Protein AF-A0A2G5VVJ4-F1 (afdb_monomer_lite)

Foldseek 3Di:
DDDDDDDDPPDLADPAADDPVLVVLLVQFKDFPDFDDFDAPDQFKTKTPKIFIATPPLVVQPPVDDSLSSQLSNQQNVVSVVCVSVVHDQPPKWKKKFKDAPLDPDRRGDIDGGDGCVRAGSSNVSVVLVVVPPPDVDRPDDSHRRIIMMMMIGGHDPDDFWADDDDCVVCVLLPHRDFLQADTFLQLLLLQVLQVLVLCLVQPPDPVVVVVSVVVSCQLRPPPDPSVVSNVVSLVNSLVLCVQLVHHSVHGGDDVVVVVSSVVRDPDQDDDPWDDDPRGTTHGAQPDPSNQWHQDSLQSDTHGPPCQLVPPLQDLQQRDNPADADPPDWDADPQQRDIHRDVVSVVRQCDAPDPPGHRVSQQWHQDPPQRDIDGDCVHPVDDDDHPQCDQDPQCRDRHHPDDQGFGHFQDPVNVVVLVVLQPKAKEKEKDFAWQADDPPPPPDPPHDDTATFKMKIWMDMPPQLLHDDPLTDAIDMDGNVDDPDGSLLVVLCCCLPPPSNFQHEYEYAQCQVPVVVSNVVNQVVPVQWDWDFDDDVSGTLWIWTDSDPRGIYIYAHCCLAVVDDLQCLCVVLVFPLNGLDFDLSNCPDPVCAQDKDQFDPDPVSRPLVPPDPVVSVVVVVVCVVGGRPIDGPVVVVNVSRSSSSSSVSRSLSSSQVVCCVQQVHRGQSSQDRHNVSSLVVSLSHPQDDNQFGTDADQQADFPDDDDLLLLLVVVVVVVVPQDWADRLDPNHFDWDQFPVRDTDTAHIARPVQLAGEHEAECLQQLPCVVCVPQQDARPVGNVDGSVRSNVVNVVVVVRSVNRVGHYHYDYPVNLVVVLVVDVVSVLSSVLVPQSGHARVVQQDDDDDDDDPDDDDDADPVDDDDDDDDDCVPLCCQAFVDKDFGGFFDKDQDDPDADDLAPQDPFFFKFFFKKQADLDDPFQQDWDDEPNDIDRDNFPQCVNVVDPDRDPDDDSSGRIGTTMHGSVSSNVRSVSPMDTHDTRMGGGDDPVRMDGRHSCNVSCVSVCVPPDPPPPVVDDDD

pLDDT: mean 82.65, std 13.87, range [25.11, 98.44]

Radius of gyration: 38.28 Å; chains: 1; bounding box: 97×113×92 Å

Structure (mmCIF, N/CA/C/O backbone):
data_AF-A0A2G5VVJ4-F1
#
_entry.id   AF-A0A2G5VVJ4-F1
#
loop_
_atom_site.group_PDB
_atom_site.id
_atom_site.type_symbol
_atom_site.label_atom_id
_atom_site.label_alt_id
_atom_site.label_comp_id
_atom_site.label_asym_id
_atom_site.label_entity_id
_atom_site.label_seq_id
_atom_site.pdbx_PDB_ins_code
_atom_site.Cartn_x
_atom_site.Cartn_y
_atom_site.Cartn_z
_atom_site.occupancy
_atom_site.B_iso_or_equiv
_atom_site.auth_seq_id
_atom_site.auth_comp_id
_atom_site.auth_asym_id
_atom_site.auth_atom_id
_atom_site.pdbx_PDB_model_num
ATOM 1 N N . MET A 1 1 ? -41.784 41.113 -52.891 1.00 28.75 1 MET A N 1
ATOM 2 C CA . MET A 1 1 ? -43.226 40.812 -52.752 1.00 28.75 1 MET A CA 1
ATOM 3 C C . MET A 1 1 ? -43.349 39.293 -52.715 1.00 28.75 1 MET A C 1
ATOM 5 O O . MET A 1 1 ? -42.880 38.677 -53.656 1.00 28.75 1 MET A O 1
ATOM 9 N N . SER A 1 2 ? -43.468 38.722 -51.505 1.00 29.59 2 SER A N 1
ATOM 10 C CA . SER A 1 2 ? -44.646 37.968 -50.991 1.00 29.59 2 SER A CA 1
ATOM 11 C C . SER A 1 2 ? -44.901 36.655 -51.755 1.00 29.59 2 SER A C 1
ATOM 13 O O . SER A 1 2 ? -45.030 36.705 -52.966 1.00 29.59 2 SER A O 1
ATOM 15 N N . SER A 1 3 ? -45.025 35.465 -51.163 1.00 29.34 3 SER A N 1
ATOM 16 C CA . SER A 1 3 ? -45.373 35.066 -49.790 1.00 29.34 3 SER A CA 1
ATOM 17 C C . SER A 1 3 ? -45.063 33.573 -49.549 1.00 29.34 3 SER A C 1
ATOM 19 O O . SER A 1 3 ? -44.855 32.812 -50.487 1.00 29.34 3 SER A O 1
ATOM 21 N N . ALA A 1 4 ? -45.057 33.222 -48.262 1.00 39.81 4 ALA A N 1
ATOM 22 C CA . ALA A 1 4 ? -44.792 31.956 -47.574 1.00 39.81 4 ALA A CA 1
ATOM 23 C C . ALA A 1 4 ? -45.553 30.682 -48.004 1.00 39.81 4 ALA A C 1
ATOM 25 O O . ALA A 1 4 ? -46.683 30.772 -48.470 1.00 39.81 4 ALA A O 1
ATOM 26 N N . SER A 1 5 ? -44.942 29.524 -47.688 1.00 28.42 5 SER A N 1
ATOM 27 C CA . SER A 1 5 ? -45.477 28.338 -46.958 1.00 28.42 5 SER A CA 1
ATOM 28 C C . SER A 1 5 ? -44.508 27.160 -47.209 1.00 28.42 5 SER A C 1
ATOM 30 O O . SER A 1 5 ? -44.088 26.993 -48.347 1.00 28.42 5 SER A O 1
ATOM 32 N N . ASP A 1 6 ? -44.078 26.281 -46.310 1.00 29.09 6 ASP A N 1
ATOM 33 C CA . ASP A 1 6 ? -44.428 25.946 -44.933 1.00 29.09 6 ASP A CA 1
ATOM 34 C C . ASP A 1 6 ? -43.271 25.069 -44.391 1.00 29.09 6 ASP A C 1
ATOM 36 O O . ASP A 1 6 ? -42.674 24.295 -45.148 1.00 29.09 6 ASP A O 1
ATOM 40 N N . SER A 1 7 ? -42.915 25.195 -43.113 1.00 32.25 7 SER A N 1
ATOM 41 C CA . SER A 1 7 ? -41.799 24.468 -42.494 1.00 32.25 7 SER A CA 1
ATOM 42 C C . SER A 1 7 ? -42.192 23.937 -41.120 1.00 32.25 7 SER A C 1
ATOM 44 O O . SER A 1 7 ? -42.157 24.674 -40.139 1.00 32.25 7 SER A O 1
ATOM 46 N N . THR A 1 8 ? -42.486 22.641 -41.027 1.00 33.62 8 THR A N 1
ATOM 47 C CA . THR A 1 8 ? -42.642 21.925 -39.753 1.00 33.62 8 THR A CA 1
ATOM 48 C C . THR A 1 8 ? -41.993 20.540 -39.845 1.00 33.62 8 THR A C 1
ATOM 50 O O . THR A 1 8 ? -42.618 19.529 -40.146 1.00 33.62 8 THR A O 1
ATOM 53 N N . LYS A 1 9 ? -40.682 20.484 -39.580 1.00 39.38 9 LYS A N 1
ATOM 54 C CA . LYS A 1 9 ? -40.054 19.278 -39.021 1.00 39.38 9 LYS A CA 1
ATOM 55 C C . LYS A 1 9 ? -40.078 19.452 -37.506 1.00 39.38 9 LYS A C 1
ATOM 57 O O . LYS A 1 9 ? -39.372 20.310 -36.988 1.00 39.38 9 LYS A O 1
ATOM 62 N N . ASP A 1 10 ? -40.925 18.682 -36.834 1.00 43.44 10 ASP A N 1
ATOM 63 C CA . ASP A 1 10 ? -41.075 18.664 -35.376 1.00 43.44 10 ASP A CA 1
ATOM 64 C C . ASP A 1 10 ? -39.778 18.088 -34.763 1.00 43.44 10 ASP A C 1
ATOM 66 O O . ASP A 1 10 ? -39.587 16.874 -34.666 1.00 43.44 10 ASP A O 1
ATOM 70 N N . ASN A 1 11 ? -38.808 18.959 -34.461 1.00 54.25 11 ASN A N 1
ATOM 71 C CA . ASN A 1 11 ? -37.586 18.575 -33.757 1.00 54.25 11 ASN A CA 1
ATOM 72 C C . ASN A 1 11 ? -37.963 18.232 -32.310 1.00 54.25 11 ASN A C 1
ATOM 74 O O . ASN A 1 11 ? -38.307 19.099 -31.517 1.00 54.25 11 ASN A O 1
ATOM 78 N N . LEU A 1 12 ? -37.862 16.952 -31.957 1.00 59.22 12 LEU A N 1
ATOM 79 C CA . LEU A 1 12 ? -38.216 16.396 -30.642 1.00 59.22 12 LEU A CA 1
ATOM 80 C C . LEU A 1 12 ? -37.331 16.873 -29.472 1.00 59.22 12 LEU A C 1
ATOM 82 O O . LEU A 1 12 ? -37.576 16.515 -28.320 1.00 59.22 12 LEU A O 1
ATOM 86 N N . VAL A 1 13 ? -36.287 17.646 -29.766 1.00 65.94 13 VAL A N 1
ATOM 87 C CA . VAL A 1 13 ? -35.399 18.299 -28.801 1.00 65.94 13 VAL A CA 1
ATOM 88 C C . VAL A 1 13 ? -35.478 19.795 -29.077 1.00 65.94 13 VAL A C 1
ATOM 90 O O . VAL A 1 13 ? -35.179 20.225 -30.191 1.00 65.94 13 VAL A O 1
ATOM 93 N N . GLY A 1 14 ? -35.911 20.574 -28.086 1.00 69.69 14 GLY A N 1
ATOM 94 C CA . GLY A 1 14 ? -36.053 22.019 -28.231 1.00 69.69 14 GLY A CA 1
ATOM 95 C C . GLY A 1 14 ? -34.726 22.746 -28.025 1.00 69.69 14 GLY A C 1
ATOM 96 O O . GLY A 1 14 ? -34.069 22.561 -27.008 1.00 69.69 14 GLY A O 1
ATOM 97 N N . ASP A 1 15 ? -34.351 23.641 -28.938 1.00 76.38 15 ASP A N 1
ATOM 98 C CA . ASP A 1 15 ? -33.143 24.475 -28.791 1.00 76.38 15 ASP A CA 1
ATOM 99 C C . ASP A 1 15 ? -33.394 25.771 -27.985 1.00 76.38 15 ASP A C 1
ATOM 101 O O . ASP A 1 15 ? -32.485 26.573 -27.768 1.00 76.38 15 ASP A O 1
ATOM 105 N N . ALA A 1 16 ? -34.629 25.981 -27.519 1.00 86.62 16 ALA A N 1
ATOM 106 C CA . ALA A 1 16 ? -35.077 27.144 -26.754 1.00 86.62 16 ALA A CA 1
ATOM 107 C C . ALA A 1 16 ? -36.050 26.730 -25.636 1.00 86.62 16 ALA A C 1
ATOM 109 O O . ALA A 1 16 ? -36.517 25.592 -25.598 1.00 86.62 16 ALA A O 1
ATOM 110 N N . PHE A 1 17 ? -36.365 27.644 -24.714 1.00 91.12 17 PHE A N 1
ATOM 111 C CA . PHE A 1 17 ? -37.387 27.417 -23.682 1.00 91.12 17 PHE A CA 1
ATOM 112 C C . PHE A 1 17 ? -38.779 27.138 -24.285 1.00 91.12 17 PHE A C 1
ATOM 114 O O . PHE A 1 17 ? -39.003 27.505 -25.439 1.00 91.12 17 PHE A O 1
ATOM 121 N N . PRO A 1 18 ? -39.698 26.480 -23.545 1.00 89.50 18 PRO A N 1
ATOM 122 C CA . PRO A 1 18 ? -40.960 26.003 -24.103 1.00 89.50 18 PRO A CA 1
ATOM 123 C C . PRO A 1 18 ? -41.799 27.124 -24.714 1.00 89.50 18 PRO A C 1
ATOM 125 O O . PRO A 1 18 ? -42.050 28.153 -24.085 1.00 89.50 18 PRO A O 1
ATOM 128 N N . THR A 1 19 ? -42.234 26.907 -25.951 1.00 90.12 19 THR A N 1
ATOM 129 C CA . THR A 1 19 ? -43.173 27.782 -26.663 1.00 90.12 19 THR A CA 1
ATOM 130 C C . THR A 1 19 ? -44.589 27.656 -26.094 1.00 90.12 19 THR A C 1
ATOM 132 O O . THR A 1 19 ? -44.888 26.743 -25.321 1.00 90.12 19 THR A O 1
ATOM 135 N N . LYS A 1 20 ? -45.496 28.570 -26.466 1.00 86.44 20 LYS A N 1
ATOM 136 C CA . LYS A 1 20 ? -46.897 28.508 -26.008 1.00 86.44 20 LYS A CA 1
ATOM 137 C C . LYS A 1 20 ? -47.595 27.245 -26.511 1.00 86.44 20 LYS A C 1
ATOM 139 O O . LYS A 1 20 ? -48.382 26.654 -25.783 1.00 86.44 20 LYS A O 1
ATOM 144 N N . GLU A 1 21 ? -47.270 26.826 -27.726 1.00 85.62 21 GLU A N 1
ATOM 145 C CA . GLU A 1 21 ? -47.778 25.622 -28.371 1.00 85.62 21 GLU A CA 1
ATOM 146 C C . GLU A 1 21 ? -47.275 24.359 -27.655 1.00 85.62 21 GLU A C 1
ATOM 148 O O . GLU A 1 21 ? -48.047 23.439 -27.400 1.00 85.62 21 GLU A O 1
ATOM 153 N N . GLU A 1 22 ? -45.999 24.330 -27.255 1.00 88.06 22 GLU A N 1
ATOM 154 C CA . GLU A 1 22 ? -45.437 23.234 -26.457 1.00 88.06 22 GLU A CA 1
ATOM 155 C C . GLU A 1 22 ? -46.020 23.177 -25.042 1.00 88.06 22 GLU A C 1
ATOM 157 O O . GLU A 1 22 ? -46.268 22.089 -24.530 1.00 88.06 22 GLU A O 1
ATOM 162 N N . LEU A 1 23 ? -46.264 24.324 -24.406 1.00 88.75 23 LEU A N 1
ATOM 163 C CA . LEU A 1 23 ? -46.931 24.364 -23.104 1.00 88.75 23 LEU A CA 1
ATOM 164 C C . LEU A 1 23 ? -48.388 23.901 -23.209 1.00 88.75 23 LEU A C 1
ATOM 166 O O . LEU A 1 23 ? -48.821 23.128 -22.365 1.00 88.75 23 LEU A O 1
ATOM 170 N N . ALA A 1 24 ? -49.108 24.274 -24.272 1.00 87.69 24 ALA A N 1
ATOM 171 C CA . ALA A 1 24 ? -50.455 23.769 -24.532 1.00 87.69 24 ALA A CA 1
ATOM 172 C C . ALA A 1 24 ? -50.463 22.249 -24.766 1.00 87.69 24 ALA A C 1
ATOM 174 O O . ALA A 1 24 ? -51.316 21.550 -24.223 1.00 87.69 24 ALA A O 1
ATOM 175 N N . PHE A 1 25 ? -49.480 21.725 -25.508 1.00 88.06 25 PHE A N 1
ATOM 176 C CA . PHE A 1 25 ? -49.280 20.283 -25.661 1.00 88.06 25 PHE A CA 1
ATOM 177 C C . PHE A 1 25 ? -49.002 19.607 -24.311 1.00 88.06 25 PHE A C 1
ATOM 179 O O . PHE A 1 25 ? -49.585 18.571 -23.999 1.00 88.06 25 PHE A O 1
ATOM 186 N N . PHE A 1 26 ? -48.136 20.199 -23.484 1.00 90.50 26 PHE A N 1
ATOM 187 C CA . PHE A 1 26 ? -47.849 19.685 -22.150 1.00 90.50 26 PHE A CA 1
ATOM 188 C C . PHE A 1 26 ? -49.101 19.668 -21.274 1.00 90.50 26 PHE A C 1
ATOM 190 O O . PHE A 1 26 ? -49.410 18.625 -20.719 1.00 90.50 26 PHE A O 1
ATOM 197 N N . ASP A 1 27 ? -49.857 20.763 -21.205 1.00 89.19 27 ASP A N 1
ATOM 198 C CA . ASP A 1 27 ? -51.048 20.876 -20.357 1.00 89.19 27 ASP A CA 1
ATOM 199 C C . ASP A 1 27 ? -52.209 19.977 -20.835 1.00 89.19 27 ASP A C 1
ATOM 201 O O . ASP A 1 27 ? -53.058 19.572 -20.033 1.00 89.19 27 ASP A O 1
ATOM 205 N N . GLN A 1 28 ? -52.245 19.634 -22.129 1.00 89.06 28 GLN A N 1
ATOM 206 C CA . GLN A 1 28 ? -53.209 18.691 -22.699 1.00 89.06 28 GLN A CA 1
ATOM 207 C C . GLN A 1 28 ? -52.926 17.238 -22.288 1.00 89.06 28 GLN A C 1
ATOM 209 O O . GLN A 1 28 ? -53.878 16.494 -22.040 1.00 89.06 28 GLN A O 1
ATOM 214 N N . PHE A 1 29 ? -51.651 16.836 -22.206 1.00 88.25 29 PHE A N 1
ATOM 215 C CA . PHE A 1 29 ? -51.244 15.430 -22.040 1.00 88.25 29 PHE A CA 1
ATOM 216 C C . PHE A 1 29 ? -50.521 15.112 -20.724 1.00 88.25 29 PHE A C 1
ATOM 218 O O . PHE A 1 29 ? -50.263 13.947 -20.416 1.00 88.25 29 PHE A O 1
ATOM 225 N N . ALA A 1 30 ? -50.189 16.122 -19.929 1.00 87.88 30 ALA A N 1
ATOM 226 C CA . ALA A 1 30 ? -49.571 15.970 -18.625 1.00 87.88 30 ALA A CA 1
ATOM 227 C C . ALA A 1 30 ? -50.028 17.062 -17.653 1.00 87.88 30 ALA A C 1
ATOM 229 O O . ALA A 1 30 ? -50.423 18.161 -18.035 1.00 87.88 30 ALA A O 1
ATOM 230 N N . GLU A 1 31 ? -49.953 16.770 -16.363 1.00 86.69 31 GLU A N 1
ATOM 231 C CA . GLU A 1 31 ? -50.146 17.757 -15.310 1.00 86.69 31 GLU A CA 1
ATOM 232 C C . GLU A 1 31 ? -49.259 17.476 -14.100 1.00 86.69 31 GLU A C 1
ATOM 234 O O . GLU A 1 31 ? -48.817 16.355 -13.855 1.00 86.69 31 GLU A O 1
ATOM 239 N N . ILE A 1 32 ? -48.961 18.531 -13.346 1.00 84.94 32 ILE A N 1
ATOM 240 C CA . ILE A 1 32 ? -48.134 18.463 -12.142 1.00 84.94 32 ILE A CA 1
ATOM 241 C C . ILE A 1 32 ? -49.084 18.542 -10.944 1.00 84.94 32 ILE A C 1
ATOM 243 O O . ILE A 1 32 ? -49.567 19.626 -10.625 1.00 84.94 32 ILE A O 1
ATOM 247 N N . VAL A 1 33 ? -49.363 17.397 -10.317 1.00 71.62 33 VAL A N 1
ATOM 248 C CA . VAL A 1 33 ? -50.498 17.219 -9.381 1.00 71.62 33 VAL A CA 1
ATOM 249 C C . VAL A 1 33 ? -50.210 17.750 -7.975 1.00 71.62 33 VAL A C 1
ATOM 251 O O . VAL A 1 33 ? -51.112 18.206 -7.285 1.00 71.62 33 VAL A O 1
ATOM 254 N N . ASP A 1 34 ? -48.943 17.776 -7.569 1.00 62.94 34 ASP A N 1
ATOM 255 C CA . ASP A 1 34 ? -48.530 18.266 -6.258 1.00 62.94 34 ASP A CA 1
ATOM 256 C C . ASP A 1 34 ? -47.256 19.086 -6.398 1.00 62.94 34 ASP A C 1
ATOM 258 O O . ASP A 1 34 ? -46.290 18.670 -7.049 1.00 62.94 34 ASP A O 1
ATOM 262 N N . GLY A 1 35 ? -47.190 20.247 -5.750 1.00 58.66 35 GLY A N 1
ATOM 263 C CA . GLY A 1 35 ? -45.877 20.828 -5.557 1.00 58.66 35 GLY A CA 1
ATOM 264 C C . GLY A 1 35 ? -45.835 22.177 -4.886 1.00 58.66 35 GLY A C 1
ATOM 265 O O . GLY A 1 35 ? -46.092 23.206 -5.509 1.00 58.66 35 GLY A O 1
ATOM 266 N N . THR A 1 36 ? -45.297 22.154 -3.673 1.00 63.56 36 THR A N 1
ATOM 267 C CA . THR A 1 36 ? -44.579 23.264 -3.054 1.00 63.56 36 THR A CA 1
ATOM 268 C C . THR A 1 36 ? -43.745 24.017 -4.099 1.00 63.56 36 THR A C 1
ATOM 270 O O . THR A 1 36 ? -43.104 23.409 -4.970 1.00 63.56 36 THR A O 1
ATOM 273 N N . ALA A 1 37 ? -43.767 25.349 -4.030 1.00 75.38 37 ALA A N 1
ATOM 274 C CA . ALA A 1 37 ? -42.919 26.192 -4.865 1.00 75.38 37 ALA A CA 1
ATOM 275 C C . ALA A 1 37 ? -41.440 25.796 -4.702 1.00 75.38 37 ALA A C 1
ATOM 277 O O . ALA A 1 37 ? -41.032 25.296 -3.647 1.00 75.38 37 ALA A O 1
ATOM 278 N N . MET A 1 38 ? -40.629 26.014 -5.743 1.00 81.69 38 MET A N 1
ATOM 279 C CA . MET A 1 38 ? -39.184 25.841 -5.601 1.00 81.69 38 MET A CA 1
ATOM 280 C C . MET A 1 38 ? -38.683 26.725 -4.461 1.00 81.69 38 MET A C 1
ATOM 282 O O . MET A 1 38 ? -39.075 27.886 -4.348 1.00 81.69 38 MET A O 1
ATOM 286 N N . TYR A 1 39 ? -37.798 26.187 -3.631 1.00 80.50 39 TYR A N 1
ATOM 287 C CA . TYR A 1 39 ? -37.198 26.938 -2.537 1.00 80.50 39 TYR A CA 1
ATOM 288 C C . TYR A 1 39 ? -35.683 26.950 -2.675 1.00 80.50 39 TYR A C 1
ATOM 290 O O . TYR A 1 39 ? -35.059 26.043 -3.234 1.00 80.50 39 TYR A O 1
ATOM 298 N N . ARG A 1 40 ? -35.063 28.011 -2.166 1.00 76.19 40 ARG A N 1
ATOM 299 C CA . ARG A 1 40 ? -33.613 28.167 -2.212 1.00 76.19 40 ARG A CA 1
ATOM 300 C C . ARG A 1 40 ? -32.992 27.410 -1.040 1.00 76.19 40 ARG A C 1
ATOM 302 O O . ARG A 1 40 ? -33.171 27.794 0.109 1.00 76.19 40 ARG A O 1
ATOM 309 N N . MET A 1 41 ? -32.274 26.327 -1.333 1.00 68.75 41 MET A N 1
ATOM 310 C CA . MET A 1 41 ? -31.576 25.516 -0.323 1.00 68.75 41 MET A CA 1
ATOM 311 C C . MET A 1 41 ? -30.197 26.097 0.008 1.00 68.75 41 MET A C 1
ATOM 313 O O . MET A 1 41 ? -29.735 25.997 1.140 1.00 68.75 41 MET A O 1
ATOM 317 N N . ALA A 1 42 ? -29.531 26.694 -0.982 1.00 64.25 42 ALA A N 1
ATOM 318 C CA . ALA A 1 42 ? -28.238 27.357 -0.838 1.00 64.25 42 ALA A CA 1
ATOM 319 C C . ALA A 1 42 ? -28.158 28.554 -1.804 1.00 64.25 42 ALA A C 1
ATOM 321 O O . ALA A 1 42 ? -28.950 28.610 -2.748 1.00 64.25 42 ALA A O 1
ATOM 322 N N . PRO A 1 43 ? -27.210 29.498 -1.629 1.00 56.38 43 PRO A N 1
ATOM 323 C CA . PRO A 1 43 ? -27.114 30.695 -2.472 1.00 56.38 43 PRO A CA 1
ATOM 324 C C . PRO A 1 43 ? -27.109 30.399 -3.975 1.00 56.38 43 PRO A C 1
ATOM 326 O O . PRO A 1 43 ? -27.728 31.131 -4.741 1.00 56.38 43 PRO A O 1
ATOM 329 N N . ASN A 1 44 ? -26.487 29.288 -4.371 1.00 73.25 44 ASN A N 1
ATOM 330 C CA . ASN A 1 44 ? -26.378 28.827 -5.749 1.00 73.25 44 ASN A CA 1
ATOM 331 C C . ASN A 1 44 ? -27.243 27.593 -6.070 1.00 73.25 44 ASN A C 1
ATOM 333 O O . ASN A 1 44 ? -27.014 26.973 -7.103 1.00 73.25 44 ASN A O 1
ATOM 337 N N . VAL A 1 45 ? -28.171 27.177 -5.194 1.00 79.69 45 VAL A N 1
ATOM 338 C CA . VAL A 1 45 ? -28.986 25.965 -5.405 1.00 79.69 45 VAL A CA 1
ATOM 339 C C . VAL A 1 45 ? -30.459 26.223 -5.112 1.00 79.69 45 VAL A C 1
ATOM 341 O O . VAL A 1 45 ? -30.866 26.374 -3.955 1.00 79.69 45 VAL A O 1
ATOM 344 N N . LEU A 1 46 ? -31.263 26.192 -6.172 1.00 85.44 46 LEU A N 1
ATOM 345 C CA . LEU A 1 46 ? -32.718 26.111 -6.106 1.00 85.44 46 LEU A CA 1
ATOM 346 C C . LEU A 1 46 ? -33.141 24.647 -6.116 1.00 85.44 46 LEU A C 1
ATOM 348 O O . LEU A 1 46 ? -32.614 23.842 -6.883 1.00 85.44 46 LEU A O 1
ATOM 352 N N . VAL A 1 47 ? -34.069 24.286 -5.239 1.00 88.44 47 VAL A N 1
ATOM 353 C CA . VAL A 1 47 ? -34.570 22.920 -5.117 1.00 88.44 47 VAL A CA 1
ATOM 354 C C . VAL A 1 47 ? -36.035 22.902 -5.503 1.00 88.44 47 VAL A C 1
ATOM 356 O O . VAL A 1 47 ? -36.859 23.582 -4.892 1.00 88.44 47 VAL A O 1
ATOM 359 N N . MET A 1 48 ? -36.343 22.087 -6.507 1.00 89.19 48 MET A N 1
ATOM 360 C CA . MET A 1 48 ? -37.690 21.616 -6.768 1.00 89.19 48 MET A CA 1
ATOM 361 C C . MET A 1 48 ? -37.908 20.368 -5.901 1.00 89.19 48 MET A C 1
ATOM 363 O O . MET A 1 48 ? -37.255 19.343 -6.147 1.00 89.19 48 MET A O 1
ATOM 367 N N . PRO A 1 49 ? -38.770 20.439 -4.871 1.00 84.06 49 PRO A N 1
ATOM 368 C CA . PRO A 1 49 ? -39.126 19.259 -4.089 1.00 84.06 49 PRO A CA 1
ATOM 369 C C . PRO A 1 49 ? -39.780 18.192 -4.986 1.00 84.06 49 PRO A C 1
ATOM 371 O O . PRO A 1 49 ? -40.123 18.497 -6.128 1.00 84.06 49 PRO A O 1
ATOM 374 N N . PRO A 1 50 ? -39.923 16.939 -4.518 1.00 86.50 50 PRO A N 1
ATOM 375 C CA . PRO A 1 50 ? -40.585 15.893 -5.291 1.00 86.50 50 PRO A CA 1
ATOM 376 C C . PRO A 1 50 ? -41.966 16.344 -5.783 1.00 86.50 50 PRO A C 1
ATOM 378 O O . PRO A 1 50 ? -42.800 16.749 -4.978 1.00 86.50 50 PRO A O 1
ATOM 381 N N . LYS A 1 51 ? -42.175 16.292 -7.099 1.00 86.38 51 LYS A N 1
ATOM 382 C CA . LYS A 1 51 ? -43.435 16.586 -7.785 1.00 86.38 51 LYS A CA 1
ATOM 383 C C . LYS A 1 51 ? -43.870 15.364 -8.585 1.00 86.38 51 LYS A C 1
ATOM 385 O O . LYS A 1 51 ? -43.040 14.746 -9.256 1.00 86.38 51 LYS A O 1
ATOM 390 N N . THR A 1 52 ? -45.152 15.033 -8.527 1.00 85.00 52 THR A N 1
ATOM 391 C CA . THR A 1 52 ? -45.751 13.972 -9.348 1.00 85.00 52 THR A CA 1
ATOM 392 C C . THR A 1 52 ? -46.116 14.542 -10.713 1.00 85.00 52 THR A C 1
ATOM 394 O O . THR A 1 52 ? -46.759 15.592 -10.787 1.00 85.00 52 THR A O 1
ATOM 397 N N . LEU A 1 53 ? -45.680 13.870 -11.780 1.00 84.00 53 LEU A N 1
ATOM 398 C CA . LEU A 1 53 ? -46.053 14.202 -13.154 1.00 84.00 53 LEU A CA 1
ATOM 399 C C . LEU A 1 53 ? -47.060 13.158 -13.639 1.00 84.00 53 LEU A C 1
ATOM 401 O O . LEU A 1 53 ? -46.674 12.026 -13.919 1.00 84.00 53 LEU A O 1
ATOM 405 N N . LEU A 1 54 ? -48.331 13.545 -13.711 1.00 83.06 54 LEU A N 1
ATOM 406 C CA . LEU A 1 54 ? -49.418 12.687 -14.164 1.00 83.06 54 LEU A CA 1
ATOM 407 C C . LEU A 1 54 ? -49.581 12.828 -15.675 1.00 83.06 54 LEU A C 1
ATOM 409 O O . LEU A 1 54 ? -49.694 13.945 -16.176 1.00 83.06 54 LEU A O 1
ATOM 413 N N . PHE A 1 55 ? -49.610 11.710 -16.396 1.00 84.75 55 PHE A N 1
ATOM 414 C CA . PHE A 1 55 ? -49.946 11.693 -17.817 1.00 84.75 55 PHE A CA 1
ATOM 415 C C . PHE A 1 55 ? -51.453 11.498 -17.987 1.00 84.75 55 PHE A C 1
ATOM 417 O O . PHE A 1 55 ? -52.044 10.628 -17.353 1.00 84.75 55 PHE A O 1
ATOM 424 N N . LYS A 1 56 ? -52.073 12.305 -18.847 1.00 84.12 56 LYS A N 1
ATOM 425 C CA . LYS A 1 56 ? -53.514 12.274 -19.128 1.00 84.12 56 LYS A CA 1
ATOM 426 C C . LYS A 1 56 ? -53.765 12.269 -20.630 1.00 84.12 56 LYS A C 1
ATOM 428 O O . LYS A 1 56 ? -52.891 12.644 -21.406 1.00 84.12 56 LYS A O 1
ATOM 433 N N . ASN A 1 57 ? -54.954 11.832 -21.038 1.00 83.94 57 ASN A N 1
ATOM 434 C CA . ASN A 1 57 ? -55.362 11.766 -22.447 1.00 83.94 57 ASN A CA 1
ATOM 435 C C . ASN A 1 57 ? -54.351 11.010 -23.339 1.00 83.94 57 ASN A C 1
ATOM 437 O O . ASN A 1 57 ? -54.139 11.370 -24.494 1.00 83.94 57 ASN A O 1
ATOM 441 N N . CYS A 1 58 ? -53.681 9.977 -22.807 1.00 77.19 58 CYS A N 1
ATOM 442 C CA . CYS A 1 58 ? -52.616 9.273 -23.531 1.00 77.19 58 CYS A CA 1
ATOM 443 C C . CYS A 1 58 ? -53.108 8.583 -24.813 1.00 77.19 58 CYS A C 1
ATOM 445 O O . CYS A 1 58 ? -52.334 8.445 -25.759 1.00 77.19 58 CYS A O 1
ATOM 447 N N . ASP A 1 59 ? -54.385 8.196 -24.865 1.00 78.50 59 ASP A N 1
ATOM 448 C CA . ASP A 1 59 ? -55.019 7.593 -26.045 1.00 78.50 59 ASP A CA 1
ATOM 449 C C . ASP A 1 59 ? -55.164 8.580 -27.220 1.00 78.50 59 ASP A C 1
ATOM 451 O O . ASP A 1 59 ? -55.214 8.164 -28.383 1.00 78.50 59 ASP A O 1
ATOM 455 N N . ASP A 1 60 ? -55.157 9.884 -26.922 1.00 82.62 60 ASP A N 1
ATOM 456 C CA . ASP A 1 60 ? -55.267 10.983 -27.887 1.00 82.62 60 ASP A CA 1
ATOM 457 C C . ASP A 1 60 ? -53.897 11.535 -28.319 1.00 82.62 60 ASP A C 1
ATOM 459 O O . ASP A 1 60 ? -53.820 12.530 -29.048 1.00 82.62 60 ASP A O 1
ATOM 463 N N . LEU A 1 61 ? -52.795 10.910 -27.883 1.00 82.81 61 LEU A N 1
ATOM 464 C CA . LEU A 1 61 ? -51.453 11.310 -28.303 1.00 82.81 61 LEU A CA 1
ATOM 465 C C . LEU A 1 61 ? -51.293 11.191 -29.830 1.00 82.81 61 LEU A C 1
ATOM 467 O O . LEU A 1 61 ? -51.848 10.274 -30.448 1.00 82.81 61 LEU A O 1
ATOM 471 N N . PRO A 1 62 ? -50.492 12.071 -30.466 1.00 82.00 62 PRO A N 1
ATOM 472 C CA . PRO A 1 62 ? -50.271 12.017 -31.906 1.00 82.00 62 PRO A CA 1
ATOM 473 C C . PRO A 1 62 ? -49.789 10.633 -32.356 1.00 82.00 62 PRO A C 1
ATOM 475 O O . PRO A 1 62 ? -48.699 10.191 -31.994 1.00 82.00 62 PRO A O 1
ATOM 478 N N . LYS A 1 63 ? -50.593 9.960 -33.190 1.00 78.62 63 LYS A N 1
ATOM 479 C CA . LYS A 1 63 ? -50.292 8.613 -33.718 1.00 78.62 63 LYS A CA 1
ATOM 480 C C . LYS A 1 63 ? -49.187 8.609 -34.780 1.00 78.62 63 LYS A C 1
ATOM 482 O O . LYS A 1 63 ? -48.742 7.550 -35.209 1.00 78.62 63 LYS A O 1
ATOM 487 N N . THR A 1 64 ? -48.758 9.789 -35.221 1.00 75.88 64 THR A N 1
ATOM 488 C CA . THR A 1 64 ? -47.652 9.994 -36.167 1.00 75.88 64 THR A CA 1
ATOM 489 C C . THR A 1 64 ? -46.271 9.784 -35.534 1.00 75.88 64 THR A C 1
ATOM 491 O O . THR A 1 64 ? -45.287 9.673 -36.260 1.00 75.88 64 THR A O 1
ATOM 494 N N . THR A 1 65 ? -46.184 9.727 -34.203 1.00 75.81 65 THR A N 1
ATOM 495 C CA . THR A 1 65 ? -44.963 9.515 -33.409 1.00 75.81 65 THR A CA 1
ATOM 496 C C . THR A 1 65 ? -45.169 8.363 -32.424 1.00 75.81 65 THR A C 1
ATOM 498 O O . THR A 1 65 ? -46.296 8.036 -32.055 1.00 75.81 65 THR A O 1
ATOM 501 N N . THR A 1 66 ? -44.089 7.700 -32.006 1.00 80.62 66 THR A N 1
ATOM 502 C CA . THR A 1 66 ? -44.188 6.588 -31.049 1.00 80.62 66 THR A CA 1
ATOM 503 C C . THR A 1 66 ? -44.455 7.096 -29.627 1.00 80.62 66 THR A C 1
ATOM 505 O O . THR A 1 66 ? -44.175 8.252 -29.295 1.00 80.62 66 THR A O 1
ATOM 508 N N . LEU A 1 67 ? -44.993 6.229 -28.761 1.00 78.62 67 LEU A N 1
ATOM 509 C CA . LEU A 1 67 ? -45.316 6.581 -27.374 1.00 78.62 67 LEU A CA 1
ATOM 510 C C . LEU A 1 67 ? -44.086 7.102 -26.612 1.00 78.62 67 LEU A C 1
ATOM 512 O O . LEU A 1 67 ? -44.177 8.105 -25.914 1.00 78.62 67 LEU A O 1
ATOM 516 N N . ASP A 1 68 ? -42.921 6.482 -26.789 1.00 76.75 68 ASP A N 1
ATOM 517 C CA . ASP A 1 68 ? -41.665 6.910 -26.168 1.00 76.75 68 ASP A CA 1
ATOM 518 C C . ASP A 1 68 ? -41.215 8.305 -26.635 1.00 76.75 68 ASP A C 1
ATOM 520 O O . ASP A 1 68 ? -40.735 9.090 -25.817 1.00 76.75 68 ASP A O 1
ATOM 524 N N . MET A 1 69 ? -41.440 8.656 -27.905 1.00 79.56 69 MET A N 1
ATOM 525 C CA . MET A 1 69 ? -41.143 9.991 -28.439 1.00 79.56 69 MET A CA 1
ATOM 526 C C . MET A 1 69 ? -42.099 11.048 -27.868 1.00 79.56 69 MET A C 1
ATOM 528 O O . MET A 1 69 ? -41.665 12.132 -27.477 1.00 79.56 69 MET A O 1
ATOM 532 N N . ASN A 1 70 ? -43.390 10.721 -27.752 1.00 83.56 70 ASN A N 1
ATOM 533 C CA . ASN A 1 70 ? -44.395 11.612 -27.168 1.00 83.56 70 ASN A CA 1
ATOM 534 C C . ASN A 1 70 ? -44.152 11.853 -25.668 1.00 83.56 70 ASN A C 1
ATOM 536 O O . ASN A 1 70 ? -44.159 12.996 -25.213 1.00 83.56 70 ASN A O 1
ATOM 540 N N . ILE A 1 71 ? -43.839 10.803 -24.907 1.00 85.12 71 ILE A N 1
ATOM 541 C CA . ILE A 1 71 ? -43.467 10.919 -23.489 1.00 85.12 71 ILE A CA 1
ATOM 542 C C . ILE A 1 71 ? -42.121 11.647 -23.331 1.00 85.12 71 ILE A C 1
ATOM 544 O O . ILE A 1 71 ? -41.956 12.479 -22.436 1.00 85.12 71 ILE A O 1
ATOM 548 N N . GLY A 1 72 ? -41.168 11.406 -24.237 1.00 86.44 72 GLY A N 1
ATOM 549 C CA . GLY A 1 72 ? -39.886 12.110 -24.285 1.00 86.44 72 GLY A CA 1
ATOM 550 C C . GLY A 1 72 ? -40.051 13.614 -24.465 1.00 86.44 72 GLY A C 1
ATOM 551 O O . GLY A 1 72 ? -39.379 14.382 -23.775 1.00 86.44 72 GLY A O 1
ATOM 552 N N . ARG A 1 73 ? -40.992 14.033 -25.318 1.00 87.75 73 ARG A N 1
ATOM 553 C CA . ARG A 1 73 ? -41.372 15.439 -25.511 1.00 87.75 73 ARG A CA 1
ATOM 554 C C . ARG A 1 73 ? -41.946 16.063 -24.236 1.00 87.75 73 ARG A C 1
ATOM 556 O O . ARG A 1 73 ? -41.559 17.173 -23.885 1.00 87.75 73 ARG A O 1
ATOM 563 N N . LEU A 1 74 ? -42.806 15.353 -23.505 1.00 88.94 74 LEU A N 1
ATOM 564 C CA . LEU A 1 74 ? -43.383 15.860 -22.251 1.00 88.94 74 LEU A CA 1
ATOM 565 C C . LEU A 1 74 ? -42.314 16.076 -21.169 1.00 88.94 74 LEU A C 1
ATOM 567 O O . LEU A 1 74 ? -42.275 17.137 -20.543 1.00 88.94 74 LEU A O 1
ATOM 571 N N . PHE A 1 75 ? -41.389 15.128 -20.993 1.00 90.69 75 PHE A N 1
ATOM 572 C CA . PHE A 1 75 ? -40.259 15.313 -20.075 1.00 90.69 75 PHE A CA 1
ATOM 573 C C . PHE A 1 75 ? -39.309 16.428 -20.515 1.00 90.69 75 PHE A C 1
ATOM 575 O O . PHE A 1 75 ? -38.718 17.109 -19.677 1.00 90.69 75 PHE A O 1
ATOM 582 N N . ASP A 1 76 ? -39.146 16.616 -21.821 1.00 91.19 76 ASP A N 1
ATOM 583 C CA . ASP A 1 76 ? -38.298 17.665 -22.370 1.00 91.19 76 ASP A CA 1
ATOM 584 C C . ASP A 1 76 ? -38.838 19.057 -22.024 1.00 91.19 76 ASP A C 1
ATOM 586 O O . ASP A 1 76 ? -38.117 19.884 -21.457 1.00 91.19 76 ASP A O 1
ATOM 590 N N . ILE A 1 77 ? -40.133 19.265 -22.278 1.00 91.38 77 ILE A N 1
ATOM 591 C CA . ILE A 1 77 ? -40.851 20.494 -21.932 1.00 91.38 77 ILE A CA 1
ATOM 592 C C . ILE A 1 77 ? -40.782 20.737 -20.422 1.00 91.38 77 ILE A C 1
ATOM 594 O O . ILE A 1 77 ? -40.469 21.850 -19.997 1.00 91.38 77 ILE A O 1
ATOM 598 N N . PHE A 1 78 ? -40.982 19.693 -19.610 1.00 91.31 78 PHE A N 1
ATOM 599 C CA . PHE A 1 78 ? -40.870 19.779 -18.155 1.00 91.31 78 PHE A CA 1
ATOM 600 C C . PHE A 1 78 ? -39.493 20.285 -17.701 1.00 91.31 78 PHE A C 1
ATOM 602 O O . PHE A 1 78 ? -39.410 21.251 -16.943 1.00 91.31 78 PHE A O 1
ATOM 609 N N . ILE A 1 79 ? -38.401 19.673 -18.176 1.00 92.00 79 ILE A N 1
ATOM 610 C CA . ILE A 1 79 ? -37.038 20.051 -17.771 1.00 92.00 79 ILE A CA 1
ATOM 611 C C . ILE A 1 79 ? -36.742 21.500 -18.171 1.00 92.00 79 ILE A C 1
ATOM 613 O O . ILE A 1 79 ? -36.238 22.268 -17.347 1.00 92.00 79 ILE A O 1
ATOM 617 N N . ARG A 1 80 ? -37.074 21.896 -19.408 1.00 93.06 80 ARG A N 1
ATOM 618 C CA . ARG A 1 80 ? -36.845 23.270 -19.874 1.00 93.06 80 ARG A CA 1
ATOM 619 C C . ARG A 1 80 ? -37.665 24.283 -19.074 1.00 93.06 80 ARG A C 1
ATOM 621 O O . ARG A 1 80 ? -37.105 25.300 -18.670 1.00 93.06 80 ARG A O 1
ATOM 628 N N . LYS A 1 81 ? -38.936 23.983 -18.778 1.00 90.88 81 LYS A N 1
ATOM 629 C CA . LYS A 1 81 ? -39.809 24.817 -17.933 1.00 90.88 81 LYS A CA 1
ATOM 630 C C . LYS A 1 81 ? -39.221 25.000 -16.532 1.00 90.88 81 LYS A C 1
ATOM 632 O O . LYS A 1 81 ? -39.100 26.123 -16.064 1.00 90.88 81 LYS A O 1
ATOM 637 N N . MET A 1 82 ? -38.759 23.925 -15.887 1.00 91.00 82 MET A N 1
ATOM 638 C CA . MET A 1 82 ? -38.174 24.013 -14.541 1.00 91.00 82 MET A CA 1
ATOM 639 C C . MET A 1 82 ? -36.864 24.811 -14.511 1.00 91.00 82 MET A C 1
ATOM 641 O O . MET A 1 82 ? -36.626 25.569 -13.572 1.00 91.00 82 MET A O 1
ATOM 645 N N . ILE A 1 83 ? -36.019 24.688 -15.540 1.00 90.25 83 ILE A N 1
ATOM 646 C CA . ILE A 1 83 ? -34.811 25.520 -15.668 1.00 90.25 83 ILE A CA 1
ATOM 647 C C . ILE A 1 83 ? -35.193 26.994 -15.859 1.00 90.25 83 ILE A C 1
ATOM 649 O O . ILE A 1 83 ? -34.587 27.856 -15.222 1.00 90.25 83 ILE A O 1
ATOM 653 N N . GLN A 1 84 ? -36.206 27.279 -16.682 1.00 91.38 84 GLN A N 1
ATOM 654 C CA . GLN A 1 84 ? -36.707 28.633 -16.922 1.00 91.38 84 GLN A CA 1
ATOM 655 C C . GLN A 1 84 ? -37.269 29.276 -15.650 1.00 91.38 84 GLN A C 1
ATOM 657 O O . GLN A 1 84 ? -36.917 30.411 -15.339 1.00 91.38 84 GLN A O 1
ATOM 662 N N . ASP A 1 85 ? -38.076 28.538 -14.885 1.00 86.88 85 ASP A N 1
ATOM 663 C CA . ASP A 1 85 ? -38.685 29.008 -13.635 1.00 86.88 85 ASP A CA 1
ATOM 664 C C . ASP A 1 85 ? -37.626 29.310 -12.560 1.00 86.88 85 ASP A C 1
ATOM 666 O O . ASP A 1 85 ? -37.774 30.234 -11.760 1.00 86.88 85 ASP A O 1
ATOM 670 N N . ALA A 1 86 ? -36.502 28.585 -12.573 1.00 83.00 86 ALA A N 1
ATOM 671 C CA . ALA A 1 86 ? -35.332 28.880 -11.743 1.00 83.00 86 ALA A CA 1
ATOM 672 C C . ALA A 1 86 ? -34.464 30.041 -12.288 1.00 83.00 86 ALA A C 1
ATOM 674 O O . ALA A 1 86 ? -33.431 30.390 -11.707 1.00 83.00 86 ALA A O 1
ATOM 675 N N . GLY A 1 87 ? -34.857 30.629 -13.420 1.00 84.25 87 GLY A N 1
ATOM 676 C CA . GLY A 1 87 ? -34.153 31.676 -14.150 1.00 84.25 87 GLY A CA 1
ATOM 677 C C . GLY A 1 87 ? -32.877 31.211 -14.859 1.00 84.25 87 GLY A C 1
ATOM 678 O O . GLY A 1 87 ? -32.052 32.056 -15.196 1.00 84.25 87 GLY A O 1
ATOM 679 N N . GLY A 1 88 ? -32.635 29.910 -14.998 1.00 83.56 88 GLY A N 1
ATOM 680 C CA . GLY A 1 88 ? -31.428 29.375 -15.632 1.00 83.56 88 GLY A CA 1
ATOM 681 C C . GLY A 1 88 ? -31.372 29.606 -17.143 1.00 83.56 88 GLY A C 1
ATOM 682 O O . GLY A 1 88 ? -32.251 30.221 -17.738 1.00 83.56 88 GLY A O 1
ATOM 683 N N . ASP A 1 89 ? -30.330 29.072 -17.766 1.00 87.75 89 ASP A N 1
ATOM 684 C CA . ASP A 1 89 ? -30.117 29.006 -19.210 1.00 87.75 89 ASP A CA 1
ATOM 685 C C . ASP A 1 89 ? -29.867 27.549 -19.639 1.00 87.75 89 ASP A C 1
ATOM 687 O O . ASP A 1 89 ? -29.258 26.767 -18.908 1.00 87.75 89 ASP A O 1
ATOM 691 N N . LEU A 1 90 ? -30.327 27.163 -20.831 1.00 86.38 90 LEU A N 1
ATOM 692 C CA . LEU A 1 90 ? -30.255 25.768 -21.294 1.00 86.38 90 LEU A CA 1
ATOM 693 C C . LEU A 1 90 ? -28.821 25.287 -21.601 1.00 86.38 90 LEU A C 1
ATOM 695 O O . LEU A 1 90 ? -28.585 24.080 -21.711 1.00 86.38 90 LEU A O 1
ATOM 699 N N . GLU A 1 91 ? -27.853 26.198 -21.735 1.00 83.69 91 GLU A N 1
ATOM 700 C CA . GLU A 1 91 ? -26.480 25.851 -22.109 1.00 83.69 91 GLU A CA 1
ATOM 701 C C . GLU A 1 91 ? -25.573 25.596 -20.904 1.00 83.69 91 GLU A C 1
ATOM 703 O O . GLU A 1 91 ? -24.853 24.596 -20.890 1.00 83.69 91 GLU A O 1
ATOM 708 N N . ASN A 1 92 ? -25.615 26.472 -19.899 1.00 81.75 92 ASN A N 1
ATOM 709 C CA . ASN A 1 92 ? -24.634 26.541 -18.816 1.00 81.75 92 ASN A CA 1
ATOM 710 C C . ASN A 1 92 ? -25.215 26.175 -17.449 1.00 81.75 92 ASN A C 1
ATOM 712 O O . ASN A 1 92 ? -24.463 25.797 -16.540 1.00 81.75 92 ASN A O 1
ATOM 716 N N . THR A 1 93 ? -26.537 26.242 -17.279 1.00 85.38 93 THR A N 1
ATOM 717 C CA . THR A 1 93 ? -27.158 25.903 -15.999 1.00 85.38 93 THR A CA 1
ATOM 718 C C . THR A 1 93 ? -27.103 24.398 -15.777 1.00 85.38 93 THR A C 1
ATOM 720 O O . THR A 1 93 ? -27.724 23.599 -16.481 1.00 85.38 93 THR A O 1
ATOM 723 N N . HIS A 1 94 ? -26.330 24.006 -14.768 1.00 89.44 94 HIS A N 1
ATOM 724 C CA . HIS A 1 94 ? -26.243 22.618 -14.351 1.00 89.44 94 HIS A CA 1
ATOM 725 C C . HIS A 1 94 ? -27.424 22.293 -13.448 1.00 89.44 94 HIS A C 1
ATOM 727 O O . HIS A 1 94 ? -27.818 23.095 -12.600 1.00 89.44 94 HIS A O 1
ATOM 733 N N . TYR A 1 95 ? -27.947 21.082 -13.568 1.00 91.94 95 TYR A N 1
ATOM 734 C CA . TYR A 1 95 ? -28.967 20.583 -12.668 1.00 91.94 95 TYR A CA 1
ATOM 735 C C . TYR A 1 95 ? -28.709 19.129 -12.280 1.00 91.94 95 TYR A C 1
ATOM 737 O O . TYR A 1 95 ? -27.950 18.388 -12.919 1.00 91.94 95 TYR A O 1
ATOM 745 N N . TRP A 1 96 ? -29.318 18.742 -11.166 1.00 93.06 96 TRP A N 1
ATOM 746 C CA . TRP A 1 96 ? -29.551 17.359 -10.793 1.00 93.06 96 TRP A CA 1
ATOM 747 C C . TRP A 1 96 ? -31.030 17.065 -10.980 1.00 93.06 96 TRP A C 1
ATOM 749 O O . TRP A 1 96 ? -31.858 17.882 -10.581 1.00 93.06 96 TRP A O 1
ATOM 759 N N . LEU A 1 97 ? -31.355 15.910 -11.547 1.00 91.19 97 LEU A N 1
ATOM 760 C CA . LEU A 1 97 ? -32.727 15.430 -11.686 1.00 91.19 97 LEU A CA 1
ATOM 761 C C . LEU A 1 97 ? -32.807 14.025 -11.117 1.00 91.19 97 LEU A C 1
ATOM 763 O O . LEU A 1 97 ? -31.999 13.166 -11.463 1.00 91.19 97 LEU A O 1
ATOM 767 N N . ASN A 1 98 ? -33.773 13.806 -10.242 1.00 88.50 98 ASN A N 1
ATOM 768 C CA . ASN A 1 98 ? -34.070 12.512 -9.670 1.00 88.50 98 ASN A CA 1
ATOM 769 C C . ASN A 1 98 ? -35.445 12.049 -10.118 1.00 88.50 98 ASN A C 1
ATOM 771 O O . ASN A 1 98 ? -36.397 12.820 -10.054 1.00 88.50 98 ASN A O 1
ATOM 775 N N . LEU A 1 99 ? -35.516 10.788 -10.521 1.00 85.44 99 LEU A N 1
ATOM 776 C CA . LEU A 1 99 ? -36.738 10.073 -10.840 1.00 85.44 99 LEU A CA 1
ATOM 777 C C . LEU A 1 99 ? -36.924 8.958 -9.811 1.00 85.44 99 LEU A C 1
ATOM 779 O O . LEU A 1 99 ? -36.075 8.073 -9.695 1.00 85.44 99 LEU A O 1
ATOM 783 N N . ARG A 1 100 ? -38.025 8.982 -9.065 1.00 81.62 100 ARG A N 1
ATOM 784 C CA . ARG A 1 100 ? -38.339 7.994 -8.031 1.00 81.62 100 ARG A CA 1
ATOM 785 C C . ARG A 1 100 ? -39.700 7.366 -8.307 1.00 81.62 100 ARG A C 1
ATOM 787 O O . ARG A 1 100 ? -40.667 8.065 -8.565 1.00 81.62 100 ARG A O 1
ATOM 794 N N . HIS A 1 101 ? -39.756 6.046 -8.222 1.00 78.31 101 HIS A N 1
ATOM 795 C CA . HIS A 1 101 ? -40.953 5.234 -8.425 1.00 78.31 101 HIS A CA 1
ATOM 796 C C . HIS A 1 101 ? -40.849 4.006 -7.499 1.00 78.31 101 HIS A C 1
ATOM 798 O O . HIS A 1 101 ? -39.741 3.470 -7.382 1.00 78.31 101 HIS A O 1
ATOM 804 N N . PRO A 1 102 ? -41.927 3.544 -6.836 1.00 70.94 102 PRO A N 1
ATOM 805 C CA . PRO A 1 102 ? -41.885 2.394 -5.921 1.00 70.94 102 PRO A CA 1
ATOM 806 C C . PRO A 1 102 ? -41.338 1.105 -6.549 1.00 70.94 102 PRO A C 1
ATOM 808 O O . PRO A 1 102 ? -40.712 0.305 -5.865 1.00 70.94 102 PRO A O 1
ATOM 811 N N . GLY A 1 103 ? -41.509 0.936 -7.863 1.00 66.25 103 GLY A N 1
ATOM 812 C CA . GLY A 1 103 ? -40.936 -0.172 -8.638 1.00 66.25 103 GLY A CA 1
ATOM 813 C C . GLY A 1 103 ? -39.406 -0.142 -8.831 1.00 66.25 103 GLY A C 1
ATOM 814 O O . GLY A 1 103 ? -38.860 -1.082 -9.408 1.00 66.25 103 GLY A O 1
ATOM 815 N N . TYR A 1 104 ? -38.686 0.899 -8.383 1.00 66.12 104 TYR A N 1
ATOM 816 C CA . TYR A 1 104 ? -37.214 0.913 -8.391 1.00 66.12 104 TYR A CA 1
ATOM 817 C C . TYR A 1 104 ? -36.627 0.126 -7.207 1.00 66.12 104 TYR A C 1
ATOM 819 O O . TYR A 1 104 ? -36.997 0.338 -6.058 1.00 66.12 104 TYR A O 1
ATOM 827 N N . LEU A 1 105 ? -35.605 -0.697 -7.477 1.00 57.75 105 LEU A N 1
ATOM 828 C CA . LEU A 1 105 ? -34.836 -1.425 -6.450 1.00 57.75 105 LEU A CA 1
ATOM 829 C C . LEU A 1 105 ? -34.045 -0.502 -5.501 1.00 57.75 105 LEU A C 1
ATOM 831 O O . LEU A 1 105 ? -33.718 -0.902 -4.386 1.00 57.75 105 LEU A O 1
ATOM 835 N N . GLU A 1 106 ? -33.707 0.717 -5.936 1.00 59.75 106 GLU A N 1
ATOM 836 C CA . GLU A 1 106 ? -32.995 1.699 -5.114 1.00 59.75 106 GLU A CA 1
ATOM 837 C C . GLU A 1 106 ? -33.978 2.689 -4.461 1.00 59.75 106 GLU A C 1
ATOM 839 O O . GLU A 1 106 ? -34.592 3.499 -5.163 1.00 59.75 106 GLU A O 1
ATOM 844 N N . PRO A 1 107 ? -34.087 2.733 -3.116 1.00 57.28 107 PRO A N 1
ATOM 845 C CA . PRO A 1 107 ? -35.088 3.557 -2.428 1.00 57.28 107 PRO A CA 1
ATOM 846 C C . PRO A 1 107 ? -34.913 5.075 -2.618 1.00 57.28 107 PRO A C 1
ATOM 848 O O . PRO A 1 107 ? -35.828 5.841 -2.302 1.00 57.28 107 PRO A O 1
ATOM 851 N N . LYS A 1 108 ? -33.758 5.524 -3.137 1.00 61.91 108 LYS A N 1
ATOM 852 C CA . LYS A 1 108 ? -33.418 6.938 -3.389 1.00 61.91 108 LYS A CA 1
ATOM 853 C C . LYS A 1 108 ? -33.740 7.423 -4.814 1.00 61.91 108 LYS A C 1
ATOM 855 O O . LYS A 1 108 ? -33.465 8.587 -5.114 1.00 61.91 108 LYS A O 1
ATOM 860 N N . GLY A 1 109 ? -34.318 6.571 -5.667 1.00 72.00 109 GLY A N 1
ATOM 861 C CA . GLY A 1 109 ? -34.598 6.882 -7.073 1.00 72.00 109 GLY A CA 1
ATOM 862 C C . GLY A 1 109 ? -33.332 7.023 -7.930 1.00 72.00 109 GLY A C 1
ATOM 863 O O . GLY A 1 109 ? -32.212 7.063 -7.420 1.00 72.00 109 GLY A O 1
ATOM 864 N N . TYR A 1 110 ? -33.505 7.124 -9.243 1.00 75.81 110 TYR A N 1
ATOM 865 C CA . TYR A 1 110 ? -32.409 7.296 -10.190 1.00 75.81 110 TYR A CA 1
ATOM 866 C C . TYR A 1 110 ? -32.000 8.766 -10.311 1.00 75.81 110 TYR A C 1
ATOM 868 O O . TYR A 1 110 ? -32.854 9.629 -10.491 1.00 75.81 110 TYR A O 1
ATOM 876 N N . TRP A 1 111 ? -30.700 9.065 -10.260 1.00 81.75 111 TRP A N 1
ATOM 877 C CA . TRP A 1 111 ? -30.179 10.434 -10.328 1.00 81.75 111 TRP A CA 1
ATOM 878 C C . TRP A 1 111 ? -29.378 10.712 -11.605 1.00 81.75 111 TRP A C 1
ATOM 880 O O . TRP A 1 111 ? -28.418 10.017 -11.936 1.00 81.75 111 TRP A O 1
ATOM 890 N N . ILE A 1 112 ? -29.707 11.819 -12.266 1.00 83.38 112 ILE A N 1
ATOM 891 C CA . ILE A 1 112 ? -28.867 12.498 -13.252 1.00 83.38 112 ILE A CA 1
ATOM 892 C C . ILE A 1 112 ? -28.113 13.602 -12.511 1.00 83.38 112 ILE A C 1
ATOM 894 O O . ILE A 1 112 ? -28.727 14.546 -12.024 1.00 83.38 112 ILE A O 1
ATOM 898 N N . PHE A 1 113 ? -26.787 13.485 -12.413 1.00 86.88 113 PHE A N 1
ATOM 899 C CA . PHE A 1 113 ? -25.944 14.441 -11.691 1.00 86.88 113 PHE A CA 1
ATOM 900 C C . PHE A 1 113 ? -25.175 15.370 -12.636 1.00 86.88 113 PHE A C 1
ATOM 902 O O . PHE A 1 113 ? -24.540 14.912 -13.587 1.00 86.88 113 PHE A O 1
ATOM 909 N N . HIS A 1 114 ? -25.166 16.660 -12.293 1.00 84.69 114 HIS A N 1
ATOM 910 C CA . HIS A 1 114 ? -24.366 17.727 -12.908 1.00 84.69 114 HIS A CA 1
ATOM 911 C C . HIS A 1 114 ? -24.409 17.734 -14.441 1.00 84.69 114 HIS A C 1
ATOM 913 O O . HIS A 1 114 ? -23.369 17.717 -15.100 1.00 84.69 114 HIS A O 1
ATOM 919 N N . LYS A 1 115 ? -25.614 17.737 -15.012 1.00 85.50 115 LYS A N 1
ATOM 920 C CA . LYS A 1 115 ? -25.812 17.864 -16.460 1.00 85.50 115 LYS A CA 1
ATOM 921 C C . LYS A 1 115 ? -26.437 19.211 -16.785 1.00 85.50 115 LYS A C 1
ATOM 923 O O . LYS A 1 115 ? -27.182 19.750 -15.974 1.00 85.50 115 LYS A O 1
ATOM 928 N N . THR A 1 116 ? -26.113 19.741 -17.956 1.00 89.19 116 THR A N 1
ATOM 929 C CA . THR A 1 116 ? -26.879 20.820 -18.591 1.00 89.19 116 THR A CA 1
ATOM 930 C C . THR A 1 116 ? -27.952 20.201 -19.485 1.00 89.19 116 THR A C 1
ATOM 932 O O . THR A 1 116 ? -27.887 19.002 -19.781 1.00 89.19 116 THR A O 1
ATOM 935 N N . TYR A 1 117 ? -28.925 20.992 -19.940 1.00 87.56 117 TYR A N 1
ATOM 936 C CA . TYR A 1 117 ? -30.003 20.491 -20.800 1.00 87.56 117 TYR A CA 1
ATOM 937 C C . TYR A 1 117 ? -29.468 19.848 -22.097 1.00 87.56 117 TYR A C 1
ATOM 939 O O . TYR A 1 117 ? -29.915 18.774 -22.492 1.00 87.56 117 TYR A O 1
ATOM 947 N N . LYS A 1 118 ? -28.407 20.411 -22.699 1.00 83.00 118 LYS A N 1
ATOM 948 C CA . LYS A 1 118 ? -27.740 19.806 -23.874 1.00 83.00 118 LYS A CA 1
ATOM 949 C C . LYS A 1 118 ? -27.161 18.411 -23.610 1.00 83.00 118 LYS A C 1
ATOM 951 O O . LYS A 1 118 ? -26.988 17.630 -24.540 1.00 83.00 118 LYS A O 1
ATOM 956 N N . MET A 1 119 ? -26.805 18.105 -22.362 1.00 82.31 119 MET A N 1
ATOM 957 C CA . MET A 1 119 ? -26.188 16.827 -21.993 1.00 82.31 119 MET A CA 1
ATOM 958 C C . MET A 1 119 ? -27.200 15.782 -21.518 1.00 82.31 119 MET A C 1
ATOM 960 O O . MET A 1 119 ? -26.894 14.589 -21.562 1.00 82.31 119 MET A O 1
ATOM 964 N N . ALA A 1 120 ? -28.345 16.216 -20.998 1.00 84.50 120 ALA A N 1
ATOM 965 C CA . ALA A 1 120 ? -29.443 15.359 -20.588 1.00 84.50 120 ALA A CA 1
ATOM 966 C C . ALA A 1 120 ? -30.759 16.113 -20.807 1.00 84.50 120 ALA A C 1
ATOM 968 O O . ALA A 1 120 ? -30.974 17.165 -20.227 1.00 84.50 120 ALA A O 1
ATOM 969 N N . ASN A 1 121 ? -31.632 15.573 -21.644 1.00 86.81 121 ASN A N 1
ATOM 970 C CA . ASN A 1 121 ? -32.930 16.156 -21.992 1.00 86.81 121 ASN A CA 1
ATOM 971 C C . ASN A 1 121 ? -34.058 15.134 -21.754 1.00 86.81 121 ASN A C 1
ATOM 973 O O . ASN A 1 121 ? -33.807 14.053 -21.209 1.00 86.81 121 ASN A O 1
ATOM 977 N N . GLY A 1 122 ? -35.291 15.440 -22.170 1.00 83.06 122 GLY A N 1
ATOM 978 C CA . GLY A 1 122 ? -36.432 14.538 -21.956 1.00 83.06 122 GLY A CA 1
ATOM 979 C C . GLY A 1 122 ? -36.231 13.138 -22.546 1.00 83.06 122 GLY A C 1
ATOM 980 O O . GLY A 1 122 ? -36.513 12.132 -21.898 1.00 83.06 122 GLY A O 1
ATOM 981 N N . HIS A 1 123 ? -35.607 13.050 -23.721 1.00 82.19 123 HIS A N 1
ATOM 982 C CA . HIS A 1 123 ? -35.279 11.774 -24.367 1.00 82.19 123 HIS A CA 1
ATOM 983 C C . HIS A 1 123 ? -34.210 10.984 -23.611 1.00 82.19 123 HIS A C 1
ATOM 985 O O . HIS A 1 123 ? -34.245 9.754 -23.560 1.00 82.19 123 HIS A O 1
ATOM 991 N N . THR A 1 124 ? -33.258 11.683 -22.990 1.00 83.31 124 THR A N 1
ATOM 992 C CA . THR A 1 124 ? -32.256 11.045 -22.129 1.00 83.31 124 THR A CA 1
ATOM 993 C C . THR A 1 124 ? -32.930 10.346 -20.951 1.00 83.31 124 THR A C 1
ATOM 995 O O . THR A 1 124 ? -32.512 9.251 -20.583 1.00 83.31 124 THR A O 1
ATOM 998 N N . LEU A 1 125 ? -33.992 10.942 -20.399 1.00 81.69 125 LEU A N 1
ATOM 999 C CA . LEU A 1 125 ? -34.768 10.354 -19.311 1.00 81.69 125 LEU A CA 1
ATOM 1000 C C . LEU A 1 125 ? -35.577 9.130 -19.775 1.00 81.69 125 LEU A C 1
ATOM 1002 O O . LEU A 1 125 ? -35.534 8.098 -19.110 1.00 81.69 125 LEU A O 1
ATOM 1006 N N . VAL A 1 126 ? -36.226 9.187 -20.943 1.00 83.75 126 VAL A N 1
ATOM 1007 C CA . VAL A 1 126 ? -36.983 8.044 -21.502 1.00 83.75 126 VAL A CA 1
ATOM 1008 C C . VAL A 1 126 ? -36.084 6.856 -21.838 1.00 83.75 126 VAL A C 1
ATOM 1010 O O . VAL A 1 126 ? -36.373 5.732 -21.430 1.00 83.75 126 VAL A O 1
ATOM 1013 N N . ASN A 1 127 ? -34.948 7.089 -22.502 1.00 78.94 127 ASN A N 1
ATOM 1014 C CA . ASN A 1 127 ? -33.970 6.032 -22.789 1.00 78.94 127 ASN A CA 1
ATOM 1015 C C . ASN A 1 127 ? -33.469 5.352 -21.513 1.00 78.94 127 ASN A C 1
ATOM 1017 O O . ASN A 1 127 ? -33.159 4.158 -21.495 1.00 78.94 127 ASN A O 1
ATOM 1021 N N . LEU A 1 128 ? -33.382 6.121 -20.432 1.00 74.00 128 LEU A N 1
ATOM 1022 C CA . LEU A 1 128 ? -32.963 5.612 -19.148 1.00 74.00 128 LEU A CA 1
ATOM 1023 C C . LEU A 1 128 ? -34.021 4.706 -18.512 1.00 74.00 128 LEU A C 1
ATOM 1025 O O . LEU A 1 128 ? -33.683 3.617 -18.049 1.00 74.00 128 LEU A O 1
ATOM 1029 N N . ILE A 1 129 ? -35.289 5.120 -18.552 1.00 75.94 129 ILE A N 1
ATOM 1030 C CA . ILE A 1 129 ? -36.432 4.303 -18.122 1.00 75.94 129 ILE A CA 1
ATOM 1031 C C . ILE A 1 129 ? -36.468 2.992 -18.926 1.00 75.94 129 ILE A C 1
ATOM 1033 O O . ILE A 1 129 ? -36.501 1.910 -18.339 1.00 75.94 129 ILE A O 1
ATOM 1037 N N . ALA A 1 130 ? -36.338 3.071 -20.255 1.00 73.56 130 ALA A N 1
ATOM 1038 C CA . ALA A 1 130 ? -36.350 1.911 -21.148 1.00 73.56 130 ALA A CA 1
ATOM 1039 C C . ALA A 1 130 ? -35.212 0.916 -20.857 1.00 73.56 130 ALA A C 1
ATOM 1041 O O . ALA A 1 130 ? -35.437 -0.292 -20.776 1.00 73.56 130 ALA A O 1
ATOM 1042 N N . LYS A 1 131 ? -33.986 1.408 -20.634 1.00 70.38 131 LYS A N 1
ATOM 1043 C CA . LYS A 1 131 ? -32.832 0.558 -20.299 1.00 70.38 131 LYS A CA 1
ATOM 1044 C C . LYS A 1 131 ? -33.043 -0.215 -18.995 1.00 70.38 131 LYS A C 1
ATOM 1046 O O . LYS A 1 131 ? -32.614 -1.364 -18.887 1.00 70.38 131 LYS A O 1
ATOM 1051 N N . HIS A 1 132 ? -33.687 0.403 -18.009 1.00 64.38 132 HIS A N 1
ATOM 1052 C CA . HIS A 1 132 ? -33.988 -0.260 -16.745 1.00 64.38 132 HIS A CA 1
ATOM 1053 C C . HIS A 1 132 ? -35.094 -1.307 -16.901 1.00 64.38 132 HIS A C 1
ATOM 1055 O O . HIS A 1 132 ? -34.891 -2.433 -16.442 1.00 64.38 132 HIS A O 1
ATOM 1061 N N . ALA A 1 133 ? -36.164 -0.992 -17.639 1.00 64.12 133 ALA A N 1
ATOM 1062 C CA . ALA A 1 133 ? -37.250 -1.926 -17.947 1.00 64.12 133 ALA A CA 1
ATOM 1063 C C . ALA A 1 133 ? -36.785 -3.171 -18.738 1.00 64.12 133 ALA A C 1
ATOM 1065 O O . ALA A 1 133 ? -37.307 -4.260 -18.536 1.00 64.12 133 ALA A O 1
ATOM 1066 N N . GLN A 1 134 ? -35.762 -3.051 -19.595 1.00 59.94 134 GLN A N 1
ATOM 1067 C CA . GLN A 1 134 ? -35.220 -4.178 -20.377 1.00 59.94 134 GLN A CA 1
ATOM 1068 C C . GLN A 1 134 ? -34.269 -5.099 -19.591 1.00 59.94 134 GLN A C 1
ATOM 1070 O O . GLN A 1 134 ? -34.021 -6.232 -20.002 1.00 59.94 134 GLN A O 1
ATOM 1075 N N . SER A 1 135 ? -33.690 -4.624 -18.484 1.00 55.16 135 SER A N 1
ATOM 1076 C CA . SER A 1 135 ? -32.572 -5.308 -17.814 1.00 55.16 135 SER A CA 1
ATOM 1077 C C . SER A 1 135 ? -32.975 -6.414 -16.829 1.00 55.16 135 SER A C 1
ATOM 1079 O O . SER A 1 135 ? -32.116 -7.203 -16.431 1.00 55.16 135 SER A O 1
ATOM 1081 N N . LYS A 1 136 ? -34.252 -6.504 -16.427 1.00 54.00 136 LYS A N 1
ATOM 1082 C CA . LYS A 1 136 ? -34.763 -7.517 -15.487 1.00 54.00 136 LYS A CA 1
ATOM 1083 C C . LYS A 1 136 ? -36.219 -7.846 -15.820 1.00 54.00 136 LYS A C 1
ATOM 1085 O O . LYS A 1 136 ? -37.027 -6.938 -15.935 1.00 54.00 136 LYS A O 1
ATOM 1090 N N . ARG A 1 137 ? -36.555 -9.135 -15.954 1.00 49.03 137 ARG A N 1
ATOM 1091 C CA . ARG A 1 137 ? -37.889 -9.596 -16.391 1.00 49.03 137 ARG A CA 1
ATOM 1092 C C . ARG A 1 137 ? -39.052 -9.296 -15.425 1.00 49.03 137 ARG A C 1
ATOM 1094 O O . ARG A 1 137 ? -40.174 -9.519 -15.838 1.00 49.03 137 ARG A O 1
ATOM 1101 N N . ASP A 1 138 ? -38.814 -8.727 -14.238 1.00 47.12 138 ASP A N 1
ATOM 1102 C CA . ASP A 1 138 ? -39.860 -8.432 -13.237 1.00 47.12 138 ASP A CA 1
ATOM 1103 C C . ASP A 1 138 ? -39.625 -7.101 -12.479 1.00 47.12 138 ASP A C 1
ATOM 1105 O O . ASP A 1 138 ? -39.576 -7.068 -11.250 1.00 47.12 138 ASP A O 1
ATOM 1109 N N . THR A 1 139 ? -39.441 -5.970 -13.171 1.00 53.66 139 THR A N 1
ATOM 1110 C CA . THR A 1 139 ? -39.543 -4.643 -12.519 1.00 53.66 139 THR A CA 1
ATOM 1111 C C . THR A 1 139 ? -40.794 -3.924 -13.006 1.00 53.66 139 THR A C 1
ATOM 1113 O O . THR A 1 139 ? -40.818 -3.456 -14.141 1.00 53.66 139 THR A O 1
ATOM 1116 N N . GLY A 1 140 ? -41.814 -3.816 -12.148 1.00 54.00 140 GLY A N 1
ATOM 1117 C CA . GLY A 1 140 ? -43.069 -3.090 -12.396 1.00 54.00 140 GLY A CA 1
ATOM 1118 C C . GLY A 1 140 ? -42.907 -1.565 -12.418 1.00 54.00 140 GLY A C 1
ATOM 1119 O O . GLY A 1 140 ? -43.606 -0.859 -11.700 1.00 54.00 140 GLY A O 1
ATOM 1120 N N . ILE A 1 141 ? -41.936 -1.046 -13.174 1.00 63.22 141 ILE A N 1
ATOM 1121 C CA . ILE A 1 141 ? -41.811 0.389 -13.445 1.00 63.22 141 ILE A CA 1
ATOM 1122 C C . ILE A 1 141 ? -42.828 0.720 -14.538 1.00 63.22 141 ILE A C 1
ATOM 1124 O O . ILE A 1 141 ? -42.599 0.398 -15.704 1.00 63.22 141 ILE A O 1
ATOM 1128 N N . ALA A 1 142 ? -43.940 1.341 -14.155 1.00 64.44 142 ALA A N 1
ATOM 1129 C CA . ALA A 1 142 ? -44.934 1.876 -15.074 1.00 64.44 142 ALA A CA 1
ATOM 1130 C C . ALA A 1 142 ? -44.837 3.409 -15.118 1.00 64.44 142 ALA A C 1
ATOM 1132 O O . ALA A 1 142 ? -44.314 4.047 -14.204 1.00 64.44 142 ALA A O 1
ATOM 1133 N N . LEU A 1 143 ? -45.306 4.007 -16.213 1.00 70.19 143 LEU A N 1
ATOM 1134 C CA . LEU A 1 143 ? -45.551 5.448 -16.287 1.00 70.19 143 LEU A CA 1
ATOM 1135 C C . LEU A 1 143 ? -46.901 5.726 -15.612 1.00 70.19 143 LEU A C 1
ATOM 1137 O O . LEU A 1 143 ? -47.889 5.980 -16.293 1.00 70.19 143 LEU A O 1
ATOM 1141 N N . ASP A 1 144 ? -46.947 5.577 -14.289 1.00 69.81 144 ASP A N 1
ATOM 1142 C CA . ASP A 1 144 ? -48.157 5.709 -13.477 1.00 69.81 144 ASP A CA 1
ATOM 1143 C C . ASP A 1 144 ? -48.044 6.846 -12.442 1.00 69.81 144 ASP A C 1
ATOM 1145 O O . ASP A 1 144 ? -47.043 7.569 -12.363 1.00 69.81 144 ASP A O 1
ATOM 1149 N N . GLU A 1 145 ? -49.093 7.014 -11.638 1.00 68.81 145 GLU A N 1
ATOM 1150 C CA . GLU A 1 145 ? -49.225 8.093 -10.653 1.00 68.81 145 GLU A CA 1
ATOM 1151 C C . GLU A 1 145 ? -48.210 8.007 -9.497 1.00 68.81 145 GLU A C 1
ATOM 1153 O O . GLU A 1 145 ? -48.059 8.957 -8.727 1.00 68.81 145 GLU A O 1
ATOM 1158 N N . ALA A 1 146 ? -47.478 6.896 -9.361 1.00 73.25 146 ALA A N 1
ATOM 1159 C CA . ALA A 1 146 ? -46.470 6.713 -8.324 1.00 73.25 146 ALA A CA 1
ATOM 1160 C C . ALA A 1 146 ? -45.091 7.287 -8.712 1.00 73.25 146 ALA A C 1
ATOM 1162 O O . ALA A 1 146 ? -44.148 7.267 -7.907 1.00 73.25 146 ALA A O 1
ATOM 1163 N N . MET A 1 147 ? -44.945 7.809 -9.935 1.00 79.00 147 MET A N 1
ATOM 1164 C CA . MET A 1 147 ? -43.715 8.419 -10.434 1.00 79.00 147 MET A CA 1
ATOM 1165 C C . MET A 1 147 ? -43.536 9.862 -9.928 1.00 79.00 147 MET A C 1
ATOM 1167 O O . MET A 1 147 ? -44.315 10.762 -10.232 1.00 79.00 147 MET A O 1
ATOM 1171 N N . THR A 1 148 ? -42.434 10.118 -9.221 1.00 85.62 148 THR A N 1
ATOM 1172 C CA . THR A 1 148 ? -42.081 11.441 -8.679 1.00 85.62 148 THR A CA 1
ATOM 1173 C C . THR A 1 148 ? -40.742 11.940 -9.220 1.00 85.62 148 THR A C 1
ATOM 1175 O O . THR A 1 148 ? -39.765 11.193 -9.321 1.00 85.62 148 THR A O 1
ATOM 1178 N N . LEU A 1 149 ? -40.681 13.229 -9.553 1.00 87.81 149 LEU A N 1
ATOM 1179 C CA . LEU A 1 149 ? -39.488 13.923 -10.033 1.00 87.81 149 LEU A CA 1
ATOM 1180 C C . LEU A 1 149 ? -39.032 14.962 -9.010 1.00 87.81 149 LEU A C 1
ATOM 1182 O O . LEU A 1 149 ? -39.841 15.740 -8.522 1.00 87.81 149 LEU A O 1
ATOM 1186 N N . SER A 1 150 ? -37.736 15.040 -8.714 1.00 89.94 150 SER A N 1
ATOM 1187 C CA . SER A 1 150 ? -37.164 16.155 -7.940 1.00 89.94 150 SER A CA 1
ATOM 1188 C C . SER A 1 150 ? -35.937 16.737 -8.632 1.00 89.94 150 SER A C 1
ATOM 1190 O O . SER A 1 150 ? -35.215 16.024 -9.329 1.00 89.94 150 SER A O 1
ATOM 1192 N N . MET A 1 151 ? -35.697 18.041 -8.471 1.00 91.62 151 MET A N 1
ATOM 1193 C CA . MET A 1 151 ? -34.598 18.733 -9.152 1.00 91.62 151 MET A CA 1
ATOM 1194 C C . MET A 1 151 ? -33.800 19.619 -8.203 1.00 91.62 151 MET A C 1
ATOM 1196 O O . MET A 1 151 ? -34.351 20.261 -7.313 1.00 91.62 151 MET A O 1
ATOM 1200 N N . LYS A 1 152 ? -32.487 19.699 -8.431 1.00 92.06 152 LYS A N 1
ATOM 1201 C CA . LYS A 1 152 ? -31.625 20.749 -7.872 1.00 92.06 152 LYS A CA 1
ATOM 1202 C C . LYS A 1 152 ? -31.007 21.528 -9.018 1.00 92.06 152 LYS A C 1
ATOM 1204 O O . LYS A 1 152 ? -30.282 20.942 -9.813 1.00 92.06 152 LYS A O 1
ATOM 1209 N N . ILE A 1 153 ? -31.277 22.819 -9.102 1.00 89.69 153 ILE A N 1
ATOM 1210 C CA . ILE A 1 153 ? -30.825 23.689 -10.186 1.00 89.69 153 ILE A CA 1
ATOM 1211 C C . ILE A 1 153 ? -29.735 24.603 -9.630 1.00 89.69 153 ILE A C 1
ATOM 1213 O O . ILE A 1 153 ? -29.948 25.304 -8.638 1.00 89.69 153 ILE A O 1
ATOM 1217 N N . PHE A 1 154 ? -28.550 24.545 -10.238 1.00 87.06 154 PHE A N 1
ATOM 1218 C CA . PHE A 1 154 ? -27.357 25.239 -9.766 1.00 87.06 154 PHE A CA 1
ATOM 1219 C C . PHE A 1 154 ? -27.205 26.565 -10.510 1.00 87.06 154 PHE A C 1
ATOM 1221 O O . PHE A 1 154 ? -26.690 26.593 -11.627 1.00 87.06 154 PHE A O 1
ATOM 1228 N N . LYS A 1 155 ? -27.665 27.654 -9.890 1.00 71.88 155 LYS A N 1
ATOM 1229 C CA . LYS A 1 155 ? -27.631 29.003 -10.460 1.00 71.88 155 LYS A CA 1
ATOM 1230 C C . LYS A 1 155 ? -27.285 30.040 -9.388 1.00 71.88 155 LYS A C 1
ATOM 1232 O O . LYS A 1 155 ? -27.937 30.088 -8.347 1.00 71.88 155 LYS A O 1
ATOM 1237 N N . GLU A 1 156 ? -26.281 30.875 -9.650 1.00 58.19 156 GLU A N 1
ATOM 1238 C CA . GLU A 1 156 ? -25.941 32.035 -8.815 1.00 58.19 156 GLU A CA 1
ATOM 1239 C C . GLU A 1 156 ? -26.890 33.211 -9.113 1.00 58.19 156 GLU A C 1
ATOM 1241 O O . GLU A 1 156 ? -27.149 33.525 -10.275 1.00 58.19 156 GLU A O 1
ATOM 1246 N N . ASP A 1 157 ? -27.411 33.875 -8.074 1.00 47.91 157 ASP A N 1
ATOM 1247 C CA . ASP A 1 157 ? -28.015 35.202 -8.250 1.00 47.91 157 ASP A CA 1
ATOM 1248 C C . ASP A 1 157 ? -26.876 36.212 -8.467 1.00 47.91 157 ASP A C 1
ATOM 1250 O O . ASP A 1 157 ? -25.991 36.302 -7.607 1.00 47.91 157 ASP A O 1
ATOM 1254 N N . PRO A 1 158 ? -26.878 37.014 -9.547 1.00 42.94 158 PRO A N 1
ATOM 1255 C CA . PRO A 1 158 ? -25.949 38.125 -9.664 1.00 42.94 158 PRO A CA 1
ATOM 1256 C C . PRO A 1 158 ? -26.368 39.204 -8.656 1.00 42.94 158 PRO A C 1
ATOM 1258 O O . PRO A 1 158 ? -27.236 40.028 -8.935 1.00 42.94 158 PRO A O 1
ATOM 1261 N N . LYS A 1 159 ? -25.785 39.180 -7.452 1.00 41.25 159 LYS A N 1
ATOM 1262 C CA . LYS A 1 159 ? -25.910 40.268 -6.476 1.00 41.25 159 LYS A CA 1
ATOM 1263 C C . LYS A 1 159 ? -24.587 41.003 -6.307 1.00 41.25 159 LYS A C 1
ATOM 1265 O O . LYS A 1 159 ? -23.533 40.414 -6.088 1.00 41.25 159 LYS A O 1
ATOM 1270 N N . SER A 1 160 ? -24.712 42.315 -6.443 1.00 40.84 160 SER A N 1
ATOM 1271 C CA . SER A 1 160 ? -23.730 43.378 -6.312 1.00 40.84 160 SER A CA 1
ATOM 1272 C C . SER A 1 160 ? -23.141 43.471 -4.900 1.00 40.84 160 SER A C 1
ATOM 1274 O O . SER A 1 160 ? -23.850 43.692 -3.926 1.00 40.84 160 SER A O 1
ATOM 1276 N N . GLY A 1 161 ? -21.825 43.314 -4.798 1.00 45.94 161 GLY A N 1
ATOM 1277 C CA . GLY A 1 161 ? -20.945 44.451 -4.522 1.00 45.94 161 GLY A CA 1
ATOM 1278 C C . GLY A 1 161 ? -20.851 45.050 -3.118 1.00 45.94 161 GLY A C 1
ATOM 1279 O O . GLY A 1 161 ? -19.897 45.791 -2.915 1.00 45.94 161 GLY A O 1
ATOM 1280 N N . GLY A 1 162 ? -21.724 44.762 -2.148 1.00 46.81 162 GLY A N 1
ATOM 1281 C CA . GLY A 1 162 ? -21.739 45.540 -0.899 1.00 46.81 162 GLY A CA 1
ATOM 1282 C C . GLY A 1 162 ? -22.150 44.776 0.350 1.00 46.81 162 GLY A C 1
ATOM 1283 O O . GLY A 1 162 ? -23.201 44.153 0.389 1.00 46.81 162 GLY A O 1
ATOM 1284 N N . ALA A 1 163 ? -21.335 44.901 1.399 1.00 49.12 163 ALA A N 1
ATOM 1285 C CA . ALA A 1 163 ? -21.626 44.527 2.787 1.00 49.12 163 ALA A CA 1
ATOM 1286 C C . ALA A 1 163 ? -21.819 43.021 3.089 1.00 49.12 163 ALA A C 1
ATOM 1288 O O . ALA A 1 163 ? -22.924 42.491 3.169 1.00 49.12 163 ALA A O 1
ATOM 1289 N N . GLY A 1 164 ? -20.710 42.340 3.401 1.00 52.28 164 GLY A N 1
ATOM 1290 C CA . GLY A 1 164 ? -20.734 41.039 4.074 1.00 52.28 164 GLY A CA 1
ATOM 1291 C C . GLY A 1 164 ? -19.377 40.656 4.667 1.00 52.28 164 GLY A C 1
ATOM 1292 O O . GLY A 1 164 ? -18.344 40.849 4.029 1.00 52.28 164 GLY A O 1
ATOM 1293 N N . ARG A 1 165 ? -19.372 40.104 5.890 1.00 60.12 165 ARG A N 1
ATOM 1294 C CA . ARG A 1 165 ? -18.187 39.492 6.521 1.00 60.12 165 ARG A CA 1
ATOM 1295 C C . ARG A 1 165 ? -17.872 38.162 5.829 1.00 60.12 165 ARG A C 1
ATOM 1297 O O . ARG A 1 165 ? -18.773 37.345 5.636 1.00 60.12 165 ARG A O 1
ATOM 1304 N N . ILE A 1 166 ? -16.600 37.905 5.508 1.00 66.62 166 ILE A N 1
ATOM 1305 C CA . ILE A 1 166 ? -16.180 36.587 5.008 1.00 66.62 166 ILE A CA 1
ATOM 1306 C C . ILE A 1 166 ? -16.454 35.518 6.084 1.00 66.62 166 ILE A C 1
ATOM 1308 O O . ILE A 1 166 ? -16.019 35.688 7.225 1.00 66.62 166 ILE A O 1
ATOM 1312 N N . PRO A 1 167 ? -17.109 34.390 5.741 1.00 66.56 167 PRO A N 1
ATOM 1313 C CA . PRO A 1 167 ? -17.308 33.275 6.662 1.00 66.56 167 PRO A CA 1
ATOM 1314 C C . PRO A 1 167 ? -16.005 32.757 7.294 1.00 66.56 167 PRO A C 1
ATOM 1316 O O . PRO A 1 167 ? -15.004 32.544 6.606 1.00 66.56 167 PRO A O 1
ATOM 1319 N N . ASP A 1 168 ? -16.035 32.446 8.592 1.00 67.12 168 ASP A N 1
ATOM 1320 C CA . ASP A 1 168 ? -14.851 32.023 9.361 1.00 67.12 168 ASP A CA 1
ATOM 1321 C C . ASP A 1 168 ? -14.141 30.787 8.775 1.00 67.12 168 ASP A C 1
ATOM 1323 O O . ASP A 1 168 ? -12.912 30.677 8.821 1.00 67.12 168 ASP A O 1
ATOM 1327 N N . TRP A 1 169 ? -14.888 29.863 8.159 1.00 63.81 169 TRP A N 1
ATOM 1328 C CA . TRP A 1 169 ? -14.314 28.677 7.514 1.00 63.81 169 TRP A CA 1
ATOM 1329 C C . TRP A 1 169 ? -13.459 29.022 6.284 1.00 63.81 169 TRP A C 1
ATOM 1331 O O . TRP A 1 169 ? -12.470 28.338 6.008 1.00 63.81 169 TRP A O 1
ATOM 1341 N N . ILE A 1 170 ? -13.806 30.092 5.565 1.00 67.12 170 ILE A N 1
ATOM 1342 C CA . ILE A 1 170 ? -13.034 30.603 4.431 1.00 67.12 170 ILE A CA 1
ATOM 1343 C C . ILE A 1 170 ? -11.784 31.306 4.936 1.00 67.12 170 ILE A C 1
ATOM 1345 O O . ILE A 1 170 ? -10.692 30.993 4.462 1.00 67.12 170 ILE A O 1
ATOM 1349 N N . MET A 1 171 ? -11.921 32.188 5.933 1.00 72.75 171 MET A N 1
ATOM 1350 C CA . MET A 1 171 ? -10.777 32.859 6.559 1.00 72.75 171 MET A CA 1
ATOM 1351 C C . MET A 1 171 ? -9.745 31.831 7.042 1.00 72.75 171 MET A C 1
ATOM 1353 O O . MET A 1 171 ? -8.557 31.949 6.745 1.00 72.75 171 MET A O 1
ATOM 1357 N N . LYS A 1 172 ? -10.205 30.724 7.641 1.00 71.38 172 LYS A N 1
ATOM 1358 C CA . LYS A 1 172 ? -9.355 29.588 8.025 1.00 71.38 172 LYS A CA 1
ATOM 1359 C C . LYS A 1 172 ? -8.659 28.916 6.832 1.00 71.38 172 LYS A C 1
ATOM 1361 O O . LYS A 1 172 ? -7.489 28.553 6.957 1.00 71.38 172 LYS A O 1
ATOM 1366 N N . LYS A 1 173 ? -9.323 28.761 5.676 1.00 69.12 173 LYS A N 1
ATOM 1367 C CA . LYS A 1 173 ? -8.711 28.200 4.451 1.00 69.12 173 LYS A CA 1
ATOM 1368 C C . LYS A 1 173 ? -7.618 29.098 3.880 1.00 69.12 173 LYS A C 1
ATOM 1370 O O . LYS A 1 173 ? -6.573 28.581 3.492 1.00 69.12 173 LYS A O 1
ATOM 1375 N N . ILE A 1 174 ? -7.820 30.412 3.877 1.00 67.50 174 ILE A N 1
ATOM 1376 C CA . ILE A 1 174 ? -6.797 31.384 3.463 1.00 67.50 174 ILE A CA 1
ATOM 1377 C C . ILE A 1 174 ? -5.848 31.763 4.610 1.00 67.50 174 ILE A C 1
ATOM 1379 O O . ILE A 1 174 ? -5.015 32.632 4.419 1.00 67.50 174 ILE A O 1
ATOM 1383 N N . GLY A 1 175 ? -5.959 31.109 5.778 1.00 67.19 175 GLY A N 1
ATOM 1384 C CA . GLY A 1 175 ? -5.129 31.248 6.988 1.00 67.19 175 GLY A CA 1
ATOM 1385 C C . GLY A 1 175 ? -5.121 32.615 7.660 1.00 67.19 175 GLY A C 1
ATOM 1386 O O . GLY A 1 175 ? -4.147 32.968 8.327 1.00 67.19 175 GLY A O 1
ATOM 1387 N N . VAL A 1 176 ? -6.206 33.356 7.502 1.00 72.38 176 VAL A N 1
ATOM 1388 C CA . VAL A 1 176 ? -6.493 34.606 8.197 1.00 72.38 176 VAL A CA 1
ATOM 1389 C C . VAL A 1 176 ? -7.355 34.267 9.425 1.00 72.38 176 VAL A C 1
ATOM 1391 O O . VAL A 1 176 ? -8.284 33.470 9.330 1.00 72.38 176 VAL A O 1
ATOM 1394 N N . ARG A 1 177 ? -7.006 34.780 10.615 1.00 69.81 177 ARG A N 1
ATOM 1395 C CA . ARG A 1 177 ? -7.765 34.514 11.863 1.00 69.81 177 ARG A CA 1
ATOM 1396 C C . ARG A 1 177 ? -8.866 35.542 12.110 1.00 69.81 177 ARG A C 1
ATOM 1398 O O . ARG A 1 177 ? -9.912 35.192 12.637 1.00 69.81 177 ARG A O 1
ATOM 1405 N N . THR A 1 178 ? -8.591 36.785 11.745 1.00 73.81 178 THR A N 1
ATOM 1406 C CA . THR A 1 178 ? -9.465 37.955 11.845 1.00 73.81 178 THR A CA 1
ATOM 1407 C C . THR A 1 178 ? -9.360 38.710 10.525 1.00 73.81 178 THR A C 1
ATOM 1409 O O . THR A 1 178 ? -8.247 38.738 9.989 1.00 73.81 178 THR A O 1
ATOM 1412 N N . PRO A 1 179 ? -10.446 39.304 10.002 1.00 78.06 179 PRO A N 1
ATOM 1413 C CA . PRO A 1 179 ? -10.392 40.045 8.746 1.00 78.06 179 PRO A CA 1
ATOM 1414 C C . PRO A 1 179 ? -9.262 41.081 8.754 1.00 78.06 179 PRO A C 1
ATOM 1416 O O . PRO A 1 179 ? -9.108 41.808 9.737 1.00 78.06 179 PRO A O 1
ATOM 1419 N N . ASN A 1 180 ? -8.442 41.126 7.699 1.00 83.50 180 ASN A N 1
ATOM 1420 C CA . ASN A 1 180 ? -7.430 42.182 7.569 1.00 83.50 180 ASN A CA 1
ATOM 1421 C C . ASN A 1 180 ? -8.066 43.441 6.975 1.00 83.50 180 ASN A C 1
ATOM 1423 O O . ASN A 1 180 ? -7.684 44.550 7.342 1.00 83.50 180 ASN A O 1
ATOM 1427 N N . VAL A 1 181 ? -9.034 43.269 6.075 1.00 85.00 181 VAL A N 1
ATOM 1428 C CA . VAL A 1 181 ? -9.882 44.340 5.551 1.00 85.00 181 VAL A CA 1
ATOM 1429 C C . VAL A 1 181 ? -11.070 44.542 6.488 1.00 85.00 181 VAL A C 1
ATOM 1431 O O . VAL A 1 181 ? -11.846 43.622 6.730 1.00 85.00 181 VAL A O 1
ATOM 1434 N N . ILE A 1 182 ? -11.214 45.758 7.013 1.00 80.75 182 ILE A N 1
ATOM 1435 C CA . ILE A 1 182 ? -12.218 46.098 8.034 1.00 80.75 182 ILE A CA 1
ATOM 1436 C C . ILE A 1 182 ? -13.072 47.303 7.618 1.00 80.75 182 ILE A C 1
ATOM 1438 O O . ILE A 1 182 ? -12.650 48.160 6.829 1.00 80.75 182 ILE A O 1
ATOM 1442 N N . GLY A 1 183 ? -14.296 47.363 8.147 1.00 74.56 183 GLY A N 1
ATOM 1443 C CA . GLY A 1 183 ? -15.319 48.359 7.810 1.00 74.56 183 GLY A CA 1
ATOM 1444 C C . GLY A 1 183 ? -16.293 47.938 6.701 1.00 74.56 183 GLY A C 1
ATOM 1445 O O . GLY A 1 183 ? -16.104 46.937 6.018 1.00 74.56 183 GLY A O 1
ATOM 1446 N N . GLU A 1 184 ? -17.343 48.741 6.506 1.00 73.19 184 GLU A N 1
ATOM 1447 C CA . GLU A 1 184 ? -18.533 48.367 5.716 1.00 73.19 184 GLU A CA 1
ATOM 1448 C C . GLU A 1 184 ? -18.450 48.689 4.210 1.00 73.19 184 GLU A C 1
ATOM 1450 O O . GLU A 1 184 ? -19.374 48.397 3.457 1.00 73.19 184 GLU A O 1
ATOM 1455 N N . SER A 1 185 ? -17.358 49.301 3.741 1.00 80.62 185 SER A N 1
ATOM 1456 C CA . SER A 1 185 ? -17.201 49.723 2.339 1.00 80.62 185 SER A CA 1
ATOM 1457 C C . SER A 1 185 ? -15.749 49.674 1.855 1.00 80.62 185 SER A C 1
ATOM 1459 O O . SER A 1 185 ? -14.818 49.560 2.663 1.00 80.62 185 SER A O 1
ATOM 1461 N N . HIS A 1 186 ? -15.561 49.809 0.536 1.00 85.06 186 HIS A N 1
ATOM 1462 C CA . HIS A 1 186 ? -14.265 49.950 -0.135 1.00 85.06 186 HIS A CA 1
ATOM 1463 C C . HIS A 1 186 ? -13.331 48.739 0.053 1.00 85.06 186 HIS A C 1
ATOM 1465 O O . HIS A 1 186 ? -12.111 48.887 0.115 1.00 85.06 186 HIS A O 1
ATOM 1471 N N . CYS A 1 187 ? -13.886 47.525 0.152 1.00 84.31 187 CYS A N 1
ATOM 1472 C CA . CYS A 1 187 ? -13.110 46.320 0.472 1.00 84.31 187 CYS A CA 1
ATOM 1473 C C . CYS A 1 187 ? -11.981 46.033 -0.538 1.00 84.31 187 CYS A C 1
ATOM 1475 O O . CYS A 1 187 ? -10.865 45.725 -0.127 1.00 84.31 187 CYS A O 1
ATOM 1477 N N . LEU A 1 188 ? -12.220 46.220 -1.842 1.00 83.56 188 LEU A N 1
ATOM 1478 C CA . LEU A 1 188 ? -11.204 46.025 -2.882 1.00 83.56 188 LEU A CA 1
ATOM 1479 C C . LEU A 1 188 ? -9.992 46.965 -2.740 1.00 83.56 188 LEU A C 1
ATOM 1481 O O . LEU A 1 188 ? -8.874 46.464 -2.587 1.00 83.56 188 LEU A O 1
ATOM 1485 N N . PRO A 1 189 ? -10.153 48.303 -2.766 1.00 85.94 189 PRO A N 1
ATOM 1486 C CA . PRO A 1 189 ? -9.015 49.210 -2.628 1.00 85.94 189 PRO A CA 1
ATOM 1487 C C . PRO A 1 189 ? -8.332 49.098 -1.255 1.00 85.94 189 PRO A C 1
ATOM 1489 O O . PRO A 1 189 ? -7.112 49.239 -1.174 1.00 85.94 189 PRO A O 1
ATOM 1492 N N . LYS A 1 190 ? -9.060 48.752 -0.182 1.00 87.94 190 LYS A N 1
ATOM 1493 C CA . LYS A 1 190 ? -8.452 48.432 1.123 1.00 87.94 190 LYS A CA 1
ATOM 1494 C C . LYS A 1 190 ? -7.554 47.193 1.051 1.00 87.94 190 LYS A C 1
ATOM 1496 O O . LYS A 1 190 ? -6.403 47.254 1.485 1.00 87.94 190 LYS A O 1
ATOM 1501 N N . ALA A 1 191 ? -8.036 46.099 0.454 1.00 85.19 191 ALA A N 1
ATOM 1502 C CA . ALA A 1 191 ? -7.251 44.878 0.263 1.00 85.19 191 ALA A CA 1
ATOM 1503 C C . ALA A 1 191 ? -5.972 45.147 -0.551 1.00 85.19 191 ALA A C 1
ATOM 1505 O O . ALA A 1 191 ? -4.891 44.660 -0.209 1.00 85.19 191 ALA A O 1
ATOM 1506 N N . LEU A 1 192 ? -6.083 45.976 -1.594 1.00 83.12 192 LEU A N 1
ATOM 1507 C CA . LEU A 1 192 ? -4.967 46.397 -2.442 1.00 83.12 192 LEU A CA 1
ATOM 1508 C C . LEU A 1 192 ? -3.902 47.190 -1.675 1.00 83.12 192 LEU A C 1
ATOM 1510 O O . LEU A 1 192 ? -2.712 46.899 -1.798 1.00 83.12 192 LEU A O 1
ATOM 1514 N N . ILE A 1 193 ? -4.311 48.155 -0.848 1.00 85.75 193 ILE A N 1
ATOM 1515 C CA . ILE A 1 193 ? -3.387 48.940 -0.020 1.00 85.75 193 ILE A CA 1
ATOM 1516 C C . ILE A 1 193 ? -2.635 48.052 0.972 1.00 85.75 193 ILE A C 1
ATOM 1518 O O . ILE A 1 193 ? -1.415 48.169 1.097 1.00 85.75 193 ILE A O 1
ATOM 1522 N N . LEU A 1 194 ? -3.332 47.135 1.648 1.00 86.00 194 LEU A N 1
ATOM 1523 C CA . LEU A 1 194 ? -2.697 46.201 2.581 1.00 86.00 194 LEU A CA 1
ATOM 1524 C C . LEU A 1 194 ? -1.670 45.308 1.874 1.00 86.00 194 LEU A C 1
ATOM 1526 O O . LEU A 1 194 ? -0.576 45.089 2.404 1.00 86.00 194 LEU A O 1
ATOM 1530 N N . GLY A 1 195 ? -1.991 44.848 0.660 1.00 81.44 195 GLY A N 1
ATOM 1531 C CA . GLY A 1 195 ? -1.069 44.092 -0.184 1.00 81.44 195 GLY A CA 1
ATOM 1532 C C . GLY A 1 195 ? 0.163 44.889 -0.598 1.00 81.44 195 GLY A C 1
ATOM 1533 O O . GLY A 1 195 ? 1.281 44.379 -0.485 1.00 81.44 195 GLY A O 1
ATOM 1534 N N . ARG A 1 196 ? -0.016 46.154 -0.991 1.00 79.81 196 ARG A N 1
ATOM 1535 C CA . ARG A 1 196 ? 1.083 47.056 -1.357 1.00 79.81 196 ARG A CA 1
ATOM 1536 C C . ARG A 1 196 ? 2.034 47.304 -0.189 1.00 79.81 196 ARG A C 1
ATOM 1538 O O . ARG A 1 196 ? 3.224 47.046 -0.319 1.00 79.81 196 ARG A O 1
ATOM 1545 N N . ILE A 1 197 ? 1.510 47.706 0.971 1.00 84.38 197 ILE A N 1
ATOM 1546 C CA . ILE A 1 197 ? 2.316 47.959 2.178 1.00 84.38 197 ILE A CA 1
ATOM 1547 C C . ILE A 1 197 ? 3.089 46.692 2.573 1.00 84.38 197 ILE A C 1
ATOM 1549 O O . ILE A 1 197 ? 4.274 46.747 2.911 1.00 84.38 197 ILE A O 1
ATOM 1553 N N . TRP A 1 198 ? 2.445 45.522 2.499 1.00 84.00 198 TRP A N 1
ATOM 1554 C CA . TRP A 1 198 ? 3.122 44.255 2.757 1.00 84.00 198 TRP A CA 1
ATOM 1555 C C . TRP A 1 198 ? 4.239 43.975 1.743 1.00 84.00 198 TRP A C 1
ATOM 1557 O O . TRP A 1 198 ? 5.332 43.579 2.155 1.00 84.00 198 TRP A O 1
ATOM 1567 N N . SER A 1 199 ? 4.002 44.197 0.450 1.00 77.62 199 SER A N 1
ATOM 1568 C CA . SER A 1 199 ? 5.012 44.036 -0.601 1.00 77.62 199 SER A CA 1
ATOM 1569 C C . SER A 1 199 ? 6.212 44.955 -0.366 1.00 77.62 199 SER A C 1
ATOM 1571 O O . SER A 1 199 ? 7.334 44.464 -0.212 1.00 77.62 199 SER A O 1
ATOM 1573 N N . ASP A 1 200 ? 5.964 46.254 -0.188 1.00 79.50 200 ASP A N 1
ATOM 1574 C CA . ASP A 1 200 ? 6.985 47.283 0.042 1.00 79.50 200 ASP A CA 1
ATOM 1575 C C . ASP A 1 200 ? 7.819 46.971 1.295 1.00 79.50 200 ASP A C 1
ATOM 1577 O O . ASP A 1 200 ? 9.047 47.077 1.295 1.00 79.50 200 ASP A O 1
ATOM 1581 N N . SER A 1 201 ? 7.186 46.447 2.350 1.00 82.00 201 SER A N 1
ATOM 1582 C CA . SER A 1 201 ? 7.877 46.010 3.570 1.00 82.00 201 SER A CA 1
ATOM 1583 C C . SER A 1 201 ? 8.875 44.853 3.356 1.00 82.00 201 SER A C 1
ATOM 1585 O O . SER A 1 201 ? 9.737 44.598 4.209 1.00 82.00 201 SER A O 1
ATOM 1587 N N . ASN A 1 202 ? 8.774 44.129 2.236 1.00 76.56 202 ASN A N 1
ATOM 1588 C CA . ASN A 1 202 ? 9.648 43.011 1.880 1.00 76.56 202 ASN A CA 1
ATOM 1589 C C . ASN A 1 202 ? 10.659 43.374 0.783 1.00 76.56 202 ASN A C 1
ATOM 1591 O O . ASN A 1 202 ? 11.780 42.854 0.825 1.00 76.56 202 ASN A O 1
ATOM 1595 N N . THR A 1 203 ? 10.300 44.276 -0.134 1.00 72.50 203 THR A N 1
ATOM 1596 C CA . THR A 1 203 ? 11.092 44.652 -1.317 1.00 72.50 203 THR A CA 1
ATOM 1597 C C . THR A 1 203 ? 11.887 45.948 -1.162 1.00 72.50 203 THR A C 1
ATOM 1599 O O . THR A 1 203 ? 12.831 46.140 -1.921 1.00 72.50 203 THR A O 1
ATOM 1602 N N . CYS A 1 204 ? 11.570 46.806 -0.184 1.00 74.94 204 CYS A N 1
ATOM 1603 C CA . CYS A 1 204 ? 12.284 48.067 0.023 1.00 74.94 204 CYS A CA 1
ATOM 1604 C C . CYS A 1 204 ? 13.770 47.840 0.374 1.00 74.94 204 CYS A C 1
ATOM 1606 O O . CYS A 1 204 ? 14.095 47.030 1.260 1.00 74.94 204 CYS A O 1
ATOM 1608 N N . ASP A 1 205 ? 14.642 48.564 -0.339 1.00 70.44 205 ASP A N 1
ATOM 1609 C CA . ASP A 1 205 ? 16.103 48.542 -0.191 1.00 70.44 205 ASP A CA 1
ATOM 1610 C C . ASP A 1 205 ? 16.579 49.419 0.993 1.00 70.44 205 ASP A C 1
ATOM 1612 O O . ASP A 1 205 ? 17.593 49.098 1.615 1.00 70.44 205 ASP A O 1
ATOM 1616 N N . ASP A 1 206 ? 15.836 50.473 1.362 1.00 81.94 206 ASP A N 1
ATOM 1617 C CA . ASP A 1 206 ? 16.119 51.308 2.541 1.00 81.94 206 ASP A CA 1
ATOM 1618 C C . ASP A 1 206 ? 15.600 50.642 3.827 1.00 81.94 206 ASP A C 1
ATOM 1620 O O . ASP A 1 206 ? 14.414 50.343 3.979 1.00 81.94 206 ASP A O 1
ATOM 1624 N N . ALA A 1 207 ? 16.499 50.419 4.789 1.00 79.06 207 ALA A N 1
ATOM 1625 C CA . ALA A 1 207 ? 16.189 49.787 6.067 1.00 79.06 207 ALA A CA 1
ATOM 1626 C C . ALA A 1 207 ? 15.196 50.595 6.925 1.00 79.06 207 ALA A C 1
ATOM 1628 O O . ALA A 1 207 ? 14.391 49.997 7.652 1.00 79.06 207 ALA A O 1
ATOM 1629 N N . THR A 1 208 ? 15.233 51.926 6.836 1.00 83.12 208 THR A N 1
ATOM 1630 C CA . THR A 1 208 ? 14.365 52.826 7.610 1.00 83.12 208 THR A CA 1
ATOM 1631 C C . THR A 1 208 ? 12.942 52.751 7.080 1.00 83.12 208 THR A C 1
ATOM 1633 O O . THR A 1 208 ? 12.013 52.410 7.817 1.00 83.12 208 THR A O 1
ATOM 1636 N N . GLU A 1 209 ? 12.786 52.947 5.772 1.00 83.50 209 GLU A N 1
ATOM 1637 C CA . GLU A 1 209 ? 11.503 52.849 5.085 1.00 83.50 209 GLU A CA 1
ATOM 1638 C C . GLU A 1 209 ? 10.899 51.443 5.198 1.00 83.50 209 GLU A C 1
ATOM 1640 O O . GLU A 1 209 ? 9.719 51.279 5.513 1.00 83.50 209 GLU A O 1
ATOM 1645 N N . LYS A 1 210 ? 11.722 50.398 5.080 1.00 81.69 210 LYS A N 1
ATOM 1646 C CA . LYS A 1 210 ? 11.297 49.013 5.311 1.00 81.69 210 LYS A CA 1
ATOM 1647 C C . LYS A 1 210 ? 10.719 48.799 6.708 1.00 81.69 210 LYS A C 1
ATOM 1649 O O . LYS A 1 210 ? 9.730 48.081 6.868 1.00 81.69 210 LYS A O 1
ATOM 1654 N N . THR A 1 211 ? 11.339 49.388 7.729 1.00 85.75 211 THR A N 1
ATOM 1655 C CA . THR A 1 211 ? 10.852 49.306 9.114 1.00 85.75 211 THR A CA 1
ATOM 1656 C C . THR A 1 211 ? 9.541 50.070 9.267 1.00 85.75 211 THR A C 1
ATOM 1658 O O . THR A 1 211 ? 8.592 49.527 9.833 1.00 85.75 211 THR A O 1
ATOM 1661 N N . ARG A 1 212 ? 9.441 51.264 8.670 1.00 87.50 212 ARG A N 1
ATOM 1662 C CA . ARG A 1 212 ? 8.216 52.073 8.643 1.00 87.50 212 ARG A CA 1
ATOM 1663 C C . ARG A 1 212 ? 7.037 51.316 8.024 1.00 87.50 212 ARG A C 1
ATOM 1665 O O . ARG A 1 212 ? 5.980 51.236 8.642 1.00 87.50 212 ARG A O 1
ATOM 1672 N N . GLN A 1 213 ? 7.232 50.688 6.863 1.00 85.62 213 GLN A N 1
ATOM 1673 C CA . GLN A 1 213 ? 6.194 49.905 6.176 1.00 85.62 213 GLN A CA 1
ATOM 1674 C C . GLN A 1 213 ? 5.773 48.659 6.973 1.00 85.62 213 GLN A C 1
ATOM 1676 O O . GLN A 1 213 ? 4.592 48.317 7.024 1.00 85.62 213 GLN A O 1
ATOM 1681 N N . LYS A 1 214 ? 6.712 47.990 7.661 1.00 85.19 214 LYS A N 1
ATOM 1682 C CA . LYS A 1 214 ? 6.385 46.863 8.556 1.00 85.19 214 LYS A CA 1
ATOM 1683 C C . LYS A 1 214 ? 5.526 47.290 9.741 1.00 85.19 214 LYS A C 1
ATOM 1685 O O . LYS A 1 214 ? 4.616 46.547 10.109 1.00 85.19 214 LYS A O 1
ATOM 1690 N N . THR A 1 215 ? 5.841 48.428 10.353 1.00 87.88 215 THR A N 1
ATOM 1691 C CA . THR A 1 215 ? 5.060 48.985 11.464 1.00 87.88 215 THR A CA 1
ATOM 1692 C C . THR A 1 215 ? 3.670 49.379 10.978 1.00 87.88 215 THR A C 1
ATOM 1694 O O . THR A 1 215 ? 2.687 48.884 11.515 1.00 87.88 215 THR A O 1
ATOM 1697 N N . LEU A 1 216 ? 3.587 50.107 9.861 1.00 87.94 216 LEU A N 1
ATOM 1698 C CA . LEU A 1 216 ? 2.319 50.511 9.257 1.00 87.94 216 LEU A CA 1
ATOM 1699 C C . LEU A 1 216 ? 1.414 49.315 8.918 1.00 87.94 216 LEU A C 1
ATOM 1701 O O . LEU A 1 216 ? 0.226 49.329 9.228 1.00 87.94 216 LEU A O 1
ATOM 1705 N N . TYR A 1 217 ? 1.965 48.249 8.328 1.00 87.56 217 TYR A N 1
ATOM 1706 C CA . TYR A 1 217 ? 1.197 47.032 8.059 1.00 87.56 217 TYR A CA 1
ATOM 1707 C C . TYR A 1 217 ? 0.634 46.409 9.342 1.00 87.56 217 TYR A C 1
ATOM 1709 O O . TYR A 1 217 ? -0.520 45.982 9.361 1.00 87.56 217 TYR A O 1
ATOM 1717 N N . LYS A 1 218 ? 1.444 46.329 10.409 1.00 84.81 218 LYS A N 1
ATOM 1718 C CA . LYS A 1 218 ? 1.010 45.788 11.705 1.00 84.81 218 LYS A CA 1
ATOM 1719 C C . LYS A 1 218 ? -0.099 46.638 12.315 1.00 84.81 218 LYS A C 1
ATOM 1721 O O . LYS A 1 218 ? -1.063 46.066 12.802 1.00 84.81 218 LYS A O 1
ATOM 1726 N N . ASP A 1 219 ? 0.015 47.960 12.259 1.00 85.06 219 ASP A N 1
ATOM 1727 C CA . ASP A 1 219 ? -0.953 48.875 12.871 1.00 85.06 219 ASP A CA 1
ATOM 1728 C C . ASP A 1 219 ? -2.314 48.868 12.163 1.00 85.06 219 ASP A C 1
ATOM 1730 O O . ASP A 1 219 ? -3.340 49.058 12.815 1.00 85.06 219 ASP A O 1
ATOM 1734 N N . LEU A 1 220 ? -2.340 48.595 10.853 1.00 85.44 220 LEU A N 1
ATOM 1735 C CA . LEU A 1 220 ? -3.573 48.484 10.065 1.00 85.44 220 LEU A CA 1
ATOM 1736 C C . LEU A 1 220 ? -4.262 47.114 10.176 1.00 85.44 220 LEU A C 1
ATOM 1738 O O . LEU A 1 220 ? -5.410 46.998 9.757 1.00 85.44 220 LEU A O 1
ATOM 1742 N N . THR A 1 221 ? -3.576 46.084 10.689 1.00 82.75 221 THR A N 1
ATOM 1743 C CA . THR A 1 221 ? -4.057 44.684 10.719 1.00 82.75 221 THR A CA 1
ATOM 1744 C C . THR A 1 221 ? -4.114 44.076 12.127 1.00 82.75 221 THR A C 1
ATOM 1746 O O . THR A 1 221 ? -4.508 42.919 12.289 1.00 82.75 221 THR A O 1
ATOM 1749 N N . ARG A 1 222 ? -3.705 44.822 13.165 1.00 79.12 222 ARG A N 1
ATOM 1750 C CA . ARG A 1 222 ? -3.670 44.355 14.560 1.00 79.12 222 ARG A CA 1
ATOM 1751 C C . ARG A 1 222 ? -5.085 44.261 15.153 1.00 79.12 222 ARG A C 1
ATOM 1753 O O . ARG A 1 222 ? -5.791 45.265 15.146 1.00 79.12 222 ARG A O 1
ATOM 1760 N N . PRO A 1 223 ? -5.484 43.105 15.715 1.00 66.06 223 PRO A N 1
ATOM 1761 C CA . PRO A 1 223 ? -6.832 42.904 16.258 1.00 66.06 223 PRO A CA 1
ATOM 1762 C C . PRO A 1 223 ? -7.078 43.588 17.615 1.00 66.06 223 PRO A C 1
ATOM 1764 O O . PRO A 1 223 ? -8.213 43.659 18.061 1.00 66.06 223 PRO A O 1
ATOM 1767 N N . ASP A 1 224 ? -6.032 44.063 18.291 1.00 66.56 224 ASP A N 1
ATOM 1768 C CA . ASP A 1 224 ? -6.082 44.727 19.602 1.00 66.56 224 ASP A CA 1
ATOM 1769 C C . ASP A 1 224 ? -6.189 46.262 19.519 1.00 66.56 224 ASP A C 1
ATOM 1771 O O . ASP A 1 224 ? -6.295 46.933 20.545 1.00 66.56 224 ASP A O 1
ATOM 1775 N N . ARG A 1 225 ? -6.171 46.834 18.307 1.00 73.25 225 ARG A N 1
ATOM 1776 C CA . ARG A 1 225 ? -6.432 48.260 18.055 1.00 73.25 225 ARG A CA 1
ATOM 1777 C C . ARG A 1 225 ? -7.925 48.462 17.781 1.00 73.25 225 ARG A C 1
ATOM 1779 O O . ARG A 1 225 ? -8.557 47.597 17.185 1.00 73.25 225 ARG A O 1
ATOM 1786 N N . SER A 1 226 ? -8.482 49.608 18.186 1.00 69.06 226 SER A N 1
ATOM 1787 C CA . SER A 1 226 ? -9.891 49.943 17.921 1.00 69.06 226 SER A CA 1
ATOM 1788 C C . SER A 1 226 ? -10.224 49.794 16.433 1.00 69.06 226 SER A C 1
ATOM 1790 O O . SER A 1 226 ? -9.613 50.454 15.586 1.00 69.06 226 SER A O 1
ATOM 1792 N N . GLU A 1 227 ? -11.212 48.950 16.129 1.00 64.81 227 GLU A N 1
ATOM 1793 C CA . GLU A 1 227 ? -11.678 48.675 14.767 1.00 64.81 227 GLU A CA 1
ATOM 1794 C C . GLU A 1 227 ? -12.107 49.961 14.046 1.00 64.81 227 GLU A C 1
ATOM 1796 O O . GLU A 1 227 ? -11.836 50.123 12.857 1.00 64.81 227 GLU A O 1
ATOM 1801 N N . ALA A 1 228 ? -12.674 50.926 14.778 1.00 67.12 228 ALA A N 1
ATOM 1802 C CA . ALA A 1 228 ? -13.079 52.219 14.235 1.00 67.12 228 ALA A CA 1
ATOM 1803 C C . ALA A 1 228 ? -11.887 53.032 13.694 1.00 67.12 228 ALA A C 1
ATOM 1805 O O . ALA A 1 228 ? -11.974 53.612 12.613 1.00 67.12 228 ALA A O 1
ATOM 1806 N N . ILE A 1 229 ? -10.752 53.031 14.405 1.00 76.38 229 ILE A N 1
ATOM 1807 C CA . ILE A 1 229 ? -9.545 53.779 14.013 1.00 76.38 229 ILE A CA 1
ATOM 1808 C C . ILE A 1 229 ? -8.888 53.120 12.799 1.00 76.38 229 ILE A C 1
ATOM 1810 O O . ILE A 1 229 ? -8.602 53.783 11.802 1.00 76.38 229 ILE A O 1
ATOM 1814 N N . SER A 1 230 ? -8.681 51.804 12.858 1.00 77.44 230 SER A N 1
ATOM 1815 C CA . SER A 1 230 ? -8.029 51.066 11.776 1.00 77.44 230 SER A CA 1
ATOM 1816 C C . SER A 1 230 ? -8.883 51.062 10.496 1.00 77.44 230 SER A C 1
ATOM 1818 O O . SER A 1 230 ? -8.345 51.216 9.401 1.00 77.44 230 SER A O 1
ATOM 1820 N N . SER A 1 231 ? -10.213 50.966 10.615 1.00 81.31 231 SER A N 1
ATOM 1821 C CA . SER A 1 231 ? -11.151 51.064 9.484 1.00 81.31 231 SER A CA 1
ATOM 1822 C C . SER A 1 231 ? -11.111 52.442 8.820 1.00 81.31 231 SER A C 1
ATOM 1824 O O . SER A 1 231 ? -11.085 52.532 7.589 1.00 81.31 231 SER A O 1
ATOM 1826 N N . HIS A 1 232 ? -11.037 53.511 9.619 1.00 84.69 232 HIS A N 1
ATOM 1827 C CA . HIS A 1 232 ? -10.920 54.880 9.122 1.00 84.69 232 HIS A CA 1
ATOM 1828 C C . HIS A 1 232 ? -9.595 55.113 8.377 1.00 84.69 232 HIS A C 1
ATOM 1830 O O . HIS A 1 232 ? -9.597 55.622 7.257 1.00 84.69 232 HIS A O 1
ATOM 1836 N N . GLU A 1 233 ? -8.465 54.663 8.933 1.00 86.25 233 GLU A N 1
ATOM 1837 C CA . GLU A 1 233 ? -7.157 54.769 8.269 1.00 86.25 233 GLU A CA 1
ATOM 1838 C C . GLU A 1 233 ? -7.082 53.952 6.969 1.00 86.25 233 GLU A C 1
ATOM 1840 O O . GLU A 1 233 ? -6.515 54.418 5.974 1.00 86.25 233 GLU A O 1
ATOM 1845 N N . GLN A 1 234 ? -7.661 52.745 6.949 1.00 89.25 234 GLN A N 1
ATOM 1846 C CA . GLN A 1 234 ? -7.774 51.945 5.728 1.00 89.25 234 GLN A CA 1
ATOM 1847 C C . GLN A 1 234 ? -8.638 52.652 4.674 1.00 89.25 234 GLN A C 1
ATOM 1849 O O . GLN A 1 234 ? -8.285 52.646 3.494 1.00 89.25 234 GLN A O 1
ATOM 1854 N N . LEU A 1 235 ? -9.745 53.280 5.088 1.00 88.50 235 LEU A N 1
ATOM 1855 C CA . LEU A 1 235 ? -10.652 54.000 4.196 1.00 88.50 235 LEU A CA 1
ATOM 1856 C C . LEU A 1 235 ? -9.985 55.227 3.559 1.00 88.50 235 LEU A C 1
ATOM 1858 O O . LEU A 1 235 ? -10.015 55.339 2.339 1.00 88.50 235 LEU A O 1
ATOM 1862 N N . ILE A 1 236 ? -9.313 56.084 4.338 1.00 90.25 236 ILE A N 1
ATOM 1863 C CA . ILE A 1 236 ? -8.608 57.270 3.808 1.00 90.25 236 ILE A CA 1
ATOM 1864 C C . ILE A 1 236 ? -7.611 56.867 2.713 1.00 90.25 236 ILE A C 1
ATOM 1866 O O . ILE A 1 236 ? -7.550 57.465 1.634 1.00 90.25 236 ILE A O 1
ATOM 1870 N N . ARG A 1 237 ? -6.826 55.815 2.973 1.00 89.50 237 ARG A N 1
ATOM 1871 C CA . ARG A 1 237 ? -5.827 55.312 2.020 1.00 89.50 237 ARG A CA 1
ATOM 1872 C C . ARG A 1 237 ? -6.471 54.705 0.777 1.00 89.50 237 ARG A C 1
ATOM 1874 O O . ARG A 1 237 ? -5.947 54.888 -0.318 1.00 89.50 237 ARG A O 1
ATOM 1881 N N . ALA A 1 238 ? -7.596 54.010 0.937 1.00 87.44 238 ALA A N 1
ATOM 1882 C CA . ALA A 1 238 ? -8.372 53.479 -0.177 1.00 87.44 238 ALA A CA 1
ATOM 1883 C C . ALA A 1 238 ? -8.928 54.605 -1.065 1.00 87.44 238 ALA A C 1
ATOM 1885 O O . ALA A 1 238 ? -8.764 54.548 -2.279 1.00 87.44 238 ALA A O 1
ATOM 1886 N N . GLN A 1 239 ? -9.492 55.661 -0.476 1.00 89.31 239 GLN A N 1
ATOM 1887 C CA . GLN A 1 239 ? -10.001 56.825 -1.211 1.00 89.31 239 GLN A CA 1
ATOM 1888 C C . GLN A 1 239 ? -8.890 57.574 -1.953 1.00 89.31 239 GLN A C 1
ATOM 1890 O O . GLN A 1 239 ? -9.068 57.970 -3.101 1.00 89.31 239 GLN A O 1
ATOM 1895 N N . THR A 1 240 ? -7.708 57.688 -1.339 1.00 88.69 240 THR A N 1
ATOM 1896 C CA . THR A 1 240 ? -6.526 58.271 -1.997 1.00 88.69 240 THR A CA 1
ATOM 1897 C C . THR A 1 240 ? -6.084 57.435 -3.202 1.00 88.69 240 THR A C 1
ATOM 1899 O O . THR A 1 240 ? -5.724 57.992 -4.235 1.00 88.69 240 THR A O 1
ATOM 1902 N N . LEU A 1 241 ? -6.128 56.099 -3.099 1.00 86.25 241 LEU A N 1
ATOM 1903 C CA . LEU A 1 241 ? -5.807 55.202 -4.214 1.00 86.25 241 LEU A CA 1
ATOM 1904 C C . LEU A 1 241 ? -6.807 55.340 -5.368 1.00 86.25 241 LEU A C 1
ATOM 1906 O O . LEU A 1 241 ? -6.392 55.377 -6.523 1.00 86.25 241 LEU A O 1
ATOM 1910 N N . LEU A 1 242 ? -8.102 55.433 -5.058 1.00 87.00 242 LEU A N 1
ATOM 1911 C CA . LEU A 1 242 ? -9.151 55.623 -6.060 1.00 87.00 242 LEU A CA 1
ATOM 1912 C C . LEU A 1 242 ? -8.996 56.958 -6.785 1.00 87.00 242 LEU A C 1
ATOM 1914 O O . LEU A 1 242 ? -8.955 56.969 -8.014 1.00 87.00 242 LEU A O 1
ATOM 1918 N N . ALA A 1 243 ? -8.805 58.045 -6.030 1.00 86.94 243 ALA A N 1
ATOM 1919 C CA . ALA A 1 243 ? -8.568 59.375 -6.585 1.00 86.94 243 ALA A CA 1
ATOM 1920 C C . ALA A 1 243 ? -7.340 59.383 -7.503 1.00 86.94 243 ALA A C 1
ATOM 1922 O O . ALA A 1 243 ? -7.393 59.921 -8.607 1.00 86.94 243 ALA A O 1
ATOM 1923 N N . ALA A 1 244 ? -6.249 58.740 -7.069 1.00 82.12 244 ALA A N 1
ATOM 1924 C CA . ALA A 1 244 ? -5.045 58.620 -7.875 1.00 82.12 244 ALA A CA 1
ATOM 1925 C C . ALA A 1 244 ? -5.327 57.890 -9.193 1.00 82.12 244 ALA A C 1
ATOM 1927 O O . ALA A 1 244 ? -4.880 58.367 -10.225 1.00 82.12 244 ALA A O 1
ATOM 1928 N N . ALA A 1 245 ? -6.100 56.800 -9.169 1.00 81.81 245 ALA A N 1
ATOM 1929 C CA . ALA A 1 245 ? -6.433 55.984 -10.339 1.00 81.81 245 ALA A CA 1
ATOM 1930 C C . ALA A 1 245 ? -7.557 56.547 -11.234 1.00 81.81 245 ALA A C 1
ATOM 1932 O O . ALA A 1 245 ? -8.019 55.852 -12.140 1.00 81.81 245 ALA A O 1
ATOM 1933 N N . GLY A 1 246 ? -8.030 57.775 -10.986 1.00 83.88 246 GLY A N 1
ATOM 1934 C CA . GLY A 1 246 ? -9.131 58.384 -11.742 1.00 83.88 246 GLY A CA 1
ATOM 1935 C C . GLY A 1 246 ? -10.500 57.736 -11.491 1.00 83.88 246 GLY A C 1
ATOM 1936 O O . GLY A 1 246 ? -11.416 57.902 -12.295 1.00 83.88 246 GLY A O 1
ATOM 1937 N N . LEU A 1 247 ? -10.645 56.985 -10.395 1.00 84.88 247 LEU A N 1
ATOM 1938 C CA . LEU A 1 247 ? -11.909 56.406 -9.944 1.00 84.88 247 LEU A CA 1
ATOM 1939 C C . LEU A 1 247 ? -12.541 57.300 -8.872 1.00 84.88 247 LEU A C 1
ATOM 1941 O O . LEU A 1 247 ? -11.842 57.959 -8.104 1.00 84.88 247 LEU A O 1
ATOM 1945 N N . ASN A 1 248 ? -13.874 57.319 -8.808 1.00 85.06 248 ASN A N 1
ATOM 1946 C CA . ASN A 1 248 ? -14.597 58.140 -7.840 1.00 85.06 248 ASN A CA 1
ATOM 1947 C C . ASN A 1 248 ? -14.370 57.613 -6.397 1.00 85.06 248 ASN A C 1
ATOM 1949 O O . ASN A 1 248 ? -14.786 56.488 -6.109 1.00 85.06 248 ASN A O 1
ATOM 1953 N N . PRO A 1 249 ? -13.759 58.401 -5.483 1.00 87.06 249 PRO A N 1
ATOM 1954 C CA . PRO A 1 249 ? -13.465 57.982 -4.106 1.00 87.06 249 PRO A CA 1
ATOM 1955 C C . PRO A 1 249 ? -14.689 57.759 -3.208 1.00 87.06 249 PRO A C 1
ATOM 1957 O O . PRO A 1 249 ? -14.536 57.222 -2.113 1.00 87.06 249 PRO A O 1
ATOM 1960 N N . ASP A 1 250 ? -15.878 58.186 -3.634 1.00 83.06 250 ASP A N 1
ATOM 1961 C CA . ASP A 1 250 ? -17.126 58.010 -2.882 1.00 83.06 250 ASP A CA 1
ATOM 1962 C C . ASP A 1 250 ? -17.846 56.699 -3.232 1.00 83.06 250 ASP A C 1
ATOM 1964 O O . ASP A 1 250 ? -18.805 56.300 -2.560 1.00 83.06 250 ASP A O 1
ATOM 1968 N N . VAL A 1 251 ? -17.389 56.000 -4.278 1.00 82.44 251 VAL A N 1
ATOM 1969 C CA . VAL A 1 251 ? -17.959 54.721 -4.703 1.00 82.44 251 VAL A CA 1
ATOM 1970 C C . VAL A 1 251 ? -17.561 53.636 -3.710 1.00 82.44 251 VAL A C 1
ATOM 1972 O O . VAL A 1 251 ? -16.414 53.221 -3.624 1.00 82.44 251 VAL A O 1
ATOM 1975 N N . LYS A 1 252 ? -18.541 53.139 -2.955 1.00 79.44 252 LYS A N 1
ATOM 1976 C CA . LYS A 1 252 ? -18.319 52.176 -1.866 1.00 79.44 252 LYS A CA 1
ATOM 1977 C C . LYS A 1 252 ? -18.046 50.747 -2.341 1.00 79.44 252 LYS A C 1
ATOM 1979 O O . LYS A 1 252 ? -17.410 49.979 -1.614 1.00 79.44 252 LYS A O 1
ATOM 1984 N N . GLU A 1 253 ? -18.508 50.393 -3.534 1.00 74.88 253 GLU A N 1
ATOM 1985 C CA . GLU A 1 253 ? -18.540 49.027 -4.064 1.00 74.88 253 GLU A CA 1
ATOM 1986 C C . GLU A 1 253 ? -17.701 48.921 -5.333 1.00 74.88 253 GLU A C 1
ATOM 1988 O O . GLU A 1 253 ? -17.788 49.779 -6.202 1.00 74.88 253 GLU A O 1
ATOM 1993 N N . HIS A 1 254 ? -16.892 47.867 -5.448 1.00 77.44 254 HIS A N 1
ATOM 1994 C CA . HIS A 1 254 ? -15.986 47.686 -6.581 1.00 77.44 254 HIS A CA 1
ATOM 1995 C C . HIS A 1 254 ? -15.989 46.232 -7.044 1.00 77.44 254 HIS A C 1
ATOM 1997 O O . HIS A 1 254 ? -16.095 45.315 -6.227 1.00 77.44 254 HIS A O 1
ATOM 2003 N N . ASN A 1 255 ? -15.846 46.015 -8.347 1.00 73.81 255 ASN A N 1
ATOM 2004 C CA . ASN A 1 255 ? -15.893 44.695 -8.972 1.00 73.81 255 ASN A CA 1
ATOM 2005 C C . ASN A 1 255 ? -14.545 44.309 -9.622 1.00 73.81 255 ASN A C 1
ATOM 2007 O O . ASN A 1 255 ? -13.520 44.971 -9.455 1.00 73.81 255 ASN A O 1
ATOM 2011 N N . LEU A 1 256 ? -14.528 43.193 -10.357 1.00 69.81 256 LEU A N 1
ATOM 2012 C CA . LEU A 1 256 ? -13.325 42.703 -11.041 1.00 69.81 256 LEU A CA 1
ATOM 2013 C C . LEU A 1 256 ? -12.843 43.618 -12.185 1.00 69.81 256 LEU A C 1
ATOM 2015 O O . LEU A 1 256 ? -11.664 43.587 -12.526 1.00 69.81 256 LEU A O 1
ATOM 2019 N N . ILE A 1 257 ? -13.720 44.443 -12.758 1.00 75.56 257 ILE A N 1
ATOM 2020 C CA . ILE A 1 257 ? -13.363 45.443 -13.774 1.00 75.56 257 ILE A CA 1
ATOM 2021 C C . ILE A 1 257 ? -12.607 46.599 -13.109 1.00 75.56 257 ILE A C 1
ATOM 2023 O O . ILE A 1 257 ? -11.572 47.030 -13.615 1.00 75.56 257 ILE A O 1
ATOM 2027 N N . ASP A 1 258 ? -13.071 47.059 -11.945 1.00 76.81 258 ASP A N 1
ATOM 2028 C CA . ASP A 1 258 ? -12.369 48.083 -11.159 1.00 76.81 258 ASP A CA 1
ATOM 2029 C C . ASP A 1 258 ? -11.011 47.572 -10.667 1.00 76.81 258 ASP A C 1
ATOM 2031 O O . ASP A 1 258 ? -10.031 48.316 -10.646 1.00 76.81 258 ASP A O 1
ATOM 2035 N N . LEU A 1 259 ? -10.924 46.276 -10.344 1.00 78.94 259 LEU A N 1
ATOM 2036 C CA . LEU A 1 259 ? -9.663 45.619 -10.013 1.00 78.94 259 LEU A CA 1
ATOM 2037 C C . LEU A 1 259 ? -8.661 45.666 -11.166 1.00 78.94 259 LEU A C 1
ATOM 2039 O O . LEU A 1 259 ? -7.496 45.977 -10.927 1.00 78.94 259 LEU A O 1
ATOM 2043 N N . ALA A 1 260 ? -9.100 45.373 -12.392 1.00 72.88 260 ALA A N 1
ATOM 2044 C CA . ALA A 1 260 ? -8.240 45.440 -13.571 1.00 72.88 260 ALA A CA 1
ATOM 2045 C C . ALA A 1 260 ? -7.700 46.866 -13.784 1.00 72.88 260 ALA A C 1
ATOM 2047 O O . ALA A 1 260 ? -6.499 47.045 -13.954 1.00 72.88 260 ALA A O 1
ATOM 2048 N N . LYS A 1 261 ? -8.553 47.890 -13.646 1.00 77.19 261 LYS A N 1
ATOM 2049 C CA . LYS A 1 261 ? -8.141 49.302 -13.753 1.00 77.19 261 LYS A CA 1
ATOM 2050 C C . LYS A 1 261 ? -7.159 49.726 -12.656 1.00 77.19 261 LYS A C 1
ATOM 2052 O O . LYS A 1 261 ? -6.177 50.411 -12.926 1.00 77.19 261 LYS A O 1
ATOM 2057 N N . LEU A 1 262 ? -7.405 49.313 -11.412 1.00 76.81 262 LEU A N 1
ATOM 2058 C CA . LEU A 1 262 ? -6.517 49.607 -10.283 1.00 76.81 262 LEU A CA 1
ATOM 2059 C C . LEU A 1 262 ? -5.168 48.878 -10.390 1.00 76.81 262 LEU A C 1
ATOM 2061 O O . LEU A 1 262 ? -4.158 49.389 -9.895 1.00 76.81 262 LEU A O 1
ATOM 2065 N N . ALA A 1 263 ? -5.139 47.712 -11.041 1.00 68.12 263 ALA A N 1
ATOM 2066 C CA . ALA A 1 263 ? -3.914 46.968 -11.318 1.00 68.12 263 ALA A CA 1
ATOM 2067 C C . ALA A 1 263 ? -3.012 47.672 -12.350 1.00 68.12 263 ALA A C 1
ATOM 2069 O O . ALA A 1 263 ? -1.793 47.591 -12.227 1.00 68.12 263 ALA A O 1
ATOM 2070 N N . ASP A 1 264 ? -3.581 48.409 -13.308 1.00 63.97 264 ASP A N 1
ATOM 2071 C CA . ASP A 1 264 ? -2.805 49.146 -14.317 1.00 63.97 264 ASP A CA 1
ATOM 2072 C C . ASP A 1 264 ? -2.153 50.427 -13.757 1.00 63.97 264 ASP A C 1
ATOM 2074 O O . ASP A 1 264 ? -1.093 50.848 -14.220 1.00 63.97 264 ASP A O 1
ATOM 2078 N N . TYR A 1 265 ? -2.749 51.048 -12.732 1.00 63.88 265 TYR A N 1
ATOM 2079 C CA . TYR A 1 265 ? -2.319 52.362 -12.224 1.00 63.88 265 TYR A CA 1
ATOM 2080 C C . TYR A 1 265 ? -1.121 52.332 -11.265 1.00 63.88 265 TYR A C 1
ATOM 2082 O O . TYR A 1 265 ? -0.629 53.348 -10.771 1.00 63.88 265 TYR A O 1
ATOM 2090 N N . SER A 1 266 ? -0.665 51.147 -10.920 1.00 55.47 266 SER A N 1
ATOM 2091 C CA . SER A 1 266 ? 0.134 50.933 -9.733 1.00 55.47 266 SER A CA 1
ATOM 2092 C C . SER A 1 266 ? 1.498 50.397 -10.153 1.00 55.47 266 SER A C 1
ATOM 2094 O O . SER A 1 266 ? 1.774 49.207 -10.275 1.00 55.47 266 SER A O 1
ATOM 2096 N N . THR A 1 267 ? 2.387 51.346 -10.431 1.00 47.47 267 THR A N 1
ATOM 2097 C CA . THR A 1 267 ? 3.786 51.077 -10.744 1.00 47.47 267 THR A CA 1
ATOM 2098 C C . THR A 1 267 ? 4.452 50.402 -9.539 1.00 47.47 267 THR A C 1
ATOM 2100 O O . THR A 1 267 ? 4.420 50.931 -8.430 1.00 47.47 267 THR A O 1
ATOM 2103 N N . ILE A 1 268 ? 5.075 49.240 -9.791 1.00 41.81 268 ILE A N 1
ATOM 2104 C CA . ILE A 1 268 ? 5.800 48.327 -8.875 1.00 41.81 268 ILE A CA 1
ATOM 2105 C C . ILE A 1 268 ? 5.001 47.054 -8.498 1.00 41.81 268 ILE A C 1
ATOM 2107 O O . ILE A 1 268 ? 4.307 46.986 -7.492 1.00 41.81 268 ILE A O 1
ATOM 2111 N N . GLY A 1 269 ? 5.205 45.995 -9.298 1.00 47.75 269 GLY A N 1
ATOM 2112 C CA . GLY A 1 269 ? 5.215 44.581 -8.875 1.00 47.75 269 GLY A CA 1
ATOM 2113 C C . GLY A 1 269 ? 4.004 44.059 -8.092 1.00 47.75 269 GLY A C 1
ATOM 2114 O O . GLY A 1 269 ? 4.108 43.805 -6.892 1.00 47.75 269 GLY A O 1
ATOM 2115 N N . PHE A 1 270 ? 2.889 43.828 -8.785 1.00 52.25 270 PHE A N 1
ATOM 2116 C CA . PHE A 1 270 ? 1.621 43.366 -8.212 1.00 52.25 270 PHE A CA 1
ATOM 2117 C C . PHE A 1 270 ? 1.625 41.898 -7.775 1.00 52.25 270 PHE A C 1
ATOM 2119 O O . PHE A 1 270 ? 1.966 41.010 -8.554 1.00 52.25 270 PHE A O 1
ATOM 2126 N N . VAL A 1 271 ? 1.173 41.632 -6.543 1.00 50.91 271 VAL A N 1
ATOM 2127 C CA . VAL A 1 271 ? 0.871 40.279 -6.050 1.00 50.91 271 VAL A CA 1
ATOM 2128 C C . VAL A 1 271 ? -0.449 40.286 -5.308 1.00 50.91 271 VAL A C 1
ATOM 2130 O O . VAL A 1 271 ? -0.571 40.851 -4.220 1.00 50.91 271 VAL A O 1
ATOM 2133 N N . PHE A 1 272 ? -1.418 39.578 -5.870 1.00 59.62 272 PHE A N 1
ATOM 2134 C CA . PHE A 1 272 ? -2.684 39.304 -5.221 1.00 59.62 272 PHE A CA 1
ATOM 2135 C C . PHE A 1 272 ? -2.546 38.107 -4.285 1.00 59.62 272 PHE A C 1
ATOM 2137 O O . PHE A 1 272 ? -2.504 36.953 -4.703 1.00 59.62 272 PHE A O 1
ATOM 2144 N N . GLY A 1 273 ? -2.520 38.392 -2.991 1.00 60.78 273 GLY A N 1
ATOM 2145 C CA . GLY A 1 273 ? -3.227 37.554 -2.038 1.00 60.78 273 GLY A CA 1
ATOM 2146 C C . GLY A 1 273 ? -4.612 38.144 -1.809 1.00 60.78 273 GLY A C 1
ATOM 2147 O O . GLY A 1 273 ? -4.927 38.478 -0.680 1.00 60.78 273 GLY A O 1
ATOM 2148 N N . THR A 1 274 ? -5.401 38.386 -2.860 1.00 65.88 274 THR A N 1
ATOM 2149 C CA . THR A 1 274 ? -6.792 38.818 -2.690 1.00 65.88 274 THR A CA 1
ATOM 2150 C C . THR A 1 274 ? -7.714 37.624 -2.827 1.00 65.88 274 THR A C 1
ATOM 2152 O O . THR A 1 274 ? -7.611 36.839 -3.768 1.00 65.88 274 THR A O 1
ATOM 2155 N N . TYR A 1 275 ? -8.597 37.456 -1.854 1.00 65.62 275 TYR A N 1
ATOM 2156 C CA . TYR A 1 275 ? -9.652 36.461 -1.900 1.00 65.62 275 TYR A CA 1
ATOM 2157 C C . TYR A 1 275 ? -10.977 37.169 -2.167 1.00 65.62 275 TYR A C 1
ATOM 2159 O O . TYR A 1 275 ? -11.307 38.119 -1.459 1.00 65.62 275 TYR A O 1
ATOM 2167 N N . LEU A 1 276 ? -11.707 36.709 -3.184 1.00 67.19 276 LEU A N 1
ATOM 2168 C CA . LEU A 1 276 ? -13.032 37.207 -3.536 1.00 67.19 276 LEU A CA 1
ATOM 2169 C C . LEU A 1 276 ? -14.085 36.168 -3.157 1.00 67.19 276 LEU A C 1
ATOM 2171 O O . LEU A 1 276 ? -14.039 35.033 -3.629 1.00 67.19 276 LEU A O 1
ATOM 2175 N N . GLN A 1 277 ? -15.059 36.570 -2.347 1.00 60.47 277 GLN A N 1
ATOM 2176 C CA . GLN A 1 277 ? -16.261 35.783 -2.075 1.00 60.47 277 GLN A CA 1
ATOM 2177 C C . GLN A 1 277 ? -17.412 36.710 -1.733 1.00 60.47 277 GLN A C 1
ATOM 2179 O O . GLN A 1 277 ? -17.242 37.616 -0.922 1.00 60.47 277 GLN A O 1
ATOM 2184 N N . ASN A 1 278 ? -18.584 36.461 -2.322 1.00 57.75 278 ASN A N 1
ATOM 2185 C CA . ASN A 1 278 ? -19.788 37.275 -2.120 1.00 57.75 278 ASN A CA 1
ATOM 2186 C C . ASN A 1 278 ? -19.502 38.779 -2.317 1.00 57.75 278 ASN A C 1
ATOM 2188 O O . ASN A 1 278 ? -19.917 39.603 -1.509 1.00 57.75 278 ASN A O 1
ATOM 2192 N N . SER A 1 279 ? -18.708 39.119 -3.339 1.00 59.25 279 SER A N 1
ATOM 2193 C CA . SER A 1 279 ? -18.275 40.493 -3.638 1.00 59.25 279 SER A CA 1
ATOM 2194 C C . SER A 1 279 ? -17.478 41.213 -2.536 1.00 59.25 279 SER A C 1
ATOM 2196 O O . SER A 1 279 ? -17.289 42.423 -2.616 1.00 59.25 279 SER A O 1
ATOM 2198 N N . HIS A 1 280 ? -16.947 40.487 -1.547 1.00 72.56 280 HIS A N 1
ATOM 2199 C CA . HIS A 1 280 ? -15.991 41.010 -0.574 1.00 72.56 280 HIS A CA 1
ATOM 2200 C C . HIS A 1 280 ? -14.562 40.619 -0.953 1.00 72.56 280 HIS A C 1
ATOM 2202 O O . HIS A 1 280 ? -14.286 39.450 -1.238 1.00 72.56 280 HIS A O 1
ATOM 2208 N N . PHE A 1 281 ? -13.656 41.594 -0.914 1.00 80.50 281 PHE A N 1
ATOM 2209 C CA . PHE A 1 281 ? -12.229 41.391 -1.137 1.00 80.50 281 PHE A CA 1
ATOM 2210 C C . PHE A 1 281 ? -11.473 41.412 0.185 1.00 80.50 281 PHE A C 1
ATOM 2212 O O . PHE A 1 281 ? -11.564 42.373 0.943 1.00 80.50 281 PHE A O 1
ATOM 2219 N N . GLU A 1 282 ? -10.678 40.374 0.420 1.00 82.38 282 GLU A N 1
ATOM 2220 C CA . GLU A 1 282 ? -9.806 40.262 1.588 1.00 82.38 282 GLU A CA 1
ATOM 2221 C C . GLU A 1 282 ? -8.358 40.071 1.163 1.00 82.38 282 GLU A C 1
ATOM 2223 O O . GLU A 1 282 ? -8.080 39.347 0.209 1.00 82.38 282 GLU A O 1
ATOM 2228 N N . PHE A 1 283 ? -7.435 40.677 1.902 1.00 83.88 283 PHE A N 1
ATOM 2229 C CA . PHE A 1 283 ? -6.011 40.441 1.751 1.00 83.88 283 PHE A CA 1
ATOM 2230 C C . PHE A 1 283 ? -5.553 39.259 2.622 1.00 83.88 283 PHE A C 1
ATOM 2232 O O . PHE A 1 283 ? -5.784 39.213 3.829 1.00 83.88 283 PHE A O 1
ATOM 2239 N N . PHE A 1 284 ? -4.814 38.323 2.037 1.00 78.88 284 PHE A N 1
ATOM 2240 C CA . PHE A 1 284 ? -4.141 37.228 2.723 1.00 78.88 284 PHE A CA 1
ATOM 2241 C C . PHE A 1 284 ? -2.685 37.114 2.268 1.00 78.88 284 PHE A C 1
ATOM 2243 O O . PHE A 1 284 ? -2.296 37.548 1.187 1.00 78.88 284 PHE A O 1
ATOM 2250 N N . LYS A 1 285 ? -1.846 36.491 3.097 1.00 79.00 285 LYS A N 1
ATOM 2251 C CA . LYS A 1 285 ? -0.447 36.236 2.739 1.00 79.00 285 LYS A CA 1
ATOM 2252 C C . LYS A 1 285 ? -0.356 34.896 2.007 1.00 79.00 285 LYS A C 1
ATOM 2254 O O . LYS A 1 285 ? -0.682 33.876 2.614 1.00 79.00 285 LYS A O 1
ATOM 2259 N N . PRO A 1 286 ? 0.154 34.833 0.767 1.00 66.06 286 PRO A N 1
ATOM 2260 C CA . PRO A 1 286 ? 0.405 33.577 0.065 1.00 66.06 286 PRO A CA 1
ATOM 2261 C C . PRO A 1 286 ? 1.670 32.915 0.631 1.00 66.06 286 PRO A C 1
ATOM 2263 O O . PRO A 1 286 ? 2.665 32.766 -0.056 1.00 66.06 286 PRO A O 1
ATOM 2266 N N . SER A 1 287 ? 1.692 32.632 1.929 1.00 60.94 287 SER A N 1
ATOM 2267 C CA . SER A 1 287 ? 2.744 31.903 2.652 1.00 60.94 287 SER A CA 1
ATOM 2268 C C . SER A 1 287 ? 2.136 30.955 3.690 1.00 60.94 287 SER A C 1
ATOM 2270 O O . SER A 1 287 ? 2.805 30.482 4.613 1.00 60.94 287 SER A O 1
ATOM 2272 N N . ILE A 1 288 ? 0.836 30.697 3.548 1.00 61.69 288 ILE A N 1
ATOM 2273 C CA . ILE A 1 288 ? 0.007 30.012 4.524 1.00 61.69 288 ILE A CA 1
ATOM 2274 C C . ILE A 1 288 ? -0.045 28.513 4.185 1.00 61.69 288 ILE A C 1
ATOM 2276 O O . ILE A 1 288 ? -0.272 28.155 3.027 1.00 61.69 288 ILE A O 1
ATOM 2280 N N . PRO A 1 289 ? 0.129 27.612 5.176 1.00 52.94 289 PRO A N 1
ATOM 2281 C CA . PRO A 1 289 ? 0.264 26.169 4.945 1.00 52.94 289 PRO A CA 1
ATOM 2282 C C . PRO A 1 289 ? -0.871 25.514 4.146 1.00 52.94 289 PRO A C 1
ATOM 2284 O O . PRO A 1 289 ? -0.631 24.552 3.419 1.00 52.94 289 PRO A O 1
ATOM 2287 N N . THR A 1 290 ? -2.097 26.022 4.269 1.00 56.66 290 THR A N 1
ATOM 2288 C CA . THR A 1 290 ? -3.300 25.494 3.606 1.00 56.66 290 THR A CA 1
ATOM 2289 C C . THR A 1 290 ? -3.307 25.720 2.098 1.00 56.66 290 THR A C 1
ATOM 2291 O O . THR A 1 290 ? -3.904 24.933 1.368 1.00 56.66 290 THR A O 1
ATOM 2294 N N . VAL A 1 291 ? -2.619 26.760 1.627 1.00 58.31 291 VAL A N 1
ATOM 2295 C CA . VAL A 1 291 ? -2.671 27.226 0.238 1.00 58.31 291 VAL A CA 1
ATOM 2296 C C . VAL A 1 291 ? -1.529 26.620 -0.612 1.00 58.31 291 VAL A C 1
ATOM 2298 O O . VAL A 1 291 ? -1.576 26.642 -1.833 1.00 58.31 291 VAL A O 1
ATOM 2301 N N . LYS A 1 292 ? -0.540 25.963 0.021 1.00 61.28 292 LYS A N 1
ATOM 2302 C CA . LYS A 1 292 ? 0.574 25.197 -0.596 1.00 61.28 292 LYS A CA 1
ATOM 2303 C C . LYS A 1 292 ? 1.492 25.956 -1.579 1.00 61.28 292 LYS A C 1
ATOM 2305 O O . LYS A 1 292 ? 2.417 25.340 -2.106 1.00 61.28 292 LYS A O 1
ATOM 2310 N N . PHE A 1 293 ? 1.328 27.265 -1.761 1.00 68.75 293 PHE A N 1
ATOM 2311 C CA . PHE A 1 293 ? 2.236 28.125 -2.528 1.00 68.75 293 PHE A CA 1
ATOM 2312 C C . PHE A 1 293 ? 2.758 29.311 -1.699 1.00 68.75 293 PHE A C 1
ATOM 2314 O O . PHE A 1 293 ? 2.125 29.747 -0.739 1.00 68.75 293 PHE A O 1
ATOM 2321 N N . PHE A 1 294 ? 3.947 29.792 -2.065 1.00 71.88 294 PHE A N 1
ATOM 2322 C CA . PHE A 1 294 ? 4.703 30.887 -1.459 1.00 71.88 294 PHE A CA 1
ATOM 2323 C C . PHE A 1 294 ? 4.957 31.971 -2.504 1.00 71.88 294 PHE A C 1
ATOM 2325 O O . PHE A 1 294 ? 5.290 31.634 -3.631 1.00 71.88 294 PHE A O 1
ATOM 2332 N N . PHE A 1 295 ? 4.881 33.257 -2.170 1.00 74.88 295 PHE A N 1
ATOM 2333 C CA . PHE A 1 295 ? 5.350 34.291 -3.100 1.00 74.88 295 PHE A CA 1
ATOM 2334 C C . PHE A 1 295 ? 6.861 34.526 -2.976 1.00 74.88 295 PHE A C 1
ATOM 2336 O O . PHE A 1 295 ? 7.376 34.799 -1.887 1.00 74.88 295 PHE A O 1
ATOM 2343 N N . CYS A 1 296 ? 7.590 34.445 -4.092 1.00 77.25 296 CYS A N 1
ATOM 2344 C CA . CYS A 1 296 ? 9.010 34.766 -4.121 1.00 77.25 296 CYS A CA 1
ATOM 2345 C C . CYS A 1 296 ? 9.247 36.222 -4.528 1.00 77.25 296 CYS A C 1
ATOM 2347 O O . CYS A 1 296 ? 9.277 36.539 -5.711 1.00 77.25 296 CYS A O 1
ATOM 2349 N N . PHE A 1 297 ? 9.595 37.081 -3.567 1.00 75.69 297 PHE A N 1
ATOM 2350 C CA . PHE A 1 297 ? 9.983 38.481 -3.818 1.00 75.69 297 PHE A CA 1
ATOM 2351 C C . PHE A 1 297 ? 11.231 38.672 -4.701 1.00 75.69 297 PHE A C 1
ATOM 2353 O O . PHE A 1 297 ? 11.588 39.798 -5.025 1.00 75.69 297 PHE A O 1
ATOM 2360 N N . LYS A 1 298 ? 11.939 37.591 -5.059 1.00 76.06 298 LYS A N 1
ATOM 2361 C CA . LYS A 1 298 ? 13.136 37.649 -5.914 1.00 76.06 298 LYS A CA 1
ATOM 2362 C C . LYS A 1 298 ? 12.805 37.472 -7.394 1.00 76.06 298 LYS A C 1
ATOM 2364 O O . LYS A 1 298 ? 13.434 38.122 -8.220 1.00 76.06 298 LYS A O 1
ATOM 2369 N N . CYS A 1 299 ? 11.884 36.565 -7.731 1.00 75.00 299 CYS A N 1
ATOM 2370 C CA . CYS A 1 299 ? 11.445 36.329 -9.113 1.00 75.00 299 CYS A CA 1
ATOM 2371 C C . CYS A 1 299 ? 10.033 36.810 -9.412 1.00 75.00 299 CYS A C 1
ATOM 2373 O O . CYS A 1 299 ? 9.628 36.761 -10.564 1.00 75.00 299 CYS A O 1
ATOM 2375 N N . SER A 1 300 ? 9.333 37.303 -8.398 1.00 73.94 300 SER A N 1
ATOM 2376 C CA . SER A 1 300 ? 7.970 37.801 -8.486 1.00 73.94 300 SER A CA 1
ATOM 2377 C C . SER A 1 300 ? 6.947 36.754 -8.945 1.00 73.94 300 SER A C 1
ATOM 2379 O O . SER A 1 300 ? 5.980 37.086 -9.618 1.00 73.94 300 SER A O 1
ATOM 2381 N N . GLU A 1 301 ? 7.140 35.488 -8.558 1.00 71.62 301 GLU A N 1
ATOM 2382 C CA . GLU A 1 301 ? 6.255 34.366 -8.907 1.00 71.62 301 GLU A CA 1
ATOM 2383 C C . GLU A 1 301 ? 5.702 33.663 -7.654 1.00 71.62 301 GLU A C 1
ATOM 2385 O O . GLU A 1 301 ? 6.342 33.645 -6.592 1.00 71.62 301 GLU A O 1
ATOM 2390 N N . LEU A 1 302 ? 4.525 33.037 -7.792 1.00 71.94 302 LEU A N 1
ATOM 2391 C CA . LEU A 1 302 ? 3.994 32.068 -6.828 1.00 71.94 302 LEU A CA 1
ATOM 2392 C C . LEU A 1 302 ? 4.680 30.714 -7.036 1.00 71.94 302 LEU A C 1
ATOM 2394 O O . LEU A 1 302 ? 4.699 30.165 -8.133 1.00 71.94 302 LEU A O 1
ATOM 2398 N N . VAL A 1 303 ? 5.275 30.182 -5.975 1.00 74.06 303 VAL A N 1
ATOM 2399 C CA . VAL A 1 303 ? 6.250 29.092 -6.037 1.00 74.06 303 VAL A CA 1
ATOM 2400 C C . VAL A 1 303 ? 6.064 28.094 -4.896 1.00 74.06 303 VAL A C 1
ATOM 2402 O O . VAL A 1 303 ? 5.378 28.361 -3.913 1.00 74.06 303 VAL A O 1
ATOM 2405 N N . ASP A 1 304 ? 6.699 26.927 -4.989 1.00 73.94 304 ASP A N 1
ATOM 2406 C CA . ASP A 1 304 ? 6.692 25.951 -3.897 1.00 73.94 304 ASP A CA 1
ATOM 2407 C C . ASP A 1 304 ? 7.532 26.401 -2.680 1.00 73.94 304 ASP A C 1
ATOM 2409 O O . ASP A 1 304 ? 8.382 27.296 -2.743 1.00 73.94 304 ASP A O 1
ATOM 2413 N N . ASN A 1 305 ? 7.339 25.722 -1.547 1.00 67.44 305 ASN A N 1
ATOM 2414 C CA . ASN A 1 305 ? 8.079 25.958 -0.301 1.00 67.44 305 ASN A CA 1
ATOM 2415 C C . ASN A 1 305 ? 9.600 25.708 -0.395 1.00 67.44 305 ASN A C 1
ATOM 2417 O O . ASN A 1 305 ? 10.335 26.041 0.535 1.00 67.44 305 ASN A O 1
ATOM 2421 N N . LYS A 1 306 ? 10.093 25.129 -1.496 1.00 69.50 306 LYS A N 1
ATOM 2422 C CA . LYS A 1 306 ? 11.505 24.795 -1.745 1.00 69.50 306 LYS A CA 1
ATOM 2423 C C . LYS A 1 306 ? 12.144 25.702 -2.808 1.00 69.50 306 LYS A C 1
ATOM 2425 O O . LYS A 1 306 ? 13.284 25.464 -3.220 1.00 69.50 306 LYS A O 1
ATOM 2430 N N . HIS A 1 307 ? 11.454 26.746 -3.262 1.00 78.81 307 HIS A N 1
ATOM 2431 C CA . HIS A 1 307 ? 11.921 27.603 -4.349 1.00 78.81 307 HIS A CA 1
ATOM 2432 C C . HIS A 1 307 ? 13.112 28.491 -3.968 1.00 78.81 307 HIS A C 1
ATOM 2434 O O . HIS A 1 307 ? 13.955 28.784 -4.810 1.00 78.81 307 HIS A O 1
ATOM 2440 N N . GLY A 1 308 ? 13.253 28.886 -2.698 1.00 68.94 308 GLY A N 1
ATOM 2441 C CA . GLY A 1 308 ? 14.233 29.897 -2.274 1.00 68.94 308 GLY A CA 1
ATOM 2442 C C . GLY A 1 308 ? 15.697 29.638 -2.676 1.00 68.94 308 GLY A C 1
ATOM 2443 O O . GLY A 1 308 ? 16.429 30.607 -2.883 1.00 68.94 308 GLY A O 1
ATOM 2444 N N . ARG A 1 309 ? 16.109 28.365 -2.819 1.00 64.69 309 ARG A N 1
ATOM 2445 C CA . ARG A 1 309 ? 17.456 27.947 -3.276 1.00 64.69 309 ARG A CA 1
ATOM 2446 C C . ARG A 1 309 ? 17.552 27.654 -4.782 1.00 64.69 309 ARG A C 1
ATOM 2448 O O . ARG A 1 309 ? 18.652 27.516 -5.294 1.00 64.69 309 ARG A O 1
ATOM 2455 N N . ARG A 1 310 ? 16.416 27.533 -5.475 1.00 70.31 310 ARG A N 1
ATOM 2456 C CA . ARG A 1 310 ? 16.303 27.211 -6.912 1.00 70.31 310 ARG A CA 1
ATOM 2457 C C . ARG A 1 310 ? 15.761 28.385 -7.736 1.00 70.31 310 ARG A C 1
ATOM 2459 O O . ARG A 1 310 ? 15.449 28.222 -8.912 1.00 70.31 310 ARG A O 1
ATOM 2466 N N . CYS A 1 311 ? 15.605 29.550 -7.111 1.00 79.12 311 CYS A N 1
ATOM 2467 C CA . CYS A 1 311 ? 15.090 30.749 -7.753 1.00 79.12 311 CYS A CA 1
ATOM 2468 C C . CYS A 1 311 ? 16.002 31.144 -8.916 1.00 79.12 311 CYS A C 1
ATOM 2470 O O . CYS A 1 311 ? 17.153 31.513 -8.691 1.00 79.12 311 CYS A O 1
ATOM 2472 N N . LYS A 1 312 ? 15.481 31.100 -10.148 1.00 74.75 312 LYS A N 1
ATOM 2473 C CA . LYS A 1 312 ? 16.251 31.366 -11.376 1.00 74.75 312 LYS A CA 1
ATOM 2474 C C . LYS A 1 312 ? 16.857 32.775 -11.426 1.00 74.75 312 LYS A C 1
ATOM 2476 O O . LYS A 1 312 ? 17.824 32.989 -12.143 1.00 74.75 312 LYS A O 1
ATOM 2481 N N . LYS A 1 313 ? 16.307 33.729 -10.663 1.00 80.19 313 LYS A N 1
ATOM 2482 C CA . LYS A 1 313 ? 16.840 35.097 -10.553 1.00 80.19 313 LYS A CA 1
ATOM 2483 C C . LYS A 1 313 ? 18.070 35.205 -9.646 1.00 80.19 313 LYS A C 1
ATOM 2485 O O . LYS A 1 313 ? 18.746 36.224 -9.685 1.00 80.19 313 LYS A O 1
ATOM 2490 N N . LEU A 1 314 ? 18.377 34.201 -8.820 1.00 78.25 314 LEU A N 1
ATOM 2491 C CA . LEU A 1 314 ? 19.609 34.190 -8.031 1.00 78.25 314 LEU A CA 1
ATOM 2492 C C . LEU A 1 314 ? 20.770 33.679 -8.879 1.00 78.25 314 LEU A C 1
ATOM 2494 O O . LEU A 1 314 ? 20.719 32.584 -9.430 1.00 78.25 314 LEU A O 1
ATOM 2498 N N . CYS A 1 315 ? 21.864 34.433 -8.912 1.00 77.75 315 CYS A N 1
ATOM 2499 C CA . CYS A 1 315 ? 23.100 33.951 -9.509 1.00 77.75 315 CYS A CA 1
ATOM 2500 C C . CYS A 1 315 ? 23.656 32.763 -8.710 1.00 77.75 315 CYS A C 1
ATOM 2502 O O . CYS A 1 315 ? 23.995 32.907 -7.536 1.00 77.75 315 CYS A O 1
ATOM 2504 N N . ASN A 1 316 ? 23.852 31.616 -9.362 1.00 71.75 316 ASN A N 1
ATOM 2505 C CA . ASN A 1 316 ? 24.407 30.404 -8.740 1.00 71.75 316 ASN A CA 1
ATOM 2506 C C . ASN A 1 316 ? 25.876 30.548 -8.278 1.00 71.75 316 ASN A C 1
ATOM 2508 O O . ASN A 1 316 ? 26.413 29.633 -7.660 1.00 71.75 316 ASN A O 1
ATOM 2512 N N . ARG A 1 317 ? 26.541 31.675 -8.585 1.00 77.00 317 ARG A N 1
ATOM 2513 C CA . ARG A 1 317 ? 27.951 31.942 -8.249 1.00 77.00 317 ARG A CA 1
ATOM 2514 C C . ARG A 1 317 ? 28.118 32.883 -7.054 1.00 77.00 317 ARG A C 1
ATOM 2516 O O . ARG A 1 317 ? 28.954 32.631 -6.196 1.00 77.00 317 ARG A O 1
ATOM 2523 N N . CYS A 1 318 ? 27.318 33.949 -6.977 1.00 81.56 318 CYS A N 1
ATOM 2524 C CA . CYS A 1 318 ? 27.407 34.964 -5.913 1.00 81.56 318 CYS A CA 1
ATOM 2525 C C . CYS A 1 318 ? 26.113 35.127 -5.090 1.00 81.56 318 CYS A C 1
ATOM 2527 O O . CYS A 1 318 ? 26.065 35.886 -4.120 1.00 81.56 318 CYS A O 1
ATOM 2529 N N . GLY A 1 319 ? 25.027 34.460 -5.490 1.00 77.12 319 GLY A N 1
ATOM 2530 C CA . GLY A 1 319 ? 23.726 34.522 -4.829 1.00 77.12 319 GLY A CA 1
ATOM 2531 C C . GLY A 1 319 ? 23.036 35.884 -4.887 1.00 77.12 319 GLY A C 1
ATOM 2532 O O . GLY A 1 319 ? 22.194 36.152 -4.029 1.00 77.12 319 GLY A O 1
ATOM 2533 N N . SER A 1 320 ? 23.429 36.783 -5.795 1.00 80.88 320 SER A N 1
ATOM 2534 C CA . SER A 1 320 ? 22.770 38.083 -6.006 1.00 80.88 320 SER A CA 1
ATOM 2535 C C . SER A 1 320 ? 21.593 37.951 -6.976 1.00 80.88 320 SER A C 1
ATOM 2537 O O . SER A 1 320 ? 21.665 37.151 -7.904 1.00 80.88 320 SER A O 1
ATOM 2539 N N . VAL A 1 321 ? 20.541 38.752 -6.766 1.00 74.94 321 VAL A N 1
ATOM 2540 C CA . VAL A 1 321 ? 19.389 38.878 -7.684 1.00 74.94 321 VAL A CA 1
ATOM 2541 C C . VAL A 1 321 ? 19.717 39.806 -8.865 1.00 74.94 321 VAL A C 1
ATOM 2543 O O . VAL A 1 321 ? 19.273 39.577 -9.982 1.00 74.94 321 VAL A O 1
ATOM 2546 N N . LYS A 1 322 ? 20.546 40.833 -8.628 1.00 77.50 322 LYS A N 1
ATOM 2547 C CA . LYS A 1 322 ? 21.031 41.791 -9.637 1.00 77.50 322 LYS A CA 1
ATOM 2548 C C . LYS A 1 322 ? 22.461 41.409 -10.030 1.00 77.50 322 LYS A C 1
ATOM 2550 O O . LYS A 1 322 ? 23.420 41.911 -9.434 1.00 77.50 322 LYS A O 1
ATOM 2555 N N . CYS A 1 323 ? 22.619 40.425 -10.911 1.00 74.38 323 CYS A N 1
ATOM 2556 C CA . CYS A 1 323 ? 23.922 39.923 -11.348 1.00 74.38 323 CYS A CA 1
ATOM 2557 C C . CYS A 1 323 ? 23.964 39.819 -12.870 1.00 74.38 323 CYS A C 1
ATOM 2559 O O . CYS A 1 323 ? 23.426 38.871 -13.433 1.00 74.38 323 CYS A O 1
ATOM 2561 N N . GLU A 1 324 ? 24.644 40.767 -13.501 1.00 75.62 324 GLU A N 1
ATOM 2562 C CA . GLU A 1 324 ? 24.787 40.829 -14.952 1.00 75.62 324 GLU A CA 1
ATOM 2563 C C . GLU A 1 324 ? 26.224 40.459 -15.350 1.00 75.62 324 GLU A C 1
ATOM 2565 O O . GLU A 1 324 ? 27.173 40.857 -14.653 1.00 75.62 324 GLU A O 1
ATOM 2570 N N . PRO A 1 325 ? 26.398 39.636 -16.398 1.00 71.06 325 PRO A N 1
ATOM 2571 C CA . PRO A 1 325 ? 27.704 39.395 -16.989 1.00 71.06 325 PRO A CA 1
ATOM 2572 C C . PRO A 1 325 ? 28.171 40.638 -17.761 1.00 71.06 325 PRO A C 1
ATOM 2574 O O . PRO A 1 325 ? 27.360 41.344 -18.354 1.00 71.06 325 PRO A O 1
ATOM 2577 N N . VAL A 1 326 ? 29.476 40.882 -17.765 1.00 74.94 326 VAL A N 1
ATOM 2578 C CA . VAL A 1 326 ? 30.138 41.901 -18.582 1.00 74.94 326 VAL A CA 1
ATOM 2579 C C . VAL A 1 326 ? 30.956 41.173 -19.645 1.00 74.94 326 VAL A C 1
ATOM 2581 O O . VAL A 1 326 ? 31.657 40.204 -19.354 1.00 74.94 326 VAL A O 1
ATOM 2584 N N . VAL A 1 327 ? 30.819 41.602 -20.898 1.00 61.78 327 VAL A N 1
ATOM 2585 C CA . VAL A 1 327 ? 31.515 40.991 -22.038 1.00 61.78 327 VAL A CA 1
ATOM 2586 C C . VAL A 1 327 ? 33.031 41.146 -21.851 1.00 61.78 327 VAL A C 1
ATOM 2588 O O . VAL A 1 327 ? 33.495 42.226 -21.495 1.00 61.78 327 VAL A O 1
ATOM 2591 N N . ASN A 1 328 ? 33.794 40.075 -22.094 1.00 69.12 328 ASN A N 1
ATOM 2592 C CA . ASN A 1 328 ? 35.259 40.005 -21.953 1.00 69.12 328 ASN A CA 1
ATOM 2593 C C . ASN A 1 328 ? 35.811 40.203 -20.526 1.00 69.12 328 ASN A C 1
ATOM 2595 O O . ASN A 1 328 ? 37.002 40.459 -20.357 1.00 69.12 328 ASN A O 1
ATOM 2599 N N . GLU A 1 329 ? 34.981 40.053 -19.490 1.00 74.62 329 GLU A N 1
ATOM 2600 C CA . GLU A 1 329 ? 35.410 40.137 -18.093 1.00 74.62 329 GLU A CA 1
ATOM 2601 C C . GLU A 1 329 ? 35.200 38.795 -17.379 1.00 74.62 329 GLU A C 1
ATOM 2603 O O . GLU A 1 329 ? 34.101 38.479 -16.924 1.00 74.62 329 GLU A O 1
ATOM 2608 N N . GLU A 1 330 ? 36.268 38.003 -17.247 1.00 75.56 330 GLU A N 1
ATOM 2609 C CA . GLU A 1 330 ? 36.250 36.739 -16.507 1.00 75.56 330 GLU A CA 1
ATOM 2610 C C . GLU A 1 330 ? 37.281 36.733 -15.375 1.00 75.56 330 GLU A C 1
ATOM 2612 O O . GLU A 1 330 ? 38.415 37.187 -15.511 1.00 75.56 330 GLU A O 1
ATOM 2617 N N . THR A 1 331 ? 36.891 36.222 -14.210 1.00 80.81 331 THR A N 1
ATOM 2618 C CA . THR A 1 331 ? 37.792 36.059 -13.063 1.00 80.81 331 THR A CA 1
ATOM 2619 C C . THR A 1 331 ? 37.523 34.726 -12.384 1.00 80.81 331 THR A C 1
ATOM 2621 O O . THR A 1 331 ? 36.391 34.429 -12.001 1.00 80.81 331 THR A O 1
ATOM 2624 N N . CYS A 1 332 ? 38.566 33.919 -12.201 1.00 79.88 332 CYS A N 1
ATOM 2625 C CA . CYS A 1 332 ? 38.487 32.646 -11.491 1.00 79.88 332 CYS A CA 1
ATOM 2626 C C . CYS A 1 332 ? 38.882 32.819 -10.022 1.00 79.88 332 CYS A C 1
ATOM 2628 O O . CYS A 1 332 ? 39.900 33.427 -9.700 1.00 79.88 332 CYS A O 1
ATOM 2630 N N . CYS A 1 333 ? 38.089 32.259 -9.109 1.00 81.56 333 CYS A N 1
ATOM 2631 C CA . CYS A 1 333 ? 38.443 32.227 -7.693 1.00 81.56 333 CYS A CA 1
ATOM 2632 C C . CYS A 1 333 ? 39.254 30.971 -7.368 1.00 81.56 333 CYS A C 1
ATOM 2634 O O . CYS A 1 333 ? 38.727 29.866 -7.471 1.00 81.56 333 CYS A O 1
ATOM 2636 N N . ILE A 1 334 ? 40.481 31.136 -6.868 1.00 84.31 334 ILE A N 1
ATOM 2637 C CA . ILE A 1 334 ? 41.347 30.023 -6.432 1.00 84.31 334 ILE A CA 1
ATOM 2638 C C . ILE A 1 334 ? 40.751 29.204 -5.278 1.00 84.31 334 ILE A C 1
ATOM 2640 O O . ILE A 1 334 ? 41.029 28.020 -5.137 1.00 84.31 334 ILE A O 1
ATOM 2644 N N . LYS A 1 335 ? 39.908 29.826 -4.444 1.00 86.81 335 LYS A N 1
ATOM 2645 C CA . LYS A 1 335 ? 39.340 29.178 -3.260 1.00 86.81 335 LYS A CA 1
ATOM 2646 C C . LYS A 1 335 ? 38.174 28.265 -3.623 1.00 86.81 335 LYS A C 1
ATOM 2648 O O . LYS A 1 335 ? 38.057 27.184 -3.052 1.00 86.81 335 LYS A O 1
ATOM 2653 N N . CYS A 1 336 ? 37.270 28.698 -4.506 1.00 82.88 336 CYS A N 1
ATOM 2654 C CA . CYS A 1 336 ? 36.060 27.944 -4.868 1.00 82.88 336 CYS A CA 1
ATOM 2655 C C . CYS A 1 336 ? 36.074 27.367 -6.290 1.00 82.88 336 CYS A C 1
ATOM 2657 O O . CYS A 1 336 ? 35.093 26.741 -6.681 1.00 82.88 336 CYS A O 1
ATOM 2659 N N . ASN A 1 337 ? 37.145 27.575 -7.063 1.00 80.44 337 ASN A N 1
ATOM 2660 C CA . ASN A 1 337 ? 37.310 27.146 -8.460 1.00 80.44 337 ASN A CA 1
ATOM 2661 C C . ASN A 1 337 ? 36.204 27.626 -9.418 1.00 80.44 337 ASN A C 1
ATOM 2663 O O . ASN A 1 337 ? 36.040 27.094 -10.515 1.00 80.44 337 ASN A O 1
ATOM 2667 N N . ASN A 1 338 ? 35.406 28.613 -9.007 1.00 77.06 338 ASN A N 1
ATOM 2668 C CA . ASN A 1 338 ? 34.300 29.130 -9.801 1.00 77.06 338 ASN A CA 1
ATOM 2669 C C . ASN A 1 338 ? 34.770 30.281 -10.700 1.00 77.06 338 ASN A C 1
ATOM 2671 O O . ASN A 1 338 ? 35.646 31.059 -10.313 1.00 77.06 338 ASN A O 1
ATOM 2675 N N . THR A 1 339 ? 34.156 30.390 -11.876 1.00 76.31 339 THR A N 1
ATOM 2676 C CA . THR A 1 339 ? 34.438 31.422 -12.883 1.00 76.31 339 THR A CA 1
ATOM 2677 C C . THR A 1 339 ? 33.338 32.470 -12.832 1.00 76.31 339 THR A C 1
ATOM 2679 O O . THR A 1 339 ? 32.158 32.134 -12.955 1.00 76.31 339 THR A O 1
ATOM 2682 N N . PHE A 1 340 ? 33.710 33.729 -12.629 1.00 78.56 340 PHE A N 1
ATOM 2683 C CA . PHE A 1 340 ? 32.805 34.865 -12.492 1.00 78.56 340 PHE A CA 1
ATOM 2684 C C . PHE A 1 340 ? 32.911 35.768 -13.713 1.00 78.56 340 PHE A C 1
ATOM 2686 O O . PHE A 1 340 ? 34.012 36.063 -14.151 1.00 78.56 340 PHE A O 1
ATOM 2693 N N . HIS A 1 341 ? 31.766 36.254 -14.190 1.00 75.38 341 HIS A N 1
ATOM 2694 C CA . HIS A 1 341 ? 31.649 37.001 -15.452 1.00 75.38 341 HIS A CA 1
ATOM 2695 C C . HIS A 1 341 ? 31.528 38.519 -15.241 1.00 75.38 341 HIS A C 1
ATOM 2697 O O . HIS A 1 341 ? 30.920 39.209 -16.047 1.00 75.38 341 HIS A O 1
ATOM 2703 N N . SER A 1 342 ? 31.952 39.015 -14.074 1.00 80.69 342 SER A N 1
ATOM 2704 C CA . SER A 1 342 ? 32.095 40.443 -13.746 1.00 80.69 342 SER A CA 1
ATOM 2705 C C . SER A 1 342 ? 32.798 40.610 -12.393 1.00 80.69 342 SER A C 1
ATOM 2707 O O . SER A 1 342 ? 32.545 39.827 -11.464 1.00 80.69 342 SER A O 1
ATOM 2709 N N . LYS A 1 343 ? 33.612 41.663 -12.215 1.00 82.19 343 LYS A N 1
ATOM 2710 C CA . LYS A 1 343 ? 34.262 42.001 -10.929 1.00 82.19 343 LYS A CA 1
ATOM 2711 C C . LYS A 1 343 ? 33.258 42.137 -9.790 1.00 82.19 343 LYS A C 1
ATOM 2713 O O . LYS A 1 343 ? 33.464 41.589 -8.712 1.00 82.19 343 LYS A O 1
ATOM 2718 N N . LYS A 1 344 ? 32.099 42.758 -10.041 1.00 83.75 344 LYS A N 1
ATOM 2719 C CA . LYS A 1 344 ? 31.015 42.883 -9.044 1.00 83.75 344 LYS A CA 1
ATOM 2720 C C . LYS A 1 344 ? 30.488 41.519 -8.578 1.00 83.75 344 LYS A C 1
ATOM 2722 O O . LYS A 1 344 ? 30.119 41.367 -7.414 1.00 83.75 344 LYS A O 1
ATOM 2727 N N . CYS A 1 345 ? 30.417 40.522 -9.464 1.00 77.50 345 CYS A N 1
ATOM 2728 C CA . CYS A 1 345 ? 30.008 39.162 -9.107 1.00 77.50 345 CYS A CA 1
ATOM 2729 C C . CYS A 1 345 ? 31.084 38.466 -8.257 1.00 77.50 345 CYS A C 1
ATOM 2731 O O . CYS A 1 345 ? 30.755 37.830 -7.251 1.00 77.50 345 CYS A O 1
ATOM 2733 N N . PHE A 1 346 ? 32.357 38.662 -8.609 1.00 81.50 346 PHE A N 1
ATOM 2734 C CA . PHE A 1 346 ? 33.502 38.174 -7.846 1.00 81.50 346 PHE A CA 1
ATOM 2735 C C . PHE A 1 346 ? 33.588 38.821 -6.449 1.00 81.50 346 PHE A C 1
ATOM 2737 O O . PHE A 1 346 ? 33.643 38.125 -5.447 1.00 81.50 346 PHE A O 1
ATOM 2744 N N . GLU A 1 347 ? 33.480 40.133 -6.303 1.00 85.94 347 GLU A N 1
ATOM 2745 C CA . GLU A 1 347 ? 33.553 40.764 -4.975 1.00 85.94 347 GLU A CA 1
ATOM 2746 C C . GLU A 1 347 ? 32.397 40.365 -4.049 1.00 85.94 347 GLU A C 1
ATOM 2748 O O . GLU A 1 347 ? 32.547 40.296 -2.831 1.00 85.94 347 GLU A O 1
ATOM 2753 N N . ARG A 1 348 ? 31.210 40.101 -4.603 1.00 86.12 348 ARG A N 1
ATOM 2754 C CA . ARG A 1 348 ? 30.038 39.732 -3.796 1.00 86.12 348 ARG A CA 1
ATOM 2755 C C . ARG A 1 348 ? 30.107 38.310 -3.258 1.00 86.12 348 ARG A C 1
ATOM 2757 O O . ARG A 1 348 ? 29.529 38.057 -2.205 1.00 86.12 348 ARG A O 1
ATOM 2764 N N . HIS A 1 349 ? 30.768 37.380 -3.950 1.00 85.81 349 HIS A N 1
ATOM 2765 C CA . HIS A 1 349 ? 30.797 35.983 -3.504 1.00 85.81 349 HIS A CA 1
ATOM 2766 C C . HIS A 1 349 ? 31.697 35.765 -2.275 1.00 85.81 349 HIS A C 1
ATOM 2768 O O . HIS A 1 349 ? 31.484 34.798 -1.542 1.00 85.81 349 HIS A O 1
ATOM 2774 N N . THR A 1 350 ? 32.661 36.661 -2.031 1.00 85.75 350 THR A N 1
ATOM 2775 C CA . THR A 1 350 ? 33.555 36.642 -0.859 1.00 85.75 350 THR A CA 1
ATOM 2776 C C . THR A 1 350 ? 33.004 37.421 0.338 1.00 85.75 350 THR A C 1
ATOM 2778 O O . THR A 1 350 ? 33.484 37.234 1.453 1.00 85.75 350 THR A O 1
ATOM 2781 N N . LYS A 1 351 ? 31.977 38.261 0.146 1.00 85.50 351 LYS A N 1
ATOM 2782 C CA . LYS A 1 351 ? 31.366 39.061 1.216 1.00 85.50 351 LYS A CA 1
ATOM 2783 C C . LYS A 1 351 ? 30.302 38.279 1.990 1.00 85.50 351 LYS A C 1
ATOM 2785 O O . LYS A 1 351 ? 29.469 37.569 1.424 1.00 85.50 351 LYS A O 1
ATOM 2790 N N . VAL A 1 352 ? 30.299 38.474 3.305 1.00 80.94 352 VAL A N 1
ATOM 2791 C CA . VAL A 1 352 ? 29.272 37.969 4.219 1.00 80.94 352 VAL A CA 1
ATOM 2792 C C . VAL A 1 352 ? 28.036 38.873 4.144 1.00 80.94 352 VAL A C 1
ATOM 2794 O O . VAL A 1 352 ? 28.155 40.093 4.203 1.00 80.94 352 VAL A O 1
ATOM 2797 N N . LYS A 1 353 ? 26.837 38.290 4.002 1.00 71.06 353 LYS A N 1
ATOM 2798 C CA . LYS A 1 353 ? 25.583 39.059 3.835 1.00 71.06 353 LYS A CA 1
ATOM 2799 C C . LYS A 1 353 ? 24.956 39.516 5.154 1.00 71.06 353 LYS A C 1
ATOM 2801 O O . LYS A 1 353 ? 24.209 40.486 5.168 1.00 71.06 353 LYS A O 1
ATOM 2806 N N . ALA A 1 354 ? 25.205 38.787 6.236 1.00 73.00 354 ALA A N 1
ATOM 2807 C CA . ALA A 1 354 ? 24.648 39.022 7.565 1.00 73.00 354 ALA A CA 1
ATOM 2808 C C . ALA A 1 354 ? 25.569 38.450 8.653 1.00 73.00 354 ALA A C 1
ATOM 2810 O O . ALA A 1 354 ? 26.295 37.490 8.399 1.00 73.00 354 ALA A O 1
ATOM 2811 N N . LYS A 1 355 ? 25.467 38.983 9.878 1.00 67.81 355 LYS A N 1
ATOM 2812 C CA . LYS A 1 355 ? 26.333 38.688 11.041 1.00 67.81 355 LYS A CA 1
ATOM 2813 C C . LYS A 1 355 ? 26.538 37.193 11.361 1.00 67.81 355 LYS A C 1
ATOM 2815 O O . LYS A 1 355 ? 27.570 36.842 11.912 1.00 67.81 355 LYS A O 1
ATOM 2820 N N . TYR A 1 356 ? 25.598 36.322 10.982 1.00 72.94 356 TYR A N 1
ATOM 2821 C CA . TYR A 1 356 ? 25.644 34.868 11.223 1.00 72.94 356 TYR A CA 1
ATOM 2822 C C . TYR A 1 356 ? 25.643 34.025 9.933 1.00 72.94 356 TYR A C 1
ATOM 2824 O O . TYR A 1 356 ? 25.270 32.855 9.949 1.00 72.94 356 TYR A O 1
ATOM 2832 N N . SER A 1 357 ? 25.989 34.621 8.788 1.00 76.06 357 SER A N 1
ATOM 2833 C CA . SER A 1 357 ? 26.027 33.927 7.492 1.00 76.06 357 SER A CA 1
ATOM 2834 C C . SER A 1 357 ? 27.458 33.681 7.021 1.00 76.06 357 SER A C 1
ATOM 2836 O O . SER A 1 357 ? 28.364 34.432 7.363 1.00 76.06 357 SER A O 1
ATOM 2838 N N . TYR A 1 358 ? 27.653 32.654 6.198 1.00 81.56 358 TYR A N 1
ATOM 2839 C CA . TYR A 1 358 ? 28.918 32.413 5.505 1.00 81.56 358 TYR A CA 1
ATOM 2840 C C . TYR A 1 358 ? 28.939 33.149 4.160 1.00 81.56 358 TYR A C 1
ATOM 2842 O O . TYR A 1 358 ? 27.885 33.375 3.550 1.00 81.56 358 TYR A O 1
ATOM 2850 N N . ALA A 1 359 ? 30.129 33.509 3.675 1.00 87.06 359 ALA A N 1
ATOM 2851 C CA . ALA A 1 359 ? 30.276 33.998 2.309 1.00 87.06 359 ALA A CA 1
ATOM 2852 C C . ALA A 1 359 ? 29.927 32.881 1.309 1.00 87.06 359 ALA A C 1
ATOM 2854 O O . ALA A 1 359 ? 30.090 31.694 1.594 1.00 87.06 359 ALA A O 1
ATOM 2855 N N . TYR A 1 360 ? 29.472 33.238 0.105 1.00 84.69 360 TYR A N 1
ATOM 2856 C CA . TYR A 1 360 ? 29.120 32.242 -0.920 1.00 84.69 360 TYR A CA 1
ATOM 2857 C C . TYR A 1 360 ? 30.311 31.338 -1.280 1.00 84.69 360 TYR A C 1
ATOM 2859 O O . TYR A 1 360 ? 30.124 30.146 -1.513 1.00 84.69 360 TYR A O 1
ATOM 2867 N N . CYS A 1 361 ? 31.529 31.891 -1.243 1.00 88.94 361 CYS A N 1
ATOM 2868 C CA . CYS A 1 361 ? 32.792 31.177 -1.445 1.00 88.94 361 CYS A CA 1
ATOM 2869 C C . CYS A 1 361 ? 33.043 30.057 -0.418 1.00 88.94 361 CYS A C 1
ATOM 2871 O O . CYS A 1 361 ? 33.718 29.075 -0.729 1.00 88.94 361 CYS A O 1
ATOM 2873 N N . ASP A 1 362 ? 32.512 30.195 0.798 1.00 88.25 362 ASP A N 1
ATOM 2874 C CA . ASP A 1 362 ? 32.652 29.216 1.886 1.00 88.25 362 ASP A CA 1
ATOM 2875 C C . ASP A 1 362 ? 31.558 28.147 1.860 1.00 88.25 362 ASP A C 1
ATOM 2877 O O . ASP A 1 362 ? 31.706 27.085 2.458 1.00 88.25 362 ASP A O 1
ATOM 2881 N N . ILE A 1 363 ? 30.465 28.418 1.147 1.00 85.31 363 ILE A N 1
ATOM 2882 C CA . ILE A 1 363 ? 29.324 27.512 1.032 1.00 85.31 363 ILE A CA 1
ATOM 2883 C C . ILE A 1 363 ? 29.454 26.644 -0.217 1.00 85.31 363 ILE A C 1
ATOM 2885 O O . ILE A 1 363 ? 29.200 25.446 -0.135 1.00 85.31 363 ILE A O 1
ATOM 2889 N N . TYR A 1 364 ? 29.851 27.221 -1.356 1.00 84.75 364 TYR A N 1
ATOM 2890 C CA . TYR A 1 364 ? 29.855 26.548 -2.656 1.00 84.75 364 TYR A CA 1
ATOM 2891 C C . TYR A 1 364 ? 31.248 26.487 -3.289 1.00 84.75 364 TYR A C 1
ATOM 2893 O O . TYR A 1 364 ? 32.042 27.419 -3.173 1.00 84.75 364 TYR A O 1
ATOM 2901 N N . GLU A 1 365 ? 31.512 25.409 -4.022 1.00 86.31 365 GLU A N 1
ATOM 2902 C CA . GLU A 1 365 ? 32.702 25.227 -4.854 1.00 86.31 365 GLU A CA 1
ATOM 2903 C C . GLU A 1 365 ? 32.351 24.557 -6.188 1.00 86.31 365 GLU A C 1
ATOM 2905 O O . GLU A 1 365 ? 31.349 23.849 -6.302 1.00 86.31 365 GLU A O 1
ATOM 2910 N N . LYS A 1 366 ? 33.155 24.815 -7.221 1.00 81.38 366 LYS A N 1
ATOM 2911 C CA . LYS A 1 366 ? 33.058 24.169 -8.530 1.00 81.38 366 LYS A CA 1
ATOM 2912 C C . LYS A 1 366 ? 33.978 22.952 -8.546 1.00 81.38 366 LYS A C 1
ATOM 2914 O O . LYS A 1 366 ? 35.182 23.068 -8.325 1.00 81.38 366 LYS A O 1
ATOM 2919 N N . CYS A 1 367 ? 33.422 21.783 -8.841 1.00 77.81 367 CYS A N 1
ATOM 2920 C CA . CYS A 1 367 ? 34.217 20.574 -9.010 1.00 77.81 367 CYS A CA 1
ATOM 2921 C C . CYS A 1 367 ? 35.082 20.676 -10.277 1.00 77.81 367 CYS A C 1
ATOM 2923 O O . CYS A 1 367 ? 34.558 20.926 -11.359 1.00 77.81 367 CYS A O 1
ATOM 2925 N N . THR A 1 368 ? 36.384 20.411 -10.176 1.00 74.88 368 THR A N 1
ATOM 2926 C CA . THR A 1 368 ? 37.311 20.439 -11.323 1.00 74.88 368 THR A CA 1
ATOM 2927 C C . THR A 1 368 ? 37.099 19.284 -12.308 1.00 74.88 368 THR A C 1
ATOM 2929 O O . THR A 1 368 ? 37.411 19.425 -13.484 1.00 74.88 368 THR A O 1
ATOM 2932 N N . LYS A 1 369 ? 36.520 18.160 -11.861 1.00 70.94 369 LYS A N 1
ATOM 2933 C CA . LYS A 1 369 ? 36.222 16.997 -12.714 1.00 70.94 369 LYS A CA 1
ATOM 2934 C C . LYS A 1 369 ? 34.906 17.167 -13.474 1.00 70.94 369 LYS A C 1
ATOM 2936 O O . LYS A 1 369 ? 34.901 17.175 -14.694 1.00 70.94 369 LYS A O 1
ATOM 2941 N N . CYS A 1 370 ? 33.789 17.342 -12.759 1.00 69.31 370 CYS A N 1
ATOM 2942 C CA . CYS A 1 370 ? 32.458 17.411 -13.382 1.00 69.31 370 CYS A CA 1
ATOM 2943 C C . CYS A 1 370 ? 31.957 18.835 -13.680 1.00 69.31 370 CYS A C 1
ATOM 2945 O O . CYS A 1 370 ? 30.822 18.998 -14.118 1.00 69.31 370 CYS A O 1
ATOM 2947 N N . GLN A 1 371 ? 32.758 19.866 -13.385 1.00 73.06 371 GLN A N 1
ATOM 2948 C CA . GLN A 1 371 ? 32.474 21.290 -13.638 1.00 73.06 371 GLN A CA 1
ATOM 2949 C C . GLN A 1 371 ? 31.216 21.856 -12.950 1.00 73.06 371 GLN A C 1
ATOM 2951 O O . GLN A 1 371 ? 30.859 23.019 -13.151 1.00 73.06 371 GLN A O 1
ATOM 2956 N N . LYS A 1 372 ? 30.561 21.073 -12.086 1.00 71.31 372 LYS A N 1
ATOM 2957 C CA . LYS A 1 372 ? 29.340 21.460 -11.375 1.00 71.31 372 LYS A CA 1
ATOM 2958 C C . LYS A 1 372 ? 29.653 22.229 -10.093 1.00 71.31 372 LYS A C 1
ATOM 2960 O O . LYS A 1 372 ? 30.530 21.834 -9.328 1.00 71.31 372 LYS A O 1
ATOM 2965 N N . ILE A 1 373 ? 28.881 23.285 -9.835 1.00 76.50 373 ILE A N 1
ATOM 2966 C CA . ILE A 1 373 ? 28.894 24.016 -8.561 1.00 76.50 373 ILE A CA 1
ATOM 2967 C C . ILE A 1 373 ? 28.069 23.228 -7.534 1.00 76.50 373 ILE A C 1
ATOM 2969 O O . ILE A 1 373 ? 26.909 22.893 -7.792 1.00 76.50 373 ILE A O 1
ATOM 2973 N N . HIS A 1 374 ? 28.655 22.919 -6.381 1.00 78.44 374 HIS A N 1
ATOM 2974 C CA . HIS A 1 374 ? 28.017 22.185 -5.288 1.00 78.44 374 HIS A CA 1
ATOM 2975 C C . HIS A 1 374 ? 28.383 22.779 -3.925 1.00 78.44 374 HIS A C 1
ATOM 2977 O O . HIS A 1 374 ? 29.313 23.572 -3.817 1.00 78.44 374 HIS A O 1
ATOM 2983 N N . GLU A 1 375 ? 27.638 22.412 -2.879 1.00 84.75 375 GLU A N 1
ATOM 2984 C CA . GLU A 1 375 ? 27.974 22.799 -1.505 1.00 84.75 375 GLU A CA 1
ATOM 2985 C C . GLU A 1 375 ? 29.271 22.101 -1.061 1.00 84.75 375 GLU A C 1
ATOM 2987 O O . GLU A 1 375 ? 29.494 20.933 -1.392 1.00 84.75 375 GLU A O 1
ATOM 2992 N N . ARG A 1 376 ? 30.121 22.803 -0.308 1.00 86.38 376 ARG A N 1
ATOM 2993 C CA . ARG A 1 376 ? 31.350 22.241 0.260 1.00 86.38 376 ARG A CA 1
ATOM 2994 C C . ARG A 1 376 ? 31.031 21.202 1.324 1.00 86.38 376 ARG A C 1
ATOM 2996 O O . ARG A 1 376 ? 30.046 21.338 2.057 1.00 86.38 376 ARG A O 1
ATOM 3003 N N . ASN A 1 377 ? 31.919 20.226 1.487 1.00 83.69 377 ASN A N 1
ATOM 3004 C CA . ASN A 1 377 ? 31.827 19.266 2.590 1.00 83.69 377 ASN A CA 1
ATOM 3005 C C . ASN A 1 377 ? 31.954 19.967 3.959 1.00 83.69 377 ASN A C 1
ATOM 3007 O O . ASN A 1 377 ? 31.213 19.668 4.889 1.00 83.69 377 ASN A O 1
ATOM 3011 N N . SER A 1 378 ? 32.816 20.983 4.076 1.00 83.88 378 SER A N 1
ATOM 3012 C CA . SER A 1 378 ? 32.976 21.756 5.318 1.00 83.88 378 SER A CA 1
ATOM 3013 C C . SER A 1 378 ? 31.664 22.383 5.813 1.00 83.88 378 SER A C 1
ATOM 3015 O O . SER A 1 378 ? 31.435 22.407 7.025 1.00 83.88 378 SER A O 1
ATOM 3017 N N . TYR A 1 379 ? 30.801 22.815 4.884 1.00 85.25 379 TYR A N 1
ATOM 3018 C CA . TYR A 1 379 ? 29.492 23.410 5.156 1.00 85.25 379 TYR A CA 1
ATOM 3019 C C . TYR A 1 379 ? 28.374 22.364 5.271 1.00 85.25 379 TYR A C 1
ATOM 3021 O O . TYR A 1 379 ? 27.697 22.288 6.291 1.00 85.25 379 TYR A O 1
ATOM 3029 N N . SER A 1 380 ? 28.181 21.545 4.233 1.00 80.38 380 SER A N 1
ATOM 3030 C CA . SER A 1 380 ? 27.043 20.615 4.129 1.00 80.38 380 SER A CA 1
ATOM 3031 C C . SER A 1 380 ? 27.248 19.283 4.853 1.00 80.38 380 SER A C 1
ATOM 3033 O O . SER A 1 380 ? 26.287 18.537 5.021 1.00 80.38 380 SER A O 1
ATOM 3035 N N . LYS A 1 381 ? 28.491 18.961 5.245 1.00 80.62 381 LYS A N 1
ATOM 3036 C CA . LYS A 1 381 ? 28.931 17.633 5.718 1.00 80.62 381 LYS A CA 1
ATOM 3037 C C . LYS A 1 381 ? 28.678 16.499 4.715 1.00 80.62 381 LYS A C 1
ATOM 3039 O O . LYS A 1 381 ? 28.731 15.326 5.074 1.00 80.62 381 LYS A O 1
ATOM 3044 N N . LEU A 1 382 ? 28.408 16.840 3.453 1.00 74.56 382 LEU A N 1
ATOM 3045 C CA . LEU A 1 382 ? 28.201 15.896 2.364 1.00 74.56 382 LEU A CA 1
ATOM 3046 C C . LEU A 1 382 ? 29.399 15.929 1.417 1.00 74.56 382 LEU A C 1
ATOM 3048 O O . LEU A 1 382 ? 29.809 16.982 0.927 1.00 74.56 382 LEU A O 1
ATOM 3052 N N . VAL A 1 383 ? 29.936 14.750 1.111 1.00 80.00 383 VAL A N 1
ATOM 3053 C CA . VAL A 1 383 ? 31.008 14.596 0.124 1.00 80.00 383 VAL A CA 1
ATOM 3054 C C . VAL A 1 383 ? 30.415 14.684 -1.282 1.00 80.00 383 VAL A C 1
ATOM 3056 O O . VAL A 1 383 ? 29.493 13.944 -1.634 1.00 80.00 383 VAL A O 1
ATOM 3059 N N . HIS A 1 384 ? 30.955 15.572 -2.118 1.00 79.62 384 HIS A N 1
ATOM 3060 C CA . HIS A 1 384 ? 30.586 15.621 -3.527 1.00 79.62 384 HIS A CA 1
ATOM 3061 C C . HIS A 1 384 ? 31.113 14.391 -4.272 1.00 79.62 384 HIS A C 1
ATOM 3063 O O . HIS A 1 384 ? 32.312 14.124 -4.291 1.00 79.62 384 HIS A O 1
ATOM 3069 N N . ARG A 1 385 ? 30.208 13.669 -4.938 1.00 78.00 385 ARG A N 1
ATOM 3070 C CA . ARG A 1 385 ? 30.538 12.569 -5.848 1.00 78.00 385 ARG A CA 1
ATOM 3071 C C . ARG A 1 385 ? 30.216 13.001 -7.279 1.00 78.00 385 ARG A C 1
ATOM 3073 O O . ARG A 1 385 ? 29.061 13.296 -7.592 1.00 78.00 385 ARG A O 1
ATOM 3080 N N . CYS A 1 386 ? 31.236 13.062 -8.133 1.00 73.62 386 CYS A N 1
ATOM 3081 C CA . CYS A 1 386 ? 31.099 13.498 -9.524 1.00 73.62 386 CYS A CA 1
ATOM 3082 C C . CYS A 1 386 ? 30.074 12.649 -10.287 1.00 73.62 386 CYS A C 1
ATOM 3084 O O . CYS A 1 386 ? 29.958 11.450 -10.045 1.00 73.62 386 CYS A O 1
ATOM 3086 N N . TYR A 1 387 ? 29.333 13.285 -11.202 1.00 70.69 387 TYR A N 1
ATOM 3087 C CA . TYR A 1 387 ? 28.362 12.646 -12.111 1.00 70.69 387 TYR A CA 1
ATOM 3088 C C . TYR A 1 387 ? 27.160 11.948 -11.440 1.00 70.69 387 TYR A C 1
ATOM 3090 O O . TYR A 1 387 ? 26.277 11.435 -12.122 1.00 70.69 387 TYR A O 1
ATOM 3098 N N . ARG A 1 388 ? 27.048 12.005 -10.106 1.00 75.12 388 ARG A N 1
ATOM 3099 C CA . ARG A 1 388 ? 25.917 11.478 -9.332 1.00 75.12 388 ARG A CA 1
ATOM 3100 C C . ARG A 1 388 ? 24.878 12.569 -9.064 1.00 75.12 388 ARG A C 1
ATOM 3102 O O . ARG A 1 388 ? 24.850 13.197 -8.005 1.00 75.12 388 ARG A O 1
ATOM 3109 N N . ASN A 1 389 ? 24.068 12.860 -10.079 1.00 71.00 389 ASN A N 1
ATOM 3110 C CA . ASN A 1 389 ? 23.129 13.987 -10.070 1.00 71.00 389 ASN A CA 1
ATOM 3111 C C . ASN A 1 389 ? 21.709 13.623 -9.624 1.00 71.00 389 ASN A C 1
ATOM 3113 O O . ASN A 1 389 ? 20.922 14.529 -9.345 1.00 71.00 389 ASN A O 1
ATOM 3117 N N . HIS A 1 390 ? 21.390 12.334 -9.555 1.00 78.44 390 HIS A N 1
ATOM 3118 C CA . HIS A 1 390 ? 20.075 11.843 -9.178 1.00 78.44 390 HIS A CA 1
ATOM 3119 C C . HIS A 1 390 ? 20.072 11.479 -7.692 1.00 78.44 390 HIS A C 1
ATOM 3121 O O . HIS A 1 390 ? 20.944 10.748 -7.245 1.00 78.44 390 HIS A O 1
ATOM 3127 N N . PHE A 1 391 ? 19.131 12.001 -6.904 1.00 83.75 391 PHE A N 1
ATOM 3128 C CA . PHE A 1 391 ? 18.934 11.524 -5.534 1.00 83.75 391 PHE A CA 1
ATOM 3129 C C . PHE A 1 391 ? 17.954 10.355 -5.566 1.00 83.75 391 PHE A C 1
ATOM 3131 O O . PHE A 1 391 ? 16.790 10.543 -5.920 1.00 83.75 391 PHE A O 1
ATOM 3138 N N . CYS A 1 392 ? 18.431 9.166 -5.215 1.00 84.88 392 CYS A N 1
ATOM 3139 C CA . CYS A 1 392 ? 17.610 7.971 -5.186 1.00 84.88 392 CYS A CA 1
ATOM 3140 C C . CYS A 1 392 ? 16.890 7.865 -3.838 1.00 84.88 392 CYS A C 1
ATOM 3142 O O . CYS A 1 392 ? 17.528 7.802 -2.791 1.00 84.88 392 CYS A O 1
ATOM 3144 N N . ASN A 1 393 ? 15.558 7.796 -3.857 1.00 87.25 393 ASN A N 1
ATOM 3145 C CA . ASN A 1 393 ? 14.747 7.671 -2.637 1.00 87.25 393 ASN A CA 1
ATOM 3146 C C . ASN A 1 393 ? 14.779 6.261 -2.013 1.00 87.25 393 ASN A C 1
ATOM 3148 O O . ASN A 1 393 ? 14.181 6.057 -0.962 1.00 87.25 393 ASN A O 1
ATOM 3152 N N . ILE A 1 394 ? 15.427 5.289 -2.664 1.00 88.44 394 ILE A N 1
ATOM 3153 C CA . ILE A 1 394 ? 15.522 3.903 -2.183 1.00 88.44 394 ILE A CA 1
ATOM 3154 C C . ILE A 1 394 ? 16.793 3.719 -1.347 1.00 88.44 394 ILE A C 1
ATOM 3156 O O . ILE A 1 394 ? 16.713 3.341 -0.180 1.00 88.44 394 ILE A O 1
ATOM 3160 N N . CYS A 1 395 ? 17.957 4.047 -1.918 1.00 87.12 395 CYS A N 1
ATOM 3161 C CA . CYS A 1 395 ? 19.240 3.999 -1.207 1.00 87.12 395 CYS A CA 1
ATOM 3162 C C . CYS A 1 395 ? 19.564 5.290 -0.444 1.00 87.12 395 CYS A C 1
ATOM 3164 O O . CYS A 1 395 ? 20.569 5.349 0.253 1.00 87.12 395 CYS A O 1
ATOM 3166 N N . MET A 1 396 ? 18.740 6.335 -0.584 1.00 85.06 396 MET A N 1
ATOM 3167 C CA . MET A 1 396 ? 18.920 7.642 0.060 1.00 85.06 396 MET A CA 1
ATOM 3168 C C . MET A 1 396 ? 20.271 8.315 -0.253 1.00 85.06 396 MET A C 1
ATOM 3170 O O . MET A 1 396 ? 20.712 9.211 0.470 1.00 85.06 396 MET A O 1
ATOM 3174 N N . GLU A 1 397 ? 20.907 7.936 -1.368 1.00 82.75 397 GLU A N 1
ATOM 3175 C CA . GLU A 1 397 ? 22.161 8.510 -1.852 1.00 82.75 397 GLU A CA 1
ATOM 3176 C C . GLU A 1 397 ? 21.988 9.277 -3.170 1.00 82.75 397 GLU A C 1
ATOM 3178 O O . GLU A 1 397 ? 21.074 9.045 -3.966 1.00 82.75 397 GLU A O 1
ATOM 3183 N N . LYS A 1 398 ? 22.937 10.180 -3.445 1.00 81.12 398 LYS A N 1
ATOM 3184 C CA . LYS A 1 398 ? 23.131 10.720 -4.793 1.00 81.12 398 LYS A CA 1
ATOM 3185 C C . LYS A 1 398 ? 23.852 9.690 -5.662 1.00 81.12 398 LYS A C 1
ATOM 3187 O O . LYS A 1 398 ? 24.976 9.293 -5.348 1.00 81.12 398 LYS A O 1
ATOM 3192 N N . THR A 1 399 ? 23.233 9.309 -6.772 1.00 80.25 399 THR A N 1
ATOM 3193 C CA . THR A 1 399 ? 23.644 8.242 -7.690 1.00 80.25 399 THR A CA 1
ATOM 3194 C C . THR A 1 399 ? 23.481 8.660 -9.160 1.00 80.25 399 THR A C 1
ATOM 3196 O O . THR A 1 399 ? 23.071 9.785 -9.475 1.00 80.25 399 THR A O 1
ATOM 3199 N N . SER A 1 400 ? 23.895 7.783 -10.078 1.00 78.88 400 SER A N 1
ATOM 3200 C CA . SER A 1 400 ? 23.474 7.815 -11.483 1.00 78.88 400 SER A CA 1
ATOM 3201 C C . SER A 1 400 ? 22.029 7.317 -11.612 1.00 78.88 400 SER A C 1
ATOM 3203 O O . SER A 1 400 ? 21.530 6.607 -10.736 1.00 78.88 400 SER A O 1
ATOM 3205 N N . LEU A 1 401 ? 21.357 7.671 -12.714 1.00 69.31 401 LEU A N 1
ATOM 3206 C CA . LEU A 1 401 ? 19.974 7.251 -12.979 1.00 69.31 401 LEU A CA 1
ATOM 3207 C C . LEU A 1 401 ? 19.832 5.718 -12.964 1.00 69.31 401 LEU A C 1
ATOM 3209 O O . LEU A 1 401 ? 18.912 5.189 -12.348 1.00 69.31 401 LEU A O 1
ATOM 3213 N N . HIS A 1 402 ? 20.805 5.019 -13.551 1.00 72.19 402 HIS A N 1
ATOM 3214 C CA . HIS A 1 402 ? 20.935 3.567 -13.495 1.00 72.19 402 HIS A CA 1
ATOM 3215 C C . HIS A 1 402 ? 22.096 3.217 -12.562 1.00 72.19 402 HIS A C 1
ATOM 3217 O O . HIS A 1 402 ? 23.255 3.522 -12.851 1.00 72.19 402 HIS A O 1
ATOM 3223 N N . HIS A 1 403 ? 21.786 2.649 -11.399 1.00 80.31 403 HIS A N 1
ATOM 3224 C CA . HIS A 1 403 ? 22.775 2.164 -10.440 1.00 80.31 403 HIS A CA 1
ATOM 3225 C C . HIS A 1 403 ? 22.271 0.883 -9.777 1.00 80.31 403 HIS A C 1
ATOM 3227 O O . HIS A 1 403 ? 21.064 0.661 -9.675 1.00 80.31 403 HIS A O 1
ATOM 3233 N N . LYS A 1 404 ? 23.205 0.065 -9.284 1.00 83.50 404 LYS A N 1
ATOM 3234 C CA . LYS A 1 404 ? 22.900 -1.092 -8.436 1.00 83.50 404 LYS A CA 1
ATOM 3235 C C . LYS A 1 404 ? 22.363 -0.583 -7.099 1.00 83.50 404 LYS A C 1
ATOM 3237 O O . LYS A 1 404 ? 23.130 -0.154 -6.239 1.00 83.50 404 LYS A O 1
ATOM 3242 N N . CYS A 1 405 ? 21.041 -0.513 -6.992 1.00 87.75 405 CYS A N 1
ATOM 3243 C CA . CYS A 1 405 ? 20.367 0.106 -5.862 1.00 87.75 405 CYS A CA 1
ATOM 3244 C C . CYS A 1 405 ? 20.130 -0.905 -4.739 1.00 87.75 405 CYS A C 1
ATOM 3246 O O . CYS A 1 405 ? 19.744 -2.045 -4.980 1.00 87.75 405 CYS A O 1
ATOM 3248 N N . VAL A 1 406 ? 20.338 -0.463 -3.507 1.00 89.75 406 VAL A N 1
ATOM 3249 C CA . VAL A 1 406 ? 20.091 -1.216 -2.276 1.00 89.75 406 VAL A CA 1
ATOM 3250 C C . VAL A 1 406 ? 19.203 -0.368 -1.378 1.00 89.75 406 VAL A C 1
ATOM 3252 O O . VAL A 1 406 ? 19.262 0.861 -1.434 1.00 89.75 406 VAL A O 1
ATOM 3255 N N . HIS A 1 407 ? 18.361 -0.994 -0.569 1.00 88.44 407 HIS A N 1
ATOM 3256 C CA . HIS A 1 407 ? 17.580 -0.267 0.422 1.00 88.44 407 HIS A CA 1
ATOM 3257 C C . HIS A 1 407 ? 18.509 0.303 1.499 1.00 88.44 407 HIS A C 1
ATOM 3259 O O . HIS A 1 407 ? 19.373 -0.405 2.014 1.00 88.44 407 HIS A O 1
ATOM 3265 N N . ALA A 1 408 ? 18.331 1.583 1.828 1.00 87.69 408 ALA A N 1
ATOM 3266 C CA . ALA A 1 408 ? 19.051 2.207 2.934 1.00 87.69 408 ALA A CA 1
ATOM 3267 C C . ALA A 1 408 ? 18.582 1.642 4.280 1.00 87.69 408 ALA A C 1
ATOM 3269 O O . ALA A 1 408 ? 17.369 1.527 4.508 1.00 87.69 408 ALA A O 1
ATOM 3270 N N . ALA A 1 409 ? 19.519 1.359 5.186 1.00 86.31 409 ALA A N 1
ATOM 3271 C CA . ALA A 1 409 ? 19.176 1.089 6.572 1.00 86.31 409 ALA A CA 1
ATOM 3272 C C . ALA A 1 409 ? 18.691 2.378 7.271 1.00 86.31 409 ALA A C 1
ATOM 3274 O O . ALA A 1 409 ? 19.014 3.502 6.854 1.00 86.31 409 ALA A O 1
ATOM 3275 N N . PRO A 1 410 ? 17.889 2.261 8.344 1.00 89.06 410 PRO A N 1
ATOM 3276 C CA . PRO A 1 410 ? 17.528 3.399 9.175 1.00 89.06 410 PRO A CA 1
ATOM 3277 C C . PRO A 1 410 ? 18.772 4.095 9.740 1.00 89.06 410 PRO A C 1
ATOM 3279 O O . PRO A 1 410 ? 19.653 3.470 10.323 1.00 89.06 410 PRO A O 1
ATOM 3282 N N . THR A 1 411 ? 18.835 5.421 9.615 1.00 88.88 411 THR A N 1
ATOM 3283 C CA . THR A 1 411 ? 19.934 6.199 10.202 1.00 88.88 411 THR A CA 1
ATOM 3284 C C . THR A 1 411 ? 19.815 6.259 11.727 1.00 88.88 411 THR A C 1
ATOM 3286 O O . THR A 1 411 ? 18.712 6.201 12.274 1.00 88.88 411 THR A O 1
ATOM 3289 N N . ALA A 1 412 ? 20.926 6.496 12.433 1.00 89.44 412 ALA A N 1
ATOM 3290 C CA . ALA A 1 412 ? 20.916 6.684 13.890 1.00 89.44 412 ALA A CA 1
ATOM 3291 C C . ALA A 1 412 ? 19.937 7.790 14.346 1.00 89.44 412 ALA A C 1
ATOM 3293 O O . ALA A 1 412 ? 19.252 7.651 15.357 1.00 89.44 412 ALA A O 1
ATOM 3294 N N . ALA A 1 413 ? 19.809 8.866 13.559 1.00 90.81 413 ALA A N 1
ATOM 3295 C CA . ALA A 1 413 ? 18.839 9.931 13.808 1.00 90.81 413 ALA A CA 1
ATOM 3296 C C . ALA A 1 413 ? 17.384 9.464 13.626 1.00 90.81 413 ALA A C 1
ATOM 3298 O O . ALA A 1 413 ? 16.506 9.881 14.380 1.00 90.81 413 ALA A O 1
ATOM 3299 N N . ASN A 1 414 ? 17.118 8.596 12.641 1.00 91.38 414 ASN A N 1
ATOM 3300 C CA . ASN A 1 414 ? 15.802 7.984 12.482 1.00 91.38 414 ASN A CA 1
ATOM 3301 C C . ASN A 1 414 ? 15.472 7.090 13.681 1.00 91.38 414 ASN A C 1
ATOM 3303 O O . ASN A 1 414 ? 14.414 7.276 14.275 1.00 91.38 414 ASN A O 1
ATOM 3307 N N . ARG A 1 415 ? 16.404 6.211 14.078 1.00 92.31 415 ARG A N 1
ATOM 3308 C CA . ARG A 1 415 ? 16.249 5.324 15.239 1.00 92.31 415 ARG A CA 1
ATOM 3309 C C . ARG A 1 415 ? 15.949 6.113 16.512 1.00 92.31 415 ARG A C 1
ATOM 3311 O O . ARG A 1 415 ? 14.965 5.822 17.183 1.00 92.31 415 ARG A O 1
ATOM 3318 N N . LYS A 1 416 ? 16.722 7.172 16.793 1.00 94.25 416 LYS A N 1
ATOM 3319 C CA . LYS A 1 416 ? 16.481 8.067 17.938 1.00 94.25 416 LYS A CA 1
ATOM 3320 C C . LYS A 1 416 ? 15.062 8.644 17.922 1.00 94.25 416 LYS A C 1
ATOM 3322 O O . LYS A 1 416 ? 14.362 8.558 18.919 1.00 94.25 416 LYS A O 1
ATOM 3327 N N . ARG A 1 417 ? 14.601 9.150 16.774 1.00 93.56 417 ARG A N 1
ATOM 3328 C CA . ARG A 1 417 ? 13.243 9.698 16.638 1.00 93.56 417 ARG A CA 1
ATOM 3329 C C . ARG A 1 417 ? 12.145 8.652 16.868 1.00 93.56 417 ARG A C 1
ATOM 3331 O O . ARG A 1 417 ? 11.070 9.013 17.335 1.00 93.56 417 ARG A O 1
ATOM 3338 N N . GLN A 1 418 ? 12.358 7.388 16.494 1.00 93.88 418 GLN A N 1
ATOM 3339 C CA . GLN A 1 418 ? 11.380 6.329 16.782 1.00 93.88 418 GLN A CA 1
ATOM 3340 C C . GLN A 1 418 ? 11.359 5.966 18.269 1.00 93.88 418 GLN A C 1
ATOM 3342 O O . GLN A 1 418 ? 10.280 5.715 18.799 1.00 93.88 418 GLN A O 1
ATOM 3347 N N . LEU A 1 419 ? 12.513 5.984 18.945 1.00 92.69 419 LEU A N 1
ATOM 3348 C CA . LEU A 1 419 ? 12.591 5.787 20.396 1.00 92.69 419 LEU A CA 1
ATOM 3349 C C . LEU A 1 419 ? 11.882 6.919 21.148 1.00 92.69 419 LEU A C 1
ATOM 3351 O O . LEU A 1 419 ? 11.025 6.640 21.977 1.00 92.69 419 LEU A O 1
ATOM 3355 N N . GLU A 1 420 ? 12.125 8.176 20.765 1.00 93.88 420 GLU A N 1
ATOM 3356 C CA . GLU A 1 420 ? 11.448 9.354 21.339 1.00 93.88 420 GLU A CA 1
ATOM 3357 C C . GLU A 1 420 ? 9.911 9.249 21.251 1.00 93.88 420 GLU A C 1
ATOM 3359 O O . GLU A 1 420 ? 9.196 9.701 22.140 1.00 93.88 420 GLU A O 1
ATOM 3364 N N . LYS A 1 421 ? 9.361 8.613 20.203 1.00 90.88 421 LYS A N 1
ATOM 3365 C CA . LYS A 1 421 ? 7.903 8.413 20.073 1.00 90.88 421 LYS A CA 1
ATOM 3366 C C . LYS A 1 421 ? 7.308 7.440 21.089 1.00 90.88 421 LYS A C 1
ATOM 3368 O O . LYS A 1 421 ? 6.104 7.500 21.314 1.00 90.88 421 LYS A O 1
ATOM 3373 N N . GLN A 1 422 ? 8.100 6.512 21.621 1.00 92.69 422 GLN A N 1
ATOM 3374 C CA . GLN A 1 422 ? 7.630 5.516 22.586 1.00 92.69 422 GLN A CA 1
ATOM 3375 C C . GLN A 1 422 ? 8.015 5.849 24.034 1.00 92.69 422 GLN A C 1
ATOM 3377 O O . GLN A 1 422 ? 7.653 5.090 24.926 1.00 92.69 422 GLN A O 1
ATOM 3382 N N . GLU A 1 423 ? 8.708 6.968 24.276 1.00 91.62 423 GLU A N 1
ATOM 3383 C CA . GLU A 1 423 ? 9.021 7.457 25.629 1.00 91.62 423 GLU A CA 1
ATOM 3384 C C . GLU A 1 423 ? 7.758 7.858 26.399 1.00 91.62 423 GLU A C 1
ATOM 3386 O O . GLU A 1 423 ? 7.666 7.625 27.599 1.00 91.62 423 GLU A O 1
ATOM 3391 N N . SER A 1 424 ? 6.771 8.435 25.708 1.00 92.25 424 SER A N 1
ATOM 3392 C CA . SER A 1 424 ? 5.489 8.819 26.294 1.00 92.25 424 SER A CA 1
ATOM 3393 C C . SER A 1 424 ? 4.355 8.509 25.330 1.00 92.25 424 SER A C 1
ATOM 3395 O O . SER A 1 424 ? 4.351 8.958 24.182 1.00 92.25 424 SER A O 1
ATOM 3397 N N . TRP A 1 425 ? 3.389 7.726 25.798 1.00 94.75 425 TRP A N 1
ATOM 3398 C CA . TRP A 1 425 ? 2.210 7.363 25.025 1.00 94.75 425 TRP A CA 1
ATOM 3399 C C . TRP A 1 425 ? 1.016 7.110 25.940 1.00 94.75 425 TRP A C 1
ATOM 3401 O O . TRP A 1 425 ? 1.150 6.785 27.118 1.00 94.75 425 TRP A O 1
ATOM 3411 N N . THR A 1 426 ? -0.179 7.254 25.377 1.00 96.31 426 THR A N 1
ATOM 3412 C CA . THR A 1 426 ? -1.445 6.908 26.025 1.00 96.31 426 THR A CA 1
ATOM 3413 C C . THR A 1 426 ? -2.274 6.094 25.045 1.00 96.31 426 THR A C 1
ATOM 3415 O O . THR A 1 426 ? -2.363 6.448 23.867 1.00 96.31 426 THR A O 1
ATOM 3418 N N . MET A 1 427 ? -2.866 5.001 25.518 1.00 97.88 427 MET A N 1
ATOM 3419 C CA . MET A 1 427 ? -3.805 4.194 24.749 1.00 97.88 427 MET A CA 1
ATOM 3420 C C . MET A 1 427 ? -5.189 4.237 25.387 1.00 97.88 427 MET A C 1
ATOM 3422 O O . MET A 1 427 ? -5.319 4.209 26.609 1.00 97.88 427 MET A O 1
ATOM 3426 N N . VAL A 1 428 ? -6.217 4.280 24.546 1.00 98.19 428 VAL A N 1
ATOM 3427 C CA . VAL A 1 428 ? -7.612 4.059 24.919 1.00 98.19 428 VAL A CA 1
ATOM 3428 C C . VAL A 1 428 ? -7.981 2.672 24.422 1.00 98.19 428 VAL A C 1
ATOM 3430 O O . VAL A 1 428 ? -8.065 2.466 23.214 1.00 98.19 428 VAL A O 1
ATOM 3433 N N . ILE A 1 429 ? -8.176 1.730 25.336 1.00 98.44 429 ILE A N 1
ATOM 3434 C CA . ILE A 1 429 ? -8.633 0.377 25.015 1.00 98.44 429 ILE A CA 1
ATOM 3435 C C . ILE A 1 429 ? -10.128 0.328 25.299 1.00 98.44 429 ILE A C 1
ATOM 3437 O O . ILE A 1 429 ? -10.535 0.676 26.406 1.00 98.44 429 ILE A O 1
ATOM 3441 N N . TYR A 1 430 ? -10.944 -0.031 24.312 1.00 98.44 430 TYR A N 1
ATOM 3442 C CA . TYR A 1 430 ? -12.399 0.037 24.439 1.00 98.44 430 TYR A CA 1
ATOM 3443 C C . TYR A 1 430 ? -13.110 -1.075 23.669 1.00 98.44 430 TYR A C 1
ATOM 3445 O O . TYR A 1 430 ? -12.527 -1.685 22.771 1.00 98.44 430 TYR A O 1
ATOM 3453 N N . ASP A 1 431 ? -14.368 -1.290 24.038 1.00 97.81 431 ASP A N 1
ATOM 3454 C CA . ASP A 1 431 ? -15.278 -2.265 23.443 1.00 97.81 431 ASP A CA 1
ATOM 3455 C C . ASP A 1 431 ? -16.708 -1.693 23.394 1.00 97.81 431 ASP A C 1
ATOM 3457 O O . ASP A 1 431 ? -17.057 -0.824 24.210 1.00 97.81 431 ASP A O 1
ATOM 3461 N N . ILE A 1 432 ? -17.501 -2.120 22.406 1.00 96.31 432 ILE A N 1
ATOM 3462 C CA . ILE A 1 432 ? -18.885 -1.686 22.194 1.00 96.31 432 ILE A CA 1
ATOM 3463 C C . ILE A 1 432 ? -19.827 -2.886 22.152 1.00 96.31 432 ILE A C 1
ATOM 3465 O O . ILE A 1 432 ? -19.784 -3.704 21.233 1.00 96.31 432 ILE A O 1
ATOM 3469 N N . GLU A 1 433 ? -20.828 -2.854 23.027 1.00 94.75 433 GLU A N 1
ATOM 3470 C CA . GLU A 1 433 ? -22.017 -3.683 22.880 1.00 94.75 433 GLU A CA 1
ATOM 3471 C C . GLU A 1 433 ? -23.076 -2.960 22.050 1.00 94.75 433 GLU A C 1
ATOM 3473 O O . GLU A 1 433 ? -23.287 -1.741 22.161 1.00 94.75 433 GLU A O 1
ATOM 3478 N N . SER A 1 434 ? -23.747 -3.721 21.186 1.00 92.69 434 SER A N 1
ATOM 3479 C CA . SER A 1 434 ? -24.782 -3.197 20.303 1.00 92.69 434 SER A CA 1
ATOM 3480 C C . SER A 1 434 ? -26.010 -4.093 20.260 1.00 92.69 434 SER A C 1
ATOM 3482 O O . SER A 1 434 ? -25.933 -5.307 20.449 1.00 92.69 434 SER A O 1
ATOM 3484 N N . ILE A 1 435 ? -27.155 -3.476 19.983 1.00 89.06 435 ILE A N 1
ATOM 3485 C CA . ILE A 1 435 ? -28.396 -4.189 19.700 1.00 89.06 435 ILE A CA 1
ATOM 3486 C C . ILE A 1 435 ? -28.193 -4.982 18.403 1.00 89.06 435 ILE A C 1
ATOM 3488 O O . ILE A 1 435 ? -27.951 -4.400 17.339 1.00 89.06 435 ILE A O 1
ATOM 3492 N N . VAL A 1 436 ? -28.301 -6.306 18.505 1.00 73.00 436 VAL A N 1
ATOM 3493 C CA . VAL A 1 436 ? -28.251 -7.250 17.382 1.00 73.00 436 VAL A CA 1
ATOM 3494 C C . VAL A 1 436 ? -29.672 -7.576 16.931 1.00 73.00 436 VAL A C 1
ATOM 3496 O O . VAL A 1 436 ? -30.568 -7.729 17.753 1.00 73.00 436 VAL A O 1
ATOM 3499 N N . THR A 1 437 ? -29.928 -7.669 15.630 1.00 58.94 437 THR A N 1
ATOM 3500 C CA . THR A 1 437 ? -31.249 -8.069 15.111 1.00 58.94 437 THR A CA 1
ATOM 3501 C C . THR A 1 437 ? -31.180 -9.522 14.676 1.00 58.94 437 THR A C 1
ATOM 3503 O O . THR A 1 437 ? -30.225 -9.918 14.006 1.00 58.94 437 THR A O 1
ATOM 3506 N N . SER A 1 438 ? -32.164 -10.331 15.079 1.00 50.25 438 SER A N 1
ATOM 3507 C CA . SER A 1 438 ? -32.197 -11.743 14.699 1.00 50.25 438 SER A CA 1
ATOM 3508 C C . SER A 1 438 ? -32.239 -11.881 13.172 1.00 50.25 438 SER A C 1
ATOM 3510 O O . SER A 1 438 ? -32.856 -11.076 12.473 1.00 50.25 438 SER A O 1
ATOM 3512 N N . SER A 1 439 ? -31.595 -12.921 12.644 1.00 47.72 439 SER A N 1
ATOM 3513 C CA . SER A 1 439 ? -31.480 -13.213 11.207 1.00 47.72 439 SER A CA 1
ATOM 3514 C C . SER A 1 439 ? -32.817 -13.388 10.464 1.00 47.72 439 SER A C 1
ATOM 3516 O O . SER A 1 439 ? -32.813 -13.611 9.258 1.00 47.72 439 SER A O 1
ATOM 3518 N N . VAL A 1 440 ? -33.954 -13.351 11.163 1.00 41.69 440 VAL A N 1
ATOM 3519 C CA . VAL A 1 440 ? -35.285 -13.649 10.617 1.00 41.69 440 VAL A CA 1
ATOM 3520 C C . VAL A 1 440 ? -35.925 -12.422 9.943 1.00 41.69 440 VAL A C 1
ATOM 3522 O O . VAL A 1 440 ? -36.725 -12.589 9.031 1.00 41.69 440 VAL A O 1
ATOM 3525 N N . ASP A 1 441 ? -35.487 -11.200 10.274 1.00 41.47 441 ASP A N 1
ATOM 3526 C CA . ASP A 1 441 ? -35.999 -9.942 9.690 1.00 41.47 441 ASP A CA 1
ATOM 3527 C C . ASP A 1 441 ? -35.166 -9.425 8.493 1.00 41.47 441 ASP A C 1
ATOM 3529 O O . ASP A 1 441 ? -35.207 -8.245 8.130 1.00 41.47 441 ASP A O 1
ATOM 3533 N N . LEU A 1 442 ? -34.389 -10.304 7.846 1.00 42.69 442 LEU A N 1
ATOM 3534 C CA . LEU A 1 442 ? -33.535 -10.000 6.687 1.00 42.69 442 LEU A CA 1
ATOM 3535 C C . LEU A 1 442 ? -34.336 -9.822 5.378 1.00 42.69 442 LEU A C 1
ATOM 3537 O O . LEU A 1 442 ? -34.034 -10.433 4.359 1.00 42.69 442 LEU A O 1
ATOM 3541 N N . ASN A 1 443 ? -35.334 -8.936 5.371 1.00 42.88 443 ASN A N 1
ATOM 3542 C CA . ASN A 1 443 ? -36.010 -8.496 4.141 1.00 42.88 443 ASN A CA 1
ATOM 3543 C C . ASN A 1 443 ? -35.312 -7.294 3.471 1.00 42.88 443 ASN A C 1
ATOM 3545 O O . ASN A 1 443 ? -35.767 -6.805 2.438 1.00 42.88 443 ASN A O 1
ATOM 3549 N N . SER A 1 444 ? -34.196 -6.809 4.033 1.00 41.34 444 SER A N 1
ATOM 3550 C CA . SER A 1 444 ? -33.378 -5.747 3.440 1.00 41.34 444 SER A CA 1
ATOM 3551 C C . SER A 1 444 ? -32.068 -6.310 2.872 1.00 41.34 444 SER A C 1
ATOM 3553 O O . SER A 1 444 ? -31.372 -7.096 3.513 1.00 41.34 444 SER A O 1
ATOM 3555 N N . LEU A 1 445 ? -31.689 -5.854 1.674 1.00 41.12 445 LEU A N 1
ATOM 3556 C CA . LEU A 1 445 ? -30.440 -6.213 0.978 1.00 41.12 445 LEU A CA 1
ATOM 3557 C C . LEU A 1 445 ? -29.149 -5.835 1.744 1.00 41.12 445 LEU A C 1
ATOM 3559 O O . LEU A 1 445 ? -28.059 -6.160 1.278 1.00 41.12 445 LEU A O 1
ATOM 3563 N N . PHE A 1 446 ? -29.251 -5.138 2.885 1.00 42.38 446 PHE A N 1
ATOM 3564 C CA . PHE A 1 446 ? -28.120 -4.552 3.617 1.00 42.38 446 PHE A CA 1
ATOM 3565 C C . PHE A 1 446 ? -27.994 -4.995 5.083 1.00 42.38 446 PHE A C 1
ATOM 3567 O O . PHE A 1 446 ? -27.115 -4.494 5.783 1.00 42.38 446 PHE A O 1
ATOM 3574 N N . GLY A 1 447 ? -28.821 -5.933 5.557 1.00 48.91 447 GLY A N 1
ATOM 3575 C CA . GLY A 1 447 ? -28.885 -6.242 6.987 1.00 48.91 447 GLY A CA 1
ATOM 3576 C C . GLY A 1 447 ? -29.445 -5.073 7.808 1.00 48.91 447 GLY A C 1
ATOM 3577 O O . GLY A 1 447 ? -29.617 -3.954 7.320 1.00 48.91 447 GLY A O 1
ATOM 3578 N N . VAL A 1 448 ? -29.787 -5.329 9.067 1.00 56.03 448 VAL A N 1
ATOM 3579 C CA . VAL A 1 448 ? -30.227 -4.277 9.992 1.00 56.03 448 VAL A CA 1
ATOM 3580 C C . VAL A 1 448 ? -28.990 -3.642 10.640 1.00 56.03 448 VAL A C 1
ATOM 3582 O O . VAL A 1 448 ? -28.025 -4.329 10.972 1.00 56.03 448 VAL A O 1
ATOM 3585 N N . LYS A 1 449 ? -28.982 -2.310 10.780 1.00 67.38 449 LYS A N 1
ATOM 3586 C CA . LYS A 1 449 ? -27.850 -1.569 11.358 1.00 67.38 449 LYS A CA 1
ATOM 3587 C C . LYS A 1 449 ? -27.742 -1.880 12.857 1.00 67.38 449 LYS A C 1
ATOM 3589 O O . LYS A 1 449 ? -28.666 -1.572 13.600 1.00 67.38 449 LYS A O 1
ATOM 3594 N N . HIS A 1 450 ? -26.602 -2.415 13.291 1.00 83.88 450 HIS A N 1
ATOM 3595 C CA . HIS A 1 450 ? -26.236 -2.525 14.707 1.00 83.88 450 HIS A CA 1
ATOM 3596 C C . HIS A 1 450 ? -26.282 -1.150 15.393 1.00 83.88 450 HIS A C 1
ATOM 3598 O O . HIS A 1 450 ? -25.779 -0.164 14.843 1.00 83.88 450 HIS A O 1
ATOM 3604 N N . ILE A 1 451 ? -26.861 -1.084 16.595 1.00 89.25 451 ILE A N 1
ATOM 3605 C CA . ILE A 1 451 ? -27.012 0.164 17.359 1.00 89.25 451 ILE A CA 1
ATOM 3606 C C . ILE A 1 451 ? -26.225 0.056 18.671 1.00 89.25 451 ILE A C 1
ATOM 3608 O O . ILE A 1 451 ? -26.668 -0.659 19.571 1.00 89.25 451 ILE A O 1
ATOM 3612 N N . PRO A 1 452 ? -25.079 0.750 18.804 1.00 93.62 452 PRO A N 1
ATOM 3613 C CA . PRO A 1 452 ? -24.305 0.800 20.043 1.00 93.62 452 PRO A CA 1
ATOM 3614 C C . PRO A 1 452 ? -25.131 1.299 21.231 1.00 93.62 452 PRO A C 1
ATOM 3616 O O . PRO A 1 452 ? -25.755 2.361 21.145 1.00 93.62 452 PRO A O 1
ATOM 3619 N N . ASN A 1 453 ? -25.107 0.570 22.347 1.00 93.81 453 ASN A N 1
ATOM 3620 C CA . ASN A 1 453 ? -25.868 0.926 23.548 1.00 93.81 453 ASN A CA 1
ATOM 3621 C C . ASN A 1 453 ? -25.065 0.855 24.856 1.00 93.81 453 ASN A C 1
ATOM 3623 O O . ASN A 1 453 ? -25.460 1.502 25.828 1.00 93.81 453 ASN A O 1
ATOM 3627 N N . VAL A 1 454 ? -23.930 0.154 24.883 1.00 95.69 454 VAL A N 1
ATOM 3628 C CA . VAL A 1 454 ? -22.948 0.222 25.975 1.00 95.69 454 VAL A CA 1
ATOM 3629 C C . VAL A 1 454 ? -21.547 0.305 25.382 1.00 95.69 454 VAL A C 1
ATOM 3631 O O . VAL A 1 454 ? -21.235 -0.365 24.406 1.00 95.69 454 VAL A O 1
ATOM 3634 N N . LEU A 1 455 ? -20.711 1.159 25.962 1.00 97.25 455 LEU A N 1
ATOM 3635 C CA . LEU A 1 455 ? -19.302 1.298 25.629 1.00 97.25 455 LEU A CA 1
ATOM 3636 C C . LEU A 1 455 ? -18.508 1.368 26.929 1.00 97.25 455 LEU A C 1
ATOM 3638 O O . LEU A 1 455 ? -18.742 2.248 27.765 1.00 97.25 455 LEU A O 1
ATOM 3642 N N . CYS A 1 456 ? -17.546 0.467 27.089 1.00 97.81 456 CYS A N 1
ATOM 3643 C CA . CYS A 1 456 ? -16.575 0.528 28.176 1.00 97.81 456 CYS A CA 1
ATOM 3644 C C . CYS A 1 456 ? -15.196 0.870 27.620 1.00 97.81 456 CYS A C 1
ATOM 3646 O O . CYS A 1 456 ? -14.856 0.498 26.500 1.00 97.81 456 CYS A O 1
ATOM 3648 N N . TYR A 1 457 ? -14.389 1.592 28.395 1.00 97.81 457 TYR A N 1
ATOM 3649 C CA . TYR A 1 457 ? -13.027 1.932 27.994 1.00 97.81 457 TYR A CA 1
ATOM 3650 C C . TYR A 1 457 ? -12.084 2.055 29.188 1.00 97.81 457 TYR A C 1
ATOM 3652 O O . TYR A 1 457 ? -12.478 2.464 30.280 1.00 97.81 457 TYR A O 1
ATOM 3660 N N . LYS A 1 458 ? -10.803 1.767 28.968 1.00 96.94 458 LYS A N 1
ATOM 3661 C CA . LYS A 1 458 ? -9.720 1.984 29.928 1.00 96.94 458 LYS A CA 1
ATOM 3662 C C . LYS A 1 458 ? -8.587 2.756 29.270 1.00 96.94 458 LYS A C 1
ATOM 3664 O O . LYS A 1 458 ? -8.214 2.486 28.129 1.00 96.94 458 LYS A O 1
ATOM 3669 N N . LEU A 1 459 ? -8.047 3.727 29.999 1.00 97.31 459 LEU A N 1
ATOM 3670 C CA . LEU A 1 459 ? -6.812 4.396 29.612 1.00 97.31 459 LEU A CA 1
ATOM 3671 C C . LEU A 1 459 ? -5.626 3.624 30.169 1.00 97.31 459 LEU A C 1
ATOM 3673 O O . LEU A 1 459 ? -5.667 3.173 31.312 1.00 97.31 459 LEU A O 1
ATOM 3677 N N . ILE A 1 460 ? -4.568 3.512 29.376 1.00 96.69 460 ILE A N 1
ATOM 3678 C CA . ILE A 1 460 ? -3.266 3.026 29.832 1.00 96.69 460 ILE A CA 1
ATOM 3679 C C . ILE A 1 460 ? -2.156 3.927 29.289 1.00 96.69 460 ILE A C 1
ATOM 3681 O O . ILE A 1 460 ? -2.301 4.517 28.218 1.00 96.69 460 ILE A O 1
ATOM 3685 N N . CYS A 1 461 ? -1.043 4.034 30.007 1.00 94.94 461 CYS A N 1
ATOM 3686 C CA . CYS A 1 461 ? 0.136 4.784 29.579 1.00 94.94 461 CYS A CA 1
ATOM 3687 C C . CYS A 1 461 ? 1.419 3.978 29.803 1.00 94.94 461 CYS A C 1
ATOM 3689 O O . CYS A 1 461 ? 1.391 2.907 30.416 1.00 94.94 461 CYS A O 1
ATOM 3691 N N . ASN A 1 462 ? 2.541 4.531 29.338 1.00 92.81 462 ASN A N 1
ATOM 3692 C CA . ASN A 1 462 ? 3.874 3.945 29.485 1.00 92.81 462 ASN A CA 1
ATOM 3693 C C . ASN A 1 462 ? 4.304 3.708 30.943 1.00 92.81 462 ASN A C 1
ATOM 3695 O O . ASN A 1 462 ? 5.196 2.901 31.172 1.00 92.81 462 ASN A O 1
ATOM 3699 N N . GLU A 1 463 ? 3.693 4.398 31.910 1.00 91.62 463 GLU A N 1
ATOM 3700 C CA . GLU A 1 463 ? 4.002 4.236 33.336 1.00 91.62 463 GLU A CA 1
ATOM 3701 C C . GLU A 1 463 ? 3.112 3.185 34.005 1.00 91.62 463 GLU A C 1
ATOM 3703 O O . GLU A 1 463 ? 3.609 2.326 34.724 1.00 91.62 463 GLU A O 1
ATOM 3708 N N . CYS A 1 464 ? 1.790 3.240 33.788 1.00 93.81 464 CYS A N 1
ATOM 3709 C CA . CYS A 1 464 ? 0.867 2.386 34.537 1.00 93.81 464 CYS A CA 1
ATOM 3710 C C . CYS A 1 464 ? 0.737 0.976 33.967 1.00 93.81 464 CYS A C 1
ATOM 3712 O O . CYS A 1 464 ? 0.399 0.068 34.720 1.00 93.81 464 CYS A O 1
ATOM 3714 N N . MET A 1 465 ? 0.930 0.800 32.651 1.00 93.12 465 MET A N 1
ATOM 3715 C CA . MET A 1 465 ? 0.786 -0.490 31.964 1.00 93.12 465 MET A CA 1
ATOM 3716 C C . MET A 1 465 ? -0.478 -1.263 32.401 1.00 93.12 465 MET A C 1
ATOM 3718 O O . MET A 1 465 ? -0.436 -2.452 32.691 1.00 93.12 465 MET A O 1
ATOM 3722 N N . GLY A 1 466 ? -1.622 -0.573 32.501 1.00 88.62 466 GLY A N 1
ATOM 3723 C CA . GLY A 1 466 ? -2.901 -1.179 32.905 1.00 88.62 466 GLY A CA 1
ATOM 3724 C C . GLY A 1 466 ? -3.196 -1.203 34.408 1.00 88.62 466 GLY A C 1
ATOM 3725 O O . GLY A 1 466 ? -4.336 -1.499 34.781 1.00 88.62 466 GLY A O 1
ATOM 3726 N N . GLY A 1 467 ? -2.225 -0.855 35.254 1.00 88.25 467 GLY A N 1
ATOM 3727 C CA . GLY A 1 467 ? -2.395 -0.667 36.694 1.00 88.25 467 GLY A CA 1
ATOM 3728 C C . GLY A 1 467 ? -3.030 0.674 37.079 1.00 88.25 467 GLY A C 1
ATOM 3729 O O . GLY A 1 467 ? -3.390 1.494 36.226 1.00 88.25 467 GLY A O 1
ATOM 3730 N N . ASP A 1 468 ? -3.151 0.903 38.387 1.00 83.12 468 ASP A N 1
ATOM 3731 C CA . ASP A 1 468 ? -3.739 2.124 38.934 1.00 83.12 468 ASP A CA 1
ATOM 3732 C C . ASP A 1 468 ? -2.792 3.318 38.784 1.00 83.12 468 ASP A C 1
ATOM 3734 O O . ASP A 1 468 ? -1.634 3.298 39.196 1.00 83.12 468 ASP A O 1
ATOM 3738 N N . CYS A 1 469 ? -3.299 4.392 38.186 1.00 84.88 469 CYS A N 1
ATOM 3739 C CA . CYS A 1 469 ? -2.572 5.642 38.012 1.00 84.88 469 CYS A CA 1
ATOM 3740 C C . CYS A 1 469 ? -3.546 6.820 38.059 1.00 84.88 469 CYS A C 1
ATOM 3742 O O . CYS A 1 469 ? -4.643 6.762 37.491 1.00 84.88 469 CYS A O 1
ATOM 3744 N N . HIS A 1 470 ? -3.118 7.923 38.685 1.00 80.88 470 HIS A N 1
ATOM 3745 C CA . HIS A 1 470 ? -3.911 9.149 38.819 1.00 80.88 470 HIS A CA 1
ATOM 3746 C C . HIS A 1 470 ? -4.393 9.695 37.461 1.00 80.88 470 HIS A C 1
ATOM 3748 O O . HIS A 1 470 ? -5.484 10.261 37.354 1.00 80.88 470 HIS A O 1
ATOM 3754 N N . GLN A 1 471 ? -3.598 9.507 36.403 1.00 81.25 471 GLN A N 1
ATOM 3755 C CA . GLN A 1 471 ? -3.941 9.949 35.054 1.00 81.25 471 GLN A CA 1
ATOM 3756 C C . GLN A 1 471 ? -4.887 8.989 34.325 1.00 81.25 471 GLN A C 1
ATOM 3758 O O . GLN A 1 471 ? -5.748 9.463 33.589 1.00 81.25 471 GLN A O 1
ATOM 3763 N N . CYS A 1 472 ? -4.766 7.673 34.513 1.00 86.44 472 CYS A N 1
ATOM 3764 C CA . CYS A 1 472 ? -5.506 6.688 33.715 1.00 86.44 472 CYS A CA 1
ATOM 3765 C C . CYS A 1 472 ? -6.872 6.298 34.308 1.00 86.44 472 CYS A C 1
ATOM 3767 O O . CYS A 1 472 ? -7.802 6.064 33.538 1.00 86.44 472 CYS A O 1
ATOM 3769 N N . ARG A 1 473 ? -7.041 6.374 35.639 1.00 81.25 473 ARG A N 1
ATOM 3770 C CA . ARG A 1 473 ? -8.280 6.025 36.372 1.00 81.25 473 ARG A CA 1
ATOM 3771 C C . ARG A 1 473 ? -8.794 4.599 36.072 1.00 81.25 473 ARG A C 1
ATOM 3773 O O . ARG A 1 473 ? -8.193 3.837 35.319 1.00 81.25 473 ARG A O 1
ATOM 3780 N N . SER A 1 474 ? -9.890 4.219 36.723 1.00 87.69 474 SER A N 1
ATOM 3781 C CA . SER A 1 474 ? -10.584 2.947 36.500 1.00 87.69 474 SER A CA 1
ATOM 3782 C C . SER A 1 474 ? -11.335 2.923 35.159 1.00 87.69 474 SER A C 1
ATOM 3784 O O . SER A 1 474 ? -11.413 3.932 34.454 1.00 87.69 474 SER A O 1
ATOM 3786 N N . ILE A 1 475 ? -11.885 1.755 34.800 1.00 92.56 475 ILE A N 1
ATOM 3787 C CA . ILE A 1 475 ? -12.676 1.571 33.574 1.00 92.56 475 ILE A CA 1
ATOM 3788 C C . ILE A 1 475 ? -13.855 2.553 33.561 1.00 92.56 475 ILE A C 1
ATOM 3790 O O . ILE A 1 475 ? -14.698 2.544 34.461 1.00 92.56 475 ILE A O 1
ATOM 3794 N N . GLY A 1 476 ? -13.911 3.383 32.521 1.00 94.00 476 GLY A N 1
ATOM 3795 C CA . GLY A 1 476 ? -15.041 4.250 32.224 1.00 94.00 476 GLY A CA 1
ATOM 3796 C C . GLY A 1 476 ? -16.149 3.482 31.508 1.00 94.00 476 GLY A C 1
ATOM 3797 O O . GLY A 1 476 ? -15.885 2.567 30.729 1.00 94.00 476 GLY A O 1
ATOM 3798 N N . THR A 1 477 ? -17.394 3.877 31.756 1.00 95.81 477 THR A N 1
ATOM 3799 C CA . THR A 1 477 ? -18.582 3.293 31.127 1.00 95.81 477 THR A CA 1
ATOM 3800 C C . THR A 1 477 ? -19.459 4.408 30.585 1.00 95.81 477 THR A C 1
ATOM 3802 O O . THR A 1 477 ? -19.660 5.421 31.250 1.00 95.81 477 THR A O 1
ATOM 3805 N N . MET A 1 478 ? -19.980 4.199 29.382 1.00 95.12 478 MET A N 1
ATOM 3806 C CA . MET A 1 478 ? -21.039 4.989 28.770 1.00 95.12 478 MET A CA 1
ATOM 3807 C C . MET A 1 478 ? -22.145 4.014 28.386 1.00 95.12 478 MET A C 1
ATOM 3809 O O . MET A 1 478 ? -21.909 3.082 27.623 1.00 95.12 478 MET A O 1
ATOM 3813 N N . SER A 1 479 ? -23.341 4.189 28.933 1.00 93.38 479 SER A N 1
ATOM 3814 C CA . SER A 1 479 ? -24.479 3.318 28.635 1.00 93.38 479 SER A CA 1
ATOM 3815 C C . SER A 1 479 ? -25.672 4.128 28.163 1.00 93.38 479 SER A C 1
ATOM 3817 O O . SER A 1 479 ? -25.752 5.334 28.389 1.00 93.38 479 SER A O 1
ATOM 3819 N N . TYR A 1 480 ? -26.638 3.447 27.557 1.00 88.31 480 TYR A N 1
ATOM 3820 C CA . TYR A 1 480 ? -27.913 4.023 27.137 1.00 88.31 480 TYR A CA 1
ATOM 3821 C C . TYR A 1 480 ? -28.696 4.708 28.281 1.00 88.31 480 TYR A C 1
ATOM 3823 O O . TYR A 1 480 ? -29.620 5.470 28.010 1.00 88.31 480 TYR A O 1
ATOM 3831 N N . LYS A 1 481 ? -28.335 4.465 29.553 1.00 85.94 481 LYS A N 1
ATOM 3832 C CA . LYS A 1 481 ? -28.912 5.136 30.730 1.00 85.94 481 LYS A CA 1
ATOM 3833 C C . LYS A 1 481 ? -28.271 6.486 31.060 1.00 85.94 481 LYS A C 1
ATOM 3835 O O . LYS A 1 481 ? -28.805 7.220 31.887 1.00 85.94 481 LYS A O 1
ATOM 3840 N N . GLN A 1 482 ? -27.099 6.788 30.506 1.00 78.00 482 GLN A N 1
ATOM 3841 C CA . GLN A 1 482 ? -26.262 7.904 30.938 1.00 78.00 482 GLN A CA 1
ATOM 3842 C C . GLN A 1 482 ? -26.085 8.939 29.822 1.00 78.00 482 GLN A C 1
ATOM 3844 O O . GLN A 1 482 ? -25.752 8.595 28.693 1.00 78.00 482 GLN A O 1
ATOM 3849 N N . GLY A 1 483 ? -26.232 10.222 30.172 1.00 70.94 483 GLY A N 1
ATOM 3850 C CA . GLY A 1 483 ? -25.884 11.357 29.309 1.00 70.94 483 GLY A CA 1
ATOM 3851 C C . GLY A 1 483 ? -26.935 11.740 28.260 1.00 70.94 483 GLY A C 1
ATOM 3852 O O . GLY A 1 483 ? -27.991 11.128 28.141 1.00 70.94 483 GLY A O 1
ATOM 3853 N N . SER A 1 484 ? -26.643 12.808 27.511 1.00 76.12 484 SER A N 1
ATOM 3854 C CA . SER A 1 484 ? -27.405 13.217 26.327 1.00 76.12 484 SER A CA 1
ATOM 3855 C C . SER A 1 484 ? -26.648 12.833 25.052 1.00 76.12 484 SER A C 1
ATOM 3857 O O . SER A 1 484 ? -25.444 13.084 24.944 1.00 76.12 484 SER A O 1
ATOM 3859 N N . GLY A 1 485 ? -27.359 12.237 24.091 1.00 85.38 485 GLY A N 1
ATOM 3860 C CA . GLY A 1 485 ? -26.788 11.701 22.849 1.00 85.38 485 GLY A CA 1
ATOM 3861 C C . GLY A 1 485 ? -26.444 10.209 22.923 1.00 85.38 485 GLY A C 1
ATOM 3862 O O . GLY A 1 485 ? -26.549 9.578 23.975 1.00 85.38 485 GLY A O 1
ATOM 3863 N N . THR A 1 486 ? -26.036 9.635 21.793 1.00 90.88 486 THR A N 1
ATOM 3864 C CA . THR A 1 486 ? -25.656 8.215 21.697 1.00 90.88 486 THR A CA 1
ATOM 3865 C C . THR A 1 486 ? -24.360 7.925 22.463 1.00 90.88 486 THR A C 1
ATOM 3867 O O . THR A 1 486 ? -23.529 8.813 22.663 1.00 90.88 486 THR A O 1
ATOM 3870 N N . VAL A 1 487 ? -24.132 6.667 22.862 1.00 94.44 487 VAL A N 1
ATOM 3871 C CA . VAL A 1 487 ? -22.891 6.280 23.568 1.00 94.44 487 VAL A CA 1
ATOM 3872 C C . VAL A 1 487 ? -21.629 6.595 22.749 1.00 94.44 487 VAL A C 1
ATOM 3874 O O . VAL A 1 487 ? -20.611 7.008 23.302 1.00 94.44 487 VAL A O 1
ATOM 3877 N N . VAL A 1 488 ? -21.710 6.498 21.418 1.00 94.62 488 VAL A N 1
ATOM 3878 C CA . VAL A 1 488 ? -20.596 6.811 20.510 1.00 94.62 488 VAL A CA 1
ATOM 3879 C C . VAL A 1 488 ? -20.351 8.318 20.423 1.00 94.62 488 VAL A C 1
ATOM 3881 O O . VAL A 1 488 ? -19.198 8.745 20.447 1.00 94.62 488 VAL A O 1
ATOM 3884 N N . GLU A 1 489 ? -21.401 9.145 20.384 1.00 93.44 489 GLU A N 1
ATOM 3885 C CA . GLU A 1 489 ? -21.269 10.612 20.423 1.00 93.44 489 GLU A CA 1
ATOM 3886 C C . GLU A 1 489 ? -20.572 11.074 21.708 1.00 93.44 489 GLU A C 1
ATOM 3888 O O . GLU A 1 489 ? -19.676 11.928 21.674 1.00 93.44 489 GLU A O 1
ATOM 3893 N N . GLN A 1 490 ? -20.950 10.483 22.845 1.00 94.06 490 GLN A N 1
ATOM 3894 C CA . GLN A 1 490 ? -20.320 10.752 24.136 1.00 94.06 490 GLN A CA 1
ATOM 3895 C C . GLN A 1 490 ? -18.838 10.358 24.122 1.00 94.06 490 GLN A C 1
ATOM 3897 O O . GLN A 1 490 ? -17.983 11.150 24.537 1.00 94.06 490 GLN A O 1
ATOM 3902 N N . PHE A 1 491 ? -18.513 9.191 23.563 1.00 95.75 491 PHE A N 1
ATOM 3903 C CA . PHE A 1 491 ? -17.138 8.714 23.457 1.00 95.75 491 PHE A CA 1
ATOM 3904 C C . PHE A 1 491 ? -16.289 9.576 22.522 1.00 95.75 491 PHE A C 1
ATOM 3906 O O . PHE A 1 491 ? -15.198 10.001 22.893 1.00 95.75 491 PHE A O 1
ATOM 3913 N N . VAL A 1 492 ? -16.800 9.948 21.348 1.00 94.25 492 VAL A N 1
ATOM 3914 C CA . VAL A 1 492 ? -16.106 10.856 20.421 1.00 94.25 492 VAL A CA 1
ATOM 3915 C C . VAL A 1 492 ? -15.879 12.232 21.050 1.00 94.25 492 VAL A C 1
ATOM 3917 O O . VAL A 1 492 ? -14.814 12.834 20.878 1.00 94.25 492 VAL A O 1
ATOM 3920 N N . LYS A 1 493 ? -16.843 12.742 21.823 1.00 92.62 493 LYS A N 1
ATOM 3921 C CA . LYS A 1 493 ? -16.676 13.989 22.581 1.00 92.62 493 LYS A CA 1
ATOM 3922 C C . LYS A 1 493 ? -15.563 13.864 23.625 1.00 92.62 493 LYS A C 1
ATOM 3924 O O . LYS A 1 493 ? -14.780 14.805 23.756 1.00 92.62 493 LYS A O 1
ATOM 3929 N N . PHE A 1 494 ? -15.472 12.730 24.318 1.00 94.12 494 PHE A N 1
ATOM 3930 C CA . PHE A 1 494 ? -14.374 12.410 25.233 1.00 94.12 494 PHE A CA 1
ATOM 3931 C C . PHE A 1 494 ? -13.024 12.366 24.499 1.00 94.12 494 PHE A C 1
ATOM 3933 O O . PHE A 1 494 ? -12.129 13.135 24.851 1.00 94.12 494 PHE A O 1
ATOM 3940 N N . LEU A 1 495 ? -12.918 11.593 23.410 1.00 94.62 495 LEU A N 1
ATOM 3941 C CA . LEU A 1 495 ? -11.706 11.472 22.590 1.00 94.62 495 LEU A CA 1
ATOM 3942 C C . LEU A 1 495 ? -11.171 12.826 22.095 1.00 94.62 495 LEU A C 1
ATOM 3944 O O . LEU A 1 495 ? -9.963 13.028 21.999 1.00 94.62 495 LEU A O 1
ATOM 3948 N N . LYS A 1 496 ? -12.065 13.771 21.781 1.00 91.12 496 LYS A N 1
ATOM 3949 C CA . LYS A 1 496 ? -11.693 15.096 21.258 1.00 91.12 496 LYS A CA 1
ATOM 3950 C C . LYS A 1 496 ? -11.304 16.110 22.329 1.00 91.12 496 LYS A C 1
ATOM 3952 O O . LYS A 1 496 ? -10.543 17.028 22.026 1.00 91.12 496 LYS A O 1
ATOM 3957 N N . LYS A 1 497 ? -11.908 16.034 23.518 1.00 90.88 497 LYS A N 1
ATOM 3958 C CA . LYS A 1 497 ? -11.819 17.098 24.533 1.00 90.88 497 LYS A CA 1
ATOM 3959 C C . LYS A 1 497 ? -10.861 16.780 25.669 1.00 90.88 497 LYS A C 1
ATOM 3961 O O . LYS A 1 497 ? -10.407 17.714 26.325 1.00 90.88 497 LYS A O 1
ATOM 3966 N N . ASP A 1 498 ? -10.582 15.508 25.924 1.00 92.31 498 ASP A N 1
ATOM 3967 C CA . ASP A 1 498 ? -9.743 15.132 27.051 1.00 92.31 498 ASP A CA 1
ATOM 3968 C C . ASP A 1 498 ? -8.259 15.449 26.768 1.00 92.31 498 ASP A C 1
ATOM 3970 O O . ASP A 1 498 ? -7.693 14.940 25.795 1.00 92.31 498 ASP A O 1
ATOM 3974 N N . PRO A 1 499 ? -7.598 16.281 27.596 1.00 90.81 499 PRO A N 1
ATOM 3975 C CA . PRO A 1 499 ? -6.210 16.682 27.372 1.00 90.81 499 PRO A CA 1
ATOM 3976 C C . PRO A 1 499 ? -5.216 15.519 27.491 1.00 90.81 499 PRO A C 1
ATOM 3978 O O . PRO A 1 499 ? -4.105 15.630 26.977 1.00 90.81 499 PRO A O 1
ATOM 3981 N N . ARG A 1 500 ? -5.602 14.402 28.124 1.00 91.62 500 ARG A N 1
ATOM 3982 C CA . ARG A 1 500 ? -4.769 13.194 28.230 1.00 91.62 500 ARG A CA 1
ATOM 3983 C C . ARG A 1 500 ? -4.634 12.457 26.898 1.00 91.62 500 ARG A C 1
ATOM 3985 O O . ARG A 1 500 ? -3.753 11.623 26.754 1.00 91.62 500 ARG A O 1
ATOM 3992 N N . LEU A 1 501 ? -5.500 12.747 25.925 1.00 93.88 501 LEU A N 1
ATOM 3993 C CA . LEU A 1 501 ? -5.606 11.986 24.677 1.00 93.88 501 LEU A CA 1
ATOM 3994 C C . LEU A 1 501 ? -4.879 12.626 23.493 1.00 93.88 501 LEU A C 1
ATOM 3996 O O . LEU A 1 501 ? -5.094 12.249 22.339 1.00 93.88 501 LEU A O 1
ATOM 4000 N N . VAL A 1 502 ? -4.002 13.594 23.761 1.00 91.81 502 VAL A N 1
ATOM 4001 C CA . VAL A 1 502 ? -3.170 14.203 22.724 1.00 91.81 502 VAL A CA 1
ATOM 4002 C C . VAL A 1 502 ? -2.232 13.145 22.143 1.00 91.81 502 VAL A C 1
ATOM 4004 O O . VAL A 1 502 ? -1.365 12.630 22.840 1.00 91.81 502 VAL A O 1
ATOM 4007 N N . ASN A 1 503 ? -2.382 12.857 20.849 1.00 94.00 503 ASN A N 1
ATOM 4008 C CA . ASN A 1 503 ? -1.637 11.805 20.145 1.00 94.00 503 ASN A CA 1
ATOM 4009 C C . ASN A 1 503 ? -1.865 10.376 20.683 1.00 94.00 503 ASN A C 1
ATOM 4011 O O . ASN A 1 503 ? -0.974 9.530 20.596 1.00 94.00 503 ASN A O 1
ATOM 4015 N N . ALA A 1 504 ? -3.045 10.106 21.251 1.00 96.62 504 ALA A N 1
ATOM 4016 C CA . ALA A 1 504 ? -3.368 8.797 21.811 1.00 96.62 504 ALA A CA 1
ATOM 4017 C C . ALA A 1 504 ? -3.634 7.718 20.748 1.00 96.62 504 ALA A C 1
ATOM 4019 O O . ALA A 1 504 ? -4.092 7.992 19.633 1.00 96.62 504 ALA A O 1
ATOM 4020 N N . TYR A 1 505 ? -3.397 6.468 21.142 1.00 98.12 505 TYR A N 1
ATOM 4021 C CA . TYR A 1 505 ? -3.667 5.276 20.342 1.00 98.12 505 TYR A CA 1
ATOM 4022 C C . TYR A 1 505 ? -5.002 4.666 20.760 1.00 98.12 505 TYR A C 1
ATOM 4024 O O . TYR A 1 505 ? -5.226 4.391 21.933 1.00 98.12 505 TYR A O 1
ATOM 4032 N N . ILE A 1 506 ? -5.904 4.469 19.810 1.00 98.25 506 ILE A N 1
ATOM 4033 C CA . ILE A 1 506 ? -7.264 3.998 20.060 1.00 98.25 506 ILE A CA 1
ATOM 4034 C C . ILE A 1 506 ? -7.336 2.533 19.639 1.00 98.25 506 ILE A C 1
ATOM 4036 O O . ILE A 1 506 ? -7.200 2.230 18.455 1.00 98.25 506 ILE A O 1
ATOM 4040 N N . ILE A 1 507 ? -7.501 1.637 20.608 1.00 98.31 507 ILE A N 1
ATOM 4041 C CA . ILE A 1 507 ? -7.377 0.190 20.441 1.00 98.31 507 ILE A CA 1
ATOM 4042 C C . ILE A 1 507 ? -8.724 -0.479 20.699 1.00 98.31 507 ILE A C 1
ATOM 4044 O O . ILE A 1 507 ? -9.331 -0.275 21.747 1.00 98.31 507 ILE A O 1
ATOM 4048 N N . ALA A 1 508 ? -9.153 -1.318 19.764 1.00 98.06 508 ALA A N 1
ATOM 4049 C CA . ALA A 1 508 ? -10.253 -2.260 19.959 1.00 98.06 508 ALA A CA 1
ATOM 4050 C C . ALA A 1 508 ? -9.859 -3.634 19.402 1.00 98.06 508 ALA A C 1
ATOM 4052 O O . ALA A 1 508 ? -8.881 -3.764 18.650 1.00 98.06 508 ALA A O 1
ATOM 4053 N N . HIS A 1 509 ? -10.582 -4.682 19.784 1.00 97.31 509 HIS A N 1
ATOM 4054 C CA . HIS A 1 509 ? -10.333 -6.038 19.304 1.00 97.31 509 HIS A CA 1
ATOM 4055 C C . HIS A 1 509 ? -11.246 -6.365 18.129 1.00 97.31 509 HIS A C 1
ATOM 4057 O O . HIS A 1 509 ? -12.455 -6.393 18.278 1.00 97.31 509 HIS A O 1
ATOM 4063 N N . ASN A 1 510 ? -10.666 -6.584 16.942 1.00 95.81 510 ASN A N 1
ATOM 4064 C CA . ASN A 1 510 ? -11.394 -6.638 15.668 1.00 95.81 510 ASN A CA 1
ATOM 4065 C C . ASN A 1 510 ? -12.073 -5.297 15.317 1.00 95.81 510 ASN A C 1
ATOM 4067 O O . ASN A 1 510 ? -13.002 -5.238 14.506 1.00 95.81 510 ASN A O 1
ATOM 4071 N N . GLY A 1 511 ? -11.563 -4.195 15.880 1.00 94.69 511 GLY A N 1
ATOM 4072 C CA . GLY A 1 511 ? -12.164 -2.870 15.745 1.00 94.69 511 GLY A CA 1
ATOM 4073 C C . GLY A 1 511 ? -12.291 -2.422 14.292 1.00 94.69 511 GLY A C 1
ATOM 4074 O O . GLY A 1 511 ? -13.274 -1.786 13.919 1.00 94.69 511 GLY A O 1
ATOM 4075 N N . GLY A 1 512 ? -11.347 -2.819 13.432 1.00 92.69 512 GLY A N 1
ATOM 4076 C CA . GLY A 1 512 ? -11.344 -2.471 12.013 1.00 92.69 512 GLY A CA 1
ATOM 4077 C C . GLY A 1 512 ? -12.494 -3.058 11.186 1.00 92.69 512 GLY A C 1
ATOM 4078 O O . GLY A 1 512 ? -12.671 -2.669 10.028 1.00 92.69 512 GLY A O 1
ATOM 4079 N N . ARG A 1 513 ? -13.259 -3.993 11.763 1.00 91.94 513 ARG A N 1
ATOM 4080 C CA . ARG A 1 513 ? -14.496 -4.550 11.195 1.00 91.94 513 ARG A CA 1
ATOM 4081 C C . ARG A 1 513 ? -15.744 -4.200 12.006 1.00 91.94 513 ARG A C 1
ATOM 4083 O O . ARG A 1 513 ? -16.837 -4.477 11.524 1.00 91.94 513 ARG A O 1
ATOM 4090 N N . TYR A 1 514 ? -15.587 -3.633 13.203 1.00 92.75 514 TYR A N 1
ATOM 4091 C CA . TYR A 1 514 ? -16.687 -3.425 14.141 1.00 92.75 514 TYR A CA 1
ATOM 4092 C C . TYR A 1 514 ? -16.558 -2.104 14.923 1.00 92.75 514 TYR A C 1
ATOM 4094 O O . TYR A 1 514 ? -17.002 -1.073 14.423 1.00 92.75 514 TYR A O 1
ATOM 4102 N N . ASP A 1 515 ? -15.909 -2.071 16.091 1.00 95.69 515 ASP A N 1
ATOM 4103 C CA . ASP A 1 515 ? -15.941 -0.920 17.015 1.00 95.69 515 ASP A CA 1
ATOM 4104 C C . ASP A 1 515 ? -15.424 0.385 16.414 1.00 95.69 515 ASP A C 1
ATOM 4106 O O . ASP A 1 515 ? -15.969 1.467 16.654 1.00 95.69 515 ASP A O 1
ATOM 4110 N N . HIS A 1 516 ? -14.340 0.316 15.635 1.00 95.62 516 HIS A N 1
ATOM 4111 C CA . HIS A 1 516 ? -13.788 1.505 14.996 1.00 95.62 516 HIS A CA 1
ATOM 4112 C C . HIS A 1 516 ? -14.726 2.029 13.916 1.00 95.62 516 HIS A C 1
ATOM 4114 O O . HIS A 1 516 ? -14.721 3.231 13.677 1.00 95.62 516 HIS A O 1
ATOM 4120 N N . VAL A 1 517 ? -15.543 1.178 13.287 1.00 93.06 517 VAL A N 1
ATOM 4121 C CA . VAL A 1 517 ? -16.494 1.601 12.250 1.00 93.06 517 VAL A CA 1
ATOM 4122 C C . VAL A 1 517 ? -17.475 2.617 12.830 1.00 93.06 517 VAL A C 1
ATOM 4124 O O . VAL A 1 517 ? -17.620 3.694 12.256 1.00 93.06 517 VAL A O 1
ATOM 4127 N N . PHE A 1 518 ? -18.058 2.342 14.002 1.00 93.62 518 PHE A N 1
ATOM 4128 C CA . PHE A 1 518 ? -18.976 3.272 14.669 1.00 93.62 518 PHE A CA 1
ATOM 4129 C C . PHE A 1 518 ? -18.273 4.561 15.110 1.00 93.62 518 PHE A C 1
ATOM 4131 O O . PHE A 1 518 ? -18.728 5.662 14.795 1.00 93.62 518 PHE A O 1
ATOM 4138 N N . THR A 1 519 ? -17.134 4.440 15.799 1.00 94.62 519 THR A N 1
ATOM 4139 C CA . THR A 1 519 ? -16.391 5.601 16.318 1.00 94.62 519 THR A CA 1
ATOM 4140 C C . THR A 1 519 ? -15.885 6.507 15.193 1.00 94.62 519 THR A C 1
ATOM 4142 O O . THR A 1 519 ? -15.942 7.733 15.301 1.00 94.62 519 THR A O 1
ATOM 4145 N N . LEU A 1 520 ? -15.403 5.928 14.091 1.00 94.06 520 LEU A N 1
ATOM 4146 C CA . LEU A 1 520 ? -14.928 6.676 12.929 1.00 94.06 520 LEU A CA 1
ATOM 4147 C C . LEU A 1 520 ? -16.082 7.275 12.123 1.00 94.06 520 LEU A C 1
ATOM 4149 O O . LEU A 1 520 ? -15.939 8.409 11.672 1.00 94.06 520 LEU A O 1
ATOM 4153 N N . GLU A 1 521 ? -17.213 6.572 11.965 1.00 90.94 521 GLU A N 1
ATOM 4154 C CA . GLU A 1 521 ? -18.431 7.131 11.353 1.00 90.94 521 GLU A CA 1
ATOM 4155 C C . GLU A 1 521 ? -18.813 8.436 12.062 1.00 90.94 521 GLU A C 1
ATOM 4157 O O . GLU A 1 521 ? -19.009 9.470 11.419 1.00 90.94 521 GLU A O 1
ATOM 4162 N N . GLU A 1 522 ? -18.836 8.409 13.394 1.00 91.62 522 GLU A N 1
ATOM 4163 C CA . GLU A 1 522 ? -19.215 9.559 14.207 1.00 91.62 522 GLU A CA 1
ATOM 4164 C C . GLU A 1 522 ? -18.165 10.684 14.181 1.00 91.62 522 GLU A C 1
ATOM 4166 O O . GLU A 1 522 ? -18.504 11.866 14.094 1.00 91.62 522 GLU A O 1
ATOM 4171 N N . LEU A 1 523 ? -16.871 10.344 14.141 1.00 89.69 523 LEU A N 1
ATOM 4172 C CA . LEU A 1 523 ? -15.810 11.332 13.914 1.00 89.69 523 LEU A CA 1
ATOM 4173 C C . LEU A 1 523 ? -15.944 12.026 12.549 1.00 89.69 523 LEU A C 1
ATOM 4175 O O . LEU A 1 523 ? -15.761 13.242 12.481 1.00 89.69 523 LEU A O 1
ATOM 4179 N N . ILE A 1 524 ? -16.269 11.287 11.482 1.00 85.81 524 ILE A N 1
ATOM 4180 C CA . ILE A 1 524 ? -16.365 11.801 10.102 1.00 85.81 524 ILE A CA 1
ATOM 4181 C C . ILE A 1 524 ? -17.576 12.714 9.906 1.00 85.81 524 ILE A C 1
ATOM 4183 O O . ILE A 1 524 ? -17.471 13.705 9.181 1.00 85.81 524 ILE A O 1
ATOM 4187 N N . LYS A 1 525 ? -18.718 12.417 10.545 1.00 80.88 525 LYS A N 1
ATOM 4188 C CA . LYS A 1 525 ? -19.907 13.292 10.498 1.00 80.88 525 LYS A CA 1
ATOM 4189 C C . LYS A 1 525 ? -19.600 14.714 10.968 1.00 80.88 525 LYS A C 1
ATOM 4191 O O . LYS A 1 525 ? -20.242 15.669 10.541 1.00 80.88 525 LYS A O 1
ATOM 4196 N N . ASN A 1 526 ? -18.601 14.872 11.829 1.00 65.38 526 ASN A N 1
ATOM 4197 C CA . ASN A 1 526 ? -18.114 16.170 12.255 1.00 65.38 526 ASN A CA 1
ATOM 4198 C C . ASN A 1 526 ? -17.217 16.764 11.147 1.00 65.38 526 ASN A C 1
ATOM 4200 O O . ASN A 1 526 ? -16.132 16.236 10.906 1.00 65.38 526 ASN A O 1
ATOM 4204 N N . GLU A 1 527 ? -17.627 17.877 10.511 1.00 55.56 527 GLU A N 1
ATOM 4205 C CA . GLU A 1 527 ? -17.028 18.510 9.303 1.00 55.56 527 GLU A CA 1
ATOM 4206 C C . GLU A 1 527 ? -15.515 18.858 9.373 1.00 55.56 527 GLU A C 1
ATOM 4208 O O . GLU A 1 527 ? -14.943 19.482 8.473 1.00 55.56 527 GLU A O 1
ATOM 4213 N N . HIS A 1 528 ? -14.832 18.488 10.454 1.00 63.28 528 HIS A N 1
ATOM 4214 C CA . HIS A 1 528 ? -13.449 18.819 10.767 1.00 63.28 528 HIS A CA 1
ATOM 4215 C C . HIS A 1 528 ? -12.517 17.611 10.936 1.00 63.28 528 HIS A C 1
ATOM 4217 O O . HIS A 1 528 ? -11.326 17.836 11.136 1.00 63.28 528 HIS A O 1
ATOM 4223 N N . CYS A 1 529 ? -12.997 16.366 10.825 1.00 70.31 529 CYS A N 1
ATOM 4224 C CA . CYS A 1 529 ? -12.139 15.179 10.921 1.00 70.31 529 CYS A CA 1
ATOM 4225 C C . CYS A 1 529 ? -12.080 14.455 9.570 1.00 70.31 529 CYS A C 1
ATOM 4227 O O . CYS A 1 529 ? -13.087 13.956 9.076 1.00 70.31 529 CYS A O 1
ATOM 4229 N N . ARG A 1 530 ? -10.892 14.383 8.958 1.00 76.75 530 ARG A N 1
ATOM 4230 C CA . ARG A 1 530 ? -10.646 13.569 7.756 1.00 76.75 530 ARG A CA 1
ATOM 4231 C C . ARG A 1 530 ? -9.642 12.470 8.097 1.00 76.75 530 ARG A C 1
ATOM 4233 O O . ARG A 1 530 ? -8.449 12.766 8.130 1.00 76.75 530 ARG A O 1
ATOM 4240 N N . PRO A 1 531 ? -10.100 11.238 8.371 1.00 85.44 531 PRO A N 1
ATOM 4241 C CA . PRO A 1 531 ? -9.198 10.138 8.676 1.00 85.44 531 PRO A CA 1
ATOM 4242 C C . PRO A 1 531 ? -8.331 9.763 7.471 1.00 85.44 531 PRO A C 1
ATOM 4244 O O . PRO A 1 531 ? -8.805 9.722 6.334 1.00 85.44 531 PRO A O 1
ATOM 4247 N N . ASN A 1 532 ? -7.068 9.442 7.730 1.00 91.44 532 ASN A N 1
ATOM 4248 C CA . ASN A 1 532 ? -6.177 8.795 6.780 1.00 91.44 532 ASN A CA 1
ATOM 4249 C C . ASN A 1 532 ? -6.213 7.279 7.009 1.00 91.44 532 ASN A C 1
ATOM 4251 O O . ASN A 1 532 ? -5.730 6.795 8.033 1.00 91.44 532 ASN A O 1
ATOM 4255 N N . PHE A 1 533 ? -6.801 6.543 6.069 1.00 92.62 533 PHE A N 1
ATOM 4256 C CA . PHE A 1 533 ? -7.052 5.110 6.199 1.00 92.62 533 PHE A CA 1
ATOM 4257 C C . PHE A 1 533 ? -5.959 4.245 5.574 1.00 92.62 533 PHE A C 1
ATOM 4259 O O . PHE A 1 533 ? -5.487 4.510 4.469 1.00 92.62 533 PHE A O 1
ATOM 4266 N N . VAL A 1 534 ? -5.661 3.128 6.237 1.00 94.38 534 VAL A N 1
ATOM 4267 C CA . VAL A 1 534 ? -4.989 1.964 5.648 1.00 94.38 534 VAL A CA 1
ATOM 4268 C C . VAL A 1 534 ? -5.974 0.800 5.685 1.00 94.38 534 VAL A C 1
ATOM 4270 O O . VAL A 1 534 ? -6.466 0.452 6.759 1.00 94.38 534 VAL A O 1
ATOM 4273 N N . MET A 1 535 ? -6.282 0.203 4.531 1.00 91.69 535 MET A N 1
ATOM 4274 C CA . MET A 1 535 ? -7.314 -0.837 4.403 1.00 91.69 535 MET A CA 1
ATOM 4275 C C . MET A 1 535 ? -6.790 -2.096 3.702 1.00 91.69 535 MET A C 1
ATOM 4277 O O . MET A 1 535 ? -5.939 -2.012 2.819 1.00 91.69 535 MET A O 1
ATOM 4281 N N . ALA A 1 536 ? -7.349 -3.253 4.061 1.00 85.62 536 ALA A N 1
ATOM 4282 C CA . ALA A 1 536 ? -7.248 -4.504 3.310 1.00 85.62 536 ALA A CA 1
ATOM 4283 C C . ALA A 1 536 ? -8.650 -4.913 2.851 1.00 85.62 536 ALA A C 1
ATOM 4285 O O . ALA A 1 536 ? -9.467 -5.384 3.648 1.00 85.62 536 ALA A O 1
ATOM 4286 N N . GLY A 1 537 ? -8.944 -4.704 1.565 1.00 88.19 537 GLY A N 1
ATOM 4287 C CA . GLY A 1 537 ? -10.310 -4.828 1.058 1.00 88.19 537 GLY A CA 1
ATOM 4288 C C . GLY A 1 537 ? -11.241 -3.869 1.806 1.00 88.19 537 GLY A C 1
ATOM 4289 O O . GLY A 1 537 ? -11.000 -2.666 1.821 1.00 88.19 537 GLY A O 1
ATOM 4290 N N . GLN A 1 538 ? -12.272 -4.415 2.454 1.00 83.12 538 GLN A N 1
ATOM 4291 C CA . GLN A 1 538 ? -13.240 -3.654 3.259 1.00 83.12 538 GLN A CA 1
ATOM 4292 C C . GLN A 1 538 ? -12.858 -3.545 4.747 1.00 83.12 538 GLN A C 1
ATOM 4294 O O . GLN A 1 538 ? -13.587 -2.947 5.527 1.00 83.12 538 GLN A O 1
ATOM 4299 N N . THR A 1 539 ? -11.745 -4.150 5.176 1.00 88.06 539 THR A N 1
ATOM 4300 C CA . THR A 1 539 ? -11.306 -4.110 6.580 1.00 88.06 539 THR A CA 1
ATOM 4301 C C . THR A 1 539 ? -10.359 -2.940 6.816 1.00 88.06 539 THR A C 1
ATOM 4303 O O . THR A 1 539 ? -9.353 -2.809 6.112 1.00 88.06 539 THR A O 1
ATOM 4306 N N . ILE A 1 540 ? -10.626 -2.136 7.845 1.00 92.94 540 ILE A N 1
ATOM 4307 C CA . ILE A 1 540 ? -9.712 -1.082 8.293 1.00 92.94 540 ILE A CA 1
ATOM 4308 C C . ILE A 1 540 ? -8.545 -1.748 9.037 1.00 92.94 540 ILE A C 1
ATOM 4310 O O . ILE A 1 540 ? -8.750 -2.511 9.973 1.00 92.94 540 ILE A O 1
ATOM 4314 N N . ILE A 1 541 ? -7.310 -1.491 8.610 1.00 93.56 541 ILE A N 1
ATOM 4315 C CA . ILE A 1 541 ? -6.099 -1.931 9.325 1.00 93.56 541 ILE A CA 1
ATOM 4316 C C . ILE A 1 541 ? -5.705 -0.876 10.360 1.00 93.56 541 ILE A C 1
ATOM 4318 O O . ILE A 1 541 ? -5.380 -1.199 11.498 1.00 93.56 541 ILE A O 1
ATOM 4322 N N . SER A 1 542 ? -5.739 0.393 9.955 1.00 95.81 542 SER A N 1
ATOM 4323 C CA . SER A 1 542 ? -5.513 1.532 10.841 1.00 95.81 542 SER A CA 1
ATOM 4324 C C . SER A 1 542 ? -6.123 2.806 10.272 1.00 95.81 542 SER A C 1
ATOM 4326 O O . SER A 1 542 ? -6.286 2.925 9.054 1.00 95.81 542 SER A O 1
ATOM 4328 N N . ALA A 1 543 ? -6.381 3.782 11.137 1.00 96.25 543 ALA A N 1
ATOM 4329 C CA . ALA A 1 543 ? -6.794 5.119 10.732 1.00 96.25 543 ALA A CA 1
ATOM 4330 C C . ALA A 1 543 ? -6.104 6.185 11.590 1.00 96.25 543 ALA A C 1
ATOM 4332 O O . ALA A 1 543 ? -6.115 6.086 12.812 1.00 96.25 543 ALA A O 1
ATOM 4333 N N . ASP A 1 544 ? -5.548 7.218 10.960 1.00 95.56 544 ASP A N 1
ATOM 4334 C CA . ASP A 1 544 ? -5.020 8.388 11.667 1.00 95.56 544 ASP A CA 1
ATOM 4335 C C . ASP A 1 544 ? -5.998 9.557 11.511 1.00 95.56 544 ASP A C 1
ATOM 4337 O O . ASP A 1 544 ? -6.301 9.971 10.390 1.00 95.56 544 ASP A O 1
ATOM 4341 N N . VAL A 1 545 ? -6.506 10.094 12.621 1.00 93.25 545 VAL A N 1
ATOM 4342 C CA . VAL A 1 545 ? -7.492 11.186 12.629 1.00 93.25 545 VAL A CA 1
ATOM 4343 C C . VAL A 1 545 ? -6.862 12.449 13.202 1.00 93.25 545 VAL A C 1
ATOM 4345 O O . VAL A 1 545 ? -6.691 12.579 14.413 1.00 93.25 545 VAL A O 1
ATOM 4348 N N . GLU A 1 546 ? -6.523 13.401 12.334 1.00 90.50 546 GLU A N 1
ATOM 4349 C CA . GLU A 1 546 ? -5.985 14.700 12.751 1.00 90.50 546 GLU A CA 1
ATOM 4350 C C . GLU A 1 546 ? -7.095 15.581 13.349 1.00 90.50 546 GLU A C 1
ATOM 4352 O O . GLU A 1 546 ? -8.006 16.018 12.646 1.00 90.50 546 GLU A O 1
ATOM 4357 N N . LEU A 1 547 ? -7.000 15.877 14.647 1.00 86.19 547 LEU A N 1
ATOM 4358 C CA . LEU A 1 547 ? -7.899 16.802 15.349 1.00 86.19 547 LEU A CA 1
ATOM 4359 C C . LEU A 1 547 ? -7.341 18.235 15.391 1.00 86.19 547 LEU A C 1
ATOM 4361 O O . LEU A 1 547 ? -8.082 19.205 15.559 1.00 86.19 547 LEU A O 1
ATOM 4365 N N . GLY A 1 548 ? -6.025 18.389 15.232 1.00 80.81 548 GLY A N 1
ATOM 4366 C CA . GLY A 1 548 ? -5.335 19.675 15.192 1.00 80.81 548 GLY A CA 1
ATOM 4367 C C . GLY A 1 548 ? -3.864 19.526 14.804 1.00 80.81 548 GLY A C 1
ATOM 4368 O O . GLY A 1 548 ? -3.362 18.424 14.628 1.00 80.81 548 GLY A O 1
ATOM 4369 N N . ARG A 1 549 ? -3.126 20.644 14.712 1.00 76.38 549 ARG A N 1
ATOM 4370 C CA . ARG A 1 549 ? -1.743 20.679 14.176 1.00 76.38 549 ARG A CA 1
ATOM 4371 C C . ARG A 1 549 ? -0.740 19.743 14.881 1.00 76.38 549 ARG A C 1
ATOM 4373 O O . ARG A 1 549 ? 0.300 19.443 14.304 1.00 76.38 549 ARG A O 1
ATOM 4380 N N . LYS A 1 550 ? -1.001 19.357 16.132 1.00 80.75 550 LYS A N 1
ATOM 4381 C CA . LYS A 1 550 ? -0.151 18.468 16.946 1.00 80.75 550 LYS A CA 1
ATOM 4382 C C . LYS A 1 550 ? -0.958 17.402 17.706 1.00 80.75 550 LYS A C 1
ATOM 4384 O O . LYS A 1 550 ? -0.483 16.917 18.727 1.00 80.75 550 LYS A O 1
ATOM 4389 N N . ASN A 1 551 ? -2.186 17.122 17.269 1.00 89.69 551 ASN A N 1
ATOM 4390 C CA . ASN A 1 551 ? -3.043 16.133 17.914 1.00 89.69 551 ASN A CA 1
ATOM 4391 C C . ASN A 1 551 ? -3.673 15.224 16.859 1.00 89.69 551 ASN A C 1
ATOM 4393 O O . ASN A 1 551 ? -4.548 15.669 16.109 1.00 89.69 551 ASN A O 1
ATOM 4397 N N . THR A 1 552 ? -3.226 13.974 16.838 1.00 93.19 552 THR A N 1
ATOM 4398 C CA . THR A 1 552 ? -3.697 12.936 15.925 1.00 93.19 552 THR A CA 1
ATOM 4399 C C . THR A 1 552 ? -4.089 11.697 16.714 1.00 93.19 552 THR A C 1
ATOM 4401 O O . THR A 1 552 ? -3.272 11.153 17.440 1.00 93.19 552 THR A O 1
ATOM 4404 N N . LEU A 1 553 ? -5.318 11.214 16.558 1.00 96.19 553 LEU A N 1
ATOM 4405 C CA . LEU A 1 553 ? -5.716 9.934 17.142 1.00 96.19 553 LEU A CA 1
ATOM 4406 C C . LEU A 1 553 ? -5.303 8.789 16.215 1.00 96.19 553 LEU A C 1
ATOM 4408 O O . LEU A 1 553 ? -5.602 8.833 15.020 1.00 96.19 553 LEU A O 1
ATOM 4412 N N . HIS A 1 554 ? -4.645 7.771 16.767 1.00 97.19 554 HIS A N 1
ATOM 4413 C CA . HIS A 1 554 ? -4.111 6.629 16.023 1.00 97.19 554 HIS A CA 1
ATOM 4414 C C . HIS A 1 554 ? -4.945 5.372 16.285 1.00 97.19 554 HIS A C 1
ATOM 4416 O O . HIS A 1 554 ? -4.740 4.683 17.279 1.00 97.19 554 HIS A O 1
ATOM 4422 N N . PHE A 1 555 ? -5.881 5.045 15.399 1.00 97.81 555 PHE A N 1
ATOM 4423 C CA . PHE A 1 555 ? -6.714 3.846 15.520 1.00 97.81 555 PHE A CA 1
ATOM 4424 C C . PHE A 1 555 ? -5.936 2.597 15.097 1.00 97.81 555 PHE A C 1
ATOM 4426 O O . PHE A 1 555 ? -5.412 2.538 13.975 1.00 97.81 555 PHE A O 1
ATOM 4433 N N . ARG A 1 556 ? -5.879 1.596 15.983 1.00 97.12 556 ARG A N 1
ATOM 4434 C CA . ARG A 1 556 ? -5.205 0.308 15.774 1.00 97.12 556 ARG A CA 1
ATOM 4435 C C . ARG A 1 556 ? -6.122 -0.843 16.173 1.00 97.12 556 ARG A C 1
ATOM 4437 O O . ARG A 1 556 ? -6.706 -0.847 17.250 1.00 97.12 556 ARG A O 1
ATOM 4444 N N . ASP A 1 557 ? -6.153 -1.869 15.337 1.00 96.56 557 ASP A N 1
ATOM 4445 C CA . ASP A 1 557 ? -6.879 -3.100 15.623 1.00 96.56 557 ASP A CA 1
ATOM 4446 C C . ASP A 1 557 ? -5.939 -4.128 16.269 1.00 96.56 557 ASP A C 1
ATOM 4448 O O . ASP A 1 557 ? -4.980 -4.595 15.647 1.00 96.56 557 ASP A O 1
ATOM 4452 N N . SER A 1 558 ? -6.221 -4.499 17.520 1.00 96.75 558 SER A N 1
ATOM 4453 C CA . SER A 1 558 ? -5.392 -5.454 18.263 1.00 96.75 558 SER A CA 1
ATOM 4454 C C . SER A 1 558 ? -5.341 -6.841 17.621 1.00 96.75 558 SER A C 1
ATOM 4456 O O . SER A 1 558 ? -4.317 -7.507 17.746 1.00 96.75 558 SER A O 1
ATOM 4458 N N . VAL A 1 559 ? -6.346 -7.252 16.834 1.00 95.50 559 VAL A N 1
ATOM 4459 C CA . VAL A 1 559 ? -6.329 -8.540 16.107 1.00 95.50 559 VAL A CA 1
ATOM 4460 C C . VAL A 1 559 ? -5.238 -8.572 15.037 1.00 95.50 559 VAL A C 1
ATOM 4462 O O . VAL A 1 559 ? -4.759 -9.639 14.657 1.00 95.50 559 VAL A O 1
ATOM 4465 N N . LYS A 1 560 ? -4.783 -7.408 14.555 1.00 95.19 560 LYS A N 1
ATOM 4466 C CA . LYS A 1 560 ? -3.648 -7.331 13.621 1.00 95.19 560 LYS A CA 1
ATOM 4467 C C . LYS A 1 560 ? -2.301 -7.580 14.295 1.00 95.19 560 LYS A C 1
ATOM 4469 O O . LYS A 1 560 ? -1.315 -7.787 13.587 1.00 95.19 560 LYS A O 1
ATOM 4474 N N . HIS A 1 561 ? -2.260 -7.561 15.624 1.00 94.12 561 HIS A N 1
ATOM 4475 C CA . HIS A 1 561 ? -1.104 -7.933 16.434 1.00 94.12 561 HIS A CA 1
ATOM 4476 C C . HIS A 1 561 ? -1.277 -9.314 17.079 1.00 94.12 561 HIS A C 1
ATOM 4478 O O . HIS A 1 561 ? -0.341 -10.106 17.081 1.00 94.12 561 HIS A O 1
ATOM 4484 N N . ILE A 1 562 ? -2.483 -9.612 17.564 1.00 95.19 562 ILE A N 1
ATOM 4485 C CA . ILE A 1 562 ? -2.834 -10.808 18.329 1.00 95.19 562 ILE A CA 1
ATOM 4486 C C . ILE A 1 562 ? -3.973 -11.535 17.582 1.00 95.19 562 ILE A C 1
ATOM 4488 O O . ILE A 1 562 ? -5.146 -11.311 17.886 1.00 95.19 562 ILE A O 1
ATOM 4492 N N . PRO A 1 563 ? -3.668 -12.356 16.555 1.00 92.88 563 PRO A N 1
ATOM 4493 C CA . PRO A 1 563 ? -4.653 -12.886 15.608 1.00 92.88 563 PRO A CA 1
ATOM 4494 C C . PRO A 1 563 ? -5.429 -14.095 16.164 1.00 92.88 563 PRO A C 1
ATOM 4496 O O . PRO A 1 563 ? -5.448 -15.169 15.568 1.00 92.88 563 PRO A O 1
ATOM 4499 N N . MET A 1 564 ? -6.072 -13.927 17.315 1.00 92.44 564 MET A N 1
ATOM 4500 C CA . MET A 1 564 ? -6.905 -14.942 17.964 1.00 92.44 564 MET A CA 1
ATOM 4501 C C . MET A 1 564 ? -8.134 -14.291 18.606 1.00 92.44 564 MET A C 1
ATOM 4503 O O . MET A 1 564 ? -8.206 -13.068 18.694 1.00 92.44 564 MET A O 1
ATOM 4507 N N . ARG A 1 565 ? -9.125 -15.093 19.016 1.00 91.94 565 ARG A N 1
ATOM 4508 C CA . ARG A 1 565 ? -10.370 -14.567 19.605 1.00 91.94 565 ARG A CA 1
ATOM 4509 C C . ARG A 1 565 ? -10.113 -14.014 21.009 1.00 91.94 565 ARG A C 1
ATOM 4511 O O . ARG A 1 565 ? -9.344 -14.613 21.754 1.00 91.94 565 ARG A O 1
ATOM 4518 N N . LEU A 1 566 ? -10.855 -12.979 21.416 1.00 93.56 566 LEU A N 1
ATOM 4519 C CA . LEU A 1 566 ? -10.763 -12.393 22.763 1.00 93.56 566 LEU A CA 1
ATOM 4520 C C . LEU A 1 566 ? -10.886 -13.448 23.881 1.00 93.56 566 LEU A C 1
ATOM 4522 O O . LEU A 1 566 ? -10.085 -13.462 24.808 1.00 93.56 566 LEU A O 1
ATOM 4526 N N . ALA A 1 567 ? -11.810 -14.407 23.735 1.00 91.25 567 ALA A N 1
ATOM 4527 C CA . ALA A 1 567 ? -12.015 -15.502 24.691 1.00 91.25 567 ALA A CA 1
ATOM 4528 C C . ALA A 1 567 ? -10.820 -16.468 24.830 1.00 91.25 567 ALA A C 1
ATOM 4530 O O . ALA A 1 567 ? -10.744 -17.211 25.802 1.00 91.25 567 ALA A O 1
ATOM 4531 N N . GLN A 1 568 ? -9.888 -16.481 23.871 1.00 91.12 568 GLN A N 1
ATOM 4532 C CA . GLN A 1 568 ? -8.679 -17.311 23.922 1.00 91.12 568 GLN A CA 1
ATOM 4533 C C . GLN A 1 568 ? -7.515 -16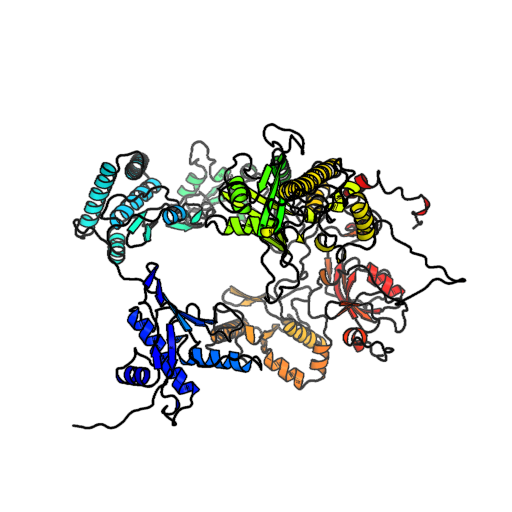.602 24.631 1.00 91.12 568 GLN A C 1
ATOM 4535 O O . GLN A 1 568 ? -6.585 -17.279 25.070 1.00 91.12 568 GLN A O 1
ATOM 4540 N N . LEU A 1 569 ? -7.559 -15.268 24.765 1.00 93.38 569 LEU A N 1
ATOM 4541 C CA . LEU A 1 569 ? -6.460 -14.477 25.332 1.00 93.38 569 LEU A CA 1
ATOM 4542 C C . LEU A 1 569 ? -6.144 -14.820 26.794 1.00 93.38 569 LEU A C 1
ATOM 4544 O O . LEU A 1 569 ? -4.953 -14.960 27.079 1.00 93.38 569 LEU A O 1
ATOM 4548 N N . PRO A 1 570 ? -7.135 -15.019 27.694 1.00 93.69 570 PRO A N 1
ATOM 4549 C CA . PRO A 1 570 ? -6.873 -15.414 29.076 1.00 93.69 570 PRO A CA 1
ATOM 4550 C C . PRO A 1 570 ? -5.943 -16.615 29.193 1.00 93.69 570 PRO A C 1
ATOM 4552 O O . PRO A 1 570 ? -4.894 -16.541 29.829 1.00 93.69 570 PRO A O 1
ATOM 4555 N N . LYS A 1 571 ? -6.279 -17.696 28.482 1.00 90.19 571 LYS A N 1
ATOM 4556 C CA . LYS A 1 571 ? -5.494 -18.929 28.479 1.00 90.19 571 LYS A CA 1
ATOM 4557 C C . LYS A 1 571 ? -4.170 -18.777 27.731 1.00 90.19 571 LYS A C 1
ATOM 4559 O O . LYS A 1 571 ? -3.164 -19.311 28.181 1.00 90.19 571 LYS A O 1
ATOM 4564 N N . ALA A 1 572 ? -4.158 -18.071 26.598 1.00 88.88 572 ALA A N 1
ATOM 4565 C CA . ALA A 1 572 ? -2.961 -17.920 25.769 1.00 88.88 572 ALA A CA 1
ATOM 4566 C C . ALA A 1 572 ? -1.845 -17.120 26.462 1.00 88.88 572 ALA A C 1
ATOM 4568 O O . ALA A 1 572 ? -0.672 -17.430 26.274 1.00 88.88 572 ALA A O 1
ATOM 4569 N N . PHE A 1 573 ? -2.204 -16.112 27.263 1.00 89.88 573 PHE A N 1
ATOM 4570 C CA . PHE A 1 573 ? -1.250 -15.249 27.969 1.00 89.88 573 PHE A CA 1
ATOM 4571 C C . PHE A 1 573 ? -1.187 -15.492 29.482 1.00 89.88 573 PHE A C 1
ATOM 4573 O O . PHE A 1 573 ? -0.444 -14.787 30.165 1.00 89.88 573 PHE A O 1
ATOM 4580 N N . ASN A 1 574 ? -1.943 -16.466 30.001 1.00 90.19 574 ASN A N 1
ATOM 4581 C CA . ASN A 1 574 ? -2.084 -16.732 31.435 1.00 90.19 574 ASN A CA 1
ATOM 4582 C C . ASN A 1 574 ? -2.436 -15.452 32.223 1.00 90.19 574 ASN A C 1
ATOM 4584 O O . ASN A 1 574 ? -1.694 -15.008 33.103 1.00 90.19 574 ASN A O 1
ATOM 4588 N N . LEU A 1 575 ? -3.527 -14.801 31.808 1.00 91.94 575 LEU A N 1
ATOM 4589 C CA . LEU A 1 575 ? -3.984 -13.521 32.356 1.00 91.94 575 LEU A CA 1
ATOM 4590 C C . LEU A 1 575 ? -4.590 -13.687 33.758 1.00 91.94 575 LEU A C 1
ATOM 4592 O O . LEU A 1 575 ? -4.941 -14.791 34.163 1.00 91.94 575 LEU A O 1
ATOM 4596 N N . LYS A 1 576 ? -4.735 -12.579 34.500 1.00 87.75 576 LYS A N 1
ATOM 4597 C CA . LYS A 1 576 ? -5.382 -12.597 35.825 1.00 87.75 576 LYS A CA 1
ATOM 4598 C C . LYS A 1 576 ? -6.888 -12.788 35.694 1.00 87.75 576 LYS A C 1
ATOM 4600 O O . LYS A 1 576 ? -7.504 -13.427 36.537 1.00 87.75 576 LYS A O 1
ATOM 4605 N N . THR A 1 577 ? -7.471 -12.209 34.649 1.00 85.62 577 THR A N 1
ATOM 4606 C CA . THR A 1 577 ? -8.875 -12.427 34.309 1.00 85.62 577 THR A CA 1
ATOM 4607 C C . THR A 1 577 ? -9.024 -13.791 33.633 1.00 85.62 577 THR A C 1
ATOM 4609 O O . THR A 1 577 ? -8.523 -13.980 32.527 1.00 85.62 577 THR A O 1
ATOM 4612 N N . GLU A 1 578 ? -9.696 -14.737 34.297 1.00 80.56 578 GLU A N 1
ATOM 4613 C CA . GLU A 1 578 ? -9.678 -16.164 33.930 1.00 80.56 578 GLU A CA 1
ATOM 4614 C C . GLU A 1 578 ? -10.494 -16.507 32.675 1.00 80.56 578 GLU A C 1
ATOM 4616 O O . GLU A 1 578 ? -10.102 -17.381 31.898 1.00 80.56 578 GLU A O 1
ATOM 4621 N N . SER A 1 579 ? -11.626 -15.834 32.441 1.00 86.56 579 SER A N 1
ATOM 4622 C CA . SER A 1 579 ? -12.483 -16.130 31.289 1.00 86.56 579 SER A CA 1
ATOM 4623 C C . SER A 1 579 ? -13.328 -14.939 30.833 1.00 86.56 579 SER A C 1
ATOM 4625 O O . SER A 1 579 ? -13.554 -13.977 31.567 1.00 86.56 579 SER A O 1
ATOM 4627 N N . LYS A 1 580 ? -13.810 -15.020 29.585 1.00 85.62 580 LYS A N 1
ATOM 4628 C CA . LYS A 1 580 ? -14.714 -14.029 28.983 1.00 85.62 580 LYS A CA 1
ATOM 4629 C C . LYS A 1 580 ? -16.126 -14.062 29.594 1.00 85.62 580 LYS A C 1
ATOM 4631 O O . LYS A 1 580 ? -16.778 -13.025 29.680 1.00 85.62 580 LYS A O 1
ATOM 4636 N N . GLY A 1 581 ? -16.586 -15.240 30.017 1.00 86.69 581 GLY A N 1
ATOM 4637 C CA . GLY A 1 581 ? -17.984 -15.490 30.378 1.00 86.69 581 GLY A CA 1
ATOM 4638 C C . GLY A 1 581 ? -18.930 -15.519 29.167 1.00 86.69 581 GLY A C 1
ATOM 4639 O O . GLY A 1 581 ? -18.509 -15.344 28.018 1.00 86.69 581 GLY A O 1
ATOM 4640 N N . TYR A 1 582 ? -20.220 -15.737 29.435 1.00 90.88 582 TYR A N 1
ATOM 4641 C CA . TYR A 1 582 ? -21.283 -15.828 28.429 1.00 90.88 582 TYR A CA 1
ATOM 4642 C C . TYR A 1 582 ? -22.316 -14.714 28.613 1.00 90.88 582 TYR A C 1
ATOM 4644 O O . TYR A 1 582 ? -22.712 -14.412 29.737 1.00 90.88 582 TYR A O 1
ATOM 4652 N N . PHE A 1 583 ? -22.782 -14.131 27.504 1.00 92.69 583 PHE A N 1
ATOM 4653 C CA . PHE A 1 583 ? -23.790 -13.071 27.510 1.00 92.69 583 PHE A CA 1
ATOM 4654 C C . PHE A 1 583 ? -24.920 -13.371 26.509 1.00 92.69 583 PHE A C 1
ATOM 4656 O O . PHE A 1 583 ? -24.637 -13.818 25.394 1.00 92.69 583 PHE A O 1
ATOM 4663 N N . PRO A 1 584 ? -26.195 -13.136 26.872 1.00 92.19 584 PRO A N 1
ATOM 4664 C CA . PRO A 1 584 ? -27.340 -13.405 26.007 1.00 92.19 584 PRO A CA 1
ATOM 4665 C C . PRO A 1 584 ? -27.518 -12.293 24.958 1.00 92.19 584 PRO A C 1
ATOM 4667 O O . PRO A 1 584 ? -28.353 -11.400 25.115 1.00 92.19 584 PRO A O 1
ATOM 4670 N N . TYR A 1 585 ? -26.736 -12.329 23.875 1.00 88.56 585 TYR A N 1
ATOM 4671 C CA . TYR A 1 585 ? -26.690 -11.274 22.849 1.00 88.56 585 TYR A CA 1
ATOM 4672 C C . TYR A 1 585 ? -28.064 -10.892 22.286 1.00 88.56 585 TYR A C 1
ATOM 4674 O O . TYR A 1 585 ? -28.369 -9.707 22.166 1.00 88.56 585 TYR A O 1
ATOM 4682 N N . LEU A 1 586 ? -28.933 -11.867 21.992 1.00 88.06 586 LEU A N 1
ATOM 4683 C CA . LEU A 1 586 ? -30.266 -11.581 21.443 1.00 88.06 586 LEU A CA 1
ATOM 4684 C C . LEU A 1 586 ? -31.208 -10.939 22.474 1.00 88.06 586 LEU A C 1
ATOM 4686 O O . LEU A 1 586 ? -32.213 -10.338 22.093 1.00 88.06 586 LEU A O 1
ATOM 4690 N N . PHE A 1 587 ? -30.895 -11.048 23.770 1.00 91.19 587 PHE A N 1
ATOM 4691 C CA . PHE A 1 587 ? -31.658 -10.411 24.842 1.00 91.19 587 PHE A CA 1
ATOM 4692 C C . PHE A 1 587 ? -31.343 -8.911 24.944 1.00 91.19 587 PHE A C 1
ATOM 4694 O O . PHE A 1 587 ? -32.122 -8.169 25.546 1.00 91.19 587 PHE A O 1
ATOM 4701 N N . ASN A 1 588 ? -30.256 -8.442 24.312 1.00 91.94 588 ASN A N 1
ATOM 4702 C CA . ASN A 1 588 ? -29.883 -7.032 24.225 1.00 91.94 588 ASN A CA 1
ATOM 4703 C C . ASN A 1 588 ? -30.834 -6.236 23.316 1.00 91.94 588 ASN A C 1
ATOM 4705 O O . ASN A 1 588 ? -30.527 -5.945 22.161 1.00 91.94 588 ASN A O 1
ATOM 4709 N N . GLN A 1 589 ? -32.006 -5.896 23.850 1.00 88.81 589 GLN A N 1
ATOM 4710 C CA . GLN A 1 589 ? -33.063 -5.164 23.159 1.00 88.81 589 GLN A CA 1
ATOM 4711 C C . GLN A 1 589 ? -33.666 -4.097 24.076 1.00 88.81 589 GLN A C 1
ATOM 4713 O O . GLN A 1 589 ? -33.820 -4.358 25.271 1.00 88.81 589 GLN A O 1
ATOM 4718 N N . PRO A 1 590 ? -34.129 -2.950 23.539 1.00 89.62 590 PRO A N 1
ATOM 4719 C CA . PRO A 1 590 ? -34.764 -1.904 24.342 1.00 89.62 590 PRO A CA 1
ATOM 4720 C C . PRO A 1 590 ? -35.940 -2.381 25.202 1.00 89.62 590 PRO A C 1
ATOM 4722 O O . PRO A 1 590 ? -36.131 -1.890 26.309 1.00 89.62 590 PRO A O 1
ATOM 4725 N N . VAL A 1 591 ? -36.693 -3.382 24.731 1.00 89.31 591 VAL A N 1
ATOM 4726 C CA . VAL A 1 591 ? -37.814 -3.994 25.471 1.00 89.31 591 VAL A CA 1
ATOM 4727 C C . VAL A 1 591 ? -37.378 -4.724 26.750 1.00 89.31 591 VAL A C 1
ATOM 4729 O O . VAL A 1 591 ? -38.206 -5.004 27.616 1.00 89.31 591 VAL A O 1
ATOM 4732 N N . ASN A 1 592 ? -36.092 -5.053 26.875 1.00 91.31 592 ASN A N 1
ATOM 4733 C CA . ASN A 1 592 ? -35.527 -5.766 28.015 1.00 91.31 592 ASN A CA 1
ATOM 4734 C C . ASN A 1 592 ? -34.749 -4.860 28.979 1.00 91.31 592 ASN A C 1
ATOM 4736 O O . ASN A 1 592 ? -34.288 -5.337 30.013 1.00 91.31 592 ASN A O 1
ATOM 4740 N N . TYR A 1 593 ? -34.624 -3.566 28.682 1.00 91.12 593 TYR A N 1
ATOM 4741 C CA . TYR A 1 593 ? -33.944 -2.620 29.568 1.00 91.12 593 TYR A CA 1
ATOM 4742 C C . TYR A 1 593 ? -34.722 -2.464 30.880 1.00 91.12 593 TYR A C 1
ATOM 4744 O O . TYR A 1 593 ? -35.949 -2.367 30.868 1.00 91.12 593 TYR A O 1
ATOM 4752 N N . GLY A 1 594 ? -34.022 -2.450 32.016 1.00 91.50 594 GLY A N 1
ATOM 4753 C CA . GLY A 1 594 ? -34.657 -2.416 33.339 1.00 91.50 594 GLY A CA 1
ATOM 4754 C C . GLY A 1 594 ? -35.172 -3.763 33.848 1.00 91.50 594 GLY A C 1
ATOM 4755 O O . GLY A 1 594 ? -35.692 -3.813 34.962 1.00 91.50 594 GLY A O 1
ATOM 4756 N N . LYS A 1 595 ? -35.062 -4.854 33.073 1.00 94.00 595 LYS A N 1
ATOM 4757 C CA . LYS A 1 595 ? -35.542 -6.171 33.513 1.00 94.00 595 LYS A CA 1
ATOM 4758 C C . LYS A 1 595 ? -34.574 -6.831 34.491 1.00 94.00 595 LYS A C 1
ATOM 4760 O O . LYS A 1 595 ? -33.375 -6.940 34.233 1.00 94.00 595 LYS A O 1
ATOM 4765 N N . VAL A 1 596 ? -35.158 -7.362 35.561 1.00 95.75 596 VAL A N 1
ATOM 4766 C CA . VAL A 1 596 ? -34.523 -8.290 36.497 1.00 95.75 596 VAL A CA 1
ATOM 4767 C C . VAL A 1 596 ? -35.289 -9.606 36.426 1.00 95.75 596 VAL A C 1
ATOM 4769 O O . VAL A 1 596 ? -36.507 -9.623 36.612 1.00 95.75 596 VAL A O 1
ATOM 4772 N N . LEU A 1 597 ? -34.592 -10.690 36.107 1.00 94.69 597 LEU A N 1
ATOM 4773 C CA . LEU A 1 597 ? -35.142 -12.039 36.035 1.00 94.69 597 LEU A CA 1
ATOM 4774 C C . LEU A 1 597 ? -34.694 -12.854 37.257 1.00 94.69 597 LEU A C 1
ATOM 4776 O O . LEU A 1 597 ? -33.583 -12.646 37.750 1.00 94.69 597 LEU A O 1
ATOM 4780 N N . PRO A 1 598 ? -35.522 -13.800 37.735 1.00 93.25 598 PRO A N 1
ATOM 4781 C CA . PRO A 1 598 ? -35.147 -14.686 38.835 1.00 93.25 598 PRO A CA 1
ATOM 4782 C C . PRO A 1 598 ? -34.064 -15.708 38.446 1.00 93.25 598 PRO A C 1
ATOM 4784 O O . PRO A 1 598 ? -33.398 -16.221 39.333 1.00 93.25 598 PRO A O 1
ATOM 4787 N N . GLY A 1 599 ? -33.885 -15.969 37.148 1.00 93.81 599 GLY A N 1
ATOM 4788 C CA . GLY A 1 599 ? -32.871 -16.859 36.580 1.00 93.81 599 GLY A CA 1
ATOM 4789 C C . GLY A 1 599 ? -32.276 -16.278 35.292 1.00 93.81 599 GLY A C 1
ATOM 4790 O O . GLY A 1 599 ? -32.681 -15.196 34.848 1.00 93.81 599 GLY A O 1
ATOM 4791 N N . LEU A 1 600 ? -31.344 -16.998 34.668 1.00 95.19 600 LEU A N 1
ATOM 4792 C CA . LEU A 1 600 ? -30.734 -16.593 33.399 1.00 95.19 600 LEU A CA 1
ATOM 4793 C C . LEU A 1 600 ? -31.768 -16.542 32.259 1.00 95.19 600 LEU A C 1
ATOM 4795 O O . LEU A 1 600 ? -32.747 -17.293 32.266 1.00 95.19 600 LEU A O 1
ATOM 4799 N N . PRO A 1 601 ? -31.556 -15.698 31.229 1.00 95.00 601 PRO A N 1
ATOM 4800 C CA . PRO A 1 601 ? -32.356 -15.756 30.014 1.00 95.00 601 PRO A CA 1
ATOM 4801 C C . PRO A 1 601 ? -32.330 -17.151 29.373 1.00 95.00 601 PRO A C 1
ATOM 4803 O O . PRO A 1 601 ? -31.349 -17.880 29.526 1.00 95.00 601 PRO A O 1
ATOM 4806 N N . PRO A 1 602 ? -33.375 -17.531 28.624 1.00 92.69 602 PRO A N 1
ATOM 4807 C CA . PRO A 1 602 ? -33.399 -18.795 27.895 1.00 92.69 602 PRO A CA 1
ATOM 4808 C C . PRO A 1 602 ? -32.175 -19.013 26.986 1.00 92.69 602 PRO A C 1
ATOM 4810 O O . PRO A 1 602 ? -31.621 -18.062 26.423 1.00 92.69 602 PRO A O 1
ATOM 4813 N N . VAL A 1 603 ? -31.770 -20.276 26.824 1.00 91.69 603 VAL A N 1
ATOM 4814 C CA . VAL A 1 603 ? -30.566 -20.706 26.085 1.00 91.69 603 VAL A CA 1
ATOM 4815 C C . VAL A 1 603 ? -30.496 -20.127 24.667 1.00 91.69 603 VAL A C 1
ATOM 4817 O O . VAL A 1 603 ? -29.422 -19.761 24.186 1.00 91.69 603 VAL A O 1
ATOM 4820 N N . GLU A 1 604 ? -31.634 -19.999 23.988 1.00 89.69 604 GLU A N 1
ATOM 4821 C CA . GLU A 1 604 ? -31.726 -19.453 22.635 1.00 89.69 604 GLU A CA 1
ATOM 4822 C C . GLU A 1 604 ? -31.167 -18.029 22.511 1.00 89.69 604 GLU A C 1
ATOM 4824 O O . GLU A 1 604 ? -30.654 -17.676 21.447 1.00 89.69 604 GLU A O 1
ATOM 4829 N N . PHE A 1 605 ? -31.180 -17.234 23.588 1.00 90.19 605 PHE A N 1
ATOM 4830 C CA . PHE A 1 605 ? -30.658 -15.868 23.566 1.00 90.19 605 PHE A CA 1
ATOM 4831 C C . PHE A 1 605 ? -29.122 -15.790 23.510 1.00 90.19 605 PHE A C 1
ATOM 4833 O O . PHE A 1 605 ? -28.588 -14.718 23.216 1.00 90.19 605 PHE A O 1
ATOM 4840 N N . TYR A 1 606 ? -28.420 -16.904 23.747 1.00 91.12 606 TYR A N 1
ATOM 4841 C CA . TYR A 1 606 ? -26.953 -17.018 23.724 1.00 91.12 606 TYR A CA 1
ATOM 4842 C C . TYR A 1 606 ? -26.395 -17.537 22.385 1.00 91.12 606 TYR A C 1
ATOM 4844 O O . TYR A 1 606 ? -25.182 -17.608 22.205 1.00 91.12 606 TYR A O 1
ATOM 4852 N N . GLU A 1 607 ? -27.265 -17.915 21.443 1.00 87.00 607 GLU A N 1
ATOM 4853 C CA . GLU A 1 607 ? -26.907 -18.447 20.118 1.00 87.00 607 GLU A CA 1
ATOM 4854 C C . GLU A 1 607 ? -25.906 -19.637 20.105 1.00 87.00 607 GLU A C 1
ATOM 4856 O O . GLU A 1 607 ? -24.939 -19.635 19.332 1.00 87.00 607 GLU A O 1
ATOM 4861 N N . PRO A 1 608 ? -26.151 -20.730 20.859 1.00 87.69 608 PRO A N 1
ATOM 4862 C CA . PRO A 1 608 ? -25.228 -21.873 20.958 1.00 87.69 608 PRO A CA 1
ATOM 4863 C C . PRO A 1 608 ? -24.921 -22.559 19.615 1.00 87.69 608 PRO A C 1
ATOM 4865 O O . PRO A 1 608 ? -23.890 -23.213 19.461 1.00 87.69 608 PRO A O 1
ATOM 4868 N N . ARG A 1 609 ? -25.776 -22.378 18.598 1.00 84.38 609 ARG A N 1
ATOM 4869 C CA . ARG A 1 609 ? -25.570 -22.895 17.231 1.00 84.38 609 ARG A CA 1
ATOM 4870 C C . ARG A 1 609 ? -24.316 -22.350 16.533 1.00 84.38 609 ARG A C 1
ATOM 4872 O O . ARG A 1 609 ? -23.833 -22.989 15.604 1.00 84.38 609 ARG A O 1
ATOM 4879 N N . PHE A 1 610 ? -23.819 -21.179 16.938 1.00 83.38 610 PHE A N 1
ATOM 4880 C CA . PHE A 1 610 ? -22.616 -20.562 16.364 1.00 83.38 610 PHE A CA 1
ATOM 4881 C C . PHE A 1 610 ? -21.346 -20.844 17.181 1.00 83.38 610 PHE A C 1
ATOM 4883 O O . PHE A 1 610 ? -20.248 -20.438 16.787 1.00 83.38 610 PHE A O 1
ATOM 4890 N N . MET A 1 611 ? -21.470 -21.556 18.304 1.00 86.06 611 MET A N 1
ATOM 4891 C CA . MET A 1 611 ? -20.334 -22.003 19.104 1.00 86.06 611 MET A CA 1
ATOM 4892 C C . MET A 1 611 ? -19.642 -23.205 18.441 1.00 86.06 611 MET A C 1
ATOM 4894 O O . MET A 1 611 ? -20.231 -23.937 17.646 1.00 86.06 611 MET A O 1
ATOM 4898 N N . SER A 1 612 ? -18.359 -23.418 18.750 1.00 85.50 612 SER A N 1
ATOM 4899 C CA . SER A 1 612 ? -17.677 -24.657 18.352 1.00 85.50 612 SER A CA 1
ATOM 4900 C C . SER A 1 612 ? -18.261 -25.844 19.120 1.00 85.50 612 SER A C 1
ATOM 4902 O O . SER A 1 612 ? -18.821 -25.655 20.192 1.00 85.50 612 SER A O 1
ATOM 4904 N N . VAL A 1 613 ? -18.074 -27.073 18.625 1.00 86.44 613 VAL A N 1
ATOM 4905 C CA . VAL A 1 613 ? -18.554 -28.289 19.317 1.00 86.44 613 VAL A CA 1
ATOM 4906 C C . VAL A 1 613 ? -18.098 -28.317 20.780 1.00 86.44 613 VAL A C 1
ATOM 4908 O O . VAL A 1 613 ? -18.906 -28.526 21.676 1.00 86.44 613 VAL A O 1
ATOM 4911 N N . LYS A 1 614 ? -16.816 -28.017 21.022 1.00 87.44 614 LYS A N 1
ATOM 4912 C CA . LYS A 1 614 ? -16.255 -27.926 22.372 1.00 87.44 614 LYS A CA 1
ATOM 4913 C C . LYS A 1 614 ? -16.844 -26.763 23.182 1.00 87.44 614 LYS A C 1
ATOM 4915 O O . LYS A 1 614 ? -17.260 -26.975 24.309 1.00 87.44 614 LYS A O 1
ATOM 4920 N N . GLY A 1 615 ? -16.899 -25.559 22.607 1.00 86.62 615 GLY A N 1
ATOM 4921 C CA . GLY A 1 615 ? -17.399 -24.378 23.321 1.00 86.62 615 GLY A CA 1
ATOM 4922 C C . GLY A 1 615 ? -18.892 -24.459 23.641 1.00 86.62 615 GLY A C 1
ATOM 4923 O O . GLY A 1 615 ? -19.332 -23.922 24.645 1.00 86.62 615 GLY A O 1
ATOM 4924 N N . ARG A 1 616 ? -19.668 -25.168 22.815 1.00 89.25 616 ARG A N 1
ATOM 4925 C CA . ARG A 1 616 ? -21.080 -25.441 23.076 1.00 89.25 616 ARG A CA 1
ATOM 4926 C C . ARG A 1 616 ? -21.261 -26.357 24.285 1.00 89.25 616 ARG A C 1
ATOM 4928 O O . ARG A 1 616 ? -22.104 -26.058 25.115 1.00 89.25 616 ARG A O 1
ATOM 4935 N N . ALA A 1 617 ? -20.463 -27.420 24.393 1.00 90.69 617 ALA A N 1
ATOM 4936 C CA . ALA A 1 617 ? -20.502 -28.308 25.554 1.00 90.69 617 ALA A CA 1
ATOM 4937 C C . ALA A 1 617 ? -20.128 -27.560 26.848 1.00 90.69 617 ALA A C 1
ATOM 4939 O O . ALA A 1 617 ? -20.848 -27.655 27.833 1.00 90.69 617 ALA A O 1
ATOM 4940 N N . GLU A 1 618 ? -19.064 -26.746 26.810 1.00 90.62 618 GLU A N 1
ATOM 4941 C CA . GLU A 1 618 ? -18.648 -25.893 27.940 1.00 90.62 618 GLU A CA 1
ATOM 4942 C C . GLU A 1 618 ? -19.734 -24.870 28.331 1.00 90.62 618 GLU A C 1
ATOM 4944 O O . GLU A 1 618 ? -19.904 -24.552 29.505 1.00 90.62 618 GLU A O 1
ATOM 4949 N N . PHE A 1 619 ? -20.473 -24.334 27.355 1.00 93.31 619 PHE A N 1
ATOM 4950 C CA . PHE A 1 619 ? -21.593 -23.426 27.604 1.00 93.31 619 PHE A CA 1
ATOM 4951 C C . PHE A 1 619 ? -22.807 -24.139 28.209 1.00 93.31 619 PHE A C 1
ATOM 4953 O O . PHE A 1 619 ? -23.414 -23.601 29.128 1.00 93.31 619 PHE A O 1
ATOM 4960 N N . GLU A 1 620 ? -23.177 -25.315 27.696 1.00 93.25 620 GLU A N 1
ATOM 4961 C CA . GLU A 1 620 ? -24.324 -26.091 28.187 1.00 93.25 620 GLU A CA 1
ATOM 4962 C C . GLU A 1 620 ? -24.111 -26.525 29.648 1.00 93.25 620 GLU A C 1
ATOM 4964 O O . GLU A 1 620 ? -25.024 -26.390 30.459 1.00 93.25 620 GLU A O 1
ATOM 4969 N N . GLU A 1 621 ? -22.893 -26.946 30.003 1.00 94.12 621 GLU A N 1
ATOM 4970 C CA . GLU A 1 621 ? -22.500 -27.243 31.388 1.00 94.12 621 GLU A CA 1
ATOM 4971 C C . GLU A 1 621 ? -22.609 -25.999 32.285 1.00 94.12 621 GLU A C 1
ATOM 4973 O O . GLU A 1 621 ? -23.318 -26.018 33.291 1.00 94.12 621 GLU A O 1
ATOM 4978 N N . TRP A 1 622 ? -22.009 -24.876 31.868 1.00 94.38 622 TRP A N 1
ATOM 4979 C CA . TRP A 1 622 ? -22.100 -23.610 32.603 1.00 94.38 622 TRP A CA 1
ATOM 4980 C C . TRP A 1 622 ? -23.548 -23.131 32.780 1.00 94.38 622 TRP A C 1
ATOM 4982 O O . TRP A 1 622 ? -23.913 -22.651 33.854 1.00 94.38 622 TRP A O 1
ATOM 4992 N N . TYR A 1 623 ? -24.382 -23.244 31.744 1.00 94.69 623 TYR A N 1
ATOM 4993 C CA . TYR A 1 623 ? -25.763 -22.773 31.782 1.00 94.69 623 TYR A CA 1
ATOM 4994 C C . TYR A 1 623 ? -26.587 -23.556 32.802 1.00 94.69 623 TYR A C 1
ATOM 4996 O O . TYR A 1 623 ? -27.299 -22.948 33.597 1.00 94.69 623 TYR A O 1
ATOM 5004 N N . GLU A 1 624 ? -26.472 -24.886 32.822 1.00 95.31 624 GLU A N 1
ATOM 5005 C CA . GLU A 1 624 ? -27.215 -25.715 33.775 1.00 95.31 624 GLU A CA 1
ATOM 5006 C C . GLU A 1 624 ? -26.812 -25.457 35.229 1.00 95.31 624 GLU A C 1
ATOM 5008 O O . GLU A 1 624 ? -27.677 -25.442 36.105 1.00 95.31 624 GLU A O 1
ATOM 5013 N N . GLU A 1 625 ? -25.531 -25.184 35.483 1.00 95.31 625 GLU A N 1
ATOM 5014 C CA . GLU A 1 625 ? -25.039 -24.803 36.812 1.00 95.31 625 GLU A CA 1
ATOM 5015 C C . GLU A 1 625 ? -25.557 -23.432 37.276 1.00 95.31 625 GLU A C 1
ATOM 5017 O O . GLU A 1 625 ? -25.730 -23.212 38.475 1.00 95.31 625 GLU A O 1
ATOM 5022 N N . HIS A 1 626 ? -25.808 -22.504 36.345 1.00 93.25 626 HIS A N 1
ATOM 5023 C CA . HIS A 1 626 ? -26.091 -21.100 36.662 1.00 93.25 626 HIS A CA 1
ATOM 5024 C C . HIS A 1 626 ? -27.522 -20.651 36.341 1.00 93.25 626 HIS A C 1
ATOM 5026 O O . HIS A 1 626 ? -27.855 -19.506 36.649 1.00 93.25 626 HIS A O 1
ATOM 5032 N N . LYS A 1 627 ? -28.380 -21.499 35.760 1.00 93.44 627 LYS A N 1
ATOM 5033 C CA . LYS A 1 627 ? -29.722 -21.129 35.263 1.00 93.44 627 LYS A CA 1
ATOM 5034 C C . LYS A 1 627 ? -30.623 -20.443 36.292 1.00 93.44 627 LYS A C 1
ATOM 5036 O O . LYS A 1 627 ? -31.415 -19.585 35.914 1.00 93.44 627 LYS A O 1
ATOM 5041 N N . ASP A 1 628 ? -30.463 -20.766 37.573 1.00 94.31 628 ASP A N 1
ATOM 5042 C CA . ASP A 1 628 ? -31.254 -20.207 38.677 1.00 94.31 628 ASP A CA 1
ATOM 5043 C C . ASP A 1 628 ? -30.623 -18.938 39.289 1.00 94.31 628 ASP A C 1
ATOM 5045 O O . ASP A 1 628 ? -31.102 -18.411 40.292 1.00 94.31 628 ASP A O 1
ATOM 5049 N N . THR A 1 629 ? -29.534 -18.429 38.703 1.00 93.69 629 THR A N 1
ATOM 5050 C CA . THR A 1 629 ? -28.870 -17.200 39.157 1.00 93.69 629 THR A CA 1
ATOM 5051 C C . THR A 1 629 ? -29.678 -15.976 38.717 1.00 93.69 629 THR A C 1
ATOM 5053 O O . THR A 1 629 ? -29.948 -15.836 37.520 1.00 93.69 629 THR A O 1
ATOM 5056 N N . PRO A 1 630 ? -30.013 -15.041 39.630 1.00 94.94 630 PRO A N 1
ATOM 5057 C CA . PRO A 1 630 ? -30.712 -13.814 39.268 1.00 94.94 630 PRO A CA 1
ATOM 5058 C C . PRO A 1 630 ? -29.963 -13.018 38.198 1.00 94.94 630 PRO A C 1
ATOM 5060 O O . PRO A 1 630 ? -28.756 -12.796 38.301 1.00 94.94 630 PRO A O 1
ATOM 5063 N N . PHE A 1 631 ? -30.691 -12.542 37.190 1.00 96.12 631 PHE A N 1
ATOM 5064 C CA . PHE A 1 631 ? -30.120 -11.811 36.063 1.00 96.12 631 PHE A CA 1
ATOM 5065 C C . PHE A 1 631 ? -30.675 -10.389 36.005 1.00 96.12 631 PHE A C 1
ATOM 5067 O O . PHE A 1 631 ? -31.849 -10.176 35.697 1.00 96.12 631 PHE A O 1
ATOM 5074 N N . ASN A 1 632 ? -29.822 -9.399 36.269 1.00 96.00 632 ASN A N 1
ATOM 5075 C CA . ASN A 1 632 ? -30.129 -7.988 36.054 1.00 96.00 632 ASN A CA 1
ATOM 5076 C C . ASN A 1 632 ? -29.498 -7.536 34.736 1.00 96.00 632 ASN A C 1
ATOM 5078 O O . ASN A 1 632 ? -28.279 -7.388 34.649 1.00 96.00 632 ASN A O 1
ATOM 5082 N N . PHE A 1 633 ? -30.329 -7.290 33.720 1.00 94.56 633 PHE A N 1
ATOM 5083 C CA . PHE A 1 633 ? -29.836 -6.972 32.380 1.00 94.56 633 PHE A CA 1
ATOM 5084 C C . PHE A 1 633 ? -28.892 -5.761 32.373 1.00 94.56 633 PHE A C 1
ATOM 5086 O O . PHE A 1 633 ? -27.849 -5.787 31.721 1.00 94.56 633 PHE A O 1
ATOM 5093 N N . ASP A 1 634 ? -29.239 -4.713 33.119 1.00 93.31 634 ASP A N 1
ATOM 5094 C CA . ASP A 1 634 ? -28.548 -3.425 33.062 1.00 93.31 634 ASP A CA 1
ATOM 5095 C C . ASP A 1 634 ? -27.165 -3.472 33.718 1.00 93.31 634 ASP A C 1
ATOM 5097 O O . ASP A 1 634 ? -26.264 -2.725 33.331 1.00 93.31 634 ASP A O 1
ATOM 5101 N N . GLU A 1 635 ? -27.005 -4.343 34.713 1.00 94.69 635 GLU A N 1
ATOM 5102 C CA . GLU A 1 635 ? -25.736 -4.591 35.392 1.00 94.69 635 GLU A CA 1
ATOM 5103 C C . GLU A 1 635 ? -24.876 -5.578 34.600 1.00 94.69 635 GLU A C 1
ATOM 5105 O O . GLU A 1 635 ? -23.689 -5.319 34.384 1.00 94.69 635 GLU A O 1
ATOM 5110 N N . GLU A 1 636 ? -25.473 -6.665 34.105 1.00 94.94 636 GLU A N 1
ATOM 5111 C CA . GLU A 1 636 ? -24.746 -7.735 33.420 1.00 94.94 636 GLU A CA 1
ATOM 5112 C C . GLU A 1 636 ? -24.186 -7.293 32.060 1.00 94.94 636 GLU A C 1
ATOM 5114 O O . GLU A 1 636 ? -23.042 -7.624 31.753 1.00 94.94 636 GLU A O 1
ATOM 5119 N N . ILE A 1 637 ? -24.891 -6.459 31.278 1.00 94.69 637 ILE A N 1
ATOM 5120 C CA . ILE A 1 637 ? -24.341 -5.934 30.009 1.00 94.69 637 ILE A CA 1
ATOM 5121 C C . ILE A 1 637 ? -23.111 -5.042 30.233 1.00 94.69 637 ILE A C 1
ATOM 5123 O O . ILE A 1 637 ? -22.132 -5.102 29.488 1.00 94.69 637 ILE A O 1
ATOM 5127 N N . VAL A 1 638 ? -23.126 -4.228 31.294 1.00 95.38 638 VAL A N 1
ATOM 5128 C CA . VAL A 1 638 ? -21.987 -3.372 31.649 1.00 95.38 638 VAL A CA 1
ATOM 5129 C C . VAL A 1 638 ? -20.840 -4.218 32.188 1.00 95.38 638 VAL A C 1
ATOM 5131 O O . VAL A 1 638 ? -19.690 -3.982 31.827 1.00 95.38 638 VAL A O 1
ATOM 5134 N N . LYS A 1 639 ? -21.131 -5.199 33.046 1.00 95.25 639 LYS A N 1
ATOM 5135 C CA . LYS A 1 639 ? -20.138 -6.122 33.605 1.00 95.25 639 LYS A CA 1
ATOM 5136 C C . LYS A 1 639 ? -19.447 -6.932 32.509 1.00 95.25 639 LYS A C 1
ATOM 5138 O O . LYS A 1 639 ? -18.222 -7.015 32.528 1.00 95.25 639 LYS A O 1
ATOM 5143 N N . TYR A 1 640 ? -20.202 -7.439 31.536 1.00 95.19 640 TYR A N 1
ATOM 5144 C CA . TYR A 1 640 ? -19.670 -8.167 30.387 1.00 95.19 640 TYR A CA 1
ATOM 5145 C C . TYR A 1 640 ? -18.729 -7.295 29.545 1.00 95.19 640 TYR A C 1
ATOM 5147 O O . TYR A 1 640 ? -17.560 -7.634 29.375 1.00 95.19 640 TYR A O 1
ATOM 5155 N N . CYS A 1 641 ? -19.177 -6.103 29.141 1.00 96.12 641 CYS A N 1
ATOM 5156 C CA . CYS A 1 641 ? -18.353 -5.176 28.360 1.00 96.12 641 CYS A CA 1
ATOM 5157 C C . CYS A 1 641 ? -17.097 -4.708 29.135 1.00 96.12 641 CYS A C 1
ATOM 5159 O O . CYS A 1 641 ? -16.008 -4.580 28.575 1.00 96.12 641 CYS A O 1
ATOM 5161 N N . LYS A 1 642 ? -17.195 -4.501 30.460 1.00 96.38 642 LYS A N 1
ATOM 5162 C CA . LYS A 1 642 ? -16.022 -4.217 31.312 1.00 96.38 642 LYS A CA 1
ATOM 5163 C C . LYS A 1 642 ? -15.034 -5.383 31.344 1.00 96.38 642 LYS A C 1
ATOM 5165 O O . LYS A 1 642 ? -13.829 -5.130 31.341 1.00 96.38 642 LYS A O 1
ATOM 5170 N N . ASN A 1 643 ? -15.530 -6.619 31.394 1.00 96.25 643 ASN A N 1
ATOM 5171 C CA . ASN A 1 643 ? -14.698 -7.818 31.375 1.00 96.25 643 ASN A CA 1
ATOM 5172 C C . ASN A 1 643 ? -13.912 -7.913 30.060 1.00 96.25 643 ASN A C 1
ATOM 5174 O O . ASN A 1 643 ? -12.696 -8.091 30.089 1.00 96.25 643 ASN A O 1
ATOM 5178 N N . ASP A 1 644 ? -14.569 -7.672 28.923 1.00 96.69 644 ASP A N 1
ATOM 5179 C CA . ASP A 1 644 ? -13.933 -7.662 27.600 1.00 96.69 644 ASP A CA 1
ATOM 5180 C C . ASP A 1 644 ? -12.803 -6.629 27.507 1.00 96.69 644 ASP A C 1
ATOM 5182 O O . ASP A 1 644 ? -11.685 -6.950 27.085 1.00 96.69 644 ASP A O 1
ATOM 5186 N N . VAL A 1 645 ? -13.048 -5.406 27.991 1.00 97.19 645 VAL A N 1
ATOM 5187 C CA . VAL A 1 645 ? -12.019 -4.358 28.068 1.00 97.19 645 VAL A CA 1
ATOM 5188 C C . VAL A 1 645 ? -10.874 -4.764 28.995 1.00 97.19 645 VAL A C 1
ATOM 5190 O O . VAL A 1 645 ? -9.714 -4.528 28.659 1.00 97.19 645 VAL A O 1
ATOM 5193 N N . GLN A 1 646 ? -11.161 -5.371 30.148 1.00 96.56 646 GLN A N 1
ATOM 5194 C CA . GLN A 1 646 ? -10.132 -5.783 31.103 1.00 96.56 646 GLN A CA 1
ATOM 5195 C C . GLN A 1 646 ? -9.249 -6.909 30.541 1.00 96.56 646 GLN A C 1
ATOM 5197 O O . GLN A 1 646 ? -8.024 -6.793 30.604 1.00 96.56 646 GLN A O 1
ATOM 5202 N N . ILE A 1 647 ? -9.841 -7.931 29.909 1.00 97.19 647 ILE A N 1
ATOM 5203 C CA . ILE A 1 647 ? -9.110 -8.995 29.199 1.00 97.19 647 ILE A CA 1
ATOM 5204 C C . ILE A 1 647 ? -8.213 -8.387 28.124 1.00 97.19 647 ILE A C 1
ATOM 5206 O O . ILE A 1 647 ? -7.033 -8.730 28.027 1.00 97.19 647 ILE A O 1
ATOM 5210 N N . LEU A 1 648 ? -8.751 -7.464 27.322 1.00 97.50 648 LEU A N 1
ATOM 5211 C CA . LEU A 1 648 ? -7.990 -6.836 26.250 1.00 97.50 648 LEU A CA 1
ATOM 5212 C C . LEU A 1 648 ? -6.834 -5.985 26.788 1.00 97.50 648 LEU A C 1
ATOM 5214 O O . LEU A 1 648 ? -5.743 -6.025 26.223 1.00 97.50 648 LEU A O 1
ATOM 5218 N N . VAL A 1 649 ? -7.041 -5.242 27.878 1.00 97.25 649 VAL A N 1
ATOM 5219 C CA . VAL A 1 649 ? -5.986 -4.462 28.544 1.00 97.25 649 VAL A CA 1
ATOM 5220 C C . VAL A 1 649 ? -4.865 -5.377 29.023 1.00 97.25 649 VAL A C 1
ATOM 5222 O O . VAL A 1 649 ? -3.705 -5.126 28.698 1.00 97.25 649 VAL A O 1
ATOM 5225 N N . GLU A 1 650 ? -5.195 -6.445 29.752 1.00 96.81 650 GLU A N 1
ATOM 5226 C CA . GLU A 1 650 ? -4.205 -7.401 30.256 1.00 96.81 650 GLU A CA 1
ATOM 5227 C C . GLU A 1 650 ? -3.438 -8.075 29.110 1.00 96.81 650 GLU A C 1
ATOM 5229 O O . GLU A 1 650 ? -2.209 -8.145 29.151 1.00 96.81 650 GLU A O 1
ATOM 5234 N N . ALA A 1 651 ? -4.134 -8.488 28.047 1.00 96.81 651 ALA A N 1
ATOM 5235 C CA . ALA A 1 651 ? -3.514 -9.100 26.876 1.00 96.81 651 ALA A CA 1
ATOM 5236 C C . ALA A 1 651 ? -2.604 -8.129 26.109 1.00 96.81 651 ALA A C 1
ATOM 5238 O O . ALA A 1 651 ? -1.499 -8.501 25.719 1.00 96.81 651 ALA A O 1
ATOM 5239 N N . VAL A 1 652 ? -3.037 -6.880 25.896 1.00 97.50 652 VAL A N 1
ATOM 5240 C CA . VAL A 1 652 ? -2.232 -5.846 25.224 1.00 97.50 652 VAL A CA 1
ATOM 5241 C C . VAL A 1 652 ? -0.977 -5.534 26.032 1.00 97.50 652 VAL A C 1
ATOM 5243 O O . VAL A 1 652 ? 0.103 -5.445 25.451 1.00 97.50 652 VAL A O 1
ATOM 5246 N N . VAL A 1 653 ? -1.094 -5.414 27.356 1.00 96.81 653 VAL A N 1
ATOM 5247 C CA . VAL A 1 653 ? 0.047 -5.192 28.254 1.00 96.81 653 VAL A CA 1
ATOM 5248 C C . VAL A 1 653 ? 1.017 -6.366 28.186 1.00 96.81 653 VAL A C 1
ATOM 5250 O O . VAL A 1 653 ? 2.190 -6.144 27.892 1.00 96.81 653 VAL A O 1
ATOM 5253 N N . LYS A 1 654 ? 0.536 -7.608 28.343 1.00 95.50 654 LYS A N 1
ATOM 5254 C CA . LYS A 1 654 ? 1.381 -8.806 28.218 1.00 95.50 654 LYS A CA 1
ATOM 5255 C C . LYS A 1 654 ? 2.058 -8.907 26.862 1.00 95.50 654 LYS A C 1
ATOM 5257 O O . LYS A 1 654 ? 3.243 -9.211 26.786 1.00 95.50 654 LYS A O 1
ATOM 5262 N N . TYR A 1 655 ? 1.340 -8.595 25.793 1.00 95.06 655 TYR A N 1
ATOM 5263 C CA . TYR A 1 655 ? 1.905 -8.593 24.455 1.00 95.06 655 TYR A CA 1
ATOM 5264 C C . TYR A 1 655 ? 2.987 -7.513 24.273 1.00 95.06 655 TYR A C 1
ATOM 5266 O O . TYR A 1 655 ? 4.020 -7.793 23.664 1.00 95.06 655 TYR A O 1
ATOM 5274 N N . ILE A 1 656 ? 2.792 -6.301 24.812 1.00 95.62 656 ILE A N 1
ATOM 5275 C CA . ILE A 1 656 ? 3.816 -5.243 24.805 1.00 95.62 656 ILE A CA 1
ATOM 5276 C C . ILE A 1 656 ? 5.049 -5.687 25.598 1.00 95.62 656 ILE A C 1
ATOM 5278 O O . ILE A 1 656 ? 6.149 -5.576 25.064 1.00 95.62 656 ILE A O 1
ATOM 5282 N N . GLU A 1 657 ? 4.875 -6.214 26.814 1.00 94.12 657 GLU A N 1
ATOM 5283 C CA . GLU A 1 657 ? 5.971 -6.710 27.664 1.00 94.12 657 GLU A CA 1
ATOM 5284 C C . GLU A 1 657 ? 6.802 -7.769 26.929 1.00 94.12 657 GLU A C 1
ATOM 5286 O O . GLU A 1 657 ? 8.012 -7.607 26.782 1.00 94.12 657 GLU A O 1
ATOM 5291 N N . LEU A 1 658 ? 6.144 -8.793 26.374 1.00 90.69 658 LEU A N 1
ATOM 5292 C CA . LEU A 1 658 ? 6.799 -9.861 25.613 1.00 90.69 658 LEU A CA 1
ATOM 5293 C C . LEU A 1 658 ? 7.556 -9.321 24.395 1.00 90.69 658 LEU A C 1
ATOM 5295 O O . LEU A 1 658 ? 8.693 -9.714 24.136 1.00 90.69 658 LEU A O 1
ATOM 5299 N N . CYS A 1 659 ? 6.945 -8.402 23.644 1.00 91.06 659 CYS A N 1
ATOM 5300 C CA . CYS A 1 659 ? 7.590 -7.784 22.489 1.00 91.06 659 CYS A CA 1
ATOM 5301 C C . CYS A 1 659 ? 8.808 -6.948 22.900 1.00 91.06 659 CYS A C 1
ATOM 5303 O O . CYS A 1 659 ? 9.856 -7.045 22.272 1.00 91.06 659 CYS A O 1
ATOM 5305 N N . GLN A 1 660 ? 8.709 -6.148 23.961 1.00 89.56 660 GLN A N 1
ATOM 5306 C CA . GLN A 1 660 ? 9.826 -5.327 24.426 1.00 89.56 660 GLN A CA 1
ATOM 5307 C C . GLN A 1 660 ? 10.970 -6.175 24.988 1.00 89.56 660 GLN A C 1
ATOM 5309 O O . GLN A 1 660 ? 12.128 -5.867 24.710 1.00 89.56 660 GLN A O 1
ATOM 5314 N N . GLU A 1 661 ? 10.659 -7.249 25.716 1.00 87.62 661 GLU A N 1
ATOM 5315 C CA . GLU A 1 661 ? 11.648 -8.195 26.239 1.00 87.62 661 GLU A CA 1
ATOM 5316 C C . GLU A 1 661 ? 12.395 -8.910 25.104 1.00 87.62 661 GLU A C 1
ATOM 5318 O O . GLU A 1 661 ? 13.623 -8.971 25.113 1.00 87.62 661 GLU A O 1
ATOM 5323 N N . LYS A 1 662 ? 11.667 -9.432 24.107 1.00 83.56 662 LYS A N 1
ATOM 5324 C CA . LYS A 1 662 ? 12.250 -10.277 23.052 1.00 83.56 662 LYS A CA 1
ATOM 5325 C C . LYS A 1 662 ? 12.750 -9.511 21.824 1.00 83.56 662 LYS A C 1
ATOM 5327 O O . LYS A 1 662 ? 13.547 -10.057 21.069 1.00 83.56 662 LYS A O 1
ATOM 5332 N N . MET A 1 663 ? 12.296 -8.276 21.592 1.00 84.69 663 MET A N 1
ATOM 5333 C CA . MET A 1 663 ? 12.558 -7.513 20.358 1.00 84.69 663 MET A CA 1
ATOM 5334 C C . MET A 1 663 ? 13.126 -6.112 20.636 1.00 84.69 663 MET A C 1
ATOM 5336 O O . MET A 1 663 ? 12.584 -5.093 20.198 1.00 84.69 663 MET A O 1
ATOM 5340 N N . SER A 1 664 ? 14.245 -6.057 21.362 1.00 84.62 664 SER A N 1
ATOM 5341 C CA . SER A 1 664 ? 15.068 -4.848 21.558 1.00 84.62 664 SER A CA 1
ATOM 5342 C C . SER A 1 664 ? 14.326 -3.633 22.142 1.00 84.62 664 SER A C 1
ATOM 5344 O O . SER A 1 664 ? 14.658 -2.487 21.832 1.00 84.62 664 SER A O 1
ATOM 5346 N N . GLY A 1 665 ? 13.314 -3.853 22.988 1.00 89.62 665 GLY A N 1
ATOM 5347 C CA . GLY A 1 665 ? 12.595 -2.786 23.694 1.00 89.62 665 GLY A CA 1
ATOM 5348 C C . GLY A 1 665 ? 11.579 -1.998 22.855 1.00 89.62 665 GLY A C 1
ATOM 5349 O O . GLY A 1 665 ? 11.028 -1.000 23.336 1.00 89.62 665 GLY A O 1
ATOM 5350 N N . TRP A 1 666 ? 11.301 -2.403 21.613 1.00 94.19 666 TRP A N 1
ATOM 5351 C CA . TRP A 1 666 ? 10.363 -1.697 20.734 1.00 94.19 666 TRP A CA 1
ATOM 5352 C C . TRP A 1 666 ? 8.903 -1.956 21.120 1.00 94.19 666 TRP A C 1
ATOM 5354 O O . TRP A 1 666 ? 8.487 -3.106 21.224 1.00 94.19 666 TRP A O 1
ATOM 5364 N N . ASN A 1 667 ? 8.084 -0.907 21.257 1.00 95.94 667 ASN A N 1
ATOM 5365 C CA . ASN A 1 667 ? 6.651 -1.078 21.520 1.00 95.94 667 ASN A CA 1
ATOM 5366 C C . ASN A 1 667 ? 5.873 -1.382 20.217 1.00 95.94 667 ASN A C 1
ATOM 5368 O O . ASN A 1 667 ? 5.891 -0.560 19.292 1.00 95.94 667 ASN A O 1
ATOM 5372 N N . PRO A 1 668 ? 5.136 -2.506 20.134 1.00 95.69 668 PRO A N 1
ATOM 5373 C CA . PRO A 1 668 ? 4.508 -2.940 18.892 1.00 95.69 668 PRO A CA 1
ATOM 5374 C C . PRO A 1 668 ? 3.432 -1.995 18.353 1.00 95.69 668 PRO A C 1
ATOM 5376 O O . PRO A 1 668 ? 3.398 -1.758 17.147 1.00 95.69 668 PRO A O 1
ATOM 5379 N N . PHE A 1 669 ? 2.591 -1.422 19.218 1.00 95.81 669 PHE A N 1
ATOM 5380 C CA . PHE A 1 669 ? 1.447 -0.593 18.810 1.00 95.81 669 PHE A CA 1
ATOM 5381 C C . PHE A 1 669 ? 1.839 0.844 18.440 1.00 95.81 669 PHE A C 1
ATOM 5383 O O . PHE A 1 669 ? 1.166 1.494 17.630 1.00 95.81 669 PHE A O 1
ATOM 5390 N N . ILE A 1 670 ? 2.940 1.336 19.018 1.00 95.94 670 ILE A N 1
ATOM 5391 C CA . ILE A 1 670 ? 3.498 2.661 18.719 1.00 95.94 670 ILE A CA 1
ATOM 5392 C C . ILE A 1 670 ? 4.222 2.636 17.374 1.00 95.94 670 ILE A C 1
ATOM 5394 O O . ILE A 1 670 ? 4.038 3.526 16.540 1.00 95.94 670 ILE A O 1
ATOM 5398 N N . GLN A 1 671 ? 5.034 1.600 17.144 1.00 95.50 671 GLN A N 1
ATOM 5399 C CA . GLN A 1 671 ? 5.905 1.542 15.974 1.00 95.50 671 GLN A CA 1
ATOM 5400 C C . GLN A 1 671 ? 5.195 1.065 14.705 1.00 95.50 671 GLN A C 1
ATOM 5402 O O . GLN A 1 671 ? 5.619 1.430 13.603 1.00 95.50 671 GLN A O 1
ATOM 5407 N N . ALA A 1 672 ? 4.131 0.260 14.821 1.00 95.31 672 ALA A N 1
ATOM 5408 C CA . ALA A 1 672 ? 3.474 -0.314 13.653 1.00 95.31 672 ALA A CA 1
ATOM 5409 C C . ALA A 1 672 ? 1.989 -0.677 13.885 1.00 95.31 672 ALA A C 1
ATOM 5411 O O . ALA A 1 672 ? 1.577 -0.889 15.018 1.00 95.31 672 ALA A O 1
ATOM 5412 N N . PRO A 1 673 ? 1.168 -0.765 12.819 1.00 95.00 673 PRO A N 1
ATOM 5413 C CA . PRO A 1 673 ? -0.252 -1.125 12.926 1.00 95.00 673 PRO A CA 1
ATOM 5414 C C . PRO A 1 673 ? -0.560 -2.629 12.932 1.00 95.00 673 PRO A C 1
ATOM 5416 O O . PRO A 1 673 ? -1.707 -3.013 13.135 1.00 95.00 673 PRO A O 1
ATOM 5419 N N . THR A 1 674 ? 0.417 -3.474 12.600 1.00 95.50 674 THR A N 1
ATOM 5420 C CA . THR A 1 674 ? 0.256 -4.934 12.514 1.00 95.50 674 THR A CA 1
ATOM 5421 C C . THR A 1 674 ? 1.514 -5.644 13.009 1.00 95.50 674 THR A C 1
ATOM 5423 O O . THR A 1 674 ? 2.610 -5.073 12.932 1.00 95.50 674 THR A O 1
ATOM 5426 N N . LEU A 1 675 ? 1.390 -6.913 13.408 1.00 93.56 675 LEU A N 1
ATOM 5427 C CA . LEU A 1 675 ? 2.519 -7.779 13.755 1.00 93.56 675 LEU A CA 1
ATOM 5428 C C . LEU A 1 675 ? 3.544 -7.863 12.614 1.00 93.56 675 LEU A C 1
ATOM 5430 O O . LEU A 1 675 ? 4.726 -7.643 12.844 1.00 93.56 675 LEU A O 1
ATOM 5434 N N . ALA A 1 676 ? 3.111 -8.086 11.369 1.00 91.81 676 ALA A N 1
ATOM 5435 C CA . ALA A 1 676 ? 4.026 -8.187 10.227 1.00 91.81 676 ALA A CA 1
ATOM 5436 C C . ALA A 1 676 ? 4.822 -6.888 9.998 1.00 91.81 676 ALA A C 1
ATOM 5438 O O . ALA A 1 676 ? 6.033 -6.912 9.775 1.00 91.81 676 ALA A O 1
ATOM 5439 N N . SER A 1 677 ? 4.156 -5.733 10.098 1.00 94.38 677 SER A N 1
ATOM 5440 C CA . SER A 1 677 ? 4.831 -4.433 10.004 1.00 94.38 677 SER A CA 1
ATOM 5441 C C . SER A 1 677 ? 5.747 -4.148 11.196 1.00 94.38 677 SER A C 1
ATOM 5443 O O . SER A 1 677 ? 6.760 -3.476 11.018 1.00 94.38 677 SER A O 1
ATOM 5445 N N . TYR A 1 678 ? 5.414 -4.661 12.383 1.00 94.50 678 TYR A N 1
ATOM 5446 C CA . TYR A 1 678 ? 6.243 -4.542 13.579 1.00 94.50 678 TYR A CA 1
ATOM 5447 C C . TYR A 1 678 ? 7.509 -5.396 13.465 1.00 94.50 678 TYR A C 1
ATOM 5449 O O . TYR A 1 678 ? 8.605 -4.870 13.619 1.00 94.50 678 TYR A O 1
ATOM 5457 N N . VAL A 1 679 ? 7.385 -6.664 13.066 1.00 90.50 679 VAL A N 1
ATOM 5458 C CA . VAL A 1 679 ? 8.539 -7.534 12.789 1.00 90.50 679 VAL A CA 1
ATOM 5459 C C . VAL A 1 679 ? 9.440 -6.895 11.734 1.00 90.50 679 VAL A C 1
ATOM 5461 O O . VAL A 1 679 ? 10.642 -6.776 11.937 1.00 90.50 679 VAL A O 1
ATOM 5464 N N . MET A 1 680 ? 8.873 -6.370 10.643 1.00 90.75 680 MET A N 1
ATOM 5465 C CA . MET A 1 680 ? 9.651 -5.643 9.634 1.00 90.75 680 MET A CA 1
ATOM 5466 C C . MET A 1 680 ? 10.315 -4.370 10.190 1.00 90.75 680 MET A C 1
ATOM 5468 O O . MET A 1 680 ? 11.403 -4.003 9.747 1.00 90.75 680 MET A O 1
ATOM 5472 N N . HIS A 1 681 ? 9.686 -3.676 11.143 1.00 93.00 681 HIS A N 1
ATOM 5473 C CA . HIS A 1 681 ? 10.292 -2.535 11.830 1.00 93.00 681 HIS A CA 1
ATOM 5474 C C . HIS A 1 681 ? 11.521 -2.970 12.637 1.00 93.00 681 HIS A C 1
ATOM 5476 O O . HIS A 1 681 ? 12.578 -2.365 12.465 1.00 93.00 681 HIS A O 1
ATOM 5482 N N . VAL A 1 682 ? 11.404 -4.021 13.452 1.00 90.81 682 VAL A N 1
ATOM 5483 C CA . VAL A 1 682 ? 12.511 -4.571 14.253 1.00 90.81 682 VAL A CA 1
ATOM 5484 C C . VAL A 1 682 ? 13.636 -5.054 13.338 1.00 90.81 682 VAL A C 1
ATOM 5486 O O . VAL A 1 682 ? 14.773 -4.611 13.479 1.00 90.81 682 VAL A O 1
ATOM 5489 N N . MET A 1 683 ? 13.308 -5.850 12.315 1.00 86.62 683 MET A N 1
ATOM 5490 C CA . MET A 1 683 ? 14.264 -6.318 11.306 1.00 86.62 683 MET A CA 1
ATOM 5491 C C . MET A 1 683 ? 15.056 -5.162 10.697 1.00 86.62 683 MET A C 1
ATOM 5493 O O . MET A 1 683 ? 16.280 -5.220 10.639 1.00 86.62 683 MET A O 1
ATOM 5497 N N . LYS A 1 684 ? 14.385 -4.079 10.292 1.00 89.06 684 LYS A N 1
ATOM 5498 C CA . LYS A 1 684 ? 15.047 -2.907 9.702 1.00 89.06 684 LYS A CA 1
ATOM 5499 C C . LYS A 1 684 ? 15.981 -2.176 10.662 1.00 89.06 684 LYS A C 1
ATOM 5501 O O . LYS A 1 684 ? 16.989 -1.661 10.198 1.00 89.06 684 LYS A O 1
ATOM 5506 N N . HIS A 1 685 ? 15.632 -2.063 11.941 1.00 89.62 685 HIS A N 1
ATOM 5507 C CA . HIS A 1 685 ? 16.402 -1.254 12.893 1.00 89.62 685 HIS A CA 1
ATOM 5508 C C . HIS A 1 685 ? 17.506 -2.035 13.605 1.00 89.62 685 HIS A C 1
ATOM 5510 O O . HIS A 1 685 ? 18.481 -1.418 14.024 1.00 89.62 685 HIS A O 1
ATOM 5516 N N . GLU A 1 686 ? 17.358 -3.354 13.736 1.00 86.56 686 GLU A N 1
ATOM 5517 C CA . GLU A 1 686 ? 18.228 -4.172 14.588 1.00 86.56 686 GLU A CA 1
ATOM 5518 C C . GLU A 1 686 ? 19.015 -5.240 13.804 1.00 86.56 686 GLU A C 1
ATOM 5520 O O . GLU A 1 686 ? 20.114 -5.603 14.217 1.00 86.56 686 GLU A O 1
ATOM 5525 N N . HIS A 1 687 ? 18.513 -5.712 12.651 1.00 82.38 687 HIS A N 1
ATOM 5526 C CA . HIS A 1 687 ? 19.077 -6.893 11.969 1.00 82.38 687 HIS A CA 1
ATOM 5527 C C . HIS A 1 687 ? 19.548 -6.635 10.524 1.00 82.38 687 HIS A C 1
ATOM 5529 O O . HIS A 1 687 ? 20.541 -7.212 10.076 1.00 82.38 687 HIS A O 1
ATOM 5535 N N . ILE A 1 688 ? 18.877 -5.756 9.771 1.00 83.81 688 ILE A N 1
ATOM 5536 C CA . ILE A 1 688 ? 19.209 -5.449 8.373 1.00 83.81 688 ILE A CA 1
ATOM 5537 C C . ILE A 1 688 ? 20.286 -4.361 8.313 1.00 83.81 688 ILE A C 1
ATOM 5539 O O . ILE A 1 688 ? 20.061 -3.218 8.705 1.00 83.81 688 ILE A O 1
ATOM 5543 N N . LYS A 1 689 ? 21.450 -4.712 7.756 1.00 82.06 689 LYS A N 1
ATOM 5544 C CA . LYS A 1 689 ? 22.582 -3.796 7.551 1.00 82.06 689 LYS A CA 1
ATOM 5545 C C . LYS A 1 689 ? 22.528 -3.115 6.178 1.00 82.06 689 LYS A C 1
ATOM 5547 O O . LYS A 1 689 ? 21.867 -3.591 5.251 1.00 82.06 689 LYS A O 1
ATOM 5552 N N . ASP A 1 690 ? 23.274 -2.020 6.040 1.00 81.81 690 ASP A N 1
ATOM 5553 C CA . ASP A 1 690 ? 23.431 -1.316 4.765 1.00 81.81 690 ASP A CA 1
ATOM 5554 C C . ASP A 1 690 ? 24.013 -2.229 3.678 1.00 81.81 690 ASP A C 1
ATOM 5556 O O . ASP A 1 690 ? 24.945 -2.999 3.909 1.00 81.81 690 ASP A O 1
ATOM 5560 N N . GLY A 1 691 ? 23.464 -2.128 2.465 1.00 80.31 691 GLY A N 1
ATOM 5561 C CA . GLY A 1 691 ? 23.955 -2.861 1.296 1.00 80.31 691 GLY A CA 1
ATOM 5562 C C . GLY A 1 691 ? 23.480 -4.308 1.168 1.00 80.31 691 GLY A C 1
ATOM 5563 O O . GLY A 1 691 ? 23.691 -4.900 0.111 1.00 80.31 691 GLY A O 1
ATOM 5564 N N . VAL A 1 692 ? 22.812 -4.867 2.184 1.00 84.50 692 VAL A N 1
ATOM 5565 C CA . VAL A 1 692 ? 22.412 -6.283 2.161 1.00 84.50 692 VAL A CA 1
ATOM 5566 C C . VAL A 1 692 ? 21.119 -6.505 1.370 1.00 84.50 692 VAL A C 1
ATOM 5568 O O . VAL A 1 692 ? 21.041 -7.430 0.566 1.00 84.50 692 VAL A O 1
ATOM 5571 N N . VAL A 1 693 ? 20.113 -5.638 1.528 1.00 88.75 693 VAL A N 1
ATOM 5572 C CA . VAL A 1 693 ? 18.825 -5.771 0.822 1.00 88.75 693 VAL A CA 1
ATOM 5573 C C . VAL A 1 693 ? 18.876 -5.021 -0.510 1.00 88.75 693 VAL A C 1
ATOM 5575 O O . VAL A 1 693 ? 18.802 -3.791 -0.550 1.00 88.75 693 VAL A O 1
ATOM 5578 N N . GLY A 1 694 ? 18.998 -5.758 -1.614 1.00 89.88 694 GLY A N 1
ATOM 5579 C CA . GLY A 1 694 ? 18.915 -5.201 -2.965 1.00 89.88 694 GLY A CA 1
ATOM 5580 C C . GLY A 1 694 ? 17.528 -4.666 -3.302 1.00 89.88 694 GLY A C 1
ATOM 5581 O O . GLY A 1 694 ? 16.515 -5.193 -2.847 1.00 89.88 694 GLY A O 1
ATOM 5582 N N . TYR A 1 695 ? 17.470 -3.624 -4.128 1.00 90.12 695 TYR A N 1
ATOM 5583 C CA . TYR A 1 695 ? 16.211 -3.191 -4.724 1.00 90.12 695 TYR A CA 1
ATOM 5584 C C . TYR A 1 695 ? 15.847 -4.113 -5.888 1.00 90.12 695 TYR A C 1
ATOM 5586 O O . TYR A 1 695 ? 16.515 -4.100 -6.927 1.00 90.12 695 TYR A O 1
ATOM 5594 N N . ILE A 1 696 ? 14.770 -4.875 -5.711 1.00 88.94 696 ILE A N 1
ATOM 5595 C CA . ILE A 1 696 ? 14.208 -5.769 -6.721 1.00 88.94 696 ILE A CA 1
ATOM 5596 C C . ILE A 1 696 ? 12.890 -5.166 -7.245 1.00 88.94 696 ILE A C 1
ATOM 5598 O O . ILE A 1 696 ? 11.915 -5.106 -6.492 1.00 88.94 696 ILE A O 1
ATOM 5602 N N . PRO A 1 697 ? 12.818 -4.699 -8.505 1.00 86.25 697 PRO A N 1
ATOM 5603 C CA . PRO A 1 697 ? 11.582 -4.164 -9.069 1.00 86.25 697 PRO A CA 1
ATOM 5604 C C . PRO A 1 697 ? 10.519 -5.258 -9.231 1.00 86.25 697 PRO A C 1
ATOM 5606 O O . PRO A 1 697 ? 10.785 -6.317 -9.796 1.00 86.25 697 PRO A O 1
ATOM 5609 N N . GLU A 1 698 ? 9.281 -4.982 -8.811 1.00 84.69 698 GLU A N 1
ATOM 5610 C CA . GLU A 1 698 ? 8.196 -5.977 -8.868 1.00 84.69 698 GLU A CA 1
ATOM 5611 C C . GLU A 1 698 ? 7.860 -6.445 -10.292 1.00 84.69 698 GLU A C 1
ATOM 5613 O O . GLU A 1 698 ? 7.464 -7.592 -10.487 1.00 84.69 698 GLU A O 1
ATOM 5618 N N . ASN A 1 699 ? 8.038 -5.566 -11.282 1.00 83.31 699 ASN A N 1
ATOM 5619 C CA . ASN A 1 699 ? 7.752 -5.837 -12.693 1.00 83.31 699 ASN A CA 1
ATOM 5620 C C . ASN A 1 699 ? 8.987 -6.292 -13.491 1.00 83.31 699 ASN A C 1
ATOM 5622 O O . ASN A 1 699 ? 8.921 -6.342 -14.719 1.00 83.31 699 ASN A O 1
ATOM 5626 N N . GLY A 1 700 ? 10.086 -6.619 -12.806 1.00 84.94 700 GLY A N 1
ATOM 5627 C CA . GLY A 1 700 ? 11.344 -7.028 -13.424 1.00 84.94 700 GLY A CA 1
ATOM 5628 C C . GLY A 1 700 ? 12.306 -5.876 -13.729 1.00 84.94 700 GLY A C 1
ATOM 5629 O O . GLY A 1 700 ? 11.955 -4.697 -13.634 1.00 84.94 700 GLY A O 1
ATOM 5630 N N . TYR A 1 701 ? 13.544 -6.215 -14.096 1.00 80.38 701 TYR A N 1
ATOM 5631 C CA . TYR A 1 701 ? 14.568 -5.255 -14.516 1.00 80.38 701 TYR A CA 1
ATOM 5632 C C . TYR A 1 701 ? 14.382 -4.893 -15.994 1.00 80.38 701 TYR A C 1
ATOM 5634 O O . TYR A 1 701 ? 15.138 -5.302 -16.865 1.00 80.38 701 TYR A O 1
ATOM 5642 N N . GLY A 1 702 ? 13.362 -4.088 -16.265 1.00 65.25 702 GLY A N 1
ATOM 5643 C CA . GLY A 1 702 ? 13.065 -3.542 -17.583 1.00 65.25 702 GLY A CA 1
ATOM 5644 C C . GLY A 1 702 ? 12.419 -2.178 -17.413 1.00 65.25 702 GLY A C 1
ATOM 5645 O O . GLY A 1 702 ? 11.591 -2.002 -16.526 1.00 65.25 702 GLY A O 1
ATOM 5646 N N . GLY A 1 703 ? 12.854 -1.193 -18.197 1.00 64.44 703 GLY A N 1
ATOM 5647 C CA . GLY A 1 703 ? 12.478 0.210 -18.019 1.00 64.44 703 GLY A CA 1
ATOM 5648 C C . GLY A 1 703 ? 10.983 0.490 -18.205 1.00 64.44 703 GLY A C 1
ATOM 5649 O O . GLY A 1 703 ? 10.191 0.414 -17.271 1.00 64.44 703 GLY A O 1
ATOM 5650 N N . ARG A 1 704 ? 10.602 0.946 -19.399 1.00 65.19 704 ARG A N 1
ATOM 5651 C CA . ARG A 1 704 ? 9.250 1.454 -19.673 1.00 65.19 704 ARG A CA 1
ATOM 5652 C C . ARG A 1 704 ? 8.255 0.309 -19.887 1.00 65.19 704 ARG A C 1
ATOM 5654 O O . ARG A 1 704 ? 8.626 -0.817 -20.213 1.00 65.19 704 ARG A O 1
ATOM 5661 N N . ASN A 1 705 ? 6.969 0.612 -19.706 1.00 69.12 705 ASN A N 1
ATOM 5662 C CA . ASN A 1 705 ? 5.894 -0.340 -19.980 1.00 69.12 705 ASN A CA 1
ATOM 5663 C C . ASN A 1 705 ? 5.812 -0.613 -21.484 1.00 69.12 705 ASN A C 1
ATOM 5665 O O . ASN A 1 705 ? 5.463 0.282 -22.249 1.00 69.12 705 ASN A O 1
ATOM 5669 N N . ASN A 1 706 ? 6.073 -1.860 -21.871 1.00 79.44 706 ASN A N 1
ATOM 5670 C CA . ASN A 1 706 ? 6.010 -2.328 -23.249 1.00 79.44 706 ASN A CA 1
ATOM 5671 C C . ASN A 1 706 ? 4.786 -3.222 -23.483 1.00 79.44 706 ASN A C 1
ATOM 5673 O O . ASN A 1 706 ? 4.356 -3.971 -22.601 1.00 79.44 706 ASN A O 1
ATOM 5677 N N . SER A 1 707 ? 4.204 -3.143 -24.681 1.00 88.31 707 SER A N 1
ATOM 5678 C CA . SER A 1 707 ? 3.066 -3.985 -25.053 1.00 88.31 707 SER A CA 1
ATOM 5679 C C . SER A 1 707 ? 3.525 -5.426 -25.256 1.00 88.31 707 SER A C 1
ATOM 5681 O O . SER A 1 707 ? 4.349 -5.693 -26.127 1.00 88.31 707 SER A O 1
ATOM 5683 N N . ARG A 1 708 ? 2.929 -6.385 -24.530 1.00 90.31 708 ARG A N 1
ATOM 5684 C CA . ARG A 1 708 ? 3.172 -7.823 -24.776 1.00 90.31 708 ARG A CA 1
ATOM 5685 C C . ARG A 1 708 ? 2.906 -8.195 -26.235 1.00 90.31 708 ARG A C 1
ATOM 5687 O O . ARG A 1 708 ? 3.587 -9.054 -26.772 1.00 90.31 708 ARG A O 1
ATOM 5694 N N . PHE A 1 709 ? 1.926 -7.550 -26.869 1.00 93.12 709 PHE A N 1
ATOM 5695 C CA . PHE A 1 709 ? 1.595 -7.789 -28.272 1.00 93.12 709 PHE A CA 1
ATOM 5696 C C . PHE A 1 709 ? 2.713 -7.321 -29.216 1.00 93.12 709 PHE A C 1
ATOM 5698 O O . PHE A 1 709 ? 3.086 -8.061 -30.117 1.00 93.12 709 PHE A O 1
ATOM 5705 N N . ALA A 1 710 ? 3.291 -6.140 -28.967 1.00 93.88 710 ALA A N 1
ATOM 5706 C CA . ALA A 1 710 ? 4.425 -5.631 -29.740 1.00 93.88 710 ALA A CA 1
ATOM 5707 C C . ALA A 1 710 ? 5.663 -6.520 -29.565 1.00 93.88 710 ALA A C 1
ATOM 5709 O O . ALA A 1 710 ? 6.278 -6.922 -30.545 1.00 93.88 710 ALA A O 1
ATOM 5710 N N . LEU A 1 711 ? 5.965 -6.920 -28.325 1.00 94.06 711 LEU A N 1
ATOM 5711 C CA . LEU A 1 711 ? 7.093 -7.807 -28.037 1.00 94.06 711 LEU A CA 1
ATOM 5712 C C . LEU A 1 711 ? 6.959 -9.172 -28.721 1.00 94.06 711 LEU A C 1
ATOM 5714 O O . LEU A 1 711 ? 7.947 -9.671 -29.243 1.00 94.06 711 LEU A O 1
ATOM 5718 N N . LYS A 1 712 ? 5.752 -9.755 -28.782 1.00 95.69 712 LYS A N 1
ATOM 5719 C CA . LYS A 1 712 ? 5.512 -10.989 -29.552 1.00 95.69 712 LYS A CA 1
ATOM 5720 C C . LYS A 1 712 ? 5.845 -10.815 -31.032 1.00 95.69 712 LYS A C 1
ATOM 5722 O O . LYS A 1 712 ? 6.425 -11.717 -31.620 1.00 95.69 712 LYS A O 1
ATOM 5727 N N . TYR A 1 713 ? 5.513 -9.666 -31.618 1.00 96.00 713 TYR A N 1
ATOM 5728 C CA . TYR A 1 713 ? 5.846 -9.392 -33.013 1.00 96.00 713 TYR A CA 1
ATOM 5729 C C . TYR A 1 713 ? 7.358 -9.253 -33.234 1.00 96.00 713 TYR A C 1
ATOM 5731 O O . TYR A 1 713 ? 7.884 -9.822 -34.181 1.00 96.00 713 TYR A O 1
ATOM 5739 N N . LEU A 1 714 ? 8.074 -8.564 -32.341 1.00 95.62 714 LEU A N 1
ATOM 5740 C CA . LEU A 1 714 ? 9.536 -8.456 -32.430 1.00 95.62 714 LEU A CA 1
ATOM 5741 C C . LEU A 1 714 ? 10.215 -9.830 -32.298 1.00 95.62 714 LEU A C 1
ATOM 5743 O O . LEU A 1 714 ? 11.055 -10.173 -33.121 1.00 95.62 714 LEU A O 1
ATOM 5747 N N . LEU A 1 715 ? 9.777 -10.652 -31.337 1.00 94.50 715 LEU A N 1
ATOM 5748 C CA . LEU A 1 715 ? 10.262 -12.029 -31.173 1.00 94.50 715 LEU A CA 1
ATOM 5749 C C . LEU A 1 715 ? 9.934 -12.909 -32.393 1.00 94.50 715 LEU A C 1
ATOM 5751 O O . LEU A 1 715 ? 10.708 -13.794 -32.752 1.00 94.50 715 LEU A O 1
ATOM 5755 N N . TRP A 1 716 ? 8.792 -12.672 -33.045 1.00 95.44 716 TRP A N 1
ATOM 5756 C CA . TRP A 1 716 ? 8.440 -13.335 -34.300 1.00 95.44 716 TRP A CA 1
ATOM 5757 C C . TRP A 1 716 ? 9.409 -12.953 -35.425 1.00 95.44 716 TRP A C 1
ATOM 5759 O O . TRP A 1 716 ? 9.899 -13.838 -36.122 1.00 95.44 716 TRP A O 1
ATOM 5769 N N . LEU A 1 717 ? 9.748 -11.669 -35.574 1.00 95.19 717 LEU A N 1
ATOM 5770 C CA . LEU A 1 717 ? 10.742 -11.215 -36.555 1.00 95.19 717 LEU A CA 1
ATOM 5771 C C . LEU A 1 717 ? 12.121 -11.844 -36.310 1.00 95.19 717 LEU A C 1
ATOM 5773 O O . LEU A 1 717 ? 12.773 -12.287 -37.256 1.00 95.19 717 LEU A O 1
ATOM 5777 N N . GLU A 1 718 ? 12.535 -11.962 -35.050 1.00 93.44 718 GLU A N 1
ATOM 5778 C CA . GLU A 1 718 ? 13.778 -12.654 -34.697 1.00 93.44 718 GLU A CA 1
ATOM 5779 C C . GLU A 1 718 ? 13.736 -14.148 -35.012 1.00 93.44 718 GLU A C 1
ATOM 5781 O O . GLU A 1 718 ? 14.722 -14.697 -35.500 1.00 93.44 718 GLU A O 1
ATOM 5786 N N . SER A 1 719 ? 12.584 -14.806 -34.832 1.00 91.88 719 SER A N 1
ATOM 5787 C CA . SER A 1 719 ? 12.410 -16.207 -35.248 1.00 91.88 719 SER A CA 1
ATOM 5788 C C . SER A 1 719 ? 12.561 -16.410 -36.763 1.00 91.88 719 SER A C 1
ATOM 5790 O O . SER A 1 719 ? 12.834 -17.521 -37.211 1.00 91.88 719 SER A O 1
ATOM 5792 N N . LYS A 1 720 ? 12.439 -15.332 -37.552 1.00 92.88 720 LYS A N 1
ATOM 5793 C CA . LYS A 1 720 ? 12.697 -15.302 -38.999 1.00 92.88 720 LYS A CA 1
ATOM 5794 C C . LYS A 1 720 ? 14.126 -14.870 -39.361 1.00 92.88 720 LYS A C 1
ATOM 5796 O O . LYS A 1 720 ? 14.424 -14.716 -40.540 1.00 92.88 720 LYS A O 1
ATOM 5801 N N . GLY A 1 721 ? 15.008 -14.703 -38.373 1.00 90.69 721 GLY A N 1
ATOM 5802 C CA . GLY A 1 721 ? 16.436 -14.429 -38.564 1.00 90.69 721 GLY A CA 1
ATOM 5803 C C . GLY A 1 721 ? 16.845 -12.955 -38.474 1.00 90.69 721 GLY A C 1
ATOM 5804 O O . GLY A 1 721 ? 18.016 -12.648 -38.689 1.00 90.69 721 GLY A O 1
ATOM 5805 N N . ILE A 1 722 ? 15.929 -12.038 -38.145 1.00 93.12 722 ILE A N 1
ATOM 5806 C CA . ILE A 1 722 ? 16.253 -10.611 -37.984 1.00 93.12 722 ILE A CA 1
AT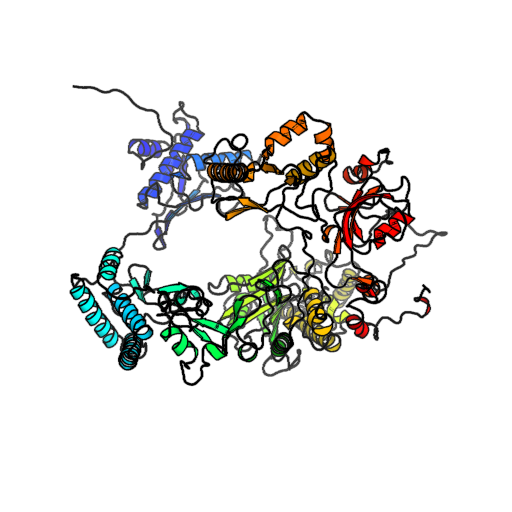OM 5807 C C . ILE A 1 722 ? 16.822 -10.376 -36.583 1.00 93.12 722 ILE A C 1
ATOM 5809 O O . ILE A 1 722 ? 16.157 -10.675 -35.603 1.00 93.12 722 ILE A O 1
ATOM 5813 N N . LYS A 1 723 ? 18.017 -9.796 -36.448 1.00 91.19 723 LYS A N 1
ATOM 5814 C CA . LYS A 1 723 ? 18.560 -9.419 -35.131 1.00 91.19 723 LYS A CA 1
ATOM 5815 C C . LYS A 1 723 ? 18.084 -8.024 -34.737 1.00 91.19 723 LYS A C 1
ATOM 5817 O O . LYS A 1 723 ? 18.328 -7.063 -35.464 1.00 91.19 723 LYS A O 1
ATOM 5822 N N . LEU A 1 724 ? 17.416 -7.910 -33.590 1.00 94.19 724 LEU A N 1
ATOM 5823 C CA . LEU A 1 724 ? 16.832 -6.654 -33.121 1.00 94.19 724 LEU A CA 1
ATOM 5824 C C . LEU A 1 724 ? 17.319 -6.297 -31.716 1.00 94.19 724 LEU A C 1
ATOM 5826 O O . LEU A 1 724 ? 17.268 -7.104 -30.797 1.00 94.19 724 LEU A O 1
ATOM 5830 N N . GLN A 1 725 ? 17.688 -5.036 -31.531 1.00 93.00 725 GLN A N 1
ATOM 5831 C CA . GLN A 1 725 ? 17.774 -4.376 -30.239 1.00 93.00 725 GLN A CA 1
ATOM 5832 C C . GLN A 1 725 ? 16.363 -3.966 -29.793 1.00 93.00 725 GLN A C 1
ATOM 5834 O O . GLN A 1 725 ? 15.687 -3.191 -30.470 1.00 93.00 725 GLN A O 1
ATOM 5839 N N . HIS A 1 726 ? 15.918 -4.461 -28.639 1.00 91.25 726 HIS A N 1
ATOM 5840 C CA . HIS A 1 726 ? 14.645 -4.091 -28.014 1.00 91.25 726 HIS A CA 1
ATOM 5841 C C . HIS A 1 726 ? 14.685 -4.337 -26.499 1.00 91.25 726 HIS A C 1
ATOM 5843 O O . HIS A 1 726 ? 15.661 -4.850 -25.957 1.00 91.25 726 HIS A O 1
ATOM 5849 N N . THR A 1 727 ? 13.603 -4.005 -25.782 1.00 88.50 727 THR A N 1
ATOM 5850 C CA . THR A 1 727 ? 13.587 -4.030 -24.304 1.00 88.50 727 THR A CA 1
ATOM 5851 C C . THR A 1 727 ? 14.021 -5.363 -23.674 1.00 88.50 727 THR A C 1
ATOM 5853 O O . THR A 1 727 ? 14.603 -5.328 -22.598 1.00 88.50 727 THR A O 1
ATOM 5856 N N . LEU A 1 728 ? 13.767 -6.520 -24.307 1.00 88.75 728 LEU A N 1
ATOM 5857 C CA . LEU A 1 728 ? 14.085 -7.847 -23.746 1.00 88.75 728 LEU A CA 1
ATOM 5858 C C . LEU A 1 728 ? 15.540 -8.284 -24.001 1.00 88.75 728 LEU A C 1
ATOM 5860 O O . LEU A 1 728 ? 15.916 -9.381 -23.598 1.00 88.75 728 LEU A O 1
ATOM 5864 N N . ARG A 1 729 ? 16.347 -7.462 -24.678 1.00 86.94 729 ARG A N 1
ATOM 5865 C CA . ARG A 1 729 ? 17.769 -7.714 -24.952 1.00 86.94 729 ARG A CA 1
ATOM 5866 C C . ARG A 1 729 ? 18.657 -6.908 -24.003 1.00 86.94 729 ARG A C 1
ATOM 5868 O O . ARG A 1 729 ? 18.166 -6.042 -23.268 1.00 86.94 729 ARG A O 1
ATOM 5875 N N . THR A 1 730 ? 19.951 -7.211 -23.984 1.00 81.81 730 THR A N 1
ATOM 5876 C CA . THR A 1 730 ? 20.909 -6.621 -23.033 1.00 81.81 730 THR A CA 1
ATOM 5877 C C . THR A 1 730 ? 21.076 -5.120 -23.260 1.00 81.81 730 THR A C 1
ATOM 5879 O O . THR A 1 730 ? 21.179 -4.350 -22.304 1.00 81.81 730 THR A O 1
ATOM 5882 N N . GLU A 1 731 ? 21.029 -4.688 -24.517 1.00 84.25 731 GLU A N 1
ATOM 5883 C CA . GLU A 1 731 ? 21.169 -3.297 -24.949 1.00 84.25 731 GLU A CA 1
ATOM 5884 C C . GLU A 1 731 ? 19.916 -2.457 -24.648 1.00 84.25 731 GLU A C 1
ATOM 5886 O O . GLU A 1 731 ? 19.975 -1.226 -24.647 1.00 84.25 731 GLU A O 1
ATOM 5891 N N . GLY A 1 732 ? 18.781 -3.106 -24.368 1.00 85.62 732 GLY A N 1
ATOM 5892 C CA . GLY A 1 732 ? 17.504 -2.456 -24.084 1.00 85.62 732 GLY A CA 1
ATOM 5893 C C . GLY A 1 732 ? 16.900 -1.727 -25.291 1.00 85.62 732 GLY A C 1
ATOM 5894 O O . GLY A 1 732 ? 17.229 -1.993 -26.441 1.00 85.62 732 GLY A O 1
ATOM 5895 N N . GLU A 1 733 ? 15.967 -0.805 -25.037 1.00 88.50 733 GLU A N 1
ATOM 5896 C CA . GLU A 1 733 ? 15.338 -0.007 -26.101 1.00 88.50 733 GLU A CA 1
ATOM 5897 C C . GLU A 1 733 ? 16.331 1.004 -26.687 1.00 88.50 733 GLU A C 1
ATOM 5899 O O . GLU A 1 733 ? 16.928 1.791 -25.946 1.00 88.50 733 GLU A O 1
ATOM 5904 N N . PHE A 1 734 ? 16.450 1.038 -28.013 1.00 91.62 734 PHE A N 1
ATOM 5905 C CA . PHE A 1 734 ? 17.268 2.031 -28.699 1.00 91.62 734 PHE A CA 1
ATOM 5906 C C . PHE A 1 734 ? 16.657 3.435 -28.565 1.00 91.62 734 PHE A C 1
ATOM 5908 O O . PHE A 1 734 ? 15.448 3.615 -28.727 1.00 91.62 734 PHE A O 1
ATOM 5915 N N . LEU A 1 735 ? 17.494 4.435 -28.269 1.00 90.88 735 LEU A N 1
ATOM 5916 C CA . LEU A 1 735 ? 17.113 5.847 -28.224 1.00 90.88 735 LEU A CA 1
ATOM 5917 C C . LEU A 1 735 ? 17.549 6.528 -29.525 1.00 90.88 735 LEU A C 1
ATOM 5919 O O . LEU A 1 735 ? 18.715 6.882 -29.690 1.00 90.88 735 LEU A O 1
ATOM 5923 N N . ALA A 1 736 ? 16.607 6.722 -30.444 1.00 89.88 736 ALA A N 1
ATOM 5924 C CA . ALA A 1 736 ? 16.842 7.430 -31.692 1.00 89.88 736 ALA A CA 1
ATOM 5925 C C . ALA A 1 736 ? 16.900 8.945 -31.445 1.00 89.88 736 ALA A C 1
ATOM 5927 O O . ALA A 1 736 ? 15.955 9.539 -30.918 1.00 89.88 736 ALA A O 1
ATOM 5928 N N . VAL A 1 737 ? 18.006 9.574 -31.847 1.00 87.81 737 VAL A N 1
ATOM 5929 C CA . VAL A 1 737 ? 18.217 11.026 -31.756 1.00 87.81 737 VAL A CA 1
ATOM 5930 C C . VAL A 1 737 ? 17.964 11.650 -33.127 1.00 87.81 737 VAL A C 1
ATOM 5932 O O . VAL A 1 737 ? 18.594 11.264 -34.109 1.00 87.81 737 VAL A O 1
ATOM 5935 N N . CYS A 1 738 ? 17.040 12.608 -33.194 1.00 82.50 738 CYS A N 1
ATOM 5936 C CA . CYS A 1 738 ? 16.660 13.312 -34.422 1.00 82.50 738 CYS A CA 1
ATOM 5937 C C . CYS A 1 738 ? 17.309 14.709 -34.491 1.00 82.50 738 CYS A C 1
ATOM 5939 O O . CYS A 1 738 ? 17.695 15.267 -33.462 1.00 82.50 738 CYS A O 1
ATOM 5941 N N . GLU A 1 739 ? 17.365 15.317 -35.683 1.00 69.44 739 GLU A N 1
ATOM 5942 C CA . GLU A 1 739 ? 18.093 16.577 -35.963 1.00 69.44 739 GLU A CA 1
ATOM 5943 C C . GLU A 1 739 ? 17.727 17.760 -35.039 1.00 69.44 739 GLU A C 1
ATOM 5945 O O . GLU A 1 739 ? 18.572 18.594 -34.727 1.00 69.44 739 GLU A O 1
ATOM 5950 N N . ASN A 1 740 ? 16.498 17.802 -34.514 1.00 63.34 740 ASN A N 1
ATOM 5951 C CA . ASN A 1 740 ? 16.020 18.848 -33.598 1.00 63.34 740 ASN A CA 1
ATOM 5952 C C . ASN A 1 740 ? 16.324 18.580 -32.106 1.00 63.34 740 ASN A C 1
ATOM 5954 O O . ASN A 1 740 ? 15.656 19.143 -31.236 1.00 63.34 740 ASN A O 1
ATOM 5958 N N . VAL A 1 741 ? 17.274 17.689 -31.785 1.00 69.25 741 VAL A N 1
ATOM 5959 C CA . VAL A 1 741 ? 17.564 17.215 -30.408 1.00 69.25 741 VAL A CA 1
ATOM 5960 C C . VAL A 1 741 ? 16.339 16.547 -29.754 1.00 69.25 741 VAL A C 1
ATOM 5962 O O . VAL A 1 741 ? 16.193 16.491 -28.534 1.00 69.25 741 VAL A O 1
ATOM 5965 N N . LYS A 1 742 ? 15.413 16.045 -30.579 1.00 74.81 742 LYS A N 1
ATOM 5966 C CA . LYS A 1 742 ? 14.302 15.207 -30.123 1.00 74.81 742 LYS A CA 1
ATOM 5967 C C . LYS A 1 742 ? 14.804 13.778 -29.982 1.00 74.81 742 LYS A C 1
ATOM 5969 O O . LYS A 1 742 ? 15.476 13.269 -30.877 1.00 74.81 742 LYS A O 1
ATOM 5974 N N . GLU A 1 743 ? 14.436 13.135 -28.885 1.00 86.19 743 GLU A N 1
ATOM 5975 C CA . GLU A 1 743 ? 14.856 11.775 -28.570 1.00 86.19 743 GLU A CA 1
ATOM 5976 C C . GLU A 1 743 ? 13.62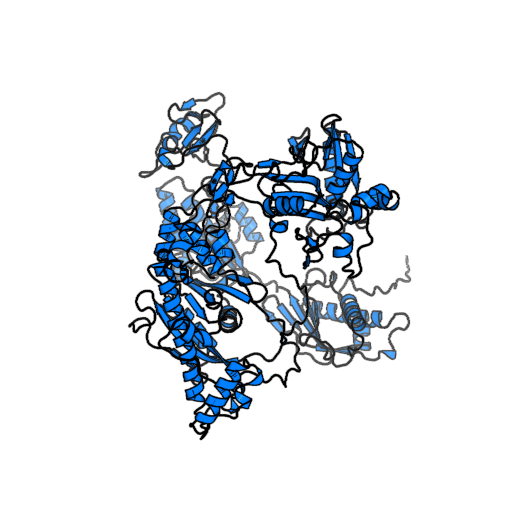2 10.875 -28.461 1.00 86.19 743 GLU A C 1
ATOM 5978 O O . GLU A 1 743 ? 12.699 11.152 -27.687 1.00 86.19 743 GLU A O 1
ATOM 5983 N N . TYR A 1 744 ? 13.602 9.796 -29.243 1.00 88.62 744 TYR A N 1
ATOM 5984 C CA . TYR A 1 744 ? 12.527 8.812 -29.246 1.0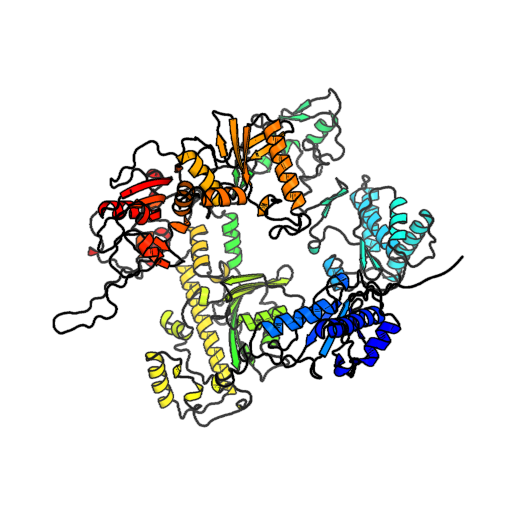0 88.62 744 TYR A CA 1
ATOM 5985 C C . TYR A 1 744 ? 13.086 7.435 -28.951 1.00 88.62 744 TYR A C 1
ATOM 5987 O O . TYR A 1 744 ? 13.927 6.921 -29.680 1.00 88.62 744 TYR A O 1
ATOM 5995 N N . HIS A 1 745 ? 12.583 6.802 -27.901 1.00 90.00 745 HIS A N 1
ATOM 5996 C CA . HIS A 1 745 ? 12.788 5.371 -27.763 1.00 90.00 745 HIS A CA 1
ATOM 5997 C C . HIS A 1 745 ? 11.875 4.626 -28.732 1.00 90.00 745 HIS A C 1
ATOM 5999 O O . HIS A 1 745 ? 10.689 4.972 -28.842 1.00 90.00 745 HIS A O 1
ATOM 6005 N N . VAL A 1 746 ? 12.423 3.595 -29.361 1.00 92.81 746 VAL A N 1
ATOM 6006 C CA . VAL A 1 746 ? 11.723 2.795 -30.366 1.00 92.81 746 VAL A CA 1
ATOM 6007 C C . VAL A 1 746 ? 11.519 1.353 -29.920 1.00 92.81 746 VAL A C 1
ATOM 6009 O O . VAL A 1 746 ? 12.268 0.861 -29.074 1.00 92.81 746 VAL A O 1
ATOM 6012 N N . ASP A 1 747 ? 10.492 0.698 -30.467 1.00 93.44 747 ASP A N 1
ATOM 6013 C CA . ASP A 1 747 ? 10.114 -0.665 -30.063 1.00 93.44 747 ASP A CA 1
ATOM 6014 C C . ASP A 1 747 ? 11.200 -1.696 -30.423 1.00 93.44 747 ASP A C 1
ATOM 6016 O O . ASP A 1 747 ? 11.598 -2.491 -29.569 1.00 93.44 747 ASP A O 1
ATOM 6020 N N . GLY A 1 748 ? 11.700 -1.668 -31.664 1.00 95.06 748 GLY A N 1
ATOM 6021 C CA . GLY A 1 748 ? 12.799 -2.512 -32.138 1.00 95.06 748 GLY A CA 1
ATOM 6022 C C . GLY A 1 748 ? 13.718 -1.781 -33.116 1.00 95.06 748 GLY A C 1
ATOM 6023 O O . GLY A 1 748 ? 13.258 -0.987 -33.936 1.00 95.06 748 GLY A O 1
ATOM 6024 N N . TYR A 1 749 ? 15.019 -2.050 -33.041 1.00 96.69 749 TYR A N 1
ATOM 6025 C CA . TYR A 1 749 ? 16.040 -1.431 -33.887 1.00 96.69 749 TYR A CA 1
ATOM 6026 C C . TYR A 1 749 ? 17.042 -2.469 -34.387 1.00 96.69 749 TYR A C 1
ATOM 6028 O O . TYR A 1 749 ? 17.549 -3.259 -33.599 1.00 96.69 749 TYR A O 1
ATOM 6036 N N . ASN A 1 750 ? 17.362 -2.458 -35.675 1.00 96.12 750 ASN A N 1
ATOM 6037 C CA . ASN A 1 750 ? 18.456 -3.245 -36.227 1.00 96.12 750 ASN A CA 1
ATOM 6038 C C . ASN A 1 750 ? 19.688 -2.335 -36.416 1.00 96.12 750 ASN A C 1
ATOM 6040 O O . ASN A 1 750 ? 19.669 -1.468 -37.297 1.00 96.12 750 ASN A O 1
ATOM 6044 N N . PRO A 1 751 ? 20.763 -2.508 -35.622 1.00 92.69 751 PRO A N 1
ATOM 6045 C CA . PRO A 1 751 ? 21.953 -1.669 -35.722 1.00 92.69 751 PRO A CA 1
ATOM 6046 C C . PRO A 1 751 ? 22.744 -1.866 -37.020 1.00 92.69 751 PRO A C 1
ATOM 6048 O O . PRO A 1 751 ? 23.428 -0.934 -37.439 1.00 92.69 751 PRO A O 1
ATOM 6051 N N . GLU A 1 752 ? 22.645 -3.034 -37.661 1.00 92.44 752 GLU A N 1
ATOM 6052 C CA . GLU A 1 752 ? 23.377 -3.349 -38.894 1.00 92.44 752 GLU A CA 1
ATOM 6053 C C . GLU A 1 752 ? 22.750 -2.654 -40.109 1.00 92.44 752 GLU A C 1
ATOM 6055 O O . GLU A 1 752 ? 23.459 -2.081 -40.935 1.00 92.44 752 GLU A O 1
ATOM 6060 N N . THR A 1 753 ? 21.417 -2.657 -40.202 1.00 93.62 753 THR A N 1
ATOM 6061 C CA . THR A 1 753 ? 20.674 -2.086 -41.342 1.00 93.62 753 THR A CA 1
ATOM 6062 C C . THR A 1 753 ? 20.153 -0.671 -41.089 1.00 93.62 753 THR A C 1
ATOM 6064 O O . THR A 1 753 ? 19.654 -0.025 -42.010 1.00 93.62 753 THR A O 1
ATOM 6067 N N . ARG A 1 754 ? 20.273 -0.163 -39.853 1.00 94.38 754 ARG A N 1
ATOM 6068 C CA . ARG A 1 754 ? 19.653 1.092 -39.381 1.00 94.38 754 ARG A CA 1
ATOM 6069 C C . ARG A 1 754 ? 18.131 1.127 -39.585 1.00 94.38 754 ARG A C 1
ATOM 6071 O O . ARG A 1 754 ? 17.544 2.190 -39.813 1.00 94.38 754 ARG A O 1
ATOM 6078 N N . GLU A 1 755 ? 17.488 -0.031 -39.489 1.00 97.12 755 GLU A N 1
ATOM 6079 C CA . GLU A 1 755 ? 16.035 -0.173 -39.586 1.00 97.12 755 GLU A CA 1
ATOM 6080 C C . GLU A 1 755 ? 15.377 -0.075 -38.209 1.00 97.12 755 GLU A C 1
ATOM 6082 O O . GLU A 1 755 ? 15.865 -0.627 -37.224 1.00 97.12 755 GLU A O 1
ATOM 6087 N N . ILE A 1 756 ? 14.235 0.602 -38.143 1.00 97.44 756 ILE A N 1
ATOM 6088 C CA . ILE A 1 756 ? 13.395 0.689 -36.949 1.00 97.44 756 ILE A CA 1
ATOM 6089 C C . ILE A 1 756 ? 12.083 -0.040 -37.227 1.00 97.44 756 ILE A C 1
ATOM 6091 O O . ILE A 1 756 ? 11.453 0.181 -38.259 1.00 97.44 756 ILE A O 1
ATOM 6095 N N . TYR A 1 757 ? 11.652 -0.864 -36.278 1.00 96.88 757 TYR A N 1
ATOM 6096 C CA . TYR A 1 757 ? 10.395 -1.602 -36.305 1.00 96.88 757 TYR A CA 1
ATOM 6097 C C . TYR A 1 757 ? 9.488 -1.065 -35.192 1.00 96.88 757 TYR A C 1
ATOM 6099 O O . TYR A 1 757 ? 9.783 -1.250 -34.015 1.00 96.88 757 TYR A O 1
ATOM 6107 N N . GLU A 1 758 ? 8.397 -0.392 -35.559 1.00 95.88 758 GLU A N 1
ATOM 6108 C CA . GLU A 1 758 ? 7.440 0.245 -34.638 1.00 95.88 758 GLU A CA 1
ATOM 6109 C C . GLU A 1 758 ? 6.064 -0.426 -34.701 1.00 95.88 758 GLU A C 1
ATOM 6111 O O . GLU A 1 758 ? 5.531 -0.694 -35.785 1.00 95.88 758 GLU A O 1
ATOM 6116 N N . ILE A 1 759 ? 5.469 -0.676 -33.530 1.00 95.94 759 ILE A N 1
ATOM 6117 C CA . ILE A 1 759 ? 4.174 -1.336 -33.393 1.00 95.94 759 ILE A CA 1
ATOM 6118 C C . ILE A 1 759 ? 3.162 -0.377 -32.760 1.00 95.94 759 ILE A C 1
ATOM 6120 O O . ILE A 1 759 ? 3.015 -0.254 -31.538 1.00 95.94 759 ILE A O 1
ATOM 6124 N N . HIS A 1 760 ? 2.343 0.232 -33.613 1.00 95.44 760 HIS A N 1
ATOM 6125 C CA . HIS A 1 760 ? 1.351 1.212 -33.188 1.00 95.44 760 HIS A CA 1
ATOM 6126 C C . HIS A 1 760 ? 0.097 0.529 -32.633 1.00 95.44 760 HIS A C 1
ATOM 6128 O O . HIS A 1 760 ? -0.827 0.147 -33.358 1.00 95.44 760 HIS A O 1
ATOM 6134 N N . GLY A 1 761 ? 0.031 0.408 -31.302 1.00 94.31 761 GLY A N 1
ATOM 6135 C CA . GLY A 1 761 ? -1.185 0.012 -30.581 1.00 94.31 761 GLY A CA 1
ATOM 6136 C C . GLY A 1 761 ? -2.362 0.934 -30.918 1.00 94.31 761 GLY A C 1
ATOM 6137 O O . GLY A 1 761 ? -2.280 2.142 -30.685 1.00 94.31 761 GLY A O 1
ATOM 6138 N N . CYS A 1 762 ? -3.468 0.393 -31.441 1.00 94.31 762 CYS A N 1
ATOM 6139 C CA . CYS A 1 762 ? -4.502 1.199 -32.105 1.00 94.31 762 CYS A CA 1
ATOM 6140 C C . CYS A 1 762 ? -5.156 2.236 -31.181 1.00 94.31 762 CYS A C 1
ATOM 6142 O O . CYS A 1 762 ? -5.455 3.347 -31.618 1.00 94.31 762 CYS A O 1
ATOM 6144 N N . LEU A 1 763 ? -5.381 1.865 -29.916 1.00 92.06 763 LEU A N 1
ATOM 6145 C CA . LEU A 1 763 ? -5.965 2.727 -28.883 1.00 92.06 763 LEU A CA 1
ATOM 6146 C C . LEU A 1 763 ? -5.025 3.867 -28.471 1.00 92.06 763 LEU A C 1
ATOM 6148 O O . LEU A 1 763 ? -5.478 4.981 -28.219 1.00 92.06 763 LEU A O 1
ATOM 6152 N N . TRP A 1 764 ? -3.730 3.574 -28.370 1.00 89.31 764 TRP A N 1
ATOM 6153 C CA . TRP A 1 764 ? -2.724 4.498 -27.843 1.00 89.31 764 TRP A CA 1
ATOM 6154 C C . TRP A 1 764 ? -2.210 5.472 -28.904 1.00 89.31 764 TRP A C 1
ATOM 6156 O O . TRP A 1 764 ? -1.825 6.585 -28.564 1.00 89.31 764 TRP A O 1
ATOM 6166 N N . HIS A 1 765 ? -2.281 5.075 -30.176 1.00 91.94 765 HIS A N 1
ATOM 6167 C CA . HIS A 1 765 ? -1.750 5.822 -31.318 1.00 91.94 765 HIS A CA 1
ATOM 6168 C C . HIS A 1 765 ? -2.842 6.355 -32.265 1.00 91.94 765 HIS A C 1
ATOM 6170 O O . HIS A 1 765 ? -2.545 6.836 -33.351 1.00 91.94 765 HIS A O 1
ATOM 6176 N N . GLY A 1 766 ? -4.126 6.282 -31.892 1.00 90.88 766 GLY A N 1
ATOM 6177 C CA . GLY A 1 766 ? -5.190 6.985 -32.626 1.00 90.88 766 GLY A CA 1
ATOM 6178 C C . GLY A 1 766 ? -5.634 6.360 -33.958 1.00 90.88 766 GLY A C 1
ATOM 6179 O O . GLY A 1 766 ? -6.131 7.073 -34.825 1.00 90.88 766 GLY A O 1
ATOM 6180 N N . CYS A 1 767 ? -5.482 5.045 -34.152 1.00 94.19 767 CYS A N 1
ATOM 6181 C CA . CYS A 1 767 ? -5.701 4.380 -35.449 1.00 94.19 767 CYS A CA 1
ATOM 6182 C C . CYS A 1 767 ? -7.032 4.766 -36.131 1.00 94.19 767 CYS A C 1
ATOM 6184 O O . CYS A 1 767 ? -8.110 4.453 -35.618 1.00 94.19 767 CYS A O 1
ATOM 6186 N N . LYS A 1 768 ? -6.967 5.350 -37.338 1.00 93.12 768 LYS A N 1
ATOM 6187 C CA . LYS A 1 768 ? -8.146 5.779 -38.121 1.00 93.12 768 LYS A CA 1
ATOM 6188 C C . LYS A 1 768 ? -9.095 4.638 -38.508 1.00 93.12 768 LYS A C 1
ATOM 6190 O O . LYS A 1 768 ? -10.300 4.855 -38.603 1.00 93.12 768 LYS A O 1
ATOM 6195 N N . LYS A 1 769 ? -8.576 3.419 -38.702 1.00 92.81 769 LYS A N 1
ATOM 6196 C CA . LYS A 1 769 ? -9.382 2.235 -39.058 1.00 92.81 769 LYS A CA 1
ATOM 6197 C C . LYS A 1 769 ? -10.238 1.753 -37.883 1.00 92.81 769 LYS A C 1
ATOM 6199 O O . LYS A 1 769 ? -11.420 1.468 -38.063 1.00 92.81 769 LYS A O 1
ATOM 6204 N N . CYS A 1 770 ? -9.646 1.683 -36.689 1.00 91.50 770 CYS A N 1
ATOM 6205 C CA . CYS A 1 770 ? -10.310 1.193 -35.476 1.00 91.50 770 CYS A CA 1
ATOM 6206 C C . CYS A 1 770 ? -11.152 2.271 -34.782 1.00 91.50 770 CYS A C 1
ATOM 6208 O O . CYS A 1 770 ? -12.169 1.954 -34.173 1.00 91.50 770 CYS A O 1
ATOM 6210 N N . TYR A 1 771 ? -10.750 3.539 -34.892 1.00 87.81 771 TYR A N 1
ATOM 6211 C CA . TYR A 1 771 ? -11.414 4.682 -34.270 1.00 87.81 771 TYR A CA 1
ATOM 6212 C C . TYR A 1 771 ? -11.853 5.675 -35.343 1.00 87.81 771 TYR A C 1
ATOM 6214 O O . TYR A 1 771 ? -11.231 6.716 -35.545 1.00 87.81 771 TYR A O 1
ATOM 6222 N N . ARG A 1 772 ? -12.941 5.343 -36.049 1.00 87.31 772 ARG A N 1
ATOM 6223 C CA . ARG A 1 772 ? -13.457 6.159 -37.164 1.00 87.31 772 ARG A CA 1
ATOM 6224 C C . ARG A 1 772 ? -13.846 7.575 -36.731 1.00 87.31 772 ARG A C 1
ATOM 6226 O O . ARG A 1 772 ? -13.604 8.526 -37.465 1.00 87.31 772 ARG A O 1
ATOM 6233 N N . ASN A 1 773 ? -14.405 7.722 -35.528 1.00 84.69 773 ASN A N 1
ATOM 6234 C CA . ASN A 1 773 ? -14.648 9.035 -34.941 1.00 84.69 773 ASN A CA 1
ATOM 6235 C C . ASN A 1 773 ? -13.353 9.581 -34.319 1.00 84.69 773 ASN A C 1
ATOM 6237 O O . ASN A 1 773 ? -13.043 9.312 -33.160 1.00 84.69 773 ASN A O 1
ATOM 6241 N N . GLN A 1 774 ? -12.604 10.351 -35.100 1.00 83.00 774 GLN A N 1
ATOM 6242 C CA . GLN A 1 774 ? -11.333 10.949 -34.682 1.00 83.00 774 GLN A CA 1
ATOM 6243 C C . GLN A 1 774 ? -11.502 12.095 -33.667 1.00 83.00 774 GLN A C 1
ATOM 6245 O O . GLN A 1 774 ? -10.552 12.431 -32.960 1.00 83.00 774 GLN A O 1
ATOM 6250 N N . GLU A 1 775 ? -12.715 12.641 -33.533 1.00 81.25 775 GLU A N 1
ATOM 6251 C CA . GLU A 1 775 ? -13.055 13.636 -32.508 1.00 81.25 775 GLU A CA 1
ATOM 6252 C C . GLU A 1 775 ? -13.402 13.007 -31.157 1.00 81.25 775 GLU A C 1
ATOM 6254 O O . GLU A 1 775 ? -13.503 13.714 -30.152 1.00 81.25 775 GLU A O 1
ATOM 6259 N N . ALA A 1 776 ? -13.560 11.680 -31.107 1.00 74.44 776 ALA A N 1
ATOM 6260 C CA . ALA A 1 776 ? -13.759 10.975 -29.857 1.00 74.44 776 ALA A CA 1
ATOM 6261 C C . ALA A 1 776 ? -12.524 11.111 -28.959 1.00 74.44 776 ALA A C 1
ATOM 6263 O O . ALA A 1 776 ? -11.372 11.050 -29.398 1.00 74.44 776 ALA A O 1
ATOM 6264 N N . VAL A 1 777 ? -12.786 11.258 -27.668 1.00 68.62 777 VAL A N 1
ATOM 6265 C CA . VAL A 1 777 ? -11.758 11.287 -26.634 1.00 68.62 777 VAL A CA 1
ATOM 6266 C C . VAL A 1 777 ? -11.223 9.871 -26.401 1.00 68.62 777 VAL A C 1
ATOM 6268 O O . VAL A 1 777 ? -11.994 8.908 -26.394 1.00 68.62 777 VAL A O 1
ATOM 6271 N N . CYS A 1 778 ? -9.913 9.728 -26.176 1.00 66.56 778 CYS A N 1
ATOM 6272 C CA . CYS A 1 778 ? -9.307 8.434 -25.877 1.00 66.56 778 CYS A CA 1
ATOM 6273 C C . CYS A 1 778 ? -9.930 7.814 -24.603 1.00 66.56 778 CYS A C 1
ATOM 6275 O O . CYS A 1 778 ? -9.883 8.429 -23.533 1.00 66.56 778 CYS A O 1
ATOM 6277 N N . PRO A 1 779 ? -10.438 6.564 -24.653 1.00 74.88 779 PRO A N 1
ATOM 6278 C CA . PRO A 1 779 ? -11.013 5.877 -23.490 1.00 74.88 779 PRO A CA 1
ATOM 6279 C C . PRO A 1 779 ? -10.085 5.782 -22.268 1.00 74.88 779 PRO A C 1
ATOM 6281 O O . PRO A 1 779 ? -10.559 5.666 -21.137 1.00 74.88 779 PRO A O 1
ATOM 6284 N N . ARG A 1 780 ? -8.762 5.814 -22.486 1.00 76.50 780 ARG A N 1
ATOM 6285 C CA . ARG A 1 780 ? -7.734 5.735 -21.435 1.00 76.50 780 ARG A CA 1
ATOM 6286 C C . ARG A 1 780 ? -7.130 7.088 -21.061 1.00 76.50 780 ARG A C 1
ATOM 6288 O O . ARG A 1 780 ? -6.638 7.219 -19.945 1.00 76.50 780 ARG A O 1
ATOM 6295 N N . ASN A 1 781 ? -7.192 8.084 -21.944 1.00 67.56 781 ASN A N 1
ATOM 6296 C CA . ASN A 1 781 ? -6.713 9.436 -21.678 1.00 67.56 781 ASN A CA 1
ATOM 6297 C C . ASN A 1 781 ? -7.793 10.456 -22.048 1.00 67.56 781 ASN A C 1
ATOM 6299 O O . ASN A 1 781 ? -7.871 10.921 -23.183 1.00 67.56 781 ASN A O 1
ATOM 6303 N N . LYS A 1 782 ? -8.614 10.822 -21.055 1.00 64.44 782 LYS A N 1
ATOM 6304 C CA . LYS A 1 782 ? -9.783 11.690 -21.254 1.00 64.44 782 LYS A CA 1
ATOM 6305 C C . LYS A 1 782 ? -9.453 13.136 -21.658 1.00 64.44 782 LYS A C 1
ATOM 6307 O O . LYS A 1 782 ? -10.364 13.902 -21.943 1.00 64.44 782 LYS A O 1
ATOM 6312 N N . ASN A 1 783 ? -8.173 13.498 -21.687 1.00 65.88 783 ASN A N 1
ATOM 6313 C CA . ASN A 1 783 ? -7.706 14.841 -22.021 1.00 65.88 783 ASN A CA 1
ATOM 6314 C C . ASN A 1 783 ? -7.193 14.958 -23.465 1.00 65.88 783 ASN A C 1
ATOM 6316 O O . ASN A 1 783 ? -6.687 16.013 -23.828 1.00 65.88 783 ASN A O 1
ATOM 6320 N N . VAL A 1 784 ? -7.248 13.883 -24.263 1.00 64.94 784 VAL A N 1
ATOM 6321 C CA . VAL A 1 784 ? -6.676 13.846 -25.619 1.00 64.94 784 VAL A CA 1
ATOM 6322 C C . VAL A 1 784 ? -7.647 13.154 -26.579 1.00 64.94 784 VAL A C 1
ATOM 6324 O O . VAL A 1 784 ? -8.195 12.093 -26.261 1.00 64.94 784 VAL A O 1
ATOM 6327 N N . LYS A 1 785 ? -7.861 13.741 -27.761 1.00 74.25 785 LYS A N 1
ATOM 6328 C CA . LYS A 1 785 ? -8.669 13.143 -28.839 1.00 74.25 785 LYS A CA 1
ATOM 6329 C C . LYS A 1 785 ? -7.892 12.088 -29.630 1.00 74.25 785 LYS A C 1
ATOM 6331 O O . LYS A 1 785 ? -6.666 12.136 -29.710 1.00 74.25 785 LYS A O 1
ATOM 6336 N N . MET A 1 786 ? -8.599 11.156 -30.274 1.00 82.50 786 MET A N 1
ATOM 6337 C CA . MET A 1 786 ? -7.964 10.134 -31.121 1.00 82.50 786 MET A CA 1
ATOM 6338 C C . MET A 1 786 ? -7.190 10.749 -32.298 1.00 82.50 786 MET A C 1
ATOM 6340 O O . MET A 1 786 ? -6.099 10.268 -32.601 1.00 82.50 786 MET A O 1
ATOM 6344 N N . ARG A 1 787 ? -7.689 11.853 -32.880 1.00 81.44 787 ARG A N 1
ATOM 6345 C CA . ARG A 1 787 ? -6.974 12.656 -33.888 1.00 81.44 787 ARG A CA 1
ATOM 6346 C C . ARG A 1 787 ? -5.590 13.089 -33.407 1.00 81.44 787 ARG A C 1
ATOM 6348 O O . ARG A 1 787 ? -4.607 12.881 -34.105 1.00 81.44 787 ARG A O 1
ATOM 6355 N N . GLU A 1 788 ? -5.512 13.669 -32.212 1.00 71.38 788 GLU A N 1
ATOM 6356 C CA . GLU A 1 788 ? -4.256 14.198 -31.673 1.00 71.38 788 GLU A CA 1
ATOM 6357 C C . GLU A 1 788 ? -3.229 13.088 -31.429 1.00 71.38 788 GLU A C 1
ATOM 6359 O O . GLU A 1 788 ? -2.039 13.284 -31.663 1.00 71.38 788 GLU A O 1
ATOM 6364 N N . LEU A 1 789 ? -3.670 11.910 -30.969 1.00 80.31 789 LEU A N 1
ATOM 6365 C CA . LEU A 1 789 ? -2.787 10.749 -30.816 1.00 80.31 789 LEU A CA 1
ATOM 6366 C C . LEU A 1 789 ? -2.240 10.290 -32.171 1.00 80.31 789 LEU A C 1
ATOM 6368 O O . LEU A 1 789 ? -1.045 10.019 -32.288 1.00 80.31 789 LEU A O 1
ATOM 6372 N N . PHE A 1 790 ? -3.096 10.250 -33.191 1.00 88.81 790 PHE A N 1
ATOM 6373 C CA . PHE A 1 790 ? -2.709 9.876 -34.547 1.00 88.81 790 PHE A CA 1
ATOM 6374 C C . PHE A 1 790 ? -1.698 10.858 -35.147 1.00 88.81 790 PHE A C 1
ATOM 6376 O O . PHE A 1 790 ? -0.650 10.446 -35.636 1.00 88.81 790 PHE A O 1
ATOM 6383 N N . GLU A 1 791 ? -1.972 12.159 -35.054 1.00 80.62 791 GLU A N 1
ATOM 6384 C CA . GLU A 1 791 ? -1.090 13.216 -35.559 1.00 80.62 791 GLU A CA 1
ATOM 6385 C C . GLU A 1 791 ? 0.275 13.207 -34.858 1.00 80.62 791 GLU A C 1
ATOM 6387 O O . GLU A 1 791 ? 1.305 13.280 -35.525 1.00 80.62 791 GLU A O 1
ATOM 6392 N N . ARG A 1 792 ? 0.311 13.033 -33.528 1.00 84.62 792 ARG A N 1
ATOM 6393 C CA . ARG A 1 792 ? 1.572 12.900 -32.772 1.00 84.62 792 ARG A CA 1
ATOM 6394 C C . ARG A 1 792 ? 2.370 11.666 -33.184 1.00 84.62 792 ARG A C 1
ATOM 6396 O O . ARG A 1 792 ? 3.594 11.737 -33.253 1.00 84.62 792 ARG A O 1
ATOM 6403 N N . THR A 1 793 ? 1.685 10.556 -33.454 1.00 90.19 793 THR A N 1
ATOM 6404 C CA . THR A 1 793 ? 2.318 9.311 -33.910 1.00 90.19 793 THR A CA 1
ATOM 6405 C C . THR A 1 793 ? 2.963 9.512 -35.280 1.00 90.19 793 THR A C 1
ATOM 6407 O O . THR A 1 793 ? 4.142 9.229 -35.449 1.00 90.19 793 THR A O 1
ATOM 6410 N N . LEU A 1 794 ? 2.236 10.099 -36.237 1.00 90.06 794 LEU A N 1
ATOM 6411 C CA . LEU A 1 794 ? 2.794 10.392 -37.560 1.00 90.06 794 LEU A CA 1
ATOM 6412 C C . LEU A 1 794 ? 3.926 11.423 -37.518 1.00 90.06 794 LEU A C 1
ATOM 6414 O O . LEU A 1 794 ? 4.865 11.317 -38.302 1.00 90.06 794 LEU A O 1
ATOM 6418 N N . ALA A 1 795 ? 3.865 12.397 -36.607 1.00 86.50 795 ALA A N 1
ATOM 6419 C CA . ALA A 1 795 ? 4.955 13.346 -36.408 1.00 86.50 795 ALA A CA 1
ATOM 6420 C C . ALA A 1 795 ? 6.234 12.645 -35.917 1.00 86.50 795 ALA A C 1
ATOM 6422 O O . ALA A 1 795 ? 7.303 12.902 -36.463 1.00 86.50 795 ALA A O 1
ATOM 6423 N N . LYS A 1 796 ? 6.124 11.710 -34.957 1.00 89.88 796 LYS A N 1
ATOM 6424 C CA . LYS A 1 796 ? 7.245 10.848 -34.532 1.00 89.88 796 LYS A CA 1
ATOM 6425 C C . LYS A 1 796 ? 7.796 10.054 -35.720 1.00 89.88 796 LYS A C 1
ATOM 6427 O O . LYS A 1 796 ? 9.001 10.055 -35.951 1.00 89.88 796 LYS A O 1
ATOM 6432 N N . ASP A 1 797 ? 6.924 9.404 -36.485 1.00 94.38 797 ASP A N 1
ATOM 6433 C CA . ASP A 1 797 ? 7.328 8.587 -37.631 1.00 94.38 797 ASP A CA 1
ATOM 6434 C C . ASP A 1 797 ? 8.035 9.417 -38.721 1.00 94.38 797 ASP A C 1
ATOM 6436 O O . ASP A 1 797 ? 8.961 8.933 -39.374 1.00 94.38 797 ASP A O 1
ATOM 6440 N N . ALA A 1 798 ? 7.601 10.662 -38.938 1.00 91.75 798 ALA A N 1
ATOM 6441 C CA . ALA A 1 798 ? 8.239 11.595 -39.862 1.00 91.75 798 ALA A CA 1
ATOM 6442 C C . ALA A 1 798 ? 9.608 12.060 -39.347 1.00 91.75 798 ALA A C 1
ATOM 6444 O O . ALA A 1 798 ? 10.571 12.041 -40.112 1.00 91.75 798 ALA A O 1
ATOM 6445 N N . ASP A 1 799 ? 9.709 12.406 -38.058 1.00 89.69 799 ASP A N 1
ATOM 6446 C CA . ASP A 1 799 ? 10.969 12.798 -37.416 1.00 89.69 799 ASP A CA 1
ATOM 6447 C C . ASP A 1 799 ? 12.021 11.670 -37.528 1.00 89.69 799 ASP A C 1
ATOM 6449 O O . ASP A 1 799 ? 13.170 11.928 -37.888 1.00 89.69 799 ASP A O 1
ATOM 6453 N N . LEU A 1 800 ? 11.628 10.410 -37.295 1.00 92.50 800 LEU A N 1
ATOM 6454 C CA . LEU A 1 800 ? 12.521 9.247 -37.410 1.00 92.50 800 LEU A CA 1
ATOM 6455 C C . LEU A 1 800 ? 13.011 9.018 -38.847 1.00 92.50 800 LEU A C 1
ATOM 6457 O O . LEU A 1 800 ? 14.196 8.770 -39.063 1.00 92.50 800 LEU A O 1
ATOM 6461 N N . ARG A 1 801 ? 12.124 9.126 -39.844 1.00 95.12 801 ARG A N 1
ATOM 6462 C CA . ARG A 1 801 ? 12.525 9.001 -41.257 1.00 95.12 801 ARG A CA 1
ATOM 6463 C C . ARG A 1 801 ? 13.448 10.138 -41.688 1.00 95.12 801 ARG A C 1
ATOM 6465 O O . ARG A 1 801 ? 14.428 9.887 -42.380 1.00 95.12 801 ARG A O 1
ATOM 6472 N N . ALA A 1 802 ? 13.166 11.368 -41.253 1.00 92.19 802 ALA A N 1
ATOM 6473 C CA . ALA A 1 802 ? 14.008 12.529 -41.534 1.00 92.19 802 ALA A CA 1
ATOM 6474 C C . ALA A 1 802 ? 15.417 12.381 -40.935 1.00 92.19 802 ALA A C 1
ATOM 6476 O O . ALA A 1 802 ? 16.390 12.776 -41.564 1.00 92.19 802 ALA A O 1
ATOM 6477 N N . ALA A 1 803 ? 15.543 11.724 -39.777 1.00 89.88 803 ALA A N 1
ATOM 6478 C CA . ALA A 1 803 ? 16.828 11.390 -39.159 1.00 89.88 803 ALA A CA 1
ATOM 6479 C C . ALA A 1 803 ? 17.608 10.259 -39.876 1.00 89.88 803 ALA A C 1
ATOM 6481 O O . ALA A 1 803 ? 18.647 9.811 -39.385 1.00 89.88 803 ALA A O 1
ATOM 6482 N N . GLY A 1 804 ? 17.125 9.785 -41.032 1.00 93.44 804 GLY A N 1
ATOM 6483 C CA . GLY A 1 804 ? 17.817 8.812 -41.878 1.00 93.44 804 GLY A CA 1
ATOM 6484 C C . GLY A 1 804 ? 17.632 7.351 -41.461 1.00 93.44 804 GLY A C 1
ATOM 6485 O O . GLY A 1 804 ? 18.467 6.518 -41.807 1.00 93.44 804 GLY A O 1
ATOM 6486 N N . PHE A 1 805 ? 16.580 7.030 -40.701 1.00 95.56 805 PHE A N 1
ATOM 6487 C CA . PHE A 1 805 ? 16.221 5.647 -40.376 1.00 95.56 805 PHE A CA 1
ATOM 6488 C C . PHE A 1 805 ? 15.202 5.074 -41.367 1.00 95.56 805 PHE A C 1
ATOM 6490 O O . PHE A 1 805 ? 14.242 5.747 -41.756 1.00 95.56 805 PHE A O 1
ATOM 6497 N N . THR A 1 806 ? 15.350 3.791 -41.702 1.00 97.00 806 THR A N 1
ATOM 6498 C CA . THR A 1 806 ? 14.331 3.044 -42.451 1.00 97.00 806 THR A CA 1
ATOM 6499 C C . THR A 1 806 ? 13.264 2.553 -41.476 1.00 97.00 806 THR A C 1
ATOM 6501 O O . THR A 1 806 ? 13.515 1.668 -40.663 1.00 97.00 806 THR A O 1
ATOM 6504 N N . LEU A 1 807 ? 12.073 3.156 -41.514 1.00 97.12 807 LEU A N 1
ATOM 6505 C CA . LEU A 1 807 ? 11.017 2.896 -40.533 1.00 97.12 807 LEU A CA 1
ATOM 6506 C C . LEU A 1 807 ? 9.940 1.932 -41.062 1.00 97.12 807 LEU A C 1
ATOM 6508 O O . LEU A 1 807 ? 9.125 2.313 -41.912 1.00 97.12 807 LEU A O 1
ATOM 6512 N N . HIS A 1 808 ? 9.880 0.734 -40.480 1.00 97.00 808 HIS A N 1
ATOM 6513 C CA . HIS A 1 808 ? 8.836 -0.271 -40.667 1.00 97.00 808 HIS A CA 1
ATOM 6514 C C . HIS A 1 808 ? 7.768 -0.124 -39.581 1.00 97.00 808 HIS A C 1
ATOM 6516 O O . HIS A 1 808 ? 8.022 -0.362 -38.403 1.00 97.00 808 HIS A O 1
ATOM 6522 N N . VAL A 1 809 ? 6.555 0.253 -39.978 1.00 96.62 809 VAL A N 1
ATOM 6523 C CA . VAL A 1 809 ? 5.432 0.454 -39.053 1.00 96.62 809 VAL A CA 1
ATOM 6524 C C . VAL A 1 809 ? 4.399 -0.643 -39.249 1.00 96.62 809 VAL A C 1
ATOM 6526 O O . VAL A 1 809 ? 4.020 -0.943 -40.381 1.00 96.62 809 VAL A O 1
ATOM 6529 N N . LYS A 1 810 ? 3.901 -1.198 -38.144 1.00 96.19 810 LYS A N 1
ATOM 6530 C CA . LYS A 1 810 ? 2.766 -2.123 -38.133 1.00 96.19 810 LYS A CA 1
ATOM 6531 C C . LYS A 1 810 ? 1.717 -1.667 -37.132 1.00 96.19 810 LYS A C 1
ATOM 6533 O O . LYS A 1 810 ? 1.999 -1.528 -35.943 1.00 96.19 810 LYS A O 1
ATOM 6538 N N . TRP A 1 811 ? 0.481 -1.469 -37.582 1.00 96.56 811 TRP A N 1
ATOM 6539 C CA . TRP A 1 811 ? -0.617 -1.201 -36.657 1.00 96.56 811 TRP A CA 1
ATOM 6540 C C . TRP A 1 811 ? -1.113 -2.493 -36.012 1.00 96.56 811 TRP A C 1
ATOM 6542 O O . TRP A 1 811 ? -1.198 -3.540 -36.651 1.00 96.56 811 TRP A O 1
ATOM 6552 N N . GLU A 1 812 ? -1.539 -2.413 -34.751 1.00 96.38 812 GLU A N 1
ATOM 6553 C CA . GLU A 1 812 ? -2.073 -3.571 -34.021 1.00 96.38 812 GLU A CA 1
ATOM 6554 C C . GLU A 1 812 ? -3.209 -4.281 -34.782 1.00 96.38 812 GLU A C 1
ATOM 6556 O O . GLU A 1 812 ? -3.294 -5.507 -34.775 1.00 96.38 812 GLU A O 1
ATOM 6561 N N . CYS A 1 813 ? -4.090 -3.534 -35.451 1.00 95.38 813 CYS A N 1
ATOM 6562 C CA . CYS A 1 813 ? -5.180 -4.122 -36.226 1.00 95.38 813 CYS A CA 1
ATOM 6563 C C . CYS A 1 813 ? -4.721 -4.776 -37.530 1.00 95.38 813 CYS A C 1
ATOM 6565 O O . CYS A 1 813 ? -5.361 -5.726 -37.962 1.00 95.38 813 CYS A O 1
ATOM 6567 N N . GLU A 1 814 ? -3.635 -4.302 -38.139 1.00 96.12 814 GLU A N 1
ATOM 6568 C CA . GLU A 1 814 ? -3.042 -4.912 -39.332 1.00 96.12 814 GLU A CA 1
ATOM 6569 C C . GLU A 1 814 ? -2.384 -6.237 -38.966 1.00 96.12 814 GLU A C 1
ATOM 6571 O O . GLU A 1 814 ? -2.691 -7.251 -39.584 1.00 96.12 814 GLU A O 1
ATOM 6576 N N . LEU A 1 815 ? -1.606 -6.258 -37.879 1.00 95.12 815 LEU A N 1
ATOM 6577 C CA . LEU A 1 815 ? -1.019 -7.488 -37.343 1.00 95.12 815 LEU A CA 1
ATOM 6578 C C . LEU A 1 815 ? -2.087 -8.523 -36.993 1.00 95.12 815 LEU A C 1
ATOM 6580 O O . LEU A 1 815 ? -1.936 -9.696 -37.310 1.00 95.12 815 LEU A O 1
ATOM 6584 N N . LYS A 1 816 ? -3.210 -8.101 -36.400 1.00 95.06 816 LYS A N 1
ATOM 6585 C CA . LYS A 1 816 ? -4.337 -9.012 -36.148 1.00 95.06 816 LYS A CA 1
ATOM 6586 C C . LYS A 1 816 ? -4.932 -9.587 -37.434 1.00 95.06 816 LYS A C 1
ATOM 6588 O O . LYS A 1 816 ? -5.370 -10.730 -37.406 1.00 95.06 816 LYS A O 1
ATOM 6593 N N . GLU A 1 817 ? -4.973 -8.836 -38.537 1.00 95.00 817 GLU A N 1
ATOM 6594 C CA . GLU A 1 817 ? -5.405 -9.393 -39.828 1.00 95.00 817 GLU A CA 1
ATOM 6595 C C . GLU A 1 817 ? -4.366 -10.330 -40.441 1.00 95.00 817 GLU A C 1
ATOM 6597 O O . GLU A 1 817 ? -4.739 -11.354 -41.008 1.00 95.00 817 GLU A O 1
ATOM 6602 N N . GLU A 1 818 ? -3.079 -10.012 -40.318 1.00 94.44 818 GLU A N 1
ATOM 6603 C CA . GLU A 1 818 ? -1.989 -10.886 -40.764 1.00 94.44 818 GLU A CA 1
ATOM 6604 C C . GLU A 1 818 ? -2.040 -12.221 -40.024 1.00 94.44 818 GLU A C 1
ATOM 6606 O O . GLU A 1 818 ? -2.107 -13.258 -40.669 1.00 94.44 818 GLU A O 1
ATOM 6611 N N . MET A 1 819 ? -2.195 -12.205 -38.698 1.00 94.62 819 MET A N 1
ATOM 6612 C CA . MET A 1 819 ? -2.391 -13.412 -37.887 1.00 94.62 819 MET A CA 1
ATOM 6613 C C . MET A 1 819 ? -3.644 -14.220 -38.264 1.00 94.62 819 MET A C 1
ATOM 6615 O O . MET A 1 819 ? -3.719 -15.409 -37.975 1.00 94.62 819 MET A O 1
ATOM 6619 N N . ARG A 1 820 ? -4.671 -13.613 -38.875 1.00 93.50 820 ARG A N 1
ATOM 6620 C CA . ARG A 1 820 ? -5.830 -14.382 -39.368 1.00 93.50 820 ARG A CA 1
ATOM 6621 C C . ARG A 1 820 ? -5.518 -15.147 -40.652 1.00 93.50 820 ARG A C 1
ATOM 6623 O O . ARG A 1 820 ? -6.203 -16.125 -40.931 1.00 93.50 820 ARG A O 1
ATOM 6630 N N . LYS A 1 821 ? -4.537 -14.686 -41.430 1.00 94.88 821 LYS A N 1
ATOM 6631 C CA . LYS A 1 821 ? -4.145 -15.260 -42.726 1.00 94.88 821 LYS A CA 1
ATOM 6632 C C . LYS A 1 821 ? -2.914 -16.159 -42.623 1.00 94.88 821 LYS A C 1
ATOM 6634 O O . LYS A 1 821 ? -2.809 -17.117 -43.375 1.00 94.88 821 LYS A O 1
ATOM 6639 N N . ASP A 1 822 ? -2.007 -15.839 -41.707 1.00 94.31 822 ASP A N 1
ATOM 6640 C CA . ASP A 1 822 ? -0.768 -16.558 -41.442 1.00 94.31 822 ASP A CA 1
ATOM 6641 C C . ASP A 1 822 ? -0.942 -17.441 -40.200 1.00 94.31 822 ASP A C 1
ATOM 6643 O O . ASP A 1 822 ? -0.928 -16.980 -39.052 1.00 94.31 822 ASP A O 1
ATOM 6647 N N . GLU A 1 823 ? -1.139 -18.736 -40.445 1.00 93.81 823 GLU A N 1
ATOM 6648 C CA . GLU A 1 823 ? -1.293 -19.725 -39.384 1.00 93.81 823 GLU A CA 1
ATOM 6649 C C . GLU A 1 823 ? -0.020 -19.890 -38.542 1.00 93.81 823 GLU A C 1
ATOM 6651 O O . GLU A 1 823 ? -0.119 -20.133 -37.336 1.00 93.81 823 GLU A O 1
ATOM 6656 N N . GLU A 1 824 ? 1.162 -19.738 -39.138 1.00 93.62 824 GLU A N 1
ATOM 6657 C CA . GLU A 1 824 ? 2.436 -19.884 -38.437 1.00 93.62 824 GLU A CA 1
ATOM 6658 C C . GLU A 1 824 ? 2.621 -18.736 -37.438 1.00 93.62 824 GLU A C 1
ATOM 6660 O O . GLU A 1 824 ? 2.874 -18.977 -36.254 1.00 93.62 824 GLU A O 1
ATOM 6665 N N . MET A 1 825 ? 2.376 -17.496 -37.878 1.00 93.88 825 MET A N 1
ATOM 6666 C CA . MET A 1 825 ? 2.398 -16.321 -37.004 1.00 93.88 825 MET A CA 1
ATOM 6667 C C . MET A 1 825 ? 1.360 -16.451 -35.885 1.00 93.88 825 MET A C 1
ATOM 6669 O O . MET A 1 825 ? 1.662 -16.178 -34.721 1.00 93.88 825 MET A O 1
ATOM 6673 N N . ARG A 1 826 ? 0.138 -16.903 -36.203 1.00 93.56 826 ARG A N 1
ATOM 6674 C CA . ARG A 1 826 ? -0.910 -17.132 -35.197 1.00 93.56 826 ARG A CA 1
ATOM 6675 C C . ARG A 1 826 ? -0.453 -18.111 -34.119 1.00 93.56 826 ARG A C 1
ATOM 6677 O O . ARG A 1 826 ? -0.514 -17.774 -32.936 1.00 93.56 826 ARG A O 1
ATOM 6684 N N . ARG A 1 827 ? 0.056 -19.279 -34.524 1.00 90.00 827 ARG A N 1
ATOM 6685 C CA . ARG A 1 827 ? 0.558 -20.311 -33.605 1.00 90.00 827 ARG A CA 1
ATOM 6686 C C . ARG A 1 827 ? 1.743 -19.804 -32.786 1.00 90.00 827 ARG A C 1
ATOM 6688 O O . ARG A 1 827 ? 1.820 -20.105 -31.596 1.00 90.00 827 ARG A O 1
ATOM 6695 N N . PHE A 1 828 ? 2.643 -19.015 -33.374 1.00 91.50 828 PHE A N 1
ATOM 6696 C CA . PHE A 1 828 ? 3.737 -18.392 -32.629 1.00 91.50 828 PHE A CA 1
ATOM 6697 C C . PHE A 1 828 ? 3.205 -17.448 -31.550 1.00 91.50 828 PHE A C 1
ATOM 6699 O O . PHE A 1 828 ? 3.605 -17.537 -30.393 1.00 91.50 828 PHE A O 1
ATOM 6706 N N . PHE A 1 829 ? 2.263 -16.565 -31.889 1.00 92.62 829 PHE A N 1
ATOM 6707 C CA . PHE A 1 829 ? 1.682 -15.638 -30.920 1.00 92.62 829 PHE A CA 1
ATOM 6708 C C . PHE A 1 829 ? 0.932 -16.361 -29.802 1.00 92.62 829 PHE A C 1
ATOM 6710 O O . PHE A 1 829 ? 1.031 -15.930 -28.653 1.00 92.62 829 PHE A O 1
ATOM 6717 N N . GLU A 1 830 ? 0.198 -17.429 -30.106 1.00 88.44 830 GLU A N 1
ATOM 6718 C CA . GLU A 1 830 ? -0.511 -18.244 -29.112 1.00 88.44 830 GLU A CA 1
ATOM 6719 C C . GLU A 1 830 ? 0.468 -18.917 -28.141 1.00 88.44 830 GLU A C 1
ATOM 6721 O O . GLU A 1 830 ? 0.301 -18.779 -26.930 1.00 88.44 830 GLU A O 1
ATOM 6726 N N . ASN A 1 831 ? 1.544 -19.520 -28.659 1.00 85.75 831 ASN A N 1
ATOM 6727 C CA . ASN A 1 831 ? 2.527 -20.269 -27.866 1.00 85.75 831 ASN A CA 1
ATOM 6728 C C . ASN A 1 831 ? 3.665 -19.410 -27.281 1.00 85.75 831 ASN A C 1
ATOM 6730 O O . ASN A 1 831 ? 4.444 -19.876 -26.451 1.00 85.75 831 ASN A O 1
ATOM 6734 N N . CYS A 1 832 ? 3.798 -18.142 -27.683 1.00 89.69 832 CYS A N 1
ATOM 6735 C CA . CYS A 1 832 ? 4.811 -17.237 -27.147 1.00 89.69 832 CYS A CA 1
ATOM 6736 C C . CYS A 1 832 ? 4.394 -16.738 -25.756 1.00 89.69 832 CYS A C 1
ATOM 6738 O O . CYS A 1 832 ? 3.852 -15.636 -25.585 1.00 89.69 832 CYS A O 1
ATOM 6740 N N . HIS A 1 833 ? 4.675 -17.543 -24.736 1.00 88.12 833 HIS A N 1
ATOM 6741 C CA . HIS A 1 833 ? 4.393 -17.200 -23.347 1.00 88.12 833 HIS A CA 1
ATOM 6742 C C . HIS A 1 833 ? 5.472 -16.315 -22.711 1.00 88.12 833 HIS A C 1
ATOM 6744 O O . HIS A 1 833 ? 5.217 -15.787 -21.642 1.00 88.12 833 HIS A O 1
ATOM 6750 N N . HIS A 1 834 ? 6.596 -16.034 -23.383 1.00 89.44 834 HIS A N 1
ATOM 6751 C CA . HIS A 1 834 ? 7.769 -15.349 -22.813 1.00 89.44 834 HIS A CA 1
ATOM 6752 C C . HIS A 1 834 ? 7.963 -13.873 -23.215 1.00 89.44 834 HIS A C 1
ATOM 6754 O O . HIS A 1 834 ? 9.032 -13.299 -23.037 1.00 89.44 834 HIS A O 1
ATOM 6760 N N . ALA A 1 835 ? 6.931 -13.217 -23.752 1.00 91.25 835 ALA A N 1
ATOM 6761 C CA . ALA A 1 835 ? 7.004 -11.822 -24.211 1.00 91.25 835 ALA A CA 1
ATOM 6762 C C . ALA A 1 835 ? 6.929 -10.788 -23.062 1.00 91.25 835 ALA A C 1
ATOM 6764 O O . ALA A 1 835 ? 6.030 -9.938 -23.042 1.00 91.25 835 ALA A O 1
ATOM 6765 N N . TYR A 1 836 ? 7.801 -10.914 -22.059 1.00 89.25 836 TYR A N 1
ATOM 6766 C CA . TYR A 1 836 ? 7.963 -10.002 -20.924 1.00 89.25 836 TYR A CA 1
ATOM 6767 C C . TYR A 1 836 ? 9.279 -10.292 -20.172 1.00 89.25 836 TYR A C 1
ATOM 6769 O O . TYR A 1 836 ? 9.880 -11.342 -20.357 1.00 89.25 836 TYR A O 1
ATOM 6777 N N . HIS A 1 837 ? 9.719 -9.351 -19.334 1.00 89.19 837 HIS A N 1
ATOM 6778 C CA . HIS A 1 837 ? 10.881 -9.510 -18.443 1.00 89.19 837 HIS A CA 1
ATOM 6779 C C . HIS A 1 837 ? 10.604 -10.479 -17.298 1.00 89.19 837 HIS A C 1
ATOM 6781 O O . HIS A 1 837 ? 9.468 -10.545 -16.839 1.00 89.19 837 HIS A O 1
ATOM 6787 N N . LEU A 1 838 ? 11.631 -11.126 -16.747 1.00 92.38 838 LEU A N 1
ATOM 6788 C CA . LEU A 1 838 ? 11.500 -11.935 -15.532 1.00 92.38 838 LEU A CA 1
ATOM 6789 C C . LEU A 1 838 ? 10.811 -11.130 -14.421 1.00 92.38 838 LEU A C 1
ATOM 6791 O O . LEU A 1 838 ? 11.261 -10.050 -14.030 1.00 92.38 838 LEU A O 1
ATOM 6795 N N . ARG A 1 839 ? 9.710 -11.673 -13.892 1.00 91.50 839 ARG A N 1
ATOM 6796 C CA . ARG A 1 839 ? 8.963 -11.084 -12.775 1.00 91.50 839 ARG A CA 1
ATOM 6797 C C . ARG A 1 839 ? 9.156 -11.917 -11.513 1.00 91.50 839 ARG A C 1
ATOM 6799 O O . ARG A 1 839 ? 8.689 -13.052 -11.462 1.00 91.50 839 ARG A O 1
ATOM 6806 N N . PRO A 1 840 ? 9.756 -11.365 -10.448 1.00 91.69 840 PRO A N 1
ATOM 6807 C CA . PRO A 1 840 ? 10.110 -12.142 -9.261 1.00 91.69 840 PRO A CA 1
ATOM 6808 C C . PRO A 1 840 ? 8.880 -12.686 -8.526 1.00 91.69 840 PRO A C 1
ATOM 6810 O O . PRO A 1 840 ? 8.939 -13.754 -7.930 1.00 91.69 840 PRO A O 1
ATOM 6813 N N . ARG A 1 841 ? 7.734 -11.990 -8.603 1.00 89.50 841 ARG A N 1
ATOM 6814 C CA . ARG A 1 841 ? 6.470 -12.461 -8.011 1.00 89.50 841 ARG A CA 1
ATOM 6815 C C . ARG A 1 841 ? 5.938 -13.740 -8.666 1.00 89.50 841 ARG A C 1
ATOM 6817 O O . ARG A 1 841 ? 5.162 -14.440 -8.026 1.00 89.50 841 ARG A O 1
ATOM 6824 N N . GLU A 1 842 ? 6.335 -14.046 -9.901 1.00 90.25 842 GLU A N 1
ATOM 6825 C CA . GLU A 1 842 ? 5.929 -15.286 -10.574 1.00 90.25 842 GLU A CA 1
ATOM 6826 C C . GLU A 1 842 ? 6.646 -16.509 -9.991 1.00 90.25 842 GLU A C 1
ATOM 6828 O O . GLU A 1 842 ? 6.035 -17.566 -9.938 1.00 90.25 842 GLU A O 1
ATOM 6833 N N . ALA A 1 843 ? 7.852 -16.339 -9.434 1.00 91.69 843 ALA A N 1
ATOM 6834 C CA . ALA A 1 843 ? 8.560 -17.379 -8.682 1.00 91.69 843 ALA A CA 1
ATOM 6835 C C . ALA A 1 843 ? 8.078 -17.528 -7.225 1.00 91.69 843 ALA A C 1
ATOM 6837 O O . ALA A 1 843 ? 8.529 -18.411 -6.502 1.00 91.69 843 ALA A O 1
ATOM 6838 N N . MET A 1 844 ? 7.180 -16.655 -6.751 1.00 89.81 844 MET A N 1
ATOM 6839 C CA . MET A 1 844 ? 6.694 -16.698 -5.373 1.00 89.81 844 MET A CA 1
ATOM 6840 C C . MET A 1 844 ? 5.476 -17.622 -5.262 1.00 89.81 844 MET A C 1
ATOM 6842 O O . MET A 1 844 ? 4.320 -17.220 -5.465 1.00 89.81 844 MET A O 1
ATOM 6846 N N . TYR A 1 845 ? 5.731 -18.879 -4.916 1.00 88.38 845 TYR A N 1
ATOM 6847 C CA . TYR A 1 845 ? 4.705 -19.891 -4.672 1.00 88.38 845 TYR A CA 1
ATOM 6848 C C . TYR A 1 845 ? 4.395 -20.034 -3.173 1.00 88.38 845 TYR A C 1
ATOM 6850 O O . TYR A 1 845 ? 5.185 -19.653 -2.312 1.00 88.38 845 TYR A O 1
ATOM 6858 N N . GLY A 1 846 ? 3.180 -20.493 -2.863 1.00 84.19 846 GLY A N 1
ATOM 6859 C CA . GLY A 1 846 ? 2.786 -20.814 -1.488 1.00 84.19 846 GLY A CA 1
ATOM 6860 C C . GLY A 1 846 ? 3.288 -22.197 -1.070 1.00 84.19 846 GLY A C 1
ATOM 6861 O O . GLY A 1 846 ? 4.018 -22.849 -1.812 1.00 84.19 846 GLY A O 1
ATOM 6862 N N . GLY A 1 847 ? 2.851 -22.673 0.097 1.00 83.12 847 GLY A N 1
ATOM 6863 C CA . GLY A 1 847 ? 3.082 -24.063 0.490 1.00 83.12 847 GLY A CA 1
ATOM 6864 C C . GLY A 1 847 ? 2.466 -25.047 -0.512 1.00 83.12 847 GLY A C 1
ATOM 6865 O O . GLY A 1 847 ? 1.407 -24.783 -1.091 1.00 83.12 847 GLY A O 1
ATOM 6866 N N . ARG A 1 848 ? 3.124 -26.192 -0.717 1.00 85.62 848 ARG A N 1
ATOM 6867 C CA . ARG A 1 848 ? 2.570 -27.292 -1.510 1.00 85.62 848 ARG A CA 1
ATOM 6868 C C . ARG A 1 848 ? 1.411 -27.917 -0.741 1.00 85.62 848 ARG A C 1
ATOM 6870 O O . ARG A 1 848 ? 1.594 -28.434 0.356 1.00 85.62 848 ARG A O 1
ATOM 6877 N N . THR A 1 849 ? 0.228 -27.915 -1.340 1.00 83.06 849 THR A N 1
ATOM 6878 C CA . THR A 1 849 ? -0.929 -28.659 -0.834 1.00 83.06 849 THR A CA 1
ATOM 6879 C C . THR A 1 849 ? -1.424 -29.563 -1.946 1.00 83.06 849 THR A C 1
ATOM 6881 O O . THR A 1 849 ? -1.903 -29.083 -2.972 1.00 83.06 849 THR A O 1
ATOM 6884 N N . GLN A 1 850 ? -1.280 -30.872 -1.757 1.00 80.25 850 GLN A N 1
ATOM 6885 C CA . GLN A 1 850 ? -1.700 -31.873 -2.728 1.00 80.25 850 GLN A CA 1
ATOM 6886 C C . GLN A 1 850 ? -2.495 -32.968 -2.028 1.00 80.25 850 GLN A C 1
ATOM 6888 O O . GLN A 1 850 ? -2.084 -33.486 -0.994 1.00 80.25 850 GLN A O 1
ATOM 6893 N N . GLN A 1 851 ? -3.639 -33.311 -2.610 1.00 79.62 851 GLN A N 1
ATOM 6894 C CA . GLN A 1 851 ? -4.494 -34.388 -2.138 1.00 79.62 851 GLN A CA 1
ATOM 6895 C C . GLN A 1 851 ? -4.242 -35.632 -2.991 1.00 79.62 851 GLN A C 1
ATOM 6897 O O . GLN A 1 851 ? -4.490 -35.612 -4.193 1.00 79.62 851 GLN A O 1
ATOM 6902 N N . PHE A 1 852 ? -3.767 -36.709 -2.366 1.00 80.75 852 PHE A N 1
ATOM 6903 C CA . PHE A 1 852 ? -3.622 -38.016 -3.020 1.00 80.75 852 PHE A CA 1
ATOM 6904 C C . PHE A 1 852 ? -4.859 -38.903 -2.812 1.00 80.75 852 PHE A C 1
ATOM 6906 O O . PHE A 1 852 ? -5.189 -39.720 -3.666 1.00 80.75 852 PHE A O 1
ATOM 6913 N N . ARG A 1 853 ? -5.576 -38.716 -1.692 1.00 81.19 853 ARG A N 1
ATOM 6914 C CA . ARG A 1 853 ? -6.822 -39.421 -1.356 1.00 81.19 853 ARG A CA 1
ATOM 6915 C C . ARG A 1 853 ? -7.774 -38.488 -0.610 1.00 81.19 853 ARG A C 1
ATOM 6917 O O . ARG A 1 853 ? -7.329 -37.708 0.229 1.00 81.19 853 ARG A O 1
ATOM 6924 N N . SER A 1 854 ? -9.073 -38.574 -0.898 1.00 83.44 854 SER A N 1
ATOM 6925 C CA . SER A 1 854 ? -10.074 -37.698 -0.267 1.00 83.44 854 SER A CA 1
ATOM 6926 C C . SER A 1 854 ? -10.525 -38.159 1.114 1.00 83.44 854 SER A C 1
ATOM 6928 O O . SER A 1 854 ? -10.825 -37.325 1.962 1.00 83.44 854 SER A O 1
ATOM 6930 N N . LEU A 1 855 ? -10.557 -39.471 1.346 1.00 85.19 855 LEU A N 1
ATOM 6931 C CA . LEU A 1 855 ? -10.904 -40.069 2.628 1.00 85.19 855 LEU A CA 1
ATOM 6932 C C . LEU A 1 855 ? -10.046 -41.316 2.837 1.00 85.19 855 LEU A C 1
ATOM 6934 O O . LEU A 1 855 ? -9.973 -42.176 1.958 1.00 85.19 855 LEU A O 1
ATOM 6938 N N . THR A 1 856 ? -9.431 -41.411 4.010 1.00 85.88 856 THR A N 1
ATOM 6939 C CA . THR A 1 856 ? -8.733 -42.606 4.488 1.00 85.88 856 THR A CA 1
ATOM 6940 C C . THR A 1 856 ? -9.232 -42.891 5.897 1.00 85.88 856 THR A C 1
ATOM 6942 O O . THR A 1 856 ? -9.398 -41.963 6.688 1.00 85.88 856 THR A O 1
ATOM 6945 N N . LYS A 1 857 ? -9.483 -44.162 6.208 1.00 89.06 857 LYS A N 1
ATOM 6946 C CA . LYS A 1 857 ? -9.868 -44.623 7.541 1.00 89.06 857 LYS A CA 1
ATOM 6947 C C . LYS A 1 857 ? -8.839 -45.652 7.999 1.00 89.06 857 LYS A C 1
ATOM 6949 O O . LYS A 1 857 ? -8.440 -46.482 7.190 1.00 89.06 857 LYS A O 1
ATOM 6954 N N . ALA A 1 858 ? -8.419 -45.561 9.257 1.00 91.12 858 ALA A N 1
ATOM 6955 C CA . ALA A 1 858 ? -7.598 -46.593 9.879 1.00 91.12 858 ALA A CA 1
ATOM 6956 C C . ALA A 1 858 ? -8.408 -47.892 10.033 1.00 91.12 858 ALA A C 1
ATOM 6958 O O . ALA A 1 858 ? -9.627 -47.846 10.244 1.00 91.12 858 ALA A O 1
ATOM 6959 N N . ASP A 1 859 ? -7.732 -49.028 9.943 1.00 93.44 859 ASP A N 1
ATOM 6960 C CA . ASP A 1 859 ? -8.301 -50.360 10.140 1.00 93.44 859 ASP A CA 1
ATOM 6961 C C . ASP A 1 859 ? -7.385 -51.211 11.038 1.00 93.44 859 ASP A C 1
ATOM 6963 O O . ASP A 1 859 ? -6.528 -50.676 11.740 1.00 93.44 859 ASP A O 1
ATOM 6967 N N . SER A 1 860 ? -7.617 -52.525 11.097 1.00 93.62 860 SER A N 1
ATOM 6968 C CA . SER A 1 860 ? -6.827 -53.435 11.934 1.00 93.62 860 SER A CA 1
ATOM 6969 C C . SER A 1 860 ? -5.385 -53.626 11.455 1.00 93.62 860 SER A C 1
ATOM 6971 O O . SER A 1 860 ? -4.563 -54.090 12.239 1.00 93.62 860 SER A O 1
ATOM 6973 N N . GLU A 1 861 ? -5.080 -53.302 10.196 1.00 93.94 861 GLU A N 1
ATOM 6974 C CA . GLU A 1 861 ? -3.753 -53.470 9.590 1.00 93.94 861 GLU A CA 1
ATOM 6975 C C . GLU A 1 861 ? -3.026 -52.132 9.388 1.00 93.94 861 GLU A C 1
ATOM 6977 O O . GLU A 1 861 ? -1.798 -52.089 9.429 1.00 93.94 861 GLU A O 1
ATOM 6982 N N . HIS A 1 862 ? -3.767 -51.034 9.204 1.00 90.38 862 HIS A N 1
ATOM 6983 C CA . HIS A 1 862 ? -3.222 -49.720 8.873 1.00 90.38 862 HIS A CA 1
ATOM 6984 C C . HIS A 1 862 ? -3.627 -48.653 9.895 1.00 90.38 862 HIS A C 1
ATOM 6986 O O . HIS A 1 862 ? -4.810 -48.359 10.095 1.00 90.38 862 HIS A O 1
ATOM 6992 N N . SER A 1 863 ? -2.626 -47.994 10.478 1.00 92.06 863 SER A N 1
ATOM 6993 C CA . SER A 1 863 ? -2.778 -46.763 11.257 1.00 92.06 863 SER A CA 1
ATOM 6994 C C . SER A 1 863 ? -2.666 -45.519 10.362 1.00 92.06 863 SER A C 1
ATOM 6996 O O . SER A 1 863 ? -2.177 -45.571 9.232 1.00 92.06 863 SER A O 1
ATOM 6998 N N . ILE A 1 864 ? -3.140 -44.373 10.863 1.00 90.06 864 ILE A N 1
ATOM 6999 C CA . ILE A 1 864 ? -2.913 -43.063 10.240 1.00 90.06 864 ILE A CA 1
ATOM 7000 C C . ILE A 1 864 ? -1.916 -42.305 11.110 1.00 90.06 864 ILE A C 1
ATOM 7002 O O . ILE A 1 864 ? -2.192 -42.038 12.279 1.00 90.06 864 ILE A O 1
ATOM 7006 N N . GLU A 1 865 ? -0.789 -41.930 10.517 1.00 89.94 865 GLU A N 1
ATOM 7007 C CA . GLU A 1 865 ? 0.256 -41.133 1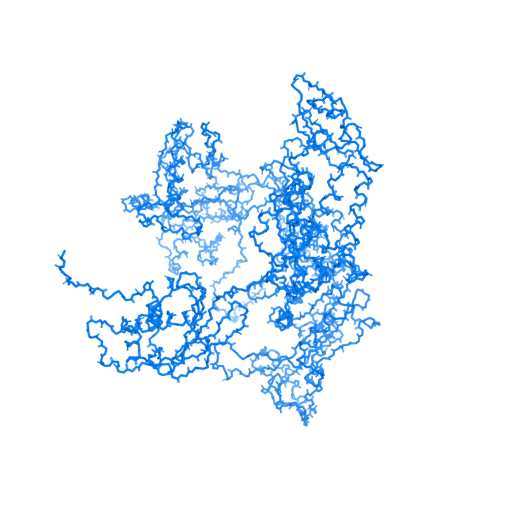1.155 1.00 89.94 865 GLU A CA 1
ATOM 7008 C C . GLU A 1 865 ? 0.286 -39.719 10.562 1.00 89.94 865 GLU A C 1
ATOM 7010 O O . GLU A 1 865 ? 0.063 -39.524 9.365 1.00 89.94 865 GLU A O 1
ATOM 7015 N N . TYR A 1 866 ? 0.552 -38.719 11.405 1.00 86.94 866 TYR A N 1
ATOM 7016 C CA . TYR A 1 866 ? 0.686 -37.320 11.003 1.00 86.94 866 TYR A CA 1
ATOM 7017 C C . TYR A 1 866 ? 2.070 -36.817 11.400 1.00 86.94 866 TYR A C 1
ATOM 7019 O O . TYR A 1 866 ? 2.422 -36.807 12.579 1.00 86.94 866 TYR A O 1
ATOM 7027 N N . TYR A 1 867 ? 2.835 -36.392 10.399 1.00 87.56 867 TYR A N 1
ATOM 7028 C CA . TYR A 1 867 ? 4.151 -35.796 10.571 1.00 87.56 867 TYR A CA 1
ATOM 7029 C C . TYR A 1 867 ? 4.048 -34.297 10.316 1.00 87.56 867 TYR A C 1
ATOM 7031 O O . TYR A 1 867 ? 3.502 -33.879 9.294 1.00 87.56 867 TYR A O 1
ATOM 7039 N N . ASP A 1 868 ? 4.593 -33.501 11.232 1.00 86.12 868 ASP A N 1
ATOM 7040 C CA . ASP A 1 868 ? 4.625 -32.047 11.119 1.00 86.12 868 ASP A CA 1
ATOM 7041 C C . ASP A 1 868 ? 6.050 -31.526 11.276 1.00 86.12 868 ASP A C 1
ATOM 7043 O O . ASP A 1 868 ? 6.804 -31.964 12.148 1.00 86.12 868 ASP A O 1
ATOM 7047 N N . PHE A 1 869 ? 6.406 -30.553 10.446 1.00 79.88 869 PHE A N 1
ATOM 7048 C CA . PHE A 1 869 ? 7.659 -29.837 10.598 1.00 79.88 869 PHE A CA 1
ATOM 7049 C C . PHE A 1 869 ? 7.473 -28.742 11.644 1.00 79.88 869 PHE A C 1
ATOM 7051 O O . PHE A 1 869 ? 6.841 -27.716 11.382 1.00 79.88 869 PHE A O 1
ATOM 7058 N N . CYS A 1 870 ? 8.091 -28.917 12.812 1.00 79.56 870 CYS A N 1
ATOM 7059 C CA . CYS A 1 870 ? 8.119 -27.898 13.857 1.00 79.56 870 CYS A CA 1
ATOM 7060 C C . CYS A 1 870 ? 8.724 -26.589 13.324 1.00 79.56 870 CYS A C 1
ATOM 7062 O O . CYS A 1 870 ? 9.939 -26.449 13.217 1.00 79.56 870 CYS A O 1
ATOM 7064 N N . SER A 1 871 ? 7.869 -25.607 13.021 1.00 79.25 871 SER A N 1
ATOM 7065 C CA . SER A 1 871 ? 8.273 -24.284 12.527 1.00 79.25 871 SER A CA 1
ATOM 7066 C C . SER A 1 871 ? 9.092 -24.316 11.225 1.00 79.25 871 SER A C 1
ATOM 7068 O O . SER A 1 871 ? 10.157 -23.702 11.148 1.00 79.25 871 SER A O 1
ATOM 7070 N N . LEU A 1 872 ? 8.568 -24.968 10.177 1.00 84.44 872 LEU A N 1
ATOM 7071 C CA . LEU A 1 872 ? 9.221 -25.086 8.861 1.00 84.44 872 LEU A CA 1
ATOM 7072 C C . LEU A 1 872 ? 9.833 -23.769 8.346 1.00 84.44 872 LEU A C 1
ATOM 7074 O O . LEU A 1 872 ? 11.031 -23.702 8.080 1.00 84.44 872 LEU A O 1
ATOM 7078 N N . TYR A 1 873 ? 9.031 -22.706 8.212 1.00 84.31 873 TYR A N 1
ATOM 7079 C CA . TYR A 1 873 ? 9.523 -21.435 7.667 1.00 84.31 873 TYR A CA 1
ATOM 7080 C C . TYR A 1 873 ? 10.577 -20.770 8.560 1.00 84.31 873 TYR A C 1
ATOM 7082 O O . TYR A 1 873 ? 11.605 -20.364 8.015 1.00 84.31 873 TYR A O 1
ATOM 7090 N N . PRO A 1 874 ? 10.391 -20.649 9.890 1.00 81.00 874 PRO A N 1
ATOM 7091 C CA . PRO A 1 874 ? 11.465 -20.217 10.776 1.00 81.00 874 PRO A CA 1
ATOM 7092 C C . PRO A 1 874 ? 12.752 -21.027 10.617 1.00 81.00 874 PRO A C 1
ATOM 7094 O O . PRO A 1 874 ? 13.798 -20.427 10.402 1.00 81.00 874 PRO A O 1
ATOM 7097 N N . TYR A 1 875 ? 12.685 -22.361 10.629 1.00 80.12 875 TYR A N 1
ATOM 7098 C CA . TYR A 1 875 ? 13.863 -23.217 10.468 1.00 80.12 875 TYR A CA 1
ATOM 7099 C C . TYR A 1 875 ? 14.605 -22.934 9.152 1.00 80.12 875 TYR A C 1
ATOM 7101 O O . TYR A 1 875 ? 15.816 -22.699 9.157 1.00 80.12 875 TYR A O 1
ATOM 7109 N N . VAL A 1 876 ? 13.881 -22.870 8.029 1.00 81.62 876 VAL A N 1
ATOM 7110 C CA . VAL A 1 876 ? 14.462 -22.561 6.711 1.00 81.62 876 VAL A CA 1
ATOM 7111 C C . VAL A 1 876 ? 15.098 -21.167 6.701 1.00 81.62 876 VAL A C 1
ATOM 7113 O O . VAL A 1 876 ? 16.212 -21.004 6.214 1.00 81.62 876 VAL A O 1
ATOM 7116 N N . ASN A 1 877 ? 14.436 -20.163 7.282 1.00 79.50 877 ASN A N 1
ATOM 7117 C CA . ASN A 1 877 ? 14.957 -18.794 7.369 1.00 79.50 877 ASN A CA 1
ATOM 7118 C C . ASN A 1 877 ? 16.175 -18.643 8.291 1.00 79.50 877 ASN A C 1
ATOM 7120 O O . ASN A 1 877 ? 16.928 -17.692 8.100 1.00 79.50 877 ASN A O 1
ATOM 7124 N N . MET A 1 878 ? 16.343 -19.535 9.270 1.00 75.50 878 MET A N 1
ATOM 7125 C CA . MET A 1 878 ? 17.346 -19.427 10.335 1.00 75.50 878 MET A CA 1
ATOM 7126 C C . MET A 1 878 ? 18.577 -20.308 10.104 1.00 75.50 878 MET A C 1
ATOM 7128 O O . MET A 1 878 ? 19.677 -19.951 10.504 1.00 75.50 878 MET A O 1
ATOM 7132 N N . ARG A 1 879 ? 18.403 -21.493 9.508 1.00 73.94 879 ARG A N 1
ATOM 7133 C CA . ARG A 1 879 ? 19.476 -22.496 9.350 1.00 73.94 879 ARG A CA 1
ATOM 7134 C C . ARG A 1 879 ? 19.407 -23.276 8.040 1.00 73.94 879 ARG A C 1
ATOM 7136 O O . ARG A 1 879 ? 20.443 -23.700 7.538 1.00 73.94 879 ARG A O 1
ATOM 7143 N N . GLY A 1 880 ? 18.205 -23.461 7.495 1.00 68.50 880 GLY A N 1
ATOM 7144 C CA . GLY A 1 880 ? 17.957 -24.419 6.416 1.00 68.50 880 GLY A CA 1
ATOM 7145 C C . GLY A 1 880 ? 18.260 -23.944 4.991 1.00 68.50 880 GLY A C 1
ATOM 7146 O O . GLY A 1 880 ? 18.241 -24.774 4.091 1.00 68.50 880 GLY A O 1
ATOM 7147 N N . THR A 1 881 ? 18.520 -22.652 4.739 1.00 79.25 881 THR A N 1
ATOM 7148 C CA . THR A 1 881 ? 18.881 -22.181 3.384 1.00 79.25 881 THR A CA 1
ATOM 7149 C C . THR A 1 881 ? 19.828 -20.972 3.368 1.00 79.25 881 THR A C 1
ATOM 7151 O O . THR A 1 881 ? 20.146 -20.383 4.407 1.00 79.25 881 THR A O 1
ATOM 7154 N N . SER A 1 882 ? 20.300 -20.620 2.168 1.00 85.00 882 SER A N 1
ATOM 7155 C CA . SER A 1 882 ? 21.112 -19.432 1.889 1.00 85.00 882 SER A CA 1
ATOM 7156 C C . SER A 1 882 ? 20.294 -18.365 1.165 1.00 85.00 882 SER A C 1
ATOM 7158 O O . SER A 1 882 ? 19.482 -18.690 0.304 1.00 85.00 882 SER A O 1
ATOM 7160 N N . TYR A 1 883 ? 20.547 -17.088 1.451 1.00 86.69 883 TYR A N 1
ATOM 7161 C CA . TYR A 1 883 ? 19.859 -15.962 0.806 1.00 86.69 883 TYR A CA 1
ATOM 7162 C C . TYR A 1 883 ? 20.830 -15.096 -0.007 1.00 86.69 883 TYR A C 1
ATOM 7164 O O . TYR A 1 883 ? 21.978 -14.929 0.413 1.00 86.69 883 TYR A O 1
ATOM 7172 N N . PRO A 1 884 ? 20.396 -14.506 -1.137 1.00 89.94 884 PRO A N 1
ATOM 7173 C CA . PRO A 1 884 ? 21.238 -13.611 -1.917 1.00 89.94 884 PRO A CA 1
ATOM 7174 C C . PRO A 1 884 ? 21.270 -12.191 -1.327 1.00 89.94 884 PRO A C 1
ATOM 7176 O O . PRO A 1 884 ? 20.261 -11.665 -0.852 1.00 89.94 884 PRO A O 1
ATOM 7179 N N . MET A 1 885 ? 22.429 -11.535 -1.410 1.00 88.75 885 MET A N 1
ATOM 7180 C CA . MET A 1 885 ? 22.653 -10.150 -0.988 1.00 88.75 885 MET A CA 1
ATOM 7181 C C . MET A 1 885 ? 22.741 -9.195 -2.176 1.00 88.75 885 MET A C 1
ATOM 7183 O O . MET A 1 885 ? 23.392 -9.466 -3.189 1.00 88.75 885 MET A O 1
ATOM 7187 N N . GLY A 1 886 ? 22.172 -8.003 -2.009 1.00 89.88 886 GLY A N 1
ATOM 7188 C CA . GLY A 1 886 ? 22.201 -6.957 -3.023 1.00 89.88 886 GLY A CA 1
ATOM 7189 C C . GLY A 1 886 ? 21.379 -7.317 -4.263 1.00 89.88 886 GLY A C 1
ATOM 7190 O O . GLY A 1 886 ? 20.368 -8.011 -4.183 1.00 89.88 886 GLY A O 1
ATOM 7191 N N . VAL A 1 887 ? 21.782 -6.790 -5.417 1.00 90.81 887 VAL A N 1
ATOM 7192 C CA . VAL A 1 887 ? 21.058 -6.951 -6.690 1.00 90.81 887 VAL A CA 1
ATOM 7193 C C . VAL A 1 887 ? 21.696 -8.035 -7.564 1.00 90.81 887 VAL A C 1
ATOM 7195 O O . VAL A 1 887 ? 22.921 -8.184 -7.510 1.00 90.81 887 VAL A O 1
ATOM 7198 N N . PRO A 1 888 ? 20.911 -8.744 -8.394 1.00 93.12 888 PRO A N 1
ATOM 7199 C CA . PRO A 1 888 ? 21.441 -9.771 -9.277 1.00 93.12 888 PRO A CA 1
ATOM 7200 C C . PRO A 1 888 ? 22.234 -9.171 -10.439 1.00 93.12 888 PRO A C 1
ATOM 7202 O O . PRO A 1 888 ? 22.076 -8.004 -10.814 1.00 93.12 888 PRO A O 1
ATOM 7205 N N . HIS A 1 889 ? 23.051 -10.013 -11.059 1.00 92.00 889 HIS A N 1
ATOM 7206 C CA . HIS A 1 889 ? 23.470 -9.864 -12.440 1.00 92.00 889 HIS A CA 1
ATOM 7207 C C . HIS A 1 889 ? 22.356 -10.387 -13.355 1.00 92.00 889 HIS A C 1
ATOM 7209 O O . HIS A 1 889 ? 21.973 -11.554 -13.281 1.00 92.00 889 HIS A O 1
ATOM 7215 N N . ARG A 1 890 ? 21.822 -9.512 -14.206 1.00 90.56 890 ARG A N 1
ATOM 7216 C CA . ARG A 1 890 ? 20.793 -9.863 -15.186 1.00 90.56 890 ARG A CA 1
ATOM 7217 C C . ARG A 1 890 ? 21.461 -10.383 -16.456 1.00 90.56 890 ARG A C 1
ATOM 7219 O O . ARG A 1 890 ? 22.331 -9.708 -16.996 1.00 90.56 890 ARG A O 1
ATOM 7226 N N . ILE A 1 891 ? 21.035 -11.550 -16.920 1.00 91.38 891 ILE A N 1
ATOM 7227 C CA . ILE A 1 891 ? 21.538 -12.218 -18.123 1.00 91.38 891 ILE A CA 1
ATOM 7228 C C . ILE A 1 891 ? 20.353 -12.428 -19.069 1.00 91.38 891 ILE A C 1
ATOM 7230 O O . ILE A 1 891 ? 19.343 -13.010 -18.673 1.00 91.38 891 ILE A O 1
ATOM 7234 N N . THR A 1 892 ? 20.473 -11.932 -20.298 1.00 88.75 892 THR A N 1
ATOM 7235 C CA . THR A 1 892 ? 19.456 -12.041 -21.365 1.00 88.75 892 THR A CA 1
ATOM 7236 C C . THR A 1 892 ? 20.012 -12.591 -22.675 1.00 88.75 892 THR A C 1
ATOM 7238 O O . THR A 1 892 ? 19.261 -12.793 -23.625 1.00 88.75 892 THR A O 1
ATOM 7241 N N . GLU A 1 893 ? 21.318 -12.842 -22.724 1.00 85.12 893 GLU A N 1
ATOM 7242 C CA . GLU A 1 893 ? 22.012 -13.445 -23.855 1.00 85.12 893 GLU A CA 1
ATOM 7243 C C . GLU A 1 893 ? 22.595 -14.783 -23.423 1.00 85.12 893 GLU A C 1
ATOM 7245 O O . GLU A 1 893 ? 23.296 -14.872 -22.415 1.00 85.12 893 GLU A O 1
ATOM 7250 N N . PHE A 1 894 ? 22.282 -15.815 -24.199 1.00 85.88 894 PHE A N 1
ATOM 7251 C CA . PHE A 1 894 ? 22.687 -17.190 -23.949 1.00 85.88 894 PHE A CA 1
ATOM 7252 C C . PHE A 1 894 ? 23.301 -17.719 -25.246 1.00 85.88 894 PHE A C 1
ATOM 7254 O O . PHE A 1 894 ? 22.590 -17.931 -26.226 1.00 85.88 894 PHE A O 1
ATOM 7261 N N . SER A 1 895 ? 24.629 -17.834 -25.282 1.00 68.62 895 SER A N 1
ATOM 7262 C CA . SER A 1 895 ? 25.385 -18.305 -26.453 1.00 68.62 895 SER A CA 1
ATOM 7263 C C . SER A 1 895 ? 25.644 -19.811 -26.441 1.00 68.62 895 SER A C 1
ATOM 7265 O O . SER A 1 895 ? 25.999 -20.376 -27.470 1.00 68.62 895 SER A O 1
ATOM 7267 N N . GLU A 1 896 ? 25.503 -20.446 -25.280 1.00 69.56 896 GLU A N 1
ATOM 7268 C CA . GLU A 1 896 ? 25.742 -21.874 -25.079 1.00 69.56 896 GLU A CA 1
ATOM 7269 C C . GLU A 1 896 ? 24.427 -22.657 -25.144 1.00 69.56 896 GLU A C 1
ATOM 7271 O O . GLU A 1 896 ? 23.362 -22.144 -24.782 1.00 69.56 896 GLU A O 1
ATOM 7276 N N . GLU A 1 897 ? 24.497 -23.909 -25.601 1.00 73.94 897 GLU A N 1
ATOM 7277 C CA . GLU A 1 897 ? 23.359 -24.825 -25.538 1.00 73.94 897 GLU A CA 1
ATOM 7278 C C . GLU A 1 897 ? 22.919 -25.046 -24.083 1.00 73.94 897 GLU A C 1
ATOM 7280 O O . GLU A 1 897 ? 23.722 -25.030 -23.147 1.00 73.94 897 GLU A O 1
ATOM 7285 N N . VAL A 1 898 ? 21.615 -25.251 -23.880 1.00 83.06 898 VAL A N 1
ATOM 7286 C CA . VAL A 1 898 ? 21.051 -25.439 -22.541 1.00 83.06 898 VAL A CA 1
ATOM 7287 C C . VAL A 1 898 ? 21.575 -26.741 -21.932 1.00 83.06 898 VAL A C 1
ATOM 7289 O O . VAL A 1 898 ? 21.187 -27.835 -22.337 1.00 83.06 898 VAL A O 1
ATOM 7292 N N . SER A 1 899 ? 22.426 -26.621 -20.912 1.00 80.12 899 SER A N 1
ATOM 7293 C CA . SER A 1 899 ? 22.862 -27.758 -20.101 1.00 80.12 899 SER A CA 1
ATOM 7294 C C . SER A 1 899 ? 21.746 -28.201 -19.152 1.00 80.12 899 SER A C 1
ATOM 7296 O O . SER A 1 899 ? 21.251 -27.408 -18.350 1.00 80.12 899 SER A O 1
ATOM 7298 N N . ASN A 1 900 ? 21.372 -29.480 -19.233 1.00 87.12 900 ASN A N 1
ATOM 7299 C CA . ASN A 1 900 ? 20.412 -30.141 -18.343 1.00 87.12 900 ASN A CA 1
ATOM 7300 C C . ASN A 1 900 ? 21.124 -30.961 -17.256 1.00 87.12 900 ASN A C 1
ATOM 7302 O O . ASN A 1 900 ? 20.723 -32.076 -16.930 1.00 87.12 900 ASN A O 1
ATOM 7306 N N . CYS A 1 901 ? 22.207 -30.406 -16.714 1.00 87.25 901 CYS A N 1
ATOM 7307 C CA . CYS A 1 901 ? 22.931 -30.966 -15.580 1.00 87.25 901 CYS A CA 1
ATOM 7308 C C . CYS A 1 901 ? 22.587 -30.181 -14.311 1.00 87.25 901 CYS A C 1
ATOM 7310 O O . CYS A 1 901 ? 22.552 -28.951 -14.328 1.00 87.25 901 CYS A O 1
ATOM 7312 N N . ALA A 1 902 ? 22.370 -30.893 -13.205 1.00 86.62 902 ALA A N 1
ATOM 7313 C CA . ALA A 1 902 ? 22.291 -30.296 -11.878 1.00 86.62 902 ALA A CA 1
ATOM 7314 C C . ALA A 1 902 ? 23.672 -30.407 -11.189 1.00 86.62 902 ALA A C 1
ATOM 7316 O O . ALA A 1 902 ? 24.241 -31.501 -11.183 1.00 86.62 902 ALA A O 1
ATOM 7317 N N . PRO A 1 903 ? 24.214 -29.328 -10.592 1.00 90.31 903 PRO A N 1
ATOM 7318 C CA . PRO A 1 903 ? 23.617 -28.000 -10.481 1.00 90.31 903 PRO A CA 1
ATOM 7319 C C . PRO A 1 903 ? 23.705 -27.189 -11.783 1.00 90.31 903 PRO A C 1
ATOM 7321 O O . PRO A 1 903 ? 24.667 -27.300 -12.543 1.00 90.31 903 PRO A O 1
ATOM 7324 N N . LEU A 1 904 ? 22.715 -26.322 -11.993 1.00 91.69 904 LEU A N 1
ATOM 7325 C CA . LEU A 1 904 ? 22.736 -25.312 -13.047 1.00 91.69 904 LEU A CA 1
ATOM 7326 C C . LEU A 1 904 ? 23.946 -24.366 -12.905 1.00 91.69 904 LEU A C 1
ATOM 7328 O O . LEU A 1 904 ? 24.347 -24.051 -11.782 1.00 91.69 904 LEU A O 1
ATOM 7332 N N . PRO A 1 905 ? 24.471 -23.812 -14.018 1.00 90.19 905 PRO A N 1
ATOM 7333 C CA . PRO A 1 905 ? 25.572 -22.839 -13.989 1.00 90.19 905 PRO A CA 1
ATOM 7334 C C . PRO A 1 905 ? 25.161 -21.480 -13.397 1.00 90.19 905 PRO A C 1
ATOM 7336 O O . PRO A 1 905 ? 25.993 -20.598 -13.195 1.00 90.19 905 PRO A O 1
ATOM 7339 N N . TYR A 1 906 ? 23.868 -21.295 -13.133 1.00 92.12 906 TYR A N 1
ATOM 7340 C CA . TYR A 1 906 ? 23.299 -20.091 -12.554 1.00 92.12 906 TYR A CA 1
ATOM 7341 C C . TYR A 1 906 ? 22.725 -20.387 -11.172 1.00 92.12 906 TYR A C 1
ATOM 7343 O O . TYR A 1 906 ? 22.174 -21.457 -10.922 1.00 92.12 906 TYR A O 1
ATOM 7351 N N . ARG A 1 907 ? 22.773 -19.378 -10.303 1.00 94.12 907 ARG A N 1
ATOM 7352 C CA . ARG A 1 907 ? 22.197 -19.405 -8.952 1.00 94.12 907 ARG A CA 1
ATOM 7353 C C . ARG A 1 907 ? 21.333 -18.169 -8.706 1.00 94.12 907 ARG A C 1
ATOM 7355 O O . ARG A 1 907 ? 21.854 -17.052 -8.782 1.00 94.12 907 ARG A O 1
ATOM 7362 N N . GLY A 1 908 ? 20.034 -18.350 -8.447 1.00 94.75 908 GLY A N 1
ATOM 7363 C CA . GLY A 1 908 ? 19.065 -17.257 -8.285 1.00 94.75 908 GLY A CA 1
ATOM 7364 C C . GLY A 1 908 ? 17.680 -17.554 -8.873 1.00 94.75 908 GLY A C 1
ATOM 7365 O O . GLY A 1 908 ? 17.084 -18.581 -8.553 1.00 94.75 908 GLY A O 1
ATOM 7366 N N . LEU A 1 909 ? 17.158 -16.642 -9.706 1.00 96.06 909 LEU A N 1
ATOM 7367 C CA . LEU A 1 909 ? 15.863 -16.792 -10.389 1.00 96.06 909 LEU A CA 1
ATOM 7368 C C . LEU A 1 909 ? 16.059 -16.984 -11.890 1.00 96.06 909 LEU A C 1
ATOM 7370 O O . LEU A 1 909 ? 16.856 -16.280 -12.511 1.00 96.06 909 LEU A O 1
ATOM 7374 N N . VAL A 1 910 ? 15.290 -17.893 -12.479 1.00 96.25 910 VAL A N 1
ATOM 7375 C CA . VAL A 1 910 ? 15.407 -18.267 -13.890 1.00 96.25 910 VAL A CA 1
ATOM 7376 C C . VAL A 1 910 ? 14.035 -18.203 -14.545 1.00 96.25 910 VAL A C 1
ATOM 7378 O O . VAL A 1 910 ? 13.101 -18.863 -14.093 1.00 96.25 910 VAL A O 1
ATOM 7381 N N . PHE A 1 911 ? 13.919 -17.424 -15.621 1.00 96.12 911 PHE A N 1
ATOM 7382 C CA . PHE A 1 911 ? 12.770 -17.429 -16.519 1.00 96.12 911 PHE A CA 1
ATOM 7383 C C . PHE A 1 911 ? 13.081 -18.310 -17.728 1.00 96.12 911 PHE A C 1
ATOM 7385 O O . PHE A 1 911 ? 13.976 -17.989 -18.515 1.00 96.12 911 PHE A O 1
ATOM 7392 N N . CYS A 1 912 ? 12.374 -19.431 -17.864 1.00 95.44 912 CYS A N 1
ATOM 7393 C CA . CYS A 1 912 ? 12.692 -20.446 -18.868 1.00 95.44 912 CYS A CA 1
ATOM 7394 C C . CYS A 1 912 ? 11.464 -21.242 -19.329 1.00 95.44 912 CYS A C 1
ATOM 7396 O O . CYS A 1 912 ? 10.388 -21.164 -18.731 1.00 95.44 912 CYS A O 1
ATOM 7398 N N . ASP A 1 913 ? 11.656 -22.004 -20.406 1.00 94.88 913 ASP A N 1
ATOM 7399 C CA . ASP A 1 913 ? 10.753 -23.066 -20.844 1.00 94.88 913 ASP A CA 1
ATOM 7400 C C . ASP A 1 913 ? 11.293 -24.419 -20.366 1.00 94.88 913 ASP A C 1
ATOM 7402 O O . ASP A 1 913 ? 12.438 -24.776 -20.660 1.00 94.88 913 ASP A O 1
ATOM 7406 N N . VAL A 1 914 ? 10.465 -25.197 -19.671 1.00 96.31 914 VAL A N 1
ATOM 7407 C CA . VAL A 1 914 ? 10.814 -26.519 -19.135 1.00 96.31 914 VAL A CA 1
ATOM 7408 C C . VAL A 1 914 ? 9.854 -27.569 -19.675 1.00 96.31 914 VAL A C 1
ATOM 7410 O O . VAL A 1 914 ? 8.639 -27.422 -19.566 1.00 96.31 914 VAL A O 1
ATOM 7413 N N . LEU A 1 915 ? 10.388 -28.653 -20.226 1.00 96.62 915 LEU A N 1
ATOM 7414 C CA . LEU A 1 915 ? 9.653 -29.841 -20.631 1.00 96.62 915 LEU A CA 1
ATOM 7415 C C . LEU A 1 915 ? 9.636 -30.859 -19.478 1.00 96.62 915 LEU A C 1
ATOM 7417 O O . LEU A 1 915 ? 10.686 -31.405 -19.136 1.00 96.62 915 LEU A O 1
ATOM 7421 N N . PRO A 1 916 ? 8.471 -31.142 -18.869 1.00 96.62 916 PRO A N 1
ATOM 7422 C CA . PRO A 1 916 ? 8.375 -32.174 -17.842 1.00 96.62 916 PRO A CA 1
ATOM 7423 C C . PRO A 1 916 ? 8.595 -33.590 -18.406 1.00 96.62 916 PRO A C 1
ATOM 7425 O O . PRO A 1 916 ? 8.290 -33.836 -19.582 1.00 96.62 916 PRO A O 1
ATOM 7428 N N . PRO A 1 917 ? 9.016 -34.566 -17.582 1.00 94.88 917 PRO A N 1
ATOM 7429 C CA . PRO A 1 917 ? 9.006 -35.978 -17.961 1.00 94.88 917 PRO A CA 1
ATOM 7430 C C . PRO A 1 917 ? 7.569 -36.462 -18.198 1.00 94.88 917 PRO A C 1
ATOM 7432 O O . PRO A 1 917 ? 6.603 -35.859 -17.724 1.00 94.88 917 PRO A O 1
ATOM 7435 N N . ILE A 1 918 ? 7.408 -37.555 -18.950 1.00 90.31 918 ILE A N 1
ATOM 7436 C CA . ILE A 1 918 ? 6.080 -38.135 -19.229 1.00 90.31 918 ILE A CA 1
ATOM 7437 C C . ILE A 1 918 ? 5.437 -38.654 -17.936 1.00 90.31 918 ILE A C 1
ATOM 7439 O O . ILE A 1 918 ? 4.249 -38.441 -17.710 1.00 90.31 918 ILE A O 1
ATOM 7443 N N . ASN A 1 919 ? 6.238 -39.290 -17.077 1.00 88.00 919 ASN A N 1
ATOM 7444 C CA . ASN A 1 919 ? 5.797 -39.871 -15.817 1.00 88.00 919 ASN A CA 1
ATOM 7445 C C . ASN A 1 919 ? 6.654 -39.333 -14.669 1.00 88.00 919 ASN A C 1
ATOM 7447 O O . ASN A 1 919 ? 7.860 -39.547 -14.645 1.00 88.00 919 ASN A O 1
ATOM 7451 N N . CYS A 1 920 ? 6.012 -38.669 -13.713 1.00 90.75 920 CYS A N 1
ATOM 7452 C CA . CYS A 1 920 ? 6.604 -38.240 -12.450 1.00 90.75 920 CYS A CA 1
ATOM 7453 C C . CYS A 1 920 ? 5.476 -38.249 -11.399 1.00 90.75 920 CYS A C 1
ATOM 7455 O O . CYS A 1 920 ? 4.584 -37.396 -11.462 1.00 90.75 920 CYS A O 1
ATOM 7457 N N . PRO A 1 921 ? 5.433 -39.246 -10.489 1.00 86.44 921 PRO A N 1
ATOM 7458 C CA . PRO A 1 921 ? 4.319 -39.430 -9.550 1.00 86.44 921 PRO A CA 1
ATOM 7459 C C . PRO A 1 921 ? 4.064 -38.219 -8.649 1.00 86.44 921 PRO A C 1
ATOM 7461 O O . PRO A 1 921 ? 2.925 -37.943 -8.270 1.00 86.44 921 PRO A O 1
ATOM 7464 N N . ILE A 1 922 ? 5.129 -37.484 -8.328 1.00 90.94 922 ILE A N 1
ATOM 7465 C CA . ILE A 1 922 ? 5.097 -36.268 -7.523 1.00 90.94 922 ILE A CA 1
ATOM 7466 C C . ILE A 1 922 ? 5.690 -35.146 -8.382 1.00 90.94 922 ILE A C 1
ATOM 7468 O O . ILE A 1 922 ? 6.883 -34.878 -8.283 1.00 90.94 922 ILE A O 1
ATOM 7472 N N . PRO A 1 923 ? 4.886 -34.466 -9.228 1.00 92.06 923 PRO A N 1
ATOM 7473 C CA . PRO A 1 923 ? 5.409 -33.403 -10.075 1.00 92.06 923 PRO A CA 1
ATOM 7474 C C . PRO A 1 923 ? 6.092 -32.324 -9.228 1.00 92.06 923 PRO A C 1
ATOM 7476 O O . PRO A 1 923 ? 5.593 -31.958 -8.155 1.00 92.06 923 PRO A O 1
ATOM 7479 N N . VAL A 1 924 ? 7.243 -31.847 -9.696 1.00 93.94 924 VAL A N 1
ATOM 7480 C CA . VAL A 1 924 ? 8.136 -30.971 -8.926 1.00 93.94 924 VAL A CA 1
ATOM 7481 C C . VAL A 1 924 ? 7.763 -29.511 -9.114 1.00 93.94 924 VAL A C 1
ATOM 7483 O O . VAL A 1 924 ? 7.513 -28.810 -8.137 1.00 93.94 924 VAL A O 1
ATOM 7486 N N . LEU A 1 925 ? 7.707 -29.054 -10.369 1.00 94.56 925 LEU A N 1
ATOM 7487 C CA . LEU A 1 925 ? 7.589 -27.629 -10.652 1.00 94.56 925 LEU A CA 1
ATOM 7488 C C . LEU A 1 925 ? 6.164 -27.105 -10.423 1.00 94.56 925 LEU A C 1
ATOM 7490 O O . LEU A 1 925 ? 5.204 -27.654 -10.981 1.00 94.56 925 LEU A O 1
ATOM 7494 N N . PRO A 1 926 ? 6.015 -26.015 -9.653 1.00 93.19 926 PRO A N 1
ATOM 7495 C CA . PRO A 1 926 ? 4.749 -25.316 -9.531 1.00 93.19 926 PRO A CA 1
ATOM 7496 C C . PRO A 1 926 ? 4.403 -24.577 -10.829 1.00 93.19 926 PRO A C 1
ATOM 7498 O O . PRO A 1 926 ? 5.261 -24.004 -11.500 1.00 93.19 926 PRO A O 1
ATOM 7501 N N . PHE A 1 927 ? 3.114 -24.543 -11.154 1.00 90.25 927 PHE A N 1
ATOM 7502 C CA . PHE A 1 927 ? 2.555 -23.857 -12.312 1.00 90.25 927 PHE A CA 1
ATOM 7503 C C . PHE A 1 927 ? 1.285 -23.109 -11.903 1.00 90.25 927 PHE A C 1
ATOM 7505 O O . PHE A 1 927 ? 0.375 -23.686 -11.303 1.00 90.25 927 PHE A O 1
ATOM 7512 N N . ARG A 1 928 ? 1.201 -21.808 -12.206 1.00 87.50 928 ARG A N 1
ATOM 7513 C CA . ARG A 1 928 ? -0.011 -21.014 -11.955 1.00 87.50 928 ARG A CA 1
ATOM 7514 C C . ARG A 1 928 ? -0.834 -20.877 -13.226 1.00 87.50 928 ARG A C 1
ATOM 7516 O O . ARG A 1 928 ? -0.383 -20.276 -14.193 1.00 87.50 928 ARG A O 1
ATOM 7523 N N . CYS A 1 929 ? -2.078 -21.339 -13.172 1.00 83.94 929 CYS A N 1
ATOM 7524 C CA . CYS A 1 929 ? 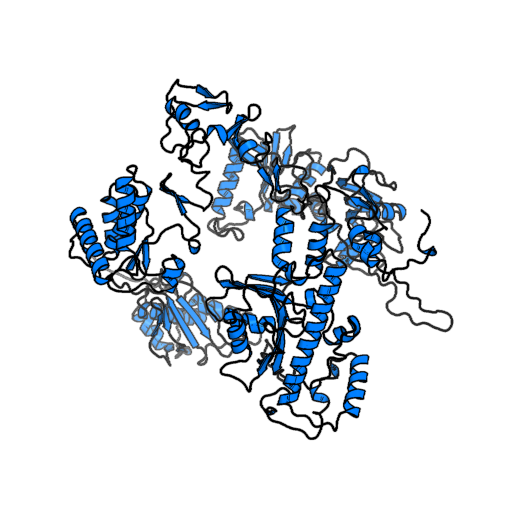-3.057 -21.166 -14.239 1.00 83.94 929 CYS A CA 1
ATOM 7525 C C . CYS A 1 929 ? -4.386 -20.685 -13.642 1.00 83.94 929 CYS A C 1
ATOM 7527 O O . CYS A 1 929 ? -4.856 -21.238 -12.644 1.00 83.94 929 CYS A O 1
ATOM 7529 N N . ASP A 1 930 ? -4.974 -19.623 -14.208 1.00 81.00 930 ASP A N 1
ATOM 7530 C CA . ASP A 1 930 ? -6.240 -19.021 -13.751 1.00 81.00 930 ASP A CA 1
ATOM 7531 C C . ASP A 1 930 ? -6.288 -18.724 -12.240 1.00 81.00 930 ASP A C 1
ATOM 7533 O O . ASP A 1 930 ? -7.272 -18.990 -11.546 1.00 81.00 930 ASP A O 1
ATOM 7537 N N . GLY A 1 931 ? -5.179 -18.217 -11.697 1.00 81.19 931 GLY A N 1
ATOM 7538 C CA . GLY A 1 931 ? -5.059 -17.873 -10.278 1.00 81.19 931 GLY A CA 1
ATOM 7539 C C . GLY A 1 931 ? -4.925 -19.067 -9.323 1.00 81.19 931 GLY A C 1
ATOM 7540 O O . GLY A 1 931 ? -4.791 -18.847 -8.120 1.00 81.19 931 GLY A O 1
ATOM 7541 N N . LYS A 1 932 ? -4.909 -20.311 -9.820 1.00 84.38 932 LYS A N 1
ATOM 7542 C CA . LYS A 1 932 ? -4.678 -21.521 -9.018 1.00 84.38 932 LYS A CA 1
ATOM 7543 C C . LYS A 1 932 ? -3.235 -21.996 -9.137 1.00 84.38 932 LYS A C 1
ATOM 7545 O O . LYS A 1 932 ? -2.640 -21.899 -10.205 1.00 84.38 932 LYS A O 1
ATOM 7550 N N . LEU A 1 933 ? -2.691 -22.514 -8.037 1.00 88.88 933 LEU A N 1
ATOM 7551 C CA . LEU A 1 933 ? -1.404 -23.205 -8.005 1.00 88.88 933 LEU A CA 1
ATOM 7552 C C . LEU A 1 933 ? -1.624 -24.689 -8.312 1.00 88.88 933 LEU A C 1
ATOM 7554 O O . LEU A 1 933 ? -2.420 -25.337 -7.637 1.00 88.88 933 LEU A O 1
ATOM 7558 N N . LEU A 1 934 ? -0.935 -25.200 -9.326 1.00 89.31 934 LEU A N 1
ATOM 7559 C CA . LEU A 1 934 ? -1.008 -26.577 -9.801 1.00 89.31 934 LEU A CA 1
ATOM 7560 C C . LEU A 1 934 ? 0.405 -27.161 -9.920 1.00 89.31 934 LEU A C 1
ATOM 7562 O O . LEU A 1 934 ? 1.379 -26.424 -10.033 1.00 89.31 934 LEU A O 1
ATOM 7566 N N . PHE A 1 935 ? 0.498 -28.487 -9.941 1.00 91.50 935 PHE A N 1
ATOM 7567 C CA . PHE A 1 935 ? 1.729 -29.237 -10.192 1.00 91.50 935 PHE A CA 1
ATOM 7568 C C . PHE A 1 935 ? 1.426 -30.225 -11.320 1.00 91.50 935 PHE A C 1
ATOM 7570 O O . PHE A 1 935 ? 0.741 -31.222 -11.101 1.00 91.50 935 PHE A O 1
ATOM 7577 N N . VAL A 1 936 ? 1.833 -29.893 -12.548 1.00 90.38 936 VAL A N 1
ATOM 7578 C CA . VAL A 1 936 ? 1.410 -30.599 -13.772 1.00 90.38 936 VAL A CA 1
ATOM 7579 C C . VAL A 1 936 ? 2.605 -31.028 -14.619 1.00 90.38 936 VAL A C 1
ATOM 7581 O O . VAL A 1 936 ? 3.646 -30.380 -14.611 1.00 90.38 936 VAL A O 1
ATOM 7584 N N . LEU A 1 937 ? 2.432 -32.104 -15.391 1.00 93.31 937 LEU A N 1
ATOM 7585 C CA . LEU A 1 937 ? 3.420 -32.596 -16.369 1.00 93.31 937 LEU A CA 1
ATOM 7586 C C . LEU A 1 937 ? 3.101 -32.186 -17.817 1.00 93.31 937 LEU A C 1
ATOM 7588 O O . LEU A 1 937 ? 3.823 -32.536 -18.751 1.00 93.31 937 LEU A O 1
ATOM 7592 N N . CYS A 1 938 ? 1.993 -31.468 -18.010 1.00 93.00 938 CYS A N 1
ATOM 7593 C CA . CYS A 1 938 ? 1.559 -30.933 -19.292 1.00 93.00 938 CYS A CA 1
ATOM 7594 C C . CYS A 1 938 ? 0.818 -29.612 -19.064 1.00 93.00 938 CYS A C 1
ATOM 7596 O O . CYS A 1 938 ? -0.201 -29.586 -18.364 1.00 93.00 938 CYS A O 1
ATOM 7598 N N . ARG A 1 939 ? 1.312 -28.533 -19.685 1.00 92.50 939 ARG A N 1
ATOM 7599 C CA . ARG A 1 939 ? 0.680 -27.205 -19.674 1.00 92.50 939 ARG A CA 1
ATOM 7600 C C . ARG A 1 939 ? -0.786 -27.271 -20.098 1.00 92.50 939 ARG A C 1
ATOM 7602 O O . ARG A 1 939 ? -1.658 -26.868 -19.334 1.00 92.50 939 ARG A O 1
ATOM 7609 N N . THR A 1 940 ? -1.048 -27.860 -21.265 1.00 90.69 940 THR A N 1
ATOM 7610 C CA . THR A 1 940 ? -2.393 -27.936 -21.860 1.00 90.69 940 THR A CA 1
ATOM 7611 C C . THR A 1 940 ? -3.381 -28.681 -20.956 1.00 90.69 940 THR A C 1
ATOM 7613 O O . THR A 1 940 ? -4.509 -28.233 -20.762 1.00 90.69 940 THR A O 1
ATOM 7616 N N . CYS A 1 941 ? -2.969 -29.785 -20.320 1.00 90.44 941 CYS A N 1
ATOM 7617 C CA . CYS A 1 941 ? -3.811 -30.483 -19.340 1.00 90.44 941 CYS A CA 1
ATOM 7618 C C . CYS A 1 941 ? -4.109 -29.622 -18.104 1.00 90.44 941 CYS A C 1
ATOM 7620 O O . CYS A 1 941 ? -5.240 -29.636 -17.615 1.00 90.44 941 CYS A O 1
ATOM 7622 N N . GLY A 1 942 ? -3.122 -28.865 -17.615 1.00 89.06 942 GLY A N 1
ATOM 7623 C CA . GLY A 1 942 ? -3.303 -27.934 -16.500 1.00 89.06 942 GLY A CA 1
ATOM 7624 C C . GLY A 1 942 ? -4.279 -26.799 -16.821 1.00 89.06 942 GLY A C 1
ATOM 7625 O O . GLY A 1 942 ? -5.128 -26.474 -15.992 1.00 89.06 942 GLY A O 1
ATOM 7626 N N . GLU A 1 943 ? -4.196 -26.246 -18.032 1.00 89.06 943 GLU A N 1
ATOM 7627 C CA . GLU A 1 943 ? -5.083 -25.184 -18.528 1.00 89.06 943 GLU A CA 1
ATOM 7628 C C . GLU A 1 943 ? -6.515 -25.684 -18.751 1.00 89.06 943 GLU A C 1
ATOM 7630 O O . GLU A 1 943 ? -7.471 -25.060 -18.293 1.00 89.06 943 GLU A O 1
ATOM 7635 N N . LEU A 1 944 ? -6.679 -26.850 -19.385 1.00 88.12 944 LEU A N 1
ATOM 7636 C CA . LEU A 1 944 ? -7.998 -27.434 -19.651 1.00 88.12 944 LEU A CA 1
ATOM 7637 C C . LEU A 1 944 ? -8.635 -28.093 -18.418 1.00 88.12 944 LEU A C 1
ATOM 7639 O O . LEU A 1 944 ? -9.831 -28.380 -18.438 1.00 88.12 944 LEU A O 1
ATOM 7643 N N . ARG A 1 945 ? -7.856 -28.354 -17.359 1.00 81.62 945 ARG A N 1
ATOM 7644 C CA . ARG A 1 945 ? -8.288 -29.022 -16.115 1.00 81.62 945 ARG A CA 1
ATOM 7645 C C . ARG A 1 945 ? -8.984 -30.367 -16.350 1.00 81.62 945 ARG A C 1
ATOM 7647 O O . ARG A 1 945 ? -9.930 -30.718 -15.646 1.00 81.62 945 ARG A O 1
ATOM 7654 N N . LYS A 1 946 ? -8.517 -31.125 -17.341 1.00 68.50 946 LYS A N 1
ATOM 7655 C CA . LYS A 1 946 ? -9.023 -32.473 -17.621 1.00 68.50 946 LYS A CA 1
ATOM 7656 C C . LYS A 1 946 ? -8.377 -33.473 -16.659 1.00 68.50 946 LYS A C 1
ATOM 7658 O O . LYS A 1 946 ? -7.161 -33.471 -16.510 1.00 68.50 946 LYS A O 1
ATOM 7663 N N . GLY A 1 947 ? -9.192 -34.311 -16.015 1.00 66.69 947 GLY A N 1
ATOM 7664 C CA . GLY A 1 947 ? -8.737 -35.362 -15.088 1.00 66.69 947 GLY A CA 1
ATOM 7665 C C . GLY A 1 947 ? -8.371 -36.692 -15.760 1.00 66.69 947 GLY A C 1
ATOM 7666 O O . GLY A 1 947 ? -8.041 -37.653 -15.073 1.00 66.69 947 GLY A O 1
ATOM 7667 N N . GLU A 1 948 ? -8.463 -36.765 -17.087 1.00 78.06 948 GLU A N 1
ATOM 7668 C CA . GLU A 1 948 ? -8.100 -37.945 -17.873 1.00 78.06 948 GLU A CA 1
ATOM 7669 C C . GLU A 1 948 ? -6.579 -38.067 -18.027 1.00 78.06 948 GLU A C 1
ATOM 7671 O O . GLU A 1 948 ? -5.829 -37.099 -17.865 1.00 78.06 948 GLU A O 1
ATOM 7676 N N . LYS A 1 949 ? -6.110 -39.270 -18.377 1.00 83.44 949 LYS A N 1
ATOM 7677 C CA . LYS A 1 949 ? -4.695 -39.501 -18.675 1.00 83.44 949 LYS A CA 1
ATOM 7678 C C . LYS A 1 949 ? -4.267 -38.609 -19.846 1.00 83.44 949 LYS A C 1
ATOM 7680 O O . LYS A 1 949 ? -4.917 -38.591 -20.886 1.00 83.44 949 LYS A O 1
ATOM 7685 N N . CYS A 1 950 ? -3.166 -37.880 -19.673 1.00 87.88 950 CYS A N 1
ATOM 7686 C CA . CYS A 1 950 ? -2.622 -37.005 -20.709 1.00 87.88 950 CYS A CA 1
ATOM 7687 C C . CYS A 1 950 ? -2.265 -37.801 -21.976 1.00 87.88 950 CYS A C 1
ATOM 7689 O O . CYS A 1 950 ? -1.538 -38.789 -21.890 1.00 87.88 950 CYS A O 1
ATOM 7691 N N . THR A 1 951 ? -2.733 -37.333 -23.137 1.00 90.00 951 THR A N 1
ATOM 7692 C CA . THR A 1 951 ? -2.418 -37.886 -24.470 1.00 90.00 951 THR A CA 1
ATOM 7693 C C . THR A 1 951 ? -1.518 -36.972 -25.303 1.00 90.00 951 THR A C 1
ATOM 7695 O O . THR A 1 951 ? -1.178 -37.319 -26.426 1.00 90.00 951 THR A O 1
ATOM 7698 N N . HIS A 1 952 ? -1.163 -35.787 -24.798 1.00 89.88 952 HIS A N 1
ATOM 7699 C CA . HIS A 1 952 ? -0.260 -34.876 -25.497 1.00 89.88 952 HIS A CA 1
ATOM 7700 C C . HIS A 1 952 ? 1.156 -35.450 -25.481 1.00 89.88 952 HIS A C 1
ATOM 7702 O O . HIS A 1 952 ? 1.670 -35.778 -24.409 1.00 89.88 952 HIS A O 1
ATOM 7708 N N . GLU A 1 953 ? 1.787 -35.528 -26.650 1.00 86.56 953 GLU A N 1
ATOM 7709 C CA . GLU A 1 953 ? 3.159 -36.023 -26.820 1.00 86.56 953 GLU A CA 1
ATOM 7710 C C . GLU A 1 953 ? 4.119 -34.896 -27.223 1.00 86.56 953 GLU A C 1
ATOM 7712 O O . GLU A 1 953 ? 5.303 -34.930 -26.881 1.00 86.56 953 GLU A O 1
ATOM 7717 N N . HIS A 1 954 ? 3.613 -33.851 -27.886 1.00 87.62 954 HIS A N 1
ATOM 7718 C CA . HIS A 1 954 ? 4.443 -32.768 -28.395 1.00 87.62 954 HIS A CA 1
ATOM 7719 C C . HIS A 1 954 ? 4.942 -31.849 -27.276 1.00 87.62 954 HIS A C 1
ATOM 7721 O O . HIS A 1 954 ? 4.183 -31.371 -26.426 1.00 87.62 954 HIS A O 1
ATOM 7727 N N . ALA A 1 955 ? 6.238 -31.527 -27.319 1.00 88.12 955 ALA A N 1
ATOM 7728 C CA . ALA A 1 955 ? 6.862 -30.619 -26.360 1.00 88.12 955 ALA A CA 1
ATOM 7729 C C . ALA A 1 955 ? 6.180 -29.240 -26.335 1.00 88.12 955 ALA A C 1
ATOM 7731 O O . ALA A 1 955 ? 6.000 -28.670 -25.262 1.00 88.12 955 ALA A O 1
ATOM 7732 N N . SER A 1 956 ? 5.721 -28.743 -27.488 1.00 84.75 956 SER A N 1
ATOM 7733 C CA . SER A 1 956 ? 5.005 -27.467 -27.603 1.00 84.75 956 SER A CA 1
ATOM 7734 C C . SER A 1 956 ? 3.718 -27.415 -26.777 1.00 84.75 956 SER A C 1
ATOM 7736 O O . SER A 1 956 ? 3.383 -26.344 -26.279 1.00 84.75 956 SER A O 1
ATOM 7738 N N . GLU A 1 957 ? 3.024 -28.540 -26.581 1.00 87.88 957 GLU A N 1
ATOM 7739 C CA . GLU A 1 957 ? 1.777 -28.643 -25.804 1.00 87.88 957 GLU A CA 1
ATOM 7740 C C . GLU A 1 957 ? 2.029 -28.877 -24.309 1.00 87.88 957 GLU A C 1
ATOM 7742 O O . GLU A 1 957 ? 1.204 -28.525 -23.457 1.00 87.88 957 GLU A O 1
ATOM 7747 N N . ARG A 1 958 ? 3.158 -29.514 -23.981 1.00 92.56 958 ARG A N 1
ATOM 7748 C CA . ARG A 1 958 ? 3.485 -29.954 -22.620 1.00 92.56 958 ARG A CA 1
ATOM 7749 C C . ARG A 1 958 ? 4.350 -28.963 -21.854 1.00 92.56 958 ARG A C 1
ATOM 7751 O O . ARG A 1 958 ? 4.151 -28.842 -20.646 1.00 92.56 958 ARG A O 1
ATOM 7758 N N . ALA A 1 959 ? 5.279 -28.288 -22.532 1.00 94.75 959 ALA A N 1
ATOM 7759 C CA . ALA A 1 959 ? 6.283 -27.438 -21.906 1.00 94.75 959 ALA A CA 1
ATOM 7760 C C . ALA A 1 959 ? 5.650 -26.314 -21.076 1.00 94.75 959 ALA A C 1
ATOM 7762 O O . ALA A 1 959 ? 4.694 -25.657 -21.494 1.00 94.75 959 ALA A O 1
ATOM 7763 N N . LEU A 1 960 ? 6.202 -26.100 -19.889 1.00 95.06 960 LEU A N 1
ATOM 7764 C CA . LEU A 1 960 ? 5.824 -25.043 -18.967 1.00 95.06 960 LEU A CA 1
ATOM 7765 C C . LEU A 1 960 ? 6.735 -23.840 -19.207 1.00 95.06 960 LEU A C 1
ATOM 7767 O O . LEU A 1 960 ? 7.950 -23.995 -19.242 1.00 95.06 960 LEU A O 1
ATOM 7771 N N . THR A 1 961 ? 6.159 -22.647 -19.307 1.00 94.31 961 THR A N 1
ATOM 7772 C CA . THR A 1 961 ? 6.912 -21.386 -19.301 1.00 94.31 961 THR A CA 1
ATOM 7773 C C . THR A 1 961 ? 6.669 -20.697 -17.969 1.00 94.31 961 THR A C 1
ATOM 7775 O O . THR A 1 961 ? 5.514 -20.483 -17.590 1.00 94.31 961 THR A O 1
ATOM 7778 N N . GLY A 1 962 ? 7.731 -20.346 -17.253 1.00 94.56 962 GLY A N 1
ATOM 7779 C CA . GLY A 1 962 ? 7.590 -19.773 -15.920 1.00 94.56 962 GLY A CA 1
ATOM 7780 C C . GLY A 1 962 ? 8.904 -19.327 -15.304 1.00 94.56 962 GLY A C 1
ATOM 7781 O O . GLY A 1 962 ? 9.983 -19.511 -15.871 1.00 94.56 962 GLY A O 1
ATOM 7782 N N . VAL A 1 963 ? 8.785 -18.692 -14.139 1.00 95.38 963 VAL A N 1
ATOM 7783 C CA . VAL A 1 963 ? 9.925 -18.262 -13.330 1.00 95.38 963 VAL A CA 1
ATOM 7784 C C . VAL A 1 963 ? 10.033 -19.179 -12.119 1.00 95.38 963 VAL A C 1
ATOM 7786 O O . VAL A 1 963 ? 9.052 -19.351 -11.393 1.00 95.38 963 VAL A O 1
ATOM 7789 N N . TRP A 1 964 ? 11.222 -19.732 -11.895 1.00 96.38 964 TRP A N 1
ATOM 7790 C CA . TRP A 1 964 ? 11.516 -20.624 -10.771 1.00 96.38 964 TRP A CA 1
ATOM 7791 C C . TRP A 1 964 ? 12.848 -20.269 -10.115 1.00 96.38 964 TRP A C 1
ATOM 7793 O O . TRP A 1 964 ? 13.710 -19.619 -10.720 1.00 96.38 964 TRP A O 1
ATOM 7803 N N . CYS A 1 965 ? 13.009 -20.696 -8.864 1.00 94.50 965 CYS A N 1
ATOM 7804 C CA . CYS A 1 965 ? 14.300 -20.658 -8.186 1.00 94.50 965 CYS A CA 1
ATOM 7805 C C . CYS A 1 965 ? 15.204 -21.776 -8.717 1.00 94.50 965 CYS A C 1
ATOM 7807 O O . CYS A 1 965 ? 14.735 -22.857 -9.076 1.00 94.50 965 CYS A O 1
ATOM 7809 N N . THR A 1 966 ? 16.516 -21.545 -8.723 1.00 94.38 966 THR A N 1
ATOM 7810 C CA . THR A 1 966 ? 17.486 -22.545 -9.200 1.00 94.38 966 THR A CA 1
ATOM 7811 C C . THR A 1 966 ? 17.439 -23.850 -8.407 1.00 94.38 966 THR A C 1
ATOM 7813 O O . THR A 1 966 ? 17.632 -24.906 -8.995 1.00 94.38 966 THR A O 1
ATOM 7816 N N . ASP A 1 967 ? 17.107 -23.805 -7.114 1.00 91.94 967 ASP A N 1
ATOM 7817 C CA . ASP A 1 967 ? 16.975 -25.007 -6.276 1.00 91.94 967 ASP A CA 1
ATOM 7818 C C . ASP A 1 967 ? 15.812 -25.907 -6.735 1.00 91.94 967 ASP A C 1
ATOM 7820 O O . ASP A 1 967 ? 15.967 -27.123 -6.831 1.00 91.94 967 ASP A O 1
ATOM 7824 N N . GLU A 1 968 ? 14.669 -25.312 -7.100 1.00 93.75 968 GLU A N 1
ATOM 7825 C CA . GLU A 1 968 ? 13.512 -26.046 -7.635 1.00 93.75 968 GLU A CA 1
ATOM 7826 C C . GLU A 1 968 ? 13.817 -26.644 -9.013 1.00 93.75 968 GLU A C 1
ATOM 7828 O O . GLU A 1 968 ? 13.422 -27.774 -9.299 1.00 93.75 968 GLU A O 1
ATOM 7833 N N . LEU A 1 969 ? 14.541 -25.906 -9.863 1.00 96.12 969 LEU A N 1
ATOM 7834 C CA . LEU A 1 969 ? 14.950 -26.389 -11.183 1.00 96.12 969 LEU A CA 1
ATOM 7835 C C . LEU A 1 969 ? 15.981 -27.515 -11.092 1.00 96.12 969 LEU A C 1
ATOM 7837 O O . LEU A 1 969 ? 15.867 -28.486 -11.831 1.00 96.12 969 LEU A O 1
ATOM 7841 N N . ASN A 1 970 ? 16.947 -27.423 -10.176 1.00 96.12 970 ASN A N 1
ATOM 7842 C CA . ASN A 1 970 ? 17.924 -28.486 -9.941 1.00 96.12 970 ASN A CA 1
ATOM 7843 C C . ASN A 1 970 ? 17.230 -29.790 -9.519 1.00 96.12 970 ASN A C 1
ATOM 7845 O O . ASN A 1 970 ? 17.534 -30.842 -10.078 1.00 96.12 970 ASN A O 1
ATOM 7849 N N . LEU A 1 971 ? 16.259 -29.717 -8.598 1.00 95.62 971 LEU A N 1
ATOM 7850 C CA . LEU A 1 971 ? 15.444 -30.875 -8.216 1.00 95.62 971 LEU A CA 1
ATOM 7851 C C . LEU A 1 971 ? 14.604 -31.391 -9.394 1.00 95.62 971 LEU A C 1
ATOM 7853 O O . LEU A 1 971 ? 14.521 -32.593 -9.620 1.00 95.62 971 LEU A O 1
ATOM 7857 N N . ALA A 1 972 ? 14.005 -30.498 -10.183 1.00 96.50 972 ALA A N 1
ATOM 7858 C CA . ALA A 1 972 ? 13.230 -30.897 -11.354 1.00 96.50 972 ALA A CA 1
ATOM 7859 C C . ALA A 1 972 ? 14.096 -31.638 -12.389 1.00 96.50 972 ALA A C 1
ATOM 7861 O O . ALA A 1 972 ? 13.667 -32.656 -12.924 1.00 96.50 972 ALA A O 1
ATOM 7862 N N . ILE A 1 973 ? 15.322 -31.176 -12.646 1.00 96.56 973 ILE A N 1
ATOM 7863 C CA . ILE A 1 973 ? 16.266 -31.846 -13.554 1.00 96.56 973 ILE A CA 1
ATOM 7864 C C . ILE A 1 973 ? 16.601 -33.255 -13.048 1.00 96.56 973 ILE A C 1
ATOM 7866 O O . ILE A 1 973 ? 16.593 -34.200 -13.836 1.00 96.56 973 ILE A O 1
ATOM 7870 N N . GLN A 1 974 ? 16.828 -33.419 -11.739 1.00 95.81 974 GLN A N 1
ATOM 7871 C CA . GLN A 1 974 ? 17.054 -34.735 -11.122 1.00 95.81 974 GLN A CA 1
ATOM 7872 C C . GLN A 1 974 ? 15.854 -35.680 -11.308 1.00 95.81 974 GLN A C 1
ATOM 7874 O O . GLN A 1 974 ? 16.041 -36.872 -11.530 1.00 95.81 974 GLN A O 1
ATOM 7879 N N . GLU A 1 975 ? 14.634 -35.138 -11.306 1.00 96.19 975 GLU A N 1
ATOM 7880 C CA . GLU A 1 975 ? 13.382 -35.865 -11.566 1.00 96.19 975 GLU A CA 1
ATOM 7881 C C . GLU A 1 975 ? 13.047 -35.999 -13.070 1.00 96.19 975 GLU A C 1
ATOM 7883 O O . GLU A 1 975 ? 11.943 -36.401 -13.439 1.00 96.19 975 GLU A O 1
ATOM 7888 N N . GLY A 1 976 ? 13.985 -35.671 -13.966 1.00 95.69 976 GLY A N 1
ATOM 7889 C CA . GLY A 1 976 ? 13.868 -35.897 -15.411 1.00 95.69 976 GLY A CA 1
ATOM 7890 C C . GLY A 1 976 ? 13.218 -34.764 -16.212 1.00 95.69 976 GLY A C 1
ATOM 7891 O O . GLY A 1 976 ? 12.846 -34.970 -17.369 1.00 95.69 976 GLY A O 1
ATOM 7892 N N . TYR A 1 977 ? 13.058 -33.572 -15.631 1.00 96.88 977 TYR A N 1
ATOM 7893 C CA . TYR A 1 977 ? 12.647 -32.382 -16.379 1.00 96.88 977 TYR A CA 1
ATOM 7894 C C . TYR A 1 977 ? 13.805 -31.863 -17.241 1.00 96.88 977 TYR A C 1
ATOM 7896 O O . TYR A 1 977 ? 14.969 -31.948 -16.859 1.00 96.88 977 TYR A O 1
ATOM 7904 N N . GLN A 1 978 ? 13.482 -31.272 -18.391 1.00 96.25 978 GLN A N 1
ATOM 7905 C CA . GLN A 1 978 ? 14.465 -30.688 -19.304 1.00 96.25 978 GLN A CA 1
ATOM 7906 C C . GLN A 1 978 ? 14.173 -29.209 -19.528 1.00 96.25 978 GLN A C 1
ATOM 7908 O O . GLN A 1 978 ? 13.120 -28.846 -20.047 1.00 96.25 978 GLN A O 1
ATOM 7913 N N . ILE A 1 979 ? 15.109 -28.337 -19.178 1.00 95.56 979 ILE A N 1
ATOM 7914 C CA . ILE A 1 979 ? 15.097 -26.951 -19.628 1.00 95.56 979 ILE A CA 1
ATOM 7915 C C . ILE A 1 979 ? 15.367 -26.952 -21.133 1.00 95.56 979 ILE A C 1
ATOM 7917 O O . ILE A 1 979 ? 16.323 -27.554 -21.621 1.00 95.56 979 ILE A O 1
ATOM 7921 N N . THR A 1 980 ? 14.490 -26.281 -21.871 1.00 93.38 980 THR A N 1
ATOM 7922 C CA . THR A 1 980 ? 14.540 -26.201 -23.337 1.00 93.38 980 THR A CA 1
ATOM 7923 C C . THR A 1 980 ? 15.010 -24.836 -23.822 1.00 93.38 980 THR A C 1
ATOM 7925 O O . THR A 1 980 ? 15.609 -24.743 -24.891 1.00 93.38 980 THR A O 1
ATOM 7928 N N . LYS A 1 981 ? 14.767 -23.770 -23.046 1.00 92.00 981 LYS A N 1
ATOM 7929 C CA . LYS A 1 981 ? 15.163 -22.405 -23.410 1.00 92.00 981 LYS A CA 1
ATOM 7930 C C . LYS A 1 981 ? 15.251 -21.488 -22.194 1.00 92.00 981 LYS A C 1
ATOM 7932 O O . LYS A 1 981 ? 14.330 -21.468 -21.380 1.00 92.00 981 LYS A O 1
ATOM 7937 N N . TYR A 1 982 ? 16.306 -20.677 -22.113 1.00 93.62 982 TYR A N 1
ATOM 7938 C CA . TYR A 1 982 ? 16.387 -19.541 -21.191 1.00 93.62 982 TYR A CA 1
ATOM 7939 C C . TYR A 1 982 ? 15.857 -18.267 -21.853 1.00 93.62 982 TYR A C 1
ATOM 7941 O O . TYR A 1 982 ? 16.158 -17.991 -23.015 1.00 93.62 982 TYR A O 1
ATOM 7949 N N . HIS A 1 983 ? 15.092 -17.477 -21.101 1.00 92.12 983 HIS A N 1
ATOM 7950 C CA . HIS A 1 983 ? 14.586 -16.174 -21.545 1.00 92.12 983 HIS A CA 1
ATOM 7951 C C . HIS A 1 983 ? 15.261 -15.026 -20.794 1.00 92.12 983 HIS A C 1
ATOM 7953 O O . HIS A 1 983 ? 15.624 -14.022 -21.398 1.00 92.12 983 HIS A O 1
ATOM 7959 N N . GLU A 1 984 ? 15.452 -15.177 -19.482 1.00 93.88 984 GLU A N 1
ATOM 7960 C CA . GLU A 1 984 ? 16.170 -14.226 -18.630 1.00 93.88 984 GLU A CA 1
ATOM 7961 C C . GLU A 1 984 ? 16.612 -14.923 -17.335 1.00 93.88 984 GLU A C 1
ATOM 7963 O O . GLU A 1 984 ? 15.863 -15.716 -16.763 1.00 93.88 984 GLU A O 1
ATOM 7968 N N . VAL A 1 985 ? 17.814 -14.621 -16.846 1.00 94.75 985 VAL A N 1
ATOM 7969 C CA . VAL A 1 985 ? 18.349 -15.159 -15.588 1.00 94.75 985 VAL A CA 1
ATOM 7970 C C . VAL A 1 985 ? 18.795 -14.020 -14.683 1.00 94.75 985 VAL A C 1
ATOM 7972 O O . VAL A 1 985 ? 19.494 -13.097 -15.105 1.00 94.75 985 VAL A O 1
ATOM 7975 N N . TRP A 1 986 ? 18.402 -14.088 -13.415 1.00 95.06 986 TRP A N 1
ATOM 7976 C CA . TRP A 1 986 ? 18.901 -13.227 -12.350 1.00 95.06 986 TRP A CA 1
ATOM 7977 C C . TRP A 1 986 ? 19.846 -14.032 -11.477 1.00 95.06 986 TRP A C 1
ATOM 7979 O O . TRP A 1 986 ? 19.416 -14.820 -10.634 1.00 95.06 986 TRP A O 1
ATOM 7989 N N . HIS A 1 987 ? 21.138 -13.823 -11.701 1.00 95.00 987 HIS A N 1
ATOM 7990 C CA . HIS A 1 987 ? 22.202 -14.568 -11.054 1.00 95.00 987 HIS A CA 1
ATOM 7991 C C . HIS A 1 987 ? 22.863 -13.753 -9.939 1.00 95.00 987 HIS A C 1
ATOM 7993 O O . HIS A 1 987 ? 23.247 -12.601 -10.140 1.00 95.00 987 HIS A O 1
ATOM 7999 N N . TRP A 1 988 ? 23.053 -14.365 -8.776 1.00 94.44 988 TRP A N 1
ATOM 8000 C CA . TRP A 1 988 ? 23.958 -13.872 -7.741 1.00 94.44 988 TRP A CA 1
ATOM 8001 C C . TRP A 1 988 ? 25.158 -14.806 -7.651 1.00 94.44 988 TRP A C 1
ATOM 8003 O O . TRP A 1 988 ? 24.972 -16.014 -7.496 1.00 94.44 988 TRP A O 1
ATOM 8013 N N . SER A 1 989 ? 26.361 -14.239 -7.722 1.00 92.62 989 SER A N 1
ATOM 8014 C CA . SER A 1 989 ? 27.615 -14.969 -7.530 1.00 92.62 989 SER A CA 1
ATOM 8015 C C . SER A 1 989 ? 27.703 -15.557 -6.121 1.00 92.62 989 SER A C 1
ATOM 8017 O O . SER A 1 989 ? 27.082 -15.030 -5.197 1.00 92.62 989 SER A O 1
ATOM 8019 N N . ASP A 1 990 ? 28.447 -16.648 -5.939 1.00 90.50 990 ASP A N 1
ATOM 8020 C CA . ASP A 1 990 ? 28.436 -17.419 -4.688 1.00 90.50 990 ASP A CA 1
ATOM 8021 C C . ASP A 1 990 ? 28.842 -16.602 -3.455 1.00 90.50 990 ASP A C 1
ATOM 8023 O O . ASP A 1 990 ? 28.242 -16.758 -2.393 1.00 90.50 990 ASP A O 1
ATOM 8027 N N . GLU A 1 991 ? 29.749 -15.632 -3.595 1.00 90.56 991 GLU A N 1
ATOM 8028 C CA . GLU A 1 991 ? 30.139 -14.721 -2.511 1.00 90.56 991 GLU A CA 1
ATOM 8029 C C . GLU A 1 991 ? 29.032 -13.735 -2.089 1.00 90.56 991 GLU A C 1
ATOM 8031 O O . GLU A 1 991 ? 29.165 -13.020 -1.091 1.00 90.56 991 GLU A O 1
ATOM 8036 N N . LYS A 1 992 ? 27.937 -13.654 -2.853 1.00 89.75 992 LYS A N 1
ATOM 8037 C CA . LYS A 1 992 ? 26.737 -12.878 -2.512 1.00 89.75 992 LYS A CA 1
ATOM 8038 C C . LYS A 1 992 ? 25.704 -13.689 -1.746 1.00 89.75 992 LYS A C 1
ATOM 8040 O O . LYS A 1 992 ? 24.700 -13.103 -1.350 1.00 89.75 992 LYS A O 1
ATOM 8045 N N . TRP A 1 993 ? 25.929 -14.976 -1.513 1.00 89.25 993 TRP A N 1
ATOM 8046 C CA . TRP A 1 993 ? 25.037 -15.811 -0.720 1.00 89.25 993 TRP A CA 1
ATOM 8047 C C . TRP A 1 993 ? 25.540 -15.933 0.711 1.00 89.25 993 TRP A C 1
ATOM 8049 O O . TRP A 1 993 ? 26.740 -15.990 0.966 1.00 89.25 993 TRP A O 1
ATOM 8059 N N . PHE A 1 994 ? 24.612 -15.977 1.659 1.00 82.31 994 PHE A N 1
ATOM 8060 C CA . PHE A 1 994 ? 24.928 -16.216 3.063 1.00 82.31 994 PHE A CA 1
ATOM 8061 C C . PHE A 1 994 ? 23.937 -17.206 3.668 1.00 82.31 994 PHE A C 1
ATOM 8063 O O . PHE A 1 994 ? 22.739 -17.146 3.383 1.00 82.31 994 PHE A O 1
ATOM 8070 N N . GLN A 1 995 ? 24.448 -18.115 4.496 1.00 76.12 995 GLN A N 1
ATOM 8071 C CA . GLN A 1 995 ? 23.678 -19.166 5.157 1.00 76.12 995 GLN A CA 1
ATOM 8072 C C . GLN A 1 995 ? 23.143 -18.683 6.511 1.00 76.12 995 GLN A C 1
ATOM 8074 O O . GLN A 1 995 ? 23.794 -17.897 7.196 1.00 76.12 995 GLN A O 1
ATOM 8079 N N . GLY A 1 996 ? 21.947 -19.141 6.885 1.00 65.19 996 GLY A N 1
ATOM 8080 C CA . GLY A 1 996 ? 21.311 -18.824 8.172 1.00 65.19 996 GLY A CA 1
ATOM 8081 C C . GLY A 1 996 ? 20.432 -17.563 8.180 1.00 65.19 996 GLY A C 1
ATOM 8082 O O . GLY A 1 996 ? 19.733 -17.288 9.150 1.00 65.19 996 GLY A O 1
ATOM 8083 N N . GLY A 1 997 ? 20.398 -16.826 7.064 1.00 63.31 997 GLY A N 1
ATOM 8084 C CA . GLY A 1 997 ? 19.449 -15.738 6.814 1.00 63.31 997 GLY A CA 1
ATOM 8085 C C . GLY A 1 997 ? 19.539 -14.538 7.767 1.00 63.31 997 GLY A C 1
ATOM 8086 O O . GLY A 1 997 ? 20.290 -14.495 8.736 1.00 63.31 997 GLY A O 1
ATOM 8087 N N . PHE A 1 998 ? 18.774 -13.485 7.460 1.00 62.91 998 PHE A N 1
ATOM 8088 C CA . PHE A 1 998 ? 18.657 -12.297 8.324 1.00 62.91 998 PHE A CA 1
ATOM 8089 C C . PHE A 1 998 ? 18.008 -12.615 9.679 1.00 62.91 998 PHE A C 1
ATOM 8091 O O . PHE A 1 998 ? 18.048 -11.801 10.601 1.00 62.91 998 PHE A O 1
ATOM 8098 N N . PHE A 1 999 ? 17.359 -13.775 9.762 1.00 66.56 999 PHE A N 1
ATOM 8099 C CA . PHE A 1 999 ? 16.458 -14.148 10.835 1.00 66.56 999 PHE A CA 1
ATOM 8100 C C . PHE A 1 999 ? 17.148 -14.895 11.973 1.00 66.56 999 PHE A C 1
ATOM 8102 O O . PHE A 1 999 ? 16.556 -14.949 13.040 1.00 66.56 999 PHE A O 1
ATOM 8109 N N . ASP A 1 1000 ? 18.376 -15.403 11.814 1.00 69.38 1000 ASP A N 1
ATOM 8110 C CA . ASP A 1 1000 ? 19.101 -16.076 12.906 1.00 69.38 1000 ASP A CA 1
ATOM 8111 C C . ASP A 1 1000 ? 19.225 -15.185 14.145 1.00 69.38 1000 ASP A C 1
ATOM 8113 O O . ASP A 1 1000 ? 18.677 -15.498 15.201 1.00 69.38 1000 ASP A O 1
ATOM 8117 N N . SER A 1 1001 ? 19.786 -13.986 13.988 1.00 67.38 1001 SER A N 1
ATOM 8118 C CA . SER A 1 1001 ? 19.877 -13.012 15.087 1.00 67.38 1001 SER A CA 1
ATOM 8119 C C . SER A 1 1001 ? 18.521 -12.541 15.644 1.00 67.38 1001 SER A C 1
ATOM 8121 O O . SER A 1 1001 ? 18.455 -12.124 16.796 1.00 67.38 1001 SER A O 1
ATOM 8123 N N . PHE A 1 1002 ? 17.446 -12.601 14.851 1.00 68.62 1002 PHE A N 1
ATOM 8124 C CA . PHE A 1 1002 ? 16.091 -12.212 15.265 1.00 68.62 1002 PHE A CA 1
ATOM 8125 C C . PHE A 1 1002 ? 15.352 -13.344 16.001 1.00 68.62 1002 PHE A C 1
ATOM 8127 O O . PHE A 1 1002 ? 14.594 -13.087 16.931 1.00 68.62 1002 PHE A O 1
ATOM 8134 N N . MET A 1 1003 ? 15.572 -14.598 15.601 1.00 67.62 1003 MET A N 1
ATOM 8135 C CA . MET A 1 1003 ? 14.861 -15.776 16.107 1.00 67.62 1003 MET A CA 1
ATOM 8136 C C . MET A 1 1003 ? 15.609 -16.485 17.245 1.00 67.62 1003 MET A C 1
ATOM 8138 O O . MET A 1 1003 ? 14.967 -17.174 18.035 1.00 67.62 1003 MET A O 1
ATOM 8142 N N . THR A 1 1004 ? 16.925 -16.283 17.385 1.00 62.84 1004 THR A N 1
ATOM 8143 C CA . THR A 1 1004 ? 17.744 -16.850 18.479 1.00 62.84 1004 THR A CA 1
ATOM 8144 C C . THR A 1 1004 ? 17.197 -16.526 19.884 1.00 62.84 1004 THR A C 1
ATOM 8146 O O . THR A 1 1004 ? 17.094 -17.436 20.701 1.00 62.84 1004 THR A O 1
ATOM 8149 N N . PRO A 1 1005 ? 16.721 -15.302 20.196 1.00 53.19 1005 PRO A N 1
ATOM 8150 C CA . PRO A 1 1005 ? 16.102 -15.020 21.499 1.00 53.19 1005 PRO A CA 1
ATOM 8151 C C . PRO A 1 1005 ? 14.822 -15.830 21.785 1.00 53.19 1005 PRO A C 1
ATOM 8153 O O . PRO A 1 1005 ? 14.378 -15.900 22.929 1.00 53.19 1005 PRO A O 1
ATOM 8156 N N . SER A 1 1006 ? 14.203 -16.415 20.751 1.00 48.44 1006 SER A N 1
ATOM 8157 C CA . SER A 1 1006 ? 12.992 -17.240 20.857 1.00 48.44 1006 SER A CA 1
ATOM 8158 C C . SER A 1 1006 ? 13.292 -18.742 20.971 1.00 48.44 1006 SER A C 1
ATOM 8160 O O . SER A 1 1006 ? 12.408 -19.502 21.371 1.00 48.44 1006 SER A O 1
ATOM 8162 N N . SER A 1 1007 ? 14.511 -19.194 20.638 1.00 45.81 1007 SER A N 1
ATOM 8163 C CA . SER A 1 1007 ? 14.883 -20.616 20.709 1.00 45.81 1007 SER A CA 1
ATOM 8164 C C . SER A 1 1007 ? 15.161 -21.105 22.130 1.00 45.81 1007 SER A C 1
ATOM 8166 O O . SER A 1 1007 ? 14.905 -22.275 22.406 1.00 45.81 1007 SER A O 1
ATOM 8168 N N . ASP A 1 1008 ? 15.574 -20.221 23.044 1.00 40.66 1008 ASP A N 1
ATOM 8169 C CA . ASP A 1 1008 ? 15.910 -20.585 24.433 1.00 40.66 1008 ASP A CA 1
ATOM 8170 C C . ASP A 1 1008 ? 14.692 -20.986 25.285 1.00 40.66 1008 ASP A C 1
ATOM 8172 O O . ASP A 1 1008 ? 14.850 -21.570 26.354 1.00 40.66 1008 ASP A O 1
ATOM 8176 N N . THR A 1 1009 ? 13.466 -20.720 24.819 1.00 39.88 1009 THR A N 1
ATOM 8177 C CA . THR A 1 1009 ? 12.234 -21.006 25.580 1.00 39.88 1009 THR A CA 1
ATOM 8178 C C . THR A 1 1009 ? 11.263 -21.987 24.919 1.00 39.88 1009 THR A C 1
ATOM 8180 O O . THR A 1 1009 ? 10.272 -22.337 25.553 1.00 39.88 1009 THR A O 1
ATOM 8183 N N . ALA A 1 1010 ? 11.492 -22.451 23.682 1.00 37.78 1010 ALA A N 1
ATOM 8184 C CA . ALA A 1 1010 ? 10.510 -23.322 23.012 1.00 37.78 1010 ALA A CA 1
ATOM 8185 C C . ALA A 1 1010 ? 11.048 -24.317 21.972 1.00 37.78 1010 ALA A C 1
ATOM 8187 O O . ALA A 1 1010 ? 10.261 -25.114 21.463 1.00 37.78 1010 ALA A O 1
ATOM 8188 N N . ILE A 1 1011 ? 12.341 -24.307 21.625 1.00 39.31 1011 ILE A N 1
ATOM 8189 C CA . ILE A 1 1011 ? 12.863 -25.237 20.614 1.00 39.31 1011 ILE A CA 1
ATOM 8190 C C . ILE A 1 1011 ? 14.176 -25.853 21.095 1.00 39.31 1011 ILE A C 1
ATOM 8192 O O . ILE A 1 1011 ? 15.260 -25.531 20.612 1.00 39.31 1011 ILE A O 1
ATOM 8196 N N . SER A 1 1012 ? 14.074 -26.792 22.038 1.00 31.34 1012 SER A N 1
ATOM 8197 C CA . SER A 1 1012 ? 15.094 -27.827 22.166 1.00 31.34 1012 SER A CA 1
ATOM 8198 C C . SER A 1 1012 ? 14.995 -28.718 20.927 1.00 31.34 1012 SER A C 1
ATOM 8200 O O . SER A 1 1012 ? 14.154 -29.609 20.838 1.00 31.34 1012 SER A O 1
ATOM 8202 N N . TYR A 1 1013 ? 15.830 -28.459 19.920 1.00 38.19 1013 TYR A N 1
ATOM 8203 C CA . TYR A 1 1013 ? 16.022 -29.447 18.865 1.00 38.19 1013 TYR A CA 1
ATOM 8204 C C . TYR A 1 1013 ? 16.648 -30.682 19.517 1.00 38.19 1013 TYR A C 1
ATOM 8206 O O . TYR A 1 1013 ? 17.713 -30.560 20.132 1.00 38.19 1013 TYR A O 1
ATOM 8214 N N . PRO A 1 1014 ? 16.020 -31.863 19.437 1.00 31.09 1014 PRO A N 1
ATOM 8215 C CA . PRO A 1 1014 ? 16.679 -33.063 19.902 1.00 31.09 1014 PRO A CA 1
ATOM 8216 C C . PRO A 1 1014 ? 17.938 -33.296 19.045 1.00 31.09 1014 PRO A C 1
ATOM 8218 O O . PRO A 1 1014 ? 17.926 -32.994 17.848 1.00 31.09 1014 PRO A O 1
ATOM 8221 N N . PRO A 1 1015 ? 19.031 -33.827 19.619 1.00 32.28 1015 PRO A N 1
ATOM 8222 C CA . PRO A 1 1015 ? 20.327 -33.941 18.941 1.00 32.28 1015 PRO A CA 1
ATOM 8223 C C . PRO A 1 1015 ? 20.312 -34.775 17.645 1.00 32.28 1015 PRO A C 1
ATOM 8225 O O . PRO A 1 1015 ? 21.258 -34.702 16.871 1.00 32.28 1015 PRO A O 1
ATOM 8228 N N . TRP A 1 1016 ? 19.235 -35.517 17.364 1.00 37.47 1016 TRP A N 1
ATOM 8229 C CA . TRP A 1 1016 ? 19.043 -36.264 16.117 1.00 37.47 1016 TRP A CA 1
ATOM 8230 C C . TRP A 1 1016 ? 18.436 -35.442 14.962 1.00 37.47 1016 TRP A C 1
ATOM 8232 O O . TRP A 1 1016 ? 18.420 -35.920 13.834 1.00 37.47 1016 TRP A O 1
ATOM 8242 N N . ALA A 1 1017 ? 17.974 -34.205 15.195 1.00 29.08 1017 ALA A N 1
ATOM 8243 C CA . ALA A 1 1017 ? 17.476 -33.307 14.139 1.00 29.08 1017 ALA A CA 1
ATOM 8244 C C . ALA A 1 1017 ? 18.601 -32.637 13.316 1.00 29.08 1017 ALA A C 1
ATOM 8246 O O . ALA A 1 1017 ? 18.337 -31.806 12.445 1.00 29.08 1017 ALA A O 1
ATOM 8247 N N . VAL A 1 1018 ? 19.859 -32.995 13.584 1.00 30.30 1018 VAL A N 1
ATOM 8248 C CA . VAL A 1 1018 ? 21.000 -32.720 12.711 1.00 30.30 1018 VAL A CA 1
ATOM 8249 C C . VAL A 1 1018 ? 21.180 -33.943 11.816 1.00 30.30 1018 VAL A C 1
ATOM 8251 O O . VAL A 1 1018 ? 21.822 -34.912 12.213 1.00 30.30 1018 VAL A O 1
ATOM 8254 N N . TYR A 1 1019 ? 20.607 -33.920 10.613 1.00 27.03 1019 TYR A N 1
ATOM 8255 C CA . TYR A 1 1019 ? 21.105 -34.816 9.572 1.00 27.03 1019 TYR A CA 1
ATOM 8256 C C . TYR A 1 1019 ? 22.510 -34.334 9.162 1.00 27.03 1019 TYR A C 1
ATOM 8258 O O . TYR A 1 1019 ? 22.701 -33.121 9.016 1.00 27.03 1019 TYR A O 1
ATOM 8266 N N . PRO A 1 1020 ? 23.507 -35.230 9.023 1.00 25.11 1020 PRO A N 1
ATOM 8267 C CA . PRO A 1 1020 ? 24.797 -34.873 8.442 1.00 25.11 1020 PRO A CA 1
ATOM 8268 C C . PRO A 1 1020 ? 24.618 -34.442 6.970 1.00 25.11 1020 PRO A C 1
ATOM 8270 O O . PRO A 1 1020 ? 23.581 -34.764 6.388 1.00 25.11 1020 PRO A O 1
ATOM 8273 N N . PRO A 1 1021 ? 25.596 -33.701 6.411 1.00 33.12 1021 PRO A N 1
ATOM 8274 C CA . PRO A 1 1021 ? 25.501 -32.973 5.138 1.00 33.12 1021 PRO A CA 1
ATOM 8275 C C . PRO A 1 1021 ? 25.081 -33.799 3.922 1.00 33.12 1021 PRO A C 1
ATOM 8277 O O . PRO A 1 1021 ? 25.413 -35.006 3.873 1.00 33.12 1021 PRO A O 1
#

InterPro domains:
  IPR004868 DNA-directed DNA polymerase, family B, mitochondria/virus [PF03175] (503-990)
  IPR011335 Restriction endonuclease type II-like [SSF52980] (728-826)
  IPR012337 Ribonuclease H-like superfamily [SSF53098] (467-659)
  IPR036397 Ribonuclease H superfamily [G3DSA:3.30.420.10] (460-597)
  IPR043502 DNA/RNA polymerase superfamily [SSF56672] (812-994)

Secondary structure (DSSP, 8-state):
-----------SS-SSSPPHHHHHHHHHHEEE------EEEETTEEEEEEEEEEE--GGGS-TTS-HHHHHHHHHHHHHHHHHHHTT--TTT-EEEEEEE-TT-SSTT-EEEEEE-TTTS-HHHHHHHHHHHHHS-TT----SSTT-EEEEEEE------S---PPPHHHHHHTT-SS-SS-SSS-HHHHHHHHHHHHHHHHH-S-HHHHHHHHHHHHHHH-TTS-HHHHHHHHHHHHHHHHHHTTS-TT-----HHHHHHHHHT--S-----EEEETTEEEE--TT-TTT--EEETTTTEEE-TTGGGT-TTS-TTT--SS----TT--EE-TTT--EESSHHHHHHHHS-SSTT---HHHHEEE-TTT--EEE-HHHHS----TT--EE-TTT-SEE-SS---BPPPPPHHHHHHHHHHHHS-EEEEEEEEEEPPPGGG--STT-PPPEEEEEEEEEEETTTTTS--TTT-SPEEEETTSSSS-HHHHHHHHHHH-GGGTT-EEEESSGGGTHHHHHHHHHHHSTT--EEEEEETTEEEEEEEEEETTEEEEEEEGGGTS-S-GGGHHHHHT-SS-------GGG-SGGGTT-EESSPPPGGGG-GGGS-HHHHHHHHHHHHHHTTS-EEHHHHHHHHHHHHHHHHHHHHHHHHHHHHHHTTT--HHHH-SSHHHHHHHHIIIIIPPTTTBB---TT-S--S---HHHHHHHHHHHHTT---EETTSTT-S-EEEPTTS-EEE-SEEETTTTEEEEEE-TTTTT-TTT---TTSBPSS-TTSBHHHHHHHHHHHHHHHHHTT-EEEEEEHHHHHHHHHH-HHHHHHHHH-TT-S---GGGG--------S-S-----SS--------TTHHHHIIIII-EEE-BPPEEE----S----PSSPS--EEEEEEEE--S--SS--SEEEETTEEEE-S-HHHHHHT--SPP----HHHH-EEEEEEHHHHHHHHHTT-EEEEEEEEEE--GGGEEESTTTHHHHHHHHTTT----GGG----

Sequence (1021 aa):
MSSASDSTKDNLVGDAFPTKEELAFFDQFAEIVDGTAMYRMAPNVLVMPPKTLLFKNCDDLPKTTTLDMNIGRLFDIFIRKMIQDAGGDLENTHYWLNLRHPGYLEPKGYWIFHKTYKMANGHTLVNLIAKHAQSKRDTGIALDEAMTLSMKIFKEDPKSGGAGRIPDWIMKKIGVRTPNVIGESHCLPKALILGRIWSDSNTCDDATEKTRQKTLYKDLTRPDRSEAISSHEQLIRAQTLLAAAGLNPDVKEHNLIDLAKLADYSTIGFVFGTYLQNSHFEFFKPSIPTVKFFFCFKCSELVDNKHGRRCKKLCNRCGSVKCEPVVNEETCCIKCNNTFHSKKCFERHTKVKAKYSYAYCDIYEKCTKCQKIHERNSYSKLVHRCYRNHFCNICMEKTSLHHKCVHAAPTAANRKRQLEKQESWTMVIYDIESIVTSSVDLNSLFGVKHIPNVLCYKLICNECMGGDCHQCRSIGTMSYKQGSGTVVEQFVKFLKKDPRLVNAYIIAHNGGRYDHVFTLEELIKNEHCRPNFVMAGQTIISADVELGRKNTLHFRDSVKHIPMRLAQLPKAFNLKTESKGYFPYLFNQPVNYGKVLPGLPPVEFYEPRFMSVKGRAEFEEWYEEHKDTPFNFDEEIVKYCKNDVQILVEAVVKYIELCQEKMSGWNPFIQAPTLASYVMHVMKHEHIKDGVVGYIPENGYGGRNNSRFALKYLLWLESKGIKLQHTLRTEGEFLAVCENVKEYHVDGYNPETREIYEIHGCLWHGCKKCYRNQEAVCPRNKNVKMRELFERTLAKDADLRAAGFTLHVKWECELKEEMRKDEEMRRFFENCHHAYHLRPREAMYGGRTQQFRSLTKADSEHSIEYYDFCSLYPYVNMRGTSYPMGVPHRITEFSEEVSNCAPLPYRGLVFCDVLPPINCPIPVLPFRCDGKLLFVLCRTCGELRKGEKCTHEHASERALTGVWCTDELNLAIQEGYQITKYHEVWHWSDEKWFQGGFFDSFMTPSSDTAISYPPWAVYPP

Organism: NCBI:txid1611254